Protein AF-A0A4P1K8V6-F1 (afdb_monomer)

Nearest PDB structures (foldseek):
  1sc6-assembly1_C  TM=6.265E-01  e=2.971E-02  Escherichia coli
  1sc6-assembly1_D  TM=6.097E-01  e=3.979E-02  Escherichia coli
  3k5p-assembly1_A  TM=4.482E-01  e=3.340E-02  Brucella abortus 2308
  5dih-assembly2_F  TM=3.362E-01  e=1.756E-02  Haliangium ochraceum DSM 14365
  2zho-assembly3_F  TM=3.146E-01  e=8.021E-02  Thermus thermophilus

Sequence (818 aa):
MRSKPKRDNYAAHAAALTQALAQALPPIPPRDQDPRVPIVGLALGAIIVMETRPLPERSTAKASKVPAGFDFATQDIVVLRSERRDDRTESAVVFVPDGARNFLSGRIAAYGRDPFGQDRPDQARFEVVERFVAAEALALFAEPLVRGGPAVWWEYWIRAAPGRADVVAQTAAQRGLDVHPDRLNFPDTTVLLVHASADHALALAEATVGAVTEVRRSTETILPFLDRGDDRVGQADFVADLAARVTAAPRDAPFICLMDTGVAAAHPLIAPGLAGALAYDEAWGVDDHADGGGHGTGLATLALYGDLHGPMQDLRAVALGHAVVSMKLLAPRDFAPHEPRQYGFVTQGAVAQVEIAHGQAAAYLLATGSQEHSAARPSSWSGALDQIASGSTLGDIGDGLAAASARPKRLLAVATGNVTGGMKADIDPPGPIEDPAQSWNALTIGGYTTKVEPGPDDIGMTPVALANALSPFSRTSSVLPGDLTPIKPEVLFEAGNMLADRSGFCGYRPSVSLLCAGSDVIREPLTPIWATSAATGVAGQFFGRLEAALPGLWPETYRGLTVQSADWPAPMRKQLIGTGAHWKTGPKGKKQTIIRSFGYGVPSLDRAVASARNAVTLIAQAEIQPFAAAQEGRGAVYNEMHFYNLPWPTRALEALENEIVVMKVALSYFIEPNLTGRAATRPDTYRSFGLRFGMKRRGETDVQFRARVNAAQQKEAVADKEADHWLLGPMAVNVGSLHCDLWRGRAIELAGHDAIAIYPVGGWWKSHQGQRRMNDKGRYSLTITLSASGHEVDMHSEIETLLEAKVAATLLGVAAEA

Foldseek 3Di:
DDPDQLDPALLVLLVQALVQLVVQFDDDDDPVPQLADDFPPDADWFKKKWKFDQDDPPDPDQALDQQPPQDDVVQLWDFLDKDADPSRIIMTIITGHPVCSVVVSVQSNQQNDDPVPDDRRCCSNRSRTRYIHHDALCVQEPDRQDAPDAWAKKKFKFFDDPCLVVVLVLLLVVVQWDKDPDWADDPTTIITITTGGSVSVSSSSRRSPSGTSHMYGDQQFCVVCQDPDPDPAHVLNLQVLLLVQEAAADLPAFEEEEAAQAELCPFSQQVSFEPEFEELDPVQPRAFQDPQQGLSHQLSFCLFPNFCSVSSVHNHRHYGRHHYYYYYLAHHPVDDGDDQLCLLVSVVSSQVVCCVVPNAHLEYEDADFDAPDDLQFADSNLLSVLCQQQLNDCVQCPVVPDFSAPTAGHAYEYEQFWDAWFALVVLPPHAGGGPPQQRQAYAYEFEDFQQWRDDPVQPQWGWSDHGLGGASTGHFCLVHDLLQGAQPNAEYFHFWTWIAHPVRTTHDDSRRFGKGAGSPSPNRRIGGGGGRSSRSSNVSNLSSLLCSLPPDDGSQLSSQLQSVQFARRPVLQVQFPDPAQATDDDDLSVLLSSCRRHHSHHGDSCLSRDADQQKDKDKDKDKDQQWDQDPVNPFIDGDDKDKDQALFLLVLLVVQPFAKKKKKKKKAFRFNADDDPCSSPDQQAGGQWAKDKDWDALPADPVRVVVQVVCVQVVNHDDDDDDDQKSNPPSSQNHGRMDMIMGMGGSNRVSSRRMMMMHIHHHCLRVVCVVVNSRGMTMMMMMMMMGSRPDPTRRPVSSVVSVVVVVVCVVVVNPDDD

Mean predicted aligned error: 10.78 Å

Organism: NCBI:txid1325724

Solvent-accessible surface area (backbone atoms only — not comparable to full-atom values): 42705 Å² total; per-residue (Å²): 131,83,76,79,81,87,62,97,50,49,46,63,50,22,53,52,39,45,52,28,42,62,71,17,52,75,83,82,65,57,86,94,70,50,76,58,61,92,43,79,97,51,72,66,52,51,46,29,33,39,32,30,36,73,61,61,94,87,54,88,67,86,55,28,63,70,42,92,70,57,56,40,76,94,56,57,28,35,74,49,42,72,50,76,47,96,79,27,23,20,40,30,41,31,29,41,21,62,88,32,51,65,55,55,45,49,51,40,50,53,40,20,47,84,46,86,89,56,80,55,52,65,44,78,44,51,68,50,49,61,44,40,37,61,46,60,56,71,74,35,39,78,57,88,84,68,69,94,57,76,63,44,49,28,34,38,34,22,52,57,53,85,64,42,62,54,52,54,51,49,52,39,46,76,72,72,34,54,64,54,92,68,66,49,80,51,96,64,31,35,35,42,39,36,42,32,32,52,67,56,47,46,54,50,43,49,23,37,53,76,43,53,31,37,34,41,78,55,81,64,53,44,52,80,58,60,44,80,64,96,55,98,71,39,39,68,54,57,47,51,56,45,35,74,35,50,41,55,29,59,94,84,39,43,29,28,32,40,48,30,35,11,32,37,62,83,29,71,77,41,44,52,32,53,78,45,71,38,34,71,51,72,91,66,49,37,54,38,66,41,75,86,31,11,59,23,20,26,32,53,33,15,26,67,66,30,55,39,58,62,65,69,73,51,89,69,74,43,72,37,56,22,30,33,30,34,33,15,68,51,56,48,90,95,45,77,66,78,55,79,90,46,50,20,62,52,50,53,50,41,54,50,53,46,35,74,76,74,42,85,51,66,32,40,37,33,56,68,66,41,78,91,50,66,57,71,34,73,48,70,39,11,40,34,47,14,15,52,26,27,21,58,37,74,79,56,40,63,93,61,80,70,48,56,49,77,30,63,61,42,33,36,40,26,18,17,33,71,50,74,66,42,46,53,77,77,48,54,75,58,53,68,31,20,33,45,40,54,23,51,50,41,47,24,26,16,16,21,14,71,37,47,46,70,41,91,92,34,77,80,42,43,50,69,33,58,62,49,27,64,12,59,25,26,16,15,34,46,89,45,60,58,82,62,36,50,73,27,18,40,31,29,30,62,7,18,32,28,37,23,42,89,88,38,43,27,31,83,47,60,24,18,30,35,36,27,40,15,40,44,61,86,87,37,41,43,29,62,42,46,30,13,36,34,6,36,12,35,48,35,24,52,49,24,48,48,41,52,73,53,68,90,67,52,45,38,38,56,58,24,37,48,49,60,27,21,41,55,44,71,68,54,32,65,71,50,52,41,69,87,51,41,59,39,88,75,60,43,68,59,50,47,36,54,33,10,52,50,24,50,16,39,57,36,69,66,59,52,75,49,64,44,49,37,32,40,74,47,78,47,77,50,75,47,36,45,27,28,76,38,96,81,72,80,48,52,40,80,60,50,67,49,77,43,76,51,65,64,36,42,68,51,24,50,75,45,39,77,43,62,29,39,37,40,43,23,43,14,32,56,33,46,61,37,96,47,96,56,26,58,82,33,54,43,52,21,26,31,53,35,73,46,77,48,71,39,52,66,89,54,50,74,68,55,42,54,52,50,56,55,36,50,71,71,73,67,69,75,86,82,88,72,86,83,44,50,58,45,52,78,75,66,56,70,29,58,32,62,38,74,47,40,37,34,34,33,23,47,63,53,49,39,47,44,31,40,34,41,38,53,46,75,13,31,28,49,73,44,59,92,74,68,44,26,71,39,34,38,48,40,17,42,36,38,32,45,36,36,81,95,50,98,45,59,39,40,67,48,26,51,54,48,46,54,53,51,52,52,30,53,75,69,68,58,66,73,92,126

pLDDT: mean 89.36, std 10.11, range [30.62, 98.81]

Radius of gyration: 30.9 Å; Cα contacts (8 Å, |Δi|>4): 1877; chains: 1; bounding box: 90×66×86 Å

InterPro domains:
  IPR000209 Peptidase S8/S53 domain [PF00082] (253-601)
  IPR034074 Y4bN, peptidase domain [cd04847] (254-567)
  IPR036852 Peptidase S8/S53 domain superfamily [G3DSA:3.40.50.200] (242-622)
  IPR036852 Peptidase S8/S53 domain superfamily [SSF52743] (253-617)

Secondary structure (DSSP, 8-state):
-PPPPS-S-HHHHHHHHHHHHHHHSPPPPPGGG--SPPBTTB--EEEEEEEEPPPPTT---S-BPPPTT--BGGGTBEEEEEEE-TTSBEEEEEEEEGGGHHHHHHHHHHHHS--TTSPPTTHHHHTTEEEEEE--GGGGBSS----SSPPEEEEEEEE--TTHHHHHHHHHHHTT-EEEEEEEEETTEEEEEEEE-HHHHHHHHHHTBTTEEEEEE----SHHHH--SS-SS-HHHHHHHHHHHEEPPPTT--EEEEEES---TT-TTTGGGEEEEEESSGGG-SS---TTT-HHHHHHHHHHHS-THHHHHS---EE-SSEEEEEE-SPPTTSPPPPGGGHHHHHHHHHHHHHHHH---SEEEE---BSSS-TTS--HHHHHHHHHHHT-SHHHHTTS-S-GGGS----EEEE--BPPPEEHHHHSSPPBPPBTTT-SSSEEEEEEE------GGGTT-EESSPTTEEPTTB-BSTTS-TTTS--S--EEEE---EEE-TT-EEEE-GGGSEEEEEEETTTEEEEEE-HHHHHHHHHHHHHHHHHHHSTT--HHHHHHHHHHH-B--HHHHHHHB-STTPBPSS-HHHHHHHHHHHTT-B--HHHHHPPBTTEEEEEEEEEE--EEE-TTSS-EEE---EEEE----HHHHHHTTT-EEEEEEEEEE-PPB---TTTTT-HHHHBS-EEEEEEPPTT--HHHHHHHHHHHHTT-PPPP-S---BSS-GGGGSSSSEEEEEEEEEHHHHTT--EEEEEEE--HHHH-GGG--TT--EEEEEEEEEE-TT----HHHHHHHHHHHHHHHHHTT-----

Structure (mmCIF, N/CA/C/O backbone):
data_AF-A0A4P1K8V6-F1
#
_entry.id   AF-A0A4P1K8V6-F1
#
loop_
_atom_site.group_PDB
_atom_site.id
_atom_site.type_symbol
_atom_site.label_atom_id
_atom_site.label_alt_id
_atom_site.label_comp_id
_atom_site.label_asym_id
_atom_site.label_entity_id
_atom_site.label_seq_id
_atom_site.pdbx_PDB_ins_code
_atom_site.Cartn_x
_atom_site.Cartn_y
_atom_site.Cartn_z
_atom_site.occupancy
_atom_site.B_iso_or_equiv
_atom_site.auth_seq_id
_atom_site.auth_comp_id
_atom_site.auth_asym_id
_atom_site.auth_atom_id
_atom_site.pdbx_PDB_model_num
ATOM 1 N N . MET A 1 1 ? 36.754 -30.974 -44.860 1.00 40.50 1 MET A N 1
ATOM 2 C CA . MET A 1 1 ? 37.896 -30.036 -44.971 1.00 40.50 1 MET A CA 1
ATOM 3 C C . MET A 1 1 ? 38.327 -29.654 -43.563 1.00 40.50 1 MET A C 1
ATOM 5 O O . MET A 1 1 ? 37.513 -29.082 -42.853 1.00 40.50 1 MET A O 1
ATOM 9 N N . ARG A 1 2 ? 39.546 -30.010 -43.129 1.00 51.81 2 ARG A N 1
ATOM 10 C CA . ARG A 1 2 ? 40.092 -29.542 -41.840 1.00 51.81 2 ARG A CA 1
ATOM 11 C C . ARG A 1 2 ? 40.259 -28.018 -41.912 1.00 51.81 2 ARG A C 1
ATOM 13 O O . ARG A 1 2 ? 40.772 -27.524 -42.918 1.00 51.81 2 ARG A O 1
ATOM 20 N N . SER A 1 3 ? 39.775 -27.278 -40.912 1.00 58.81 3 SER A N 1
ATOM 21 C CA . SER A 1 3 ? 39.976 -25.825 -40.858 1.00 58.81 3 SER A CA 1
ATOM 22 C C . SER A 1 3 ? 41.479 -25.528 -40.825 1.00 58.81 3 SER A C 1
ATOM 24 O O . SER A 1 3 ? 42.260 -26.303 -40.269 1.00 58.81 3 SER A O 1
ATOM 26 N N . LYS A 1 4 ? 41.911 -24.431 -41.460 1.00 68.44 4 LYS A N 1
ATOM 27 C CA . LYS A 1 4 ? 43.309 -24.000 -41.339 1.00 68.44 4 LYS A CA 1
ATOM 28 C C . LYS A 1 4 ? 43.617 -23.748 -39.854 1.00 68.44 4 LYS A C 1
ATOM 30 O O . LYS A 1 4 ? 42.817 -23.059 -39.213 1.00 68.44 4 LYS A O 1
ATOM 35 N N . PRO A 1 5 ? 44.741 -24.268 -39.327 1.00 72.12 5 PRO A N 1
ATOM 36 C CA . PRO A 1 5 ? 45.136 -24.024 -37.949 1.00 72.12 5 PRO A CA 1
ATOM 37 C C . PRO A 1 5 ? 45.273 -22.522 -37.725 1.00 72.12 5 PRO A C 1
ATOM 39 O O . PRO A 1 5 ? 45.819 -21.793 -38.554 1.00 72.12 5 PRO A O 1
ATOM 42 N N . LYS A 1 6 ? 44.714 -22.049 -36.616 1.00 75.88 6 LYS A N 1
ATOM 43 C CA . LYS A 1 6 ? 44.726 -20.629 -36.255 1.00 75.88 6 LYS A CA 1
ATOM 44 C C . LYS A 1 6 ? 45.947 -20.252 -35.413 1.00 75.88 6 LYS A C 1
ATOM 46 O O . LYS A 1 6 ? 46.156 -19.061 -35.193 1.00 75.88 6 LYS A O 1
ATOM 51 N N . ARG A 1 7 ? 46.706 -21.234 -34.924 1.00 85.19 7 ARG A N 1
ATOM 52 C CA . ARG A 1 7 ? 47.890 -21.059 -34.077 1.00 85.19 7 ARG A CA 1
ATOM 53 C C . ARG A 1 7 ? 49.068 -21.807 -34.694 1.00 85.19 7 ARG A C 1
ATOM 55 O O . ARG A 1 7 ? 48.917 -22.958 -35.095 1.00 85.19 7 ARG A O 1
ATOM 62 N N . ASP A 1 8 ? 50.230 -21.163 -34.710 1.00 82.44 8 ASP A N 1
ATOM 63 C CA . ASP A 1 8 ? 51.460 -21.744 -35.263 1.00 82.44 8 ASP A CA 1
ATOM 64 C C . ASP A 1 8 ? 52.078 -22.786 -34.317 1.00 82.44 8 ASP A C 1
ATOM 66 O O . ASP A 1 8 ? 52.711 -23.743 -34.758 1.00 82.44 8 ASP A O 1
ATOM 70 N N . ASN A 1 9 ? 51.859 -22.634 -33.005 1.00 90.44 9 ASN A N 1
ATOM 71 C CA . ASN A 1 9 ? 52.321 -23.569 -31.982 1.00 90.44 9 ASN A CA 1
ATOM 72 C C . ASN A 1 9 ? 51.296 -23.699 -30.840 1.00 90.44 9 ASN A C 1
ATOM 74 O O . ASN A 1 9 ? 51.215 -22.851 -29.949 1.00 90.44 9 ASN A O 1
ATOM 78 N N . TYR A 1 10 ? 50.524 -24.788 -30.858 1.00 92.00 10 TYR A N 1
ATOM 79 C CA . TYR A 1 10 ? 49.495 -25.073 -29.851 1.00 92.00 10 TYR A CA 1
ATOM 80 C C . TYR A 1 10 ? 50.068 -25.356 -28.456 1.00 92.00 10 TYR A C 1
ATOM 82 O O . TYR A 1 10 ? 49.444 -24.982 -27.466 1.00 92.00 10 TYR A O 1
ATOM 90 N N . ALA A 1 11 ? 51.249 -25.973 -28.358 1.00 92.44 11 ALA A N 1
ATOM 91 C CA . ALA A 1 11 ? 51.878 -26.271 -27.072 1.00 92.44 11 ALA A CA 1
ATOM 92 C C . ALA A 1 11 ? 52.328 -24.985 -26.364 1.00 92.44 11 ALA A C 1
ATOM 94 O O . ALA A 1 11 ? 52.042 -24.795 -25.182 1.00 92.44 11 ALA A O 1
ATOM 95 N N . ALA A 1 12 ? 52.965 -24.071 -27.105 1.00 93.31 12 ALA A N 1
ATOM 96 C CA . ALA A 1 12 ? 53.359 -22.763 -26.586 1.00 93.31 12 ALA A CA 1
ATOM 97 C C . ALA A 1 12 ? 52.138 -21.906 -26.212 1.00 93.31 12 ALA A C 1
ATOM 99 O O . ALA A 1 12 ? 52.123 -21.283 -25.153 1.00 93.31 12 ALA A O 1
ATOM 100 N N . HIS A 1 13 ? 51.089 -21.919 -27.043 1.00 95.06 13 HIS A N 1
ATOM 101 C CA . HIS A 1 13 ? 49.845 -21.194 -26.761 1.00 95.06 13 HIS A CA 1
ATOM 102 C C . HIS A 1 13 ? 49.141 -21.721 -25.506 1.00 95.06 13 HIS A C 1
ATOM 104 O O . HIS A 1 13 ? 48.764 -20.932 -24.645 1.00 95.06 13 HIS A O 1
ATOM 110 N N . ALA A 1 14 ? 49.022 -23.042 -25.350 1.00 95.19 14 ALA A N 1
ATOM 111 C CA . ALA A 1 14 ? 48.453 -23.647 -24.150 1.00 95.19 14 ALA A CA 1
ATOM 112 C C . ALA A 1 14 ? 49.264 -23.313 -22.889 1.00 95.19 14 ALA A C 1
ATOM 114 O O . ALA A 1 14 ? 48.676 -22.979 -21.866 1.00 95.19 14 ALA A O 1
ATOM 115 N N . ALA A 1 15 ? 50.600 -23.345 -22.958 1.00 95.06 15 ALA A N 1
ATOM 116 C CA . ALA A 1 15 ? 51.453 -22.952 -21.836 1.00 95.06 15 ALA A CA 1
ATOM 117 C C . ALA A 1 15 ? 51.227 -21.484 -21.433 1.00 95.06 15 ALA A C 1
ATOM 119 O O . ALA A 1 15 ? 51.078 -21.193 -20.246 1.00 95.06 15 ALA A O 1
ATOM 120 N N . ALA A 1 16 ? 51.121 -20.581 -22.416 1.00 95.81 16 ALA A N 1
ATOM 121 C CA . ALA A 1 16 ? 50.819 -19.172 -22.180 1.00 95.81 16 ALA A CA 1
ATOM 122 C C . ALA A 1 16 ? 49.429 -18.972 -21.548 1.00 95.81 16 ALA A C 1
ATOM 124 O O . ALA A 1 16 ? 49.303 -18.226 -20.580 1.00 95.81 16 ALA A O 1
ATOM 125 N N . LEU A 1 17 ? 48.397 -19.674 -22.034 1.00 96.38 17 LEU A N 1
ATOM 126 C CA . LEU A 1 17 ? 47.049 -19.614 -21.455 1.00 96.38 17 LEU A CA 1
ATOM 127 C C . LEU A 1 17 ? 47.002 -20.167 -20.027 1.00 96.38 17 LEU A C 1
ATOM 129 O O . LEU A 1 17 ? 46.365 -19.564 -19.170 1.00 96.38 17 LEU A O 1
ATOM 133 N N . THR A 1 18 ? 47.689 -21.277 -19.748 1.00 96.00 18 THR A N 1
ATOM 134 C CA . THR A 1 18 ? 47.776 -21.847 -18.395 1.00 96.00 18 THR A CA 1
ATOM 135 C C . THR A 1 18 ? 48.476 -20.889 -17.434 1.00 96.00 18 THR A C 1
ATOM 137 O O . THR A 1 18 ? 48.012 -20.702 -16.309 1.00 96.00 18 THR A O 1
ATOM 140 N N . GLN A 1 19 ? 49.561 -20.246 -17.874 1.00 95.50 19 GLN A N 1
ATOM 141 C CA . GLN A 1 19 ? 50.256 -19.234 -17.080 1.00 95.50 19 GLN A CA 1
ATOM 142 C C . GLN A 1 19 ? 49.368 -18.009 -16.827 1.00 95.50 19 GLN A C 1
ATOM 144 O O . GLN A 1 19 ? 49.269 -17.558 -15.687 1.00 95.50 19 GLN A O 1
ATOM 149 N N . ALA A 1 20 ? 48.687 -17.505 -17.860 1.00 95.62 20 ALA A N 1
ATOM 150 C CA . ALA A 1 20 ? 47.764 -16.379 -17.740 1.00 95.62 20 ALA A CA 1
ATOM 151 C C . ALA A 1 20 ? 46.592 -16.701 -16.800 1.00 95.62 20 ALA A C 1
ATOM 153 O O . ALA A 1 20 ? 46.250 -15.890 -15.948 1.00 95.62 20 ALA A O 1
ATOM 154 N N . LEU A 1 21 ? 46.022 -17.909 -16.889 1.00 96.31 21 LEU A N 1
ATOM 155 C CA . LEU A 1 21 ? 44.960 -18.370 -15.993 1.00 96.31 21 LEU A CA 1
ATOM 156 C C . LEU A 1 21 ? 45.428 -18.409 -14.531 1.00 96.31 21 LEU A C 1
ATOM 158 O O . LEU A 1 21 ? 44.712 -17.949 -13.646 1.00 96.31 21 LEU A O 1
ATOM 162 N N . ALA A 1 22 ? 46.631 -18.934 -14.277 1.00 94.12 22 ALA A N 1
ATOM 163 C CA . ALA A 1 22 ? 47.199 -18.999 -12.932 1.00 94.12 22 ALA A CA 1
ATOM 164 C C . ALA A 1 22 ? 47.475 -17.608 -12.336 1.00 94.12 22 ALA A C 1
ATOM 166 O O . ALA A 1 22 ? 47.334 -17.431 -11.132 1.00 94.12 22 ALA A O 1
ATOM 167 N N . GLN A 1 23 ? 47.848 -16.629 -13.167 1.00 94.50 23 GLN A N 1
ATOM 168 C CA . GLN A 1 23 ? 48.042 -15.234 -12.752 1.00 94.50 23 GLN A CA 1
ATOM 169 C C . GLN A 1 23 ? 46.718 -14.479 -12.569 1.00 94.50 23 GLN A C 1
ATOM 171 O O . GLN A 1 23 ? 46.634 -13.592 -11.726 1.00 94.50 23 GLN A O 1
ATOM 176 N N . ALA A 1 24 ? 45.699 -14.813 -13.363 1.00 95.38 24 ALA A N 1
ATOM 177 C CA . ALA A 1 24 ? 44.392 -14.170 -13.320 1.00 95.38 24 ALA A CA 1
ATOM 178 C C . ALA A 1 24 ? 43.549 -14.603 -12.111 1.00 95.38 24 ALA A C 1
ATOM 180 O O . ALA A 1 24 ? 42.768 -13.808 -11.594 1.00 95.38 24 ALA A O 1
ATOM 181 N N . LEU A 1 25 ? 43.679 -15.857 -11.668 1.00 95.12 25 LEU A N 1
ATOM 182 C CA . LEU A 1 25 ? 42.904 -16.389 -10.549 1.00 95.12 25 LEU A CA 1
ATOM 183 C C . LEU A 1 25 ? 43.485 -15.934 -9.194 1.00 95.12 25 LEU A C 1
ATOM 185 O O . LEU A 1 25 ? 44.628 -16.275 -8.883 1.00 95.12 25 LEU A O 1
ATOM 189 N N . PRO A 1 26 ? 42.704 -15.249 -8.336 1.00 92.62 26 PRO A N 1
ATOM 190 C CA . PRO A 1 26 ? 43.166 -14.828 -7.013 1.00 92.62 26 PRO A CA 1
ATOM 191 C C . PRO A 1 26 ? 43.342 -16.030 -6.069 1.00 92.62 26 PRO A C 1
ATOM 193 O O . PRO A 1 26 ? 42.696 -17.063 -6.278 1.00 92.62 26 PRO A O 1
ATOM 196 N N . PRO A 1 27 ? 44.165 -15.939 -5.008 1.00 91.88 27 PRO A N 1
ATOM 197 C CA . PRO A 1 27 ? 44.262 -17.000 -4.004 1.00 91.88 27 PRO A CA 1
ATOM 198 C C . PRO A 1 27 ? 42.890 -17.296 -3.378 1.00 91.88 27 PRO A C 1
ATOM 200 O O . PRO A 1 27 ? 42.058 -16.402 -3.243 1.00 91.88 27 PRO A O 1
ATOM 203 N N . ILE A 1 28 ? 42.645 -18.558 -3.011 1.00 92.62 28 ILE A N 1
ATOM 204 C CA . ILE A 1 28 ? 41.403 -18.950 -2.330 1.00 92.62 28 ILE A CA 1
ATOM 205 C C . ILE A 1 28 ? 41.468 -18.417 -0.889 1.00 92.62 28 ILE A C 1
ATOM 207 O O . ILE A 1 28 ? 42.419 -18.771 -0.183 1.00 92.62 28 ILE A O 1
ATOM 211 N N . PRO A 1 29 ? 40.507 -17.585 -0.444 1.00 89.00 29 PRO A N 1
ATOM 212 C CA . PRO A 1 29 ? 40.467 -17.098 0.931 1.00 89.00 29 PRO A CA 1
ATOM 213 C C . PRO A 1 29 ? 40.389 -18.251 1.945 1.00 89.00 29 PRO A C 1
ATOM 215 O O . PRO A 1 29 ? 39.759 -19.277 1.665 1.00 89.00 29 PRO A O 1
ATOM 218 N N . PRO A 1 30 ? 41.004 -18.120 3.133 1.00 88.31 30 PRO A N 1
ATOM 219 C CA . PRO A 1 30 ? 40.794 -19.079 4.207 1.00 88.31 30 PRO A CA 1
ATOM 220 C C . PRO A 1 30 ? 39.346 -18.982 4.719 1.00 88.31 30 PRO A C 1
ATOM 222 O O . PRO A 1 30 ? 38.716 -17.928 4.643 1.00 88.31 30 PRO A O 1
ATOM 225 N N . ARG A 1 31 ? 38.801 -20.097 5.225 1.00 82.81 31 ARG A N 1
ATOM 226 C CA . ARG A 1 31 ? 37.363 -20.233 5.546 1.00 82.81 31 ARG A CA 1
ATOM 227 C C . ARG A 1 31 ? 36.829 -19.184 6.529 1.00 82.81 31 ARG A C 1
ATOM 229 O O . ARG A 1 31 ? 35.657 -18.849 6.463 1.00 82.81 31 ARG A O 1
ATOM 236 N N . ASP A 1 32 ? 37.661 -18.713 7.448 1.00 83.44 32 ASP A N 1
ATOM 237 C CA . ASP A 1 32 ? 37.339 -17.721 8.478 1.00 83.44 32 ASP A CA 1
ATOM 238 C C . ASP A 1 32 ? 37.319 -16.273 7.957 1.00 83.44 32 ASP A C 1
ATOM 240 O O . ASP A 1 32 ? 36.849 -15.380 8.658 1.00 83.44 32 ASP A O 1
ATOM 244 N N . GLN A 1 33 ? 37.819 -16.032 6.741 1.00 84.69 33 GLN A N 1
ATOM 245 C CA . GLN A 1 33 ? 37.947 -14.700 6.134 1.00 84.69 33 GLN A CA 1
ATOM 246 C C . GLN A 1 33 ? 37.358 -14.657 4.720 1.00 84.69 33 GLN A C 1
ATOM 248 O O . GLN A 1 33 ? 37.694 -13.768 3.941 1.00 84.69 33 GLN A O 1
ATOM 253 N N . ASP A 1 34 ? 36.514 -15.627 4.363 1.00 87.75 34 ASP A N 1
ATOM 254 C CA . ASP A 1 34 ? 35.885 -15.683 3.050 1.00 87.75 34 ASP A CA 1
ATOM 255 C C . ASP A 1 34 ? 34.677 -14.728 3.000 1.00 87.75 34 ASP A C 1
ATO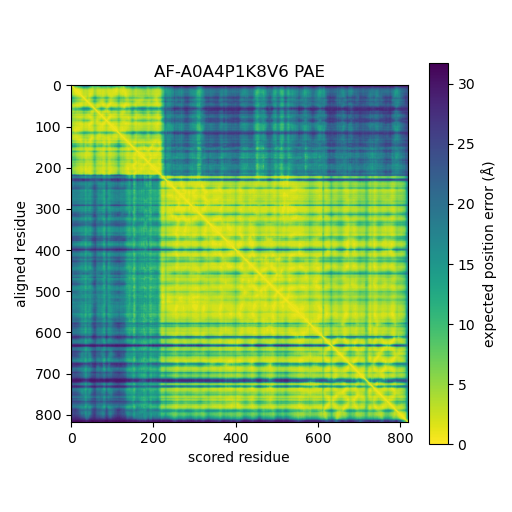M 257 O O . ASP A 1 34 ? 33.681 -14.968 3.686 1.00 87.75 34 ASP A O 1
ATOM 261 N N . PRO A 1 35 ? 34.731 -13.630 2.220 1.00 84.50 35 PRO A N 1
ATOM 262 C CA . PRO A 1 35 ? 33.635 -12.665 2.148 1.00 84.50 35 PRO A CA 1
ATOM 263 C C . PRO A 1 35 ? 32.467 -13.148 1.270 1.00 84.50 35 PRO A C 1
ATOM 265 O O . PRO A 1 35 ? 31.456 -12.447 1.159 1.00 84.50 35 PRO A O 1
ATOM 268 N N . ARG A 1 36 ? 32.612 -14.305 0.608 1.00 91.94 36 ARG A N 1
ATOM 269 C CA . ARG A 1 36 ? 31.628 -14.865 -0.323 1.00 91.94 36 ARG A CA 1
ATOM 270 C C . ARG A 1 36 ? 30.544 -15.624 0.436 1.00 91.94 36 ARG A C 1
ATOM 272 O O . ARG A 1 36 ? 30.825 -16.420 1.330 1.00 91.94 36 ARG A O 1
ATOM 279 N N . VAL A 1 37 ? 29.293 -15.409 0.047 1.00 89.56 37 VAL A N 1
ATOM 280 C CA . VAL A 1 37 ? 28.135 -16.056 0.667 1.00 89.56 37 VAL A CA 1
ATOM 281 C C . VAL A 1 37 ? 27.913 -17.435 0.037 1.00 89.56 37 VAL A C 1
ATOM 283 O O . VAL A 1 37 ? 27.878 -17.546 -1.191 1.00 89.56 37 VAL A O 1
ATOM 286 N N . PRO A 1 38 ? 27.742 -18.502 0.840 1.00 87.56 38 PRO A N 1
ATOM 287 C CA . PRO A 1 38 ? 27.374 -19.811 0.320 1.00 87.56 38 PRO A CA 1
ATOM 288 C C . PRO A 1 38 ? 25.955 -19.772 -0.259 1.00 87.56 38 PRO A C 1
ATOM 290 O O . PRO A 1 38 ? 24.995 -19.421 0.423 1.00 87.56 38 PRO A O 1
ATOM 293 N N . ILE A 1 39 ? 25.820 -20.168 -1.522 1.00 87.38 39 ILE A N 1
ATOM 294 C CA . ILE A 1 39 ? 24.547 -20.217 -2.246 1.00 87.38 39 ILE A CA 1
ATOM 295 C C . ILE A 1 39 ? 24.257 -21.678 -2.589 1.00 87.38 39 ILE A C 1
ATOM 297 O O . ILE A 1 39 ? 25.094 -22.368 -3.173 1.00 87.38 39 ILE A O 1
ATOM 301 N N . VAL A 1 40 ? 23.066 -22.166 -2.237 1.00 81.56 40 VAL A N 1
ATOM 302 C CA . VAL A 1 40 ? 22.672 -23.559 -2.502 1.00 81.56 40 VAL A CA 1
ATOM 303 C C . VAL A 1 40 ? 22.777 -23.858 -4.001 1.00 81.56 40 VAL A C 1
ATOM 305 O O . VAL A 1 40 ? 22.260 -23.122 -4.839 1.00 81.56 40 VAL A O 1
ATOM 308 N N . GLY A 1 41 ? 23.482 -24.939 -4.349 1.00 83.25 41 GLY A N 1
ATOM 309 C CA . GLY A 1 41 ? 23.697 -25.332 -5.745 1.00 83.25 41 GLY A CA 1
ATOM 310 C C . GLY A 1 41 ? 24.686 -24.452 -6.523 1.00 83.25 41 GLY A C 1
ATOM 311 O O . GLY A 1 41 ? 24.714 -24.527 -7.749 1.00 83.25 41 GLY A O 1
ATOM 312 N N . LEU A 1 42 ? 25.487 -23.617 -5.851 1.00 90.06 42 LEU A N 1
ATOM 313 C CA . LEU A 1 42 ? 26.581 -22.855 -6.453 1.00 90.06 42 LEU A CA 1
ATOM 314 C C . LEU A 1 42 ? 27.854 -23.014 -5.611 1.00 90.06 42 LEU A C 1
ATOM 316 O O . LEU A 1 42 ? 27.888 -22.671 -4.431 1.00 90.06 42 LEU A O 1
ATOM 320 N N . ALA A 1 43 ? 28.916 -23.540 -6.219 1.00 91.81 43 ALA A N 1
ATOM 321 C CA . ALA A 1 43 ? 30.215 -23.628 -5.562 1.00 91.81 43 ALA A CA 1
ATOM 322 C C . ALA A 1 43 ? 30.858 -22.239 -5.441 1.00 91.81 43 ALA A C 1
ATOM 324 O O . ALA A 1 43 ? 30.690 -21.401 -6.321 1.00 91.81 43 ALA A O 1
ATOM 325 N N . LEU A 1 44 ? 31.648 -22.013 -4.388 1.00 94.00 44 LEU A N 1
ATOM 326 C CA . LEU A 1 44 ? 32.466 -20.805 -4.282 1.00 94.00 44 LEU A CA 1
ATOM 327 C C . LEU A 1 44 ? 33.520 -20.779 -5.396 1.00 94.00 44 LEU A C 1
ATOM 329 O O . LEU A 1 44 ? 34.095 -21.811 -5.758 1.00 94.00 44 LEU A O 1
ATOM 333 N N . GLY A 1 45 ? 33.777 -19.594 -5.941 1.00 94.31 45 GLY A N 1
ATOM 334 C CA . GLY A 1 45 ? 34.701 -19.413 -7.054 1.00 94.31 45 GLY A CA 1
ATOM 335 C C . GLY A 1 45 ? 35.172 -17.977 -7.209 1.00 94.31 45 GLY A C 1
ATOM 336 O O . GLY A 1 45 ? 34.950 -17.133 -6.339 1.00 94.31 45 GLY A O 1
ATOM 337 N N . ALA A 1 46 ? 35.834 -17.720 -8.330 1.00 95.44 46 ALA A N 1
ATOM 338 C CA . ALA A 1 46 ? 36.308 -16.403 -8.730 1.00 95.44 46 ALA A CA 1
ATOM 339 C C . ALA A 1 46 ? 35.919 -16.122 -10.184 1.00 95.44 46 ALA A C 1
ATOM 341 O O . ALA A 1 46 ? 35.555 -17.037 -10.926 1.00 95.44 46 ALA A O 1
ATOM 342 N N . ILE A 1 47 ? 36.018 -14.860 -10.593 1.00 96.69 47 ILE A N 1
ATOM 343 C CA . ILE A 1 47 ? 35.841 -14.458 -11.987 1.00 96.69 47 ILE A CA 1
ATOM 344 C C . ILE A 1 47 ? 37.166 -14.043 -12.612 1.00 96.69 47 ILE A C 1
ATOM 346 O O . ILE A 1 47 ? 38.066 -13.546 -11.941 1.00 96.69 47 ILE A O 1
ATOM 350 N N . ILE A 1 48 ? 37.269 -14.257 -13.917 1.00 97.12 48 ILE A N 1
ATOM 351 C CA . ILE A 1 48 ? 38.369 -13.798 -14.766 1.00 97.12 48 ILE A CA 1
ATOM 352 C C . ILE A 1 48 ? 37.785 -13.193 -16.040 1.00 97.12 48 ILE A C 1
ATOM 354 O O . ILE A 1 48 ? 36.666 -13.528 -16.428 1.00 97.12 48 ILE A O 1
ATOM 358 N N . VAL A 1 49 ? 38.544 -12.345 -16.728 1.00 96.50 49 VAL A N 1
ATOM 359 C CA . VAL A 1 49 ? 38.192 -11.891 -18.077 1.00 96.50 49 VAL A CA 1
ATOM 360 C C . VAL A 1 49 ? 38.954 -12.727 -19.097 1.00 96.50 49 VAL A C 1
ATOM 362 O O . VAL A 1 49 ? 40.178 -12.819 -19.067 1.00 96.50 49 VAL A O 1
ATOM 365 N N . MET A 1 50 ? 38.223 -13.340 -20.016 1.00 96.31 50 MET A N 1
ATOM 366 C CA . MET A 1 50 ? 38.750 -13.995 -21.203 1.00 96.31 50 MET A CA 1
ATOM 367 C C . MET A 1 50 ? 38.718 -13.014 -22.370 1.00 96.31 50 MET A C 1
ATOM 369 O O . MET A 1 50 ? 37.665 -12.469 -22.685 1.00 96.31 50 MET A O 1
ATOM 373 N N . GLU A 1 51 ? 39.845 -12.834 -23.052 1.00 95.38 51 GLU A N 1
ATOM 374 C CA . GLU A 1 51 ? 39.927 -11.994 -24.249 1.00 95.38 51 GLU A CA 1
ATOM 375 C C . GLU A 1 51 ? 40.187 -12.845 -25.488 1.00 95.38 51 GLU A C 1
ATOM 377 O O . GLU A 1 51 ? 41.018 -13.760 -25.478 1.00 95.38 51 GLU A O 1
ATOM 382 N N . THR A 1 52 ? 39.476 -12.546 -26.570 1.00 94.00 52 THR A N 1
ATOM 383 C CA . THR A 1 52 ? 39.670 -13.213 -27.860 1.00 94.00 52 THR A CA 1
ATOM 384 C C . THR A 1 52 ? 40.776 -12.548 -28.672 1.00 94.00 52 THR A C 1
ATOM 386 O O . THR A 1 52 ? 41.107 -11.377 -28.502 1.00 94.00 52 THR A O 1
ATOM 389 N N . ARG A 1 53 ? 41.367 -13.312 -29.589 1.00 88.69 53 ARG A N 1
ATOM 390 C CA . ARG A 1 53 ? 42.446 -12.815 -30.447 1.00 88.69 53 ARG A CA 1
ATOM 391 C C . ARG A 1 53 ? 41.952 -11.765 -31.452 1.00 88.69 53 ARG A C 1
ATOM 393 O O . ARG A 1 53 ? 40.873 -11.964 -32.020 1.00 88.69 53 ARG A O 1
ATOM 400 N N . PRO A 1 54 ? 42.755 -10.743 -31.790 1.00 85.25 54 PRO A N 1
ATOM 401 C CA . PRO A 1 54 ? 42.464 -9.843 -32.901 1.00 85.25 54 PRO A CA 1
ATOM 402 C C . PRO A 1 54 ? 42.291 -10.582 -34.231 1.00 85.25 54 PRO A C 1
ATOM 404 O O . PRO A 1 54 ? 42.935 -11.601 -34.508 1.00 85.25 54 PRO A O 1
ATOM 407 N N . LEU A 1 55 ? 41.408 -10.063 -35.084 1.00 82.62 55 LEU A N 1
ATOM 408 C CA . LEU A 1 55 ? 41.288 -10.547 -36.456 1.00 82.62 55 LEU A CA 1
ATOM 409 C C . LEU A 1 55 ? 42.453 -10.016 -37.309 1.00 82.62 55 LEU A C 1
ATOM 411 O O . LEU A 1 55 ? 42.824 -8.854 -37.157 1.00 82.62 55 LEU A O 1
ATOM 415 N N . PRO A 1 56 ? 42.979 -10.802 -38.267 1.00 79.38 56 PRO A N 1
ATOM 416 C CA . PRO A 1 56 ? 43.912 -10.280 -39.264 1.00 79.38 56 PRO A CA 1
ATOM 417 C C . PRO A 1 56 ? 43.312 -9.083 -40.018 1.00 79.38 56 PRO A C 1
ATOM 419 O O . PRO A 1 56 ? 42.113 -9.089 -40.310 1.00 79.38 56 PRO A O 1
ATOM 422 N N . GLU A 1 57 ? 44.135 -8.102 -40.405 1.00 71.06 57 GLU A N 1
ATOM 423 C CA . GLU A 1 57 ? 43.688 -6.857 -41.063 1.00 71.06 57 GLU A CA 1
ATOM 424 C C . GLU A 1 57 ? 42.771 -7.097 -42.276 1.00 71.06 57 GLU A C 1
ATOM 426 O O . GLU A 1 57 ? 41.801 -6.374 -42.481 1.00 71.06 57 GLU A O 1
ATOM 431 N N . ARG A 1 58 ? 43.018 -8.167 -43.045 1.00 74.75 58 ARG A N 1
ATOM 432 C CA . ARG A 1 58 ? 42.247 -8.536 -44.250 1.00 74.75 58 ARG A CA 1
ATOM 433 C C . ARG A 1 58 ? 41.113 -9.544 -44.001 1.00 74.75 58 ARG A C 1
ATOM 435 O O . ARG A 1 58 ? 40.626 -10.167 -44.941 1.00 74.75 58 ARG A O 1
ATOM 442 N N . SER A 1 59 ? 40.715 -9.766 -42.749 1.00 77.06 59 SER A N 1
ATOM 443 C CA . SER A 1 59 ? 39.647 -10.712 -42.403 1.00 77.06 59 SER A CA 1
ATOM 444 C C . SER A 1 59 ? 38.261 -10.183 -42.785 1.00 77.06 59 SER A C 1
ATOM 446 O O . SER A 1 59 ? 37.886 -9.076 -42.398 1.00 77.06 59 SER A O 1
ATOM 448 N N . THR A 1 60 ? 37.469 -11.018 -43.464 1.00 76.44 60 THR A N 1
ATOM 449 C CA . THR A 1 60 ? 36.048 -10.768 -43.768 1.00 76.44 60 THR A CA 1
ATOM 450 C C . THR A 1 60 ? 35.114 -11.103 -42.600 1.00 76.44 60 THR A C 1
ATOM 452 O O . THR A 1 60 ? 33.917 -10.823 -42.664 1.00 76.44 60 THR A O 1
ATOM 455 N N . ALA A 1 61 ? 35.631 -11.708 -41.522 1.00 79.06 61 ALA A N 1
ATOM 456 C CA . ALA A 1 61 ? 34.840 -12.012 -40.335 1.00 79.06 61 ALA A CA 1
ATOM 457 C C . ALA A 1 61 ? 34.417 -10.721 -39.617 1.00 79.06 61 ALA A C 1
ATOM 459 O O . ALA A 1 61 ? 35.208 -9.790 -39.462 1.00 79.06 61 ALA A O 1
ATOM 460 N N . LYS A 1 62 ? 33.167 -10.686 -39.139 1.00 80.69 62 LYS A N 1
ATOM 461 C CA . LYS A 1 62 ? 32.623 -9.519 -38.428 1.00 80.69 62 LYS A CA 1
ATOM 462 C C . LYS A 1 62 ? 33.315 -9.289 -37.077 1.00 80.69 62 LYS A C 1
ATOM 464 O O . LYS A 1 62 ? 33.574 -8.140 -36.738 1.00 80.69 62 LYS A O 1
ATOM 469 N N . ALA A 1 63 ? 33.615 -10.357 -36.336 1.00 85.75 63 ALA A N 1
ATOM 470 C CA . ALA A 1 63 ? 34.290 -10.310 -35.039 1.00 85.75 63 ALA A CA 1
ATOM 471 C C . ALA A 1 63 ? 35.031 -11.620 -34.733 1.00 85.75 63 ALA A C 1
ATOM 473 O O . ALA A 1 63 ? 34.688 -12.673 -35.285 1.00 85.75 63 ALA A O 1
ATOM 474 N N . SER A 1 64 ? 36.031 -11.549 -33.856 1.00 88.38 64 SER A N 1
ATOM 475 C CA . SER A 1 64 ? 36.605 -12.711 -33.177 1.00 88.38 64 SER A CA 1
ATOM 476 C C . SER A 1 64 ? 35.727 -13.024 -31.972 1.00 88.38 64 SER A C 1
ATOM 478 O O . SER A 1 64 ? 35.745 -12.293 -30.990 1.00 88.38 64 SER A O 1
ATOM 480 N N . LYS A 1 65 ? 34.882 -14.050 -32.103 1.00 90.31 65 LYS A N 1
ATOM 481 C CA . LYS A 1 65 ? 33.827 -14.315 -31.124 1.00 90.31 65 LYS A CA 1
ATOM 482 C C . LYS A 1 65 ? 34.309 -15.126 -29.931 1.00 90.31 65 LYS A C 1
ATOM 484 O O . LYS A 1 65 ? 35.123 -16.041 -30.101 1.00 90.31 65 LYS A O 1
ATOM 489 N N . VAL A 1 66 ? 33.727 -14.855 -28.766 1.00 91.31 66 VAL A N 1
ATOM 490 C CA . VAL A 1 66 ? 33.767 -15.744 -27.604 1.00 91.31 66 VAL A CA 1
ATOM 491 C C . VAL A 1 66 ? 33.249 -17.124 -28.042 1.00 91.31 66 VAL A C 1
ATOM 493 O O . VAL A 1 66 ? 32.230 -17.213 -28.736 1.00 91.31 66 VAL A O 1
ATOM 496 N N . PRO A 1 67 ? 33.957 -18.222 -27.720 1.00 89.12 67 PRO A N 1
ATOM 497 C CA . PRO A 1 67 ? 33.532 -19.547 -28.142 1.00 89.12 67 PRO A CA 1
ATOM 498 C C . PRO A 1 67 ? 32.168 -19.914 -27.551 1.00 89.12 67 PRO A C 1
ATOM 500 O O . PRO A 1 67 ? 32.038 -20.059 -26.341 1.00 89.12 67 PRO A O 1
ATOM 503 N N . ALA A 1 68 ? 31.179 -20.168 -28.413 1.00 81.62 68 ALA A N 1
ATOM 504 C CA . ALA A 1 68 ? 29.825 -20.557 -27.997 1.00 81.62 68 ALA A CA 1
ATOM 505 C C . ALA A 1 68 ? 29.784 -21.835 -27.137 1.00 81.62 68 ALA A C 1
ATOM 507 O O . ALA A 1 68 ? 28.836 -22.062 -26.402 1.00 81.62 68 ALA A O 1
ATOM 508 N N . GLY A 1 69 ? 30.808 -22.685 -27.244 1.00 84.19 69 GLY A N 1
ATOM 509 C CA . GLY A 1 69 ? 30.942 -23.896 -26.443 1.00 84.19 69 GLY A CA 1
ATOM 510 C C . GLY A 1 69 ? 31.967 -23.784 -25.323 1.00 84.19 69 GLY A C 1
ATOM 511 O O . GLY A 1 69 ? 32.512 -24.817 -24.971 1.00 84.19 69 GLY A O 1
ATOM 512 N N . PHE A 1 70 ? 32.331 -22.596 -24.830 1.00 91.00 70 PHE A N 1
ATOM 513 C CA . PHE A 1 70 ? 33.359 -22.470 -23.788 1.00 91.00 70 PHE A CA 1
ATOM 514 C C . PHE A 1 70 ? 32.959 -23.150 -22.462 1.00 91.00 70 PHE A C 1
ATOM 516 O O . PHE A 1 70 ? 33.812 -23.760 -21.814 1.00 91.00 70 PHE A O 1
ATOM 523 N N . ASP A 1 71 ? 31.675 -2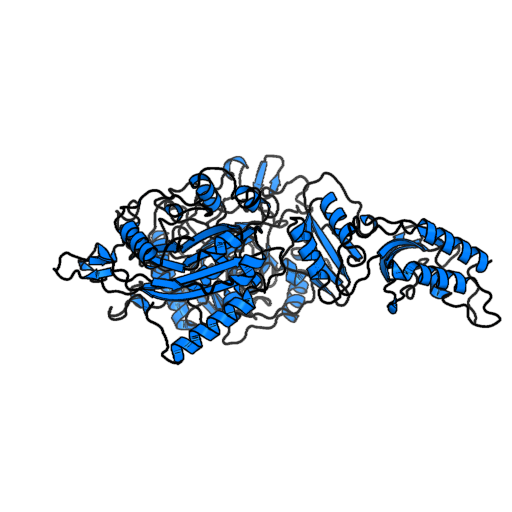3.119 -22.106 1.00 92.31 71 ASP A N 1
ATOM 524 C CA . ASP A 1 71 ? 31.159 -23.567 -20.808 1.00 92.31 71 ASP A CA 1
ATOM 525 C C . ASP A 1 71 ? 31.391 -25.057 -20.511 1.00 92.31 71 ASP A C 1
ATOM 527 O O . ASP A 1 71 ? 31.211 -25.940 -21.362 1.00 92.31 71 ASP A O 1
ATOM 531 N N . PHE A 1 72 ? 31.748 -25.358 -19.262 1.00 94.56 72 PHE A N 1
ATOM 532 C CA . PHE A 1 72 ? 31.812 -26.710 -18.706 1.00 94.56 72 PHE A CA 1
ATOM 533 C C . PHE A 1 72 ? 30.733 -26.865 -17.630 1.00 94.56 72 PHE A C 1
ATOM 535 O O . PHE A 1 72 ? 31.017 -26.764 -16.437 1.00 94.56 72 PHE A O 1
ATOM 542 N N . ALA A 1 73 ? 29.495 -27.130 -18.061 1.00 88.25 73 ALA A N 1
ATOM 543 C CA . ALA A 1 73 ? 28.308 -27.156 -17.199 1.00 88.25 73 ALA A CA 1
ATOM 544 C C . ALA A 1 73 ? 28.454 -28.056 -15.955 1.00 88.25 73 ALA A C 1
ATOM 546 O O . ALA A 1 73 ? 28.052 -27.673 -14.865 1.00 88.25 73 ALA A O 1
ATOM 547 N N . THR A 1 74 ? 29.085 -29.230 -16.082 1.00 91.69 74 THR A N 1
ATOM 548 C CA . THR A 1 74 ? 29.289 -30.160 -14.952 1.00 91.69 74 THR A CA 1
ATOM 549 C C . THR A 1 74 ? 30.220 -29.603 -13.873 1.00 91.69 74 THR A C 1
ATOM 551 O O . THR A 1 74 ? 30.095 -29.967 -12.708 1.00 91.69 74 THR A O 1
ATOM 554 N N . GLN A 1 75 ? 31.168 -28.745 -14.249 1.00 94.75 75 GLN A N 1
ATOM 555 C CA . GLN A 1 75 ? 32.111 -28.100 -13.333 1.00 94.75 75 GLN A CA 1
ATOM 556 C C . GLN A 1 75 ? 31.695 -26.669 -12.986 1.00 94.75 75 GLN A C 1
ATOM 558 O O . GLN A 1 75 ? 32.456 -25.984 -12.315 1.00 94.75 75 GLN A O 1
ATOM 563 N N . ASP A 1 76 ? 30.531 -26.228 -13.470 1.00 92.88 76 ASP A N 1
ATOM 564 C CA . ASP A 1 76 ? 29.994 -24.872 -13.354 1.00 92.88 76 ASP A CA 1
ATOM 565 C C . ASP A 1 76 ? 30.963 -23.758 -13.794 1.00 92.88 76 ASP A C 1
ATOM 567 O O . ASP A 1 76 ? 30.916 -22.635 -13.297 1.00 92.88 76 ASP A O 1
ATOM 571 N N . ILE A 1 77 ? 31.855 -24.063 -14.745 1.00 96.44 77 ILE A N 1
ATOM 572 C CA . ILE A 1 77 ? 32.664 -23.040 -15.415 1.00 96.44 77 ILE A CA 1
ATOM 573 C C . ILE A 1 77 ? 31.802 -22.453 -16.522 1.00 96.44 77 ILE A C 1
ATOM 575 O O . ILE A 1 77 ? 31.499 -23.154 -17.493 1.00 96.44 77 ILE A O 1
ATOM 579 N N . VAL A 1 78 ? 31.419 -21.191 -16.380 1.00 94.88 78 VAL A N 1
ATOM 580 C CA . VAL A 1 78 ? 30.439 -20.553 -17.264 1.00 94.88 78 VAL A CA 1
ATOM 581 C C . VAL A 1 78 ? 30.865 -19.146 -17.656 1.00 94.88 78 VAL A C 1
ATOM 583 O O . VAL A 1 78 ? 31.449 -18.410 -16.856 1.00 94.88 78 VAL A O 1
ATOM 586 N N . VAL A 1 79 ? 30.548 -18.757 -18.887 1.00 95.12 79 VAL A N 1
ATOM 587 C CA . VAL A 1 79 ? 30.558 -17.355 -19.304 1.00 95.12 79 VAL A CA 1
ATOM 588 C C . VAL A 1 79 ? 29.366 -16.650 -18.657 1.00 95.12 79 VAL A C 1
ATOM 590 O O . VAL A 1 79 ? 28.220 -17.039 -18.850 1.00 95.12 79 VAL A O 1
ATOM 593 N N . LEU A 1 80 ? 29.645 -15.612 -17.873 1.00 93.94 80 LEU A N 1
ATOM 594 C CA . LEU A 1 80 ? 28.632 -14.802 -17.197 1.00 93.94 80 LEU A CA 1
ATOM 595 C C . LEU A 1 80 ? 28.086 -13.710 -18.116 1.00 93.94 80 LEU A C 1
ATOM 597 O O . LEU A 1 80 ? 26.879 -13.562 -18.257 1.00 93.94 80 LEU A O 1
ATOM 601 N N . ARG A 1 81 ? 28.984 -12.965 -18.762 1.00 91.62 81 ARG A N 1
ATOM 602 C CA . ARG A 1 81 ? 28.648 -11.937 -19.751 1.00 91.62 81 ARG A CA 1
ATOM 603 C C . ARG A 1 81 ? 29.760 -11.810 -20.776 1.00 91.62 81 ARG A C 1
ATOM 605 O O . ARG A 1 81 ? 30.914 -12.124 -20.484 1.00 91.62 81 ARG A O 1
ATOM 612 N N . SER A 1 82 ? 29.419 -11.307 -21.954 1.00 92.62 82 SER A N 1
ATOM 613 C CA . SER A 1 82 ? 30.374 -10.997 -23.016 1.00 92.62 82 SER A CA 1
ATOM 614 C C . SER A 1 82 ? 30.116 -9.616 -23.594 1.00 92.62 82 SER A C 1
ATOM 616 O O . SER A 1 82 ? 28.966 -9.203 -23.720 1.00 92.62 82 SER A O 1
ATOM 618 N N . GLU A 1 83 ? 31.176 -8.941 -24.005 1.00 90.38 83 GLU A N 1
ATOM 619 C CA . GLU A 1 83 ? 31.131 -7.640 -24.659 1.00 90.38 83 GLU A CA 1
ATOM 620 C C . GLU A 1 83 ? 31.952 -7.683 -25.949 1.00 90.38 83 GLU A C 1
ATOM 622 O O . GLU A 1 83 ? 32.939 -8.416 -26.063 1.00 90.38 83 GLU A O 1
ATOM 627 N N . ARG A 1 84 ? 31.550 -6.880 -26.932 1.00 89.81 84 ARG A N 1
ATOM 628 C CA . ARG A 1 84 ? 32.302 -6.701 -28.171 1.00 89.81 84 ARG A CA 1
ATOM 629 C C . ARG A 1 84 ? 33.003 -5.352 -28.146 1.00 89.81 84 ARG A C 1
ATOM 631 O O . ARG A 1 84 ? 32.368 -4.339 -27.883 1.00 89.81 84 ARG A O 1
ATOM 638 N N . ARG A 1 85 ? 34.291 -5.352 -28.478 1.00 85.25 85 ARG A N 1
ATOM 639 C CA . ARG A 1 85 ? 35.142 -4.164 -28.563 1.00 85.25 85 ARG A CA 1
ATOM 640 C C . ARG A 1 85 ? 35.158 -3.589 -29.979 1.00 85.25 85 ARG A C 1
ATOM 642 O O . ARG A 1 85 ? 34.904 -4.295 -30.964 1.00 85.25 85 ARG A O 1
ATOM 649 N N . ASP A 1 86 ? 35.524 -2.314 -30.080 1.00 83.19 86 ASP A N 1
ATOM 650 C CA . ASP A 1 86 ? 35.615 -1.577 -31.350 1.00 83.19 86 ASP A CA 1
ATOM 651 C C . ASP A 1 86 ? 36.611 -2.207 -32.335 1.00 83.19 86 ASP A C 1
ATOM 653 O O . ASP A 1 86 ? 36.402 -2.201 -33.549 1.00 83.19 86 ASP A O 1
ATOM 657 N N . ASP A 1 87 ? 37.663 -2.847 -31.818 1.00 85.00 87 ASP A N 1
ATOM 658 C CA . ASP A 1 87 ? 38.678 -3.565 -32.599 1.00 85.00 87 ASP A CA 1
ATOM 659 C C . ASP A 1 87 ? 38.191 -4.912 -33.177 1.00 85.00 87 ASP A C 1
ATOM 661 O O . ASP A 1 87 ? 38.953 -5.650 -33.812 1.00 85.00 87 ASP A O 1
ATOM 665 N N . ARG A 1 88 ? 36.895 -5.219 -33.017 1.00 87.00 88 ARG A N 1
ATOM 666 C CA . ARG A 1 88 ? 36.224 -6.457 -33.439 1.00 87.00 88 ARG A CA 1
ATOM 667 C C . ARG A 1 88 ? 36.660 -7.702 -32.657 1.00 87.00 88 ARG A C 1
ATOM 669 O O . ARG A 1 88 ? 36.372 -8.813 -33.117 1.00 87.00 88 ARG A O 1
ATOM 676 N N . THR A 1 89 ? 37.317 -7.554 -31.511 1.00 90.69 89 THR A N 1
ATOM 677 C CA . THR A 1 89 ? 37.463 -8.633 -30.525 1.00 90.69 89 THR A CA 1
ATOM 678 C C . THR A 1 89 ? 36.267 -8.667 -29.581 1.00 90.69 89 THR A C 1
ATOM 680 O O . THR A 1 89 ? 35.512 -7.704 -29.459 1.00 90.69 89 THR A O 1
ATOM 683 N N . GLU A 1 90 ? 36.063 -9.805 -28.935 1.00 94.00 90 GLU A N 1
ATOM 684 C CA . GLU A 1 90 ? 35.152 -9.947 -27.804 1.00 94.00 90 GLU A CA 1
ATOM 685 C C . GLU A 1 90 ? 35.931 -10.269 -26.519 1.00 94.00 90 GLU A C 1
ATOM 687 O O . GLU A 1 90 ? 36.951 -10.974 -26.554 1.00 94.00 90 GLU A O 1
ATOM 692 N N . SER A 1 91 ? 35.432 -9.764 -25.392 1.00 93.25 91 SER A N 1
ATOM 693 C CA . SER A 1 91 ? 35.823 -10.152 -24.033 1.00 93.25 91 SER A CA 1
ATOM 694 C C . SER A 1 91 ? 34.647 -10.813 -23.323 1.00 93.25 91 SER A C 1
ATOM 696 O O . SER A 1 91 ? 33.490 -10.526 -23.616 1.00 93.25 91 SER A O 1
ATOM 698 N N . ALA A 1 92 ? 34.932 -11.710 -22.384 1.00 95.44 92 ALA A N 1
ATOM 699 C CA . ALA A 1 92 ? 33.917 -12.352 -21.561 1.00 95.44 92 ALA A CA 1
ATOM 700 C C . ALA A 1 92 ? 34.361 -12.472 -20.109 1.00 95.44 92 ALA A C 1
ATOM 702 O O . ALA A 1 92 ? 35.497 -12.853 -19.839 1.00 95.44 92 ALA A O 1
ATOM 703 N N . VAL A 1 93 ? 33.448 -12.206 -19.179 1.00 96.62 93 VAL A N 1
ATOM 704 C CA . VAL A 1 93 ? 33.640 -12.530 -17.765 1.00 96.62 93 VAL A CA 1
ATOM 705 C C . VAL A 1 93 ? 33.280 -13.996 -17.574 1.00 96.62 93 VAL A C 1
ATOM 707 O O . VAL A 1 93 ? 32.179 -14.422 -17.916 1.00 96.62 93 VAL A O 1
ATOM 710 N N . VAL A 1 94 ? 34.212 -14.774 -17.040 1.00 97.06 94 VAL A N 1
ATOM 711 C CA . VAL A 1 94 ? 34.076 -16.214 -16.829 1.00 97.06 94 VAL A CA 1
ATOM 712 C C . VAL A 1 94 ? 34.111 -16.497 -15.340 1.00 97.06 94 VAL A C 1
ATOM 714 O O . VAL A 1 94 ? 35.051 -16.087 -14.661 1.00 97.06 94 VAL A O 1
ATOM 717 N N . PHE A 1 95 ? 33.127 -17.242 -14.846 1.00 97.31 95 PHE A N 1
ATOM 718 C CA . PHE A 1 95 ? 33.147 -17.792 -13.498 1.00 97.31 95 PHE A CA 1
ATOM 719 C C . PHE A 1 95 ? 33.900 -19.122 -13.466 1.00 97.31 95 PHE A C 1
ATOM 721 O O . PHE A 1 95 ? 33.657 -20.006 -14.288 1.00 97.31 95 PHE A O 1
ATOM 728 N N . VAL A 1 96 ? 34.810 -19.268 -12.504 1.00 97.19 96 VAL A N 1
ATOM 729 C CA . VAL A 1 96 ? 35.595 -20.484 -12.279 1.00 97.19 96 VAL A CA 1
ATOM 730 C C . VAL A 1 96 ? 35.459 -20.896 -10.812 1.00 97.19 96 VAL A C 1
ATOM 732 O O . VAL A 1 96 ? 36.039 -20.242 -9.937 1.00 97.19 96 VAL A O 1
ATOM 735 N N . PRO A 1 97 ? 34.742 -21.995 -10.516 1.00 96.88 97 PRO A N 1
ATOM 736 C CA . PRO A 1 97 ? 34.685 -22.547 -9.169 1.00 96.88 97 PRO A CA 1
ATOM 737 C C . PRO A 1 97 ? 36.060 -22.933 -8.634 1.00 96.88 97 PRO A C 1
ATOM 739 O O . PRO A 1 97 ? 36.910 -23.445 -9.368 1.00 96.88 97 PRO A O 1
ATOM 742 N N . ASP A 1 98 ? 36.264 -22.770 -7.328 1.00 95.56 98 ASP A N 1
ATOM 743 C CA . ASP A 1 98 ? 37.542 -23.047 -6.668 1.00 95.56 98 ASP A CA 1
ATOM 744 C C . ASP A 1 98 ? 37.982 -24.505 -6.863 1.00 95.56 98 ASP A C 1
ATOM 746 O O . ASP A 1 98 ? 39.141 -24.773 -7.185 1.00 95.56 98 ASP A O 1
ATOM 750 N N . GLY A 1 99 ? 37.033 -25.444 -6.785 1.00 95.25 99 GLY A N 1
ATOM 751 C CA . GLY A 1 99 ? 37.272 -26.866 -7.053 1.00 95.25 99 GLY A CA 1
ATOM 752 C C . GLY A 1 99 ? 37.533 -27.209 -8.528 1.00 95.25 99 GLY A C 1
ATOM 753 O O . GLY A 1 99 ? 38.058 -28.282 -8.818 1.00 95.25 99 GLY A O 1
ATOM 754 N N . ALA A 1 100 ? 37.210 -26.313 -9.466 1.00 96.50 100 ALA A N 1
ATOM 755 C CA . ALA A 1 100 ? 37.322 -26.543 -10.908 1.00 96.50 100 ALA A CA 1
ATOM 756 C C . ALA A 1 100 ? 38.590 -25.933 -11.541 1.00 96.50 100 ALA A C 1
ATOM 758 O O . ALA A 1 100 ? 38.886 -26.195 -12.710 1.00 96.50 100 ALA A O 1
ATOM 759 N N . ARG A 1 101 ? 39.387 -25.167 -10.782 1.00 96.50 101 ARG A N 1
ATOM 760 C CA . ARG A 1 101 ? 40.599 -24.485 -11.284 1.00 96.50 101 ARG A CA 1
ATOM 761 C C . ARG A 1 101 ? 41.610 -25.452 -11.921 1.00 96.50 101 ARG A C 1
ATOM 763 O O . ARG A 1 101 ? 42.081 -25.222 -13.036 1.00 96.50 101 ARG A O 1
ATOM 770 N N . ASN A 1 102 ? 41.892 -26.574 -11.253 1.00 96.06 102 ASN A N 1
ATOM 771 C CA . ASN A 1 102 ? 42.802 -27.609 -11.766 1.00 96.06 102 ASN A CA 1
ATOM 772 C C . ASN A 1 102 ? 42.233 -28.330 -12.993 1.00 96.06 102 ASN A C 1
ATOM 774 O O . ASN A 1 102 ? 42.983 -28.682 -13.903 1.00 96.06 102 ASN A O 1
ATOM 778 N N . PHE A 1 103 ? 40.913 -28.523 -13.036 1.00 97.12 103 PHE A N 1
ATOM 779 C CA . PHE A 1 103 ? 40.241 -29.112 -14.189 1.00 97.12 103 PHE A CA 1
ATOM 780 C C . PHE A 1 103 ? 40.417 -28.230 -15.431 1.00 97.12 103 PHE A C 1
ATOM 782 O O . PHE A 1 103 ? 40.872 -28.728 -16.461 1.00 97.12 103 PHE A O 1
ATOM 789 N N . LEU A 1 104 ? 40.148 -26.923 -15.326 1.00 96.50 104 LEU A N 1
ATOM 790 C CA . LEU A 1 104 ? 40.298 -25.984 -16.443 1.00 96.50 104 LEU A CA 1
ATOM 791 C C . LEU A 1 104 ? 41.746 -25.925 -16.949 1.00 96.50 104 LEU A C 1
ATOM 793 O O . LEU A 1 104 ? 41.985 -26.055 -18.150 1.00 96.50 104 LEU A O 1
ATOM 797 N N . SER A 1 105 ? 42.712 -25.822 -16.030 1.00 95.94 105 SER A N 1
ATOM 798 C CA . SER A 1 105 ? 44.146 -25.881 -16.351 1.00 95.94 105 SER A CA 1
ATOM 799 C C . SER A 1 105 ? 44.518 -27.184 -17.078 1.00 95.94 105 SER A C 1
ATOM 801 O O . SER A 1 105 ? 45.203 -27.169 -18.103 1.00 95.94 105 SER A O 1
ATOM 803 N N . GLY A 1 106 ? 43.981 -28.322 -16.623 1.00 95.94 106 GLY A N 1
ATOM 804 C CA . GLY A 1 106 ? 44.160 -29.622 -17.269 1.00 95.94 106 GLY A CA 1
ATOM 805 C C . GLY A 1 106 ? 43.582 -29.692 -18.688 1.00 95.94 106 GLY A C 1
ATOM 806 O O . GLY A 1 106 ? 44.218 -30.267 -19.574 1.00 95.94 106 GLY A O 1
ATOM 807 N N . ARG A 1 107 ? 42.414 -29.081 -18.938 1.00 96.00 107 ARG A N 1
ATOM 808 C CA . ARG A 1 107 ? 41.806 -29.005 -20.281 1.00 96.00 107 ARG A CA 1
ATOM 809 C C . ARG A 1 107 ? 42.635 -28.148 -21.238 1.00 96.00 107 ARG A C 1
ATOM 811 O O . ARG A 1 107 ? 42.883 -28.582 -22.362 1.00 96.00 107 ARG A O 1
ATOM 818 N N . ILE A 1 108 ? 43.146 -27.003 -20.779 1.00 95.94 108 ILE A N 1
ATOM 819 C CA . ILE A 1 108 ? 44.057 -26.153 -21.567 1.00 95.94 108 ILE A CA 1
ATOM 820 C C . ILE A 1 108 ? 45.348 -26.917 -21.898 1.00 95.94 108 ILE A C 1
ATOM 822 O O . ILE A 1 108 ? 45.785 -26.941 -23.050 1.00 95.94 108 ILE A O 1
ATOM 826 N N . ALA A 1 109 ? 45.932 -27.614 -20.918 1.00 94.31 109 ALA A N 1
ATOM 827 C CA . ALA A 1 109 ? 47.129 -28.423 -21.134 1.00 94.31 109 ALA A CA 1
ATOM 828 C C . ALA A 1 109 ? 46.891 -29.569 -22.134 1.00 94.31 109 ALA A C 1
ATOM 830 O O . ALA A 1 109 ? 47.748 -29.834 -22.976 1.00 94.31 109 ALA A O 1
ATOM 831 N N . ALA A 1 110 ? 45.732 -30.235 -22.077 1.00 93.06 110 ALA A N 1
ATOM 832 C CA . ALA A 1 110 ? 45.352 -31.273 -23.035 1.00 93.06 110 ALA A CA 1
ATOM 833 C C . ALA A 1 110 ? 45.190 -30.714 -24.458 1.00 93.06 110 ALA A C 1
ATOM 835 O O . ALA A 1 110 ? 45.670 -31.334 -25.406 1.00 93.06 110 ALA A O 1
ATOM 836 N N . TYR A 1 111 ? 44.597 -29.524 -24.601 1.00 93.94 111 TYR A N 1
ATOM 837 C CA . TYR A 1 111 ? 44.511 -28.801 -25.873 1.00 93.94 111 TYR A CA 1
ATOM 838 C C . TYR A 1 111 ? 45.892 -28.527 -26.489 1.00 93.94 111 TYR A C 1
ATOM 840 O O . TYR A 1 111 ? 46.031 -28.583 -27.710 1.00 93.94 111 TYR A O 1
ATOM 848 N N . GLY A 1 112 ? 46.927 -28.299 -25.676 1.00 91.62 112 GLY A N 1
ATOM 849 C CA . GLY A 1 112 ? 48.299 -28.077 -26.147 1.00 91.62 112 GLY A CA 1
ATOM 850 C C . GLY A 1 112 ? 49.043 -29.320 -26.647 1.00 91.62 112 GLY A C 1
ATOM 851 O O . GLY A 1 112 ? 50.055 -29.176 -27.333 1.00 91.62 112 GLY A O 1
ATOM 852 N N . ARG A 1 113 ? 48.574 -30.538 -26.336 1.00 90.62 113 ARG A N 1
ATOM 853 C CA . ARG A 1 113 ? 49.256 -31.796 -26.708 1.00 90.62 113 ARG A CA 1
ATOM 854 C C . ARG A 1 113 ? 49.090 -32.116 -28.192 1.00 90.62 113 ARG A C 1
ATOM 856 O O . ARG A 1 113 ? 48.106 -31.720 -28.810 1.00 90.62 113 ARG A O 1
ATOM 863 N N . ASP A 1 114 ? 50.044 -32.828 -28.781 1.00 82.81 114 ASP A N 1
ATOM 864 C CA . ASP A 1 114 ? 49.882 -33.349 -30.142 1.00 82.81 114 ASP A CA 1
ATOM 865 C C . ASP A 1 114 ? 48.701 -34.342 -30.170 1.00 82.81 114 ASP A C 1
ATOM 867 O O . ASP A 1 114 ? 48.671 -35.251 -29.337 1.00 82.81 114 ASP A O 1
ATOM 871 N N . PRO A 1 115 ? 47.701 -34.176 -31.058 1.00 82.38 115 PRO A N 1
ATOM 872 C CA . PRO A 1 115 ? 46.575 -35.098 -31.136 1.00 82.38 115 PRO A CA 1
ATOM 873 C C . PRO A 1 115 ? 46.918 -36.431 -31.828 1.00 82.38 115 PRO A C 1
ATOM 875 O O . PRO A 1 115 ? 46.029 -37.264 -31.984 1.00 82.38 115 PRO A O 1
ATOM 878 N N . PHE A 1 116 ? 48.165 -36.647 -32.273 1.00 82.50 116 PHE A N 1
ATOM 879 C CA . PHE A 1 116 ? 48.641 -37.900 -32.882 1.00 82.50 116 PHE A CA 1
ATOM 880 C C . PHE A 1 116 ? 47.724 -38.413 -34.010 1.00 82.50 116 PHE A C 1
ATOM 882 O O . PHE A 1 116 ? 47.398 -39.595 -34.100 1.00 82.50 116 PHE A O 1
ATOM 889 N N . GLY A 1 117 ? 47.270 -37.499 -34.872 1.00 74.12 117 GLY A N 1
ATOM 890 C CA . GLY A 1 117 ? 46.387 -37.799 -36.006 1.00 74.12 117 GLY A CA 1
ATOM 891 C C . GLY A 1 117 ? 44.881 -37.746 -35.711 1.00 74.12 117 GLY A C 1
ATOM 892 O O . GLY A 1 117 ? 44.101 -37.744 -36.669 1.00 74.12 117 GLY A O 1
ATOM 893 N N . GLN A 1 118 ? 44.472 -37.635 -34.442 1.00 81.00 118 GLN A N 1
ATOM 894 C CA . GLN A 1 118 ? 43.080 -37.423 -34.021 1.00 81.00 118 GLN A CA 1
ATOM 895 C C . GLN A 1 118 ? 42.686 -35.933 -34.042 1.00 81.00 118 GLN A C 1
ATOM 897 O O . GLN A 1 118 ? 43.486 -35.063 -34.401 1.00 81.00 118 GLN A O 1
ATOM 902 N N . ASP A 1 119 ? 41.441 -35.632 -33.670 1.00 82.94 119 ASP A N 1
ATOM 903 C CA . ASP A 1 119 ? 40.986 -34.255 -33.474 1.00 82.94 119 ASP A CA 1
ATOM 904 C C . ASP A 1 119 ? 41.522 -33.696 -32.148 1.00 82.94 119 ASP A C 1
ATOM 906 O O . ASP A 1 119 ? 41.530 -34.371 -31.116 1.00 82.94 119 ASP A O 1
ATOM 910 N N . ARG A 1 120 ? 41.990 -32.443 -32.167 1.00 89.00 120 ARG A N 1
ATOM 911 C CA . ARG A 1 120 ? 42.548 -31.787 -30.979 1.00 89.00 120 ARG A CA 1
ATOM 912 C C . ARG A 1 120 ? 41.427 -31.485 -29.972 1.00 89.00 120 ARG A C 1
ATOM 914 O O . ARG A 1 120 ? 40.457 -30.815 -30.339 1.00 89.00 120 ARG A O 1
ATOM 921 N N . PRO A 1 121 ? 41.549 -31.921 -28.705 1.00 89.19 121 PRO A N 1
ATOM 922 C CA . PRO A 1 121 ? 40.507 -31.701 -27.707 1.00 89.19 121 PRO A CA 1
ATOM 923 C C . PRO A 1 121 ? 40.311 -30.204 -27.449 1.00 89.19 121 PRO A C 1
ATOM 925 O O . PRO A 1 121 ? 41.281 -29.447 -27.404 1.00 89.19 121 PRO A O 1
ATOM 928 N N . ASP A 1 122 ? 39.052 -29.784 -27.296 1.00 90.31 122 ASP A N 1
ATOM 929 C CA . ASP A 1 122 ? 38.636 -28.402 -27.006 1.00 90.31 122 ASP A CA 1
ATOM 930 C C . ASP A 1 122 ? 39.232 -27.325 -27.925 1.00 90.31 122 ASP A C 1
ATOM 932 O O . ASP A 1 122 ? 39.252 -26.145 -27.569 1.00 90.31 122 ASP A O 1
ATOM 936 N N . GLN A 1 123 ? 39.681 -27.691 -29.133 1.00 90.00 123 GLN A N 1
ATOM 937 C CA . GLN A 1 123 ? 40.275 -26.737 -30.069 1.00 90.00 123 GLN A CA 1
ATOM 938 C C . GLN A 1 123 ? 39.342 -25.547 -30.312 1.00 90.00 123 GLN A C 1
ATOM 940 O O . GLN A 1 123 ? 39.767 -24.403 -30.205 1.00 90.00 123 GLN A O 1
ATOM 945 N N . ALA A 1 124 ? 38.051 -25.800 -30.539 1.00 88.25 124 ALA A N 1
ATOM 946 C CA . ALA A 1 124 ? 37.063 -24.742 -30.736 1.00 88.25 124 ALA A CA 1
ATOM 947 C C . ALA A 1 124 ? 36.892 -23.812 -29.517 1.00 88.25 124 ALA A C 1
ATOM 949 O O . ALA A 1 124 ? 36.487 -22.669 -29.706 1.00 88.25 124 ALA A O 1
ATOM 950 N N . ARG A 1 125 ? 37.209 -24.275 -28.297 1.00 91.38 125 ARG A N 1
ATOM 951 C CA . ARG A 1 125 ? 37.086 -23.499 -27.052 1.00 91.38 125 ARG A CA 1
ATOM 952 C C . ARG A 1 125 ? 38.300 -22.609 -26.800 1.00 91.38 125 ARG A C 1
ATOM 954 O O . ARG A 1 125 ? 38.129 -21.464 -26.411 1.00 91.38 125 ARG A O 1
ATOM 961 N N . PHE A 1 126 ? 39.516 -23.108 -27.026 1.00 93.44 126 PHE A N 1
ATOM 962 C CA . PHE A 1 126 ? 40.737 -22.397 -26.616 1.00 93.44 126 PHE A CA 1
ATOM 963 C C . PHE A 1 126 ? 41.476 -21.704 -27.760 1.00 93.44 126 PHE A C 1
ATOM 965 O O . PHE A 1 126 ? 42.171 -20.720 -27.533 1.00 93.44 126 PHE A O 1
ATOM 972 N N . GLU A 1 127 ? 41.314 -22.153 -29.004 1.00 91.44 127 GLU A N 1
ATOM 973 C CA . GLU A 1 127 ? 42.110 -21.662 -30.135 1.00 91.44 127 GLU A CA 1
ATOM 974 C C . GLU A 1 127 ? 41.923 -20.164 -30.426 1.00 91.44 127 GLU A C 1
ATOM 976 O O . GLU A 1 127 ? 42.861 -19.489 -30.865 1.00 91.44 127 GLU A O 1
ATOM 981 N N . VAL A 1 128 ? 40.725 -19.636 -30.160 1.00 91.31 128 VAL A N 1
ATOM 982 C CA . VAL A 1 128 ? 40.380 -18.216 -30.342 1.00 91.31 128 VAL A CA 1
ATOM 983 C C . VAL A 1 128 ? 40.699 -17.342 -29.128 1.00 91.31 128 VAL A C 1
ATOM 985 O O . VAL A 1 128 ? 40.696 -16.120 -29.264 1.00 91.31 128 VAL A O 1
ATOM 988 N N . VAL A 1 129 ? 41.008 -17.945 -27.977 1.00 94.12 129 VAL A N 1
ATOM 989 C CA . VAL A 1 129 ? 41.349 -17.232 -26.741 1.00 94.12 129 VAL A CA 1
ATOM 990 C C . VAL A 1 129 ? 42.776 -16.719 -26.837 1.00 94.12 129 VAL A C 1
ATOM 992 O O . VAL A 1 129 ? 43.691 -17.472 -27.176 1.00 94.12 129 VAL A O 1
ATOM 995 N N . GLU A 1 130 ? 42.964 -15.435 -26.564 1.00 94.25 130 GLU A N 1
ATOM 996 C CA . GLU A 1 130 ? 44.272 -14.790 -26.556 1.00 94.25 130 GLU A CA 1
ATOM 997 C C . GLU A 1 130 ? 44.907 -14.831 -25.173 1.00 94.25 130 GLU A C 1
ATOM 999 O O . GLU A 1 130 ? 46.049 -15.265 -25.042 1.00 94.25 130 GLU A O 1
ATOM 1004 N N . ARG A 1 131 ? 44.155 -14.442 -24.139 1.00 94.62 131 ARG A N 1
ATOM 1005 C CA . ARG A 1 131 ? 44.621 -14.459 -22.750 1.00 94.62 131 ARG A CA 1
ATOM 1006 C C . ARG A 1 131 ? 43.469 -14.474 -21.750 1.00 94.62 131 ARG A C 1
ATOM 1008 O O . ARG A 1 131 ? 42.332 -14.148 -22.089 1.00 94.62 131 ARG A O 1
ATOM 1015 N N . PHE A 1 132 ? 43.818 -14.806 -20.511 1.00 96.75 132 PHE A N 1
ATOM 1016 C CA . PHE A 1 132 ? 42.994 -14.588 -19.327 1.00 96.75 132 PHE A CA 1
ATOM 1017 C C . PHE A 1 132 ? 43.583 -13.442 -18.500 1.00 96.75 132 PHE A C 1
ATOM 1019 O O . PHE A 1 132 ? 44.803 -13.333 -18.381 1.00 96.75 132 PHE A O 1
ATOM 1026 N N . VAL A 1 133 ? 42.725 -12.592 -17.946 1.00 96.06 133 VAL A N 1
ATOM 1027 C CA . VAL A 1 133 ? 43.088 -11.415 -17.149 1.00 96.06 133 VAL A CA 1
ATOM 1028 C C . VAL A 1 133 ? 42.355 -11.479 -15.811 1.00 96.06 133 VAL A C 1
ATOM 1030 O O . VAL A 1 133 ? 41.214 -11.944 -15.751 1.00 96.06 133 VAL A O 1
ATOM 1033 N N . ALA A 1 134 ? 43.016 -11.040 -14.738 1.00 95.44 134 ALA A N 1
ATOM 1034 C CA . ALA A 1 134 ? 42.389 -10.926 -13.425 1.00 95.44 134 ALA A CA 1
ATOM 1035 C C . ALA A 1 134 ? 41.166 -10.003 -13.494 1.00 95.44 134 ALA A C 1
ATOM 1037 O O . ALA A 1 134 ? 41.192 -8.983 -14.186 1.00 95.44 134 ALA A O 1
ATOM 1038 N N . ALA A 1 135 ? 40.105 -10.369 -12.782 1.00 93.81 135 ALA A N 1
ATOM 1039 C CA . ALA A 1 135 ? 38.873 -9.601 -12.744 1.00 93.81 135 ALA A CA 1
ATOM 1040 C C . ALA A 1 135 ? 38.346 -9.497 -11.315 1.00 93.81 135 ALA A C 1
ATOM 1042 O O . ALA A 1 135 ? 38.382 -10.457 -10.547 1.00 93.81 135 ALA A O 1
ATOM 1043 N N . GLU A 1 136 ? 37.821 -8.325 -10.992 1.00 92.31 136 GLU A N 1
ATOM 1044 C CA . GLU A 1 136 ? 37.056 -8.070 -9.775 1.00 92.31 136 GLU A CA 1
ATOM 1045 C C . GLU A 1 136 ? 35.567 -7.989 -10.118 1.00 92.31 136 GLU A C 1
ATOM 1047 O O . GLU A 1 136 ? 35.198 -7.886 -11.292 1.00 92.31 136 GLU A O 1
ATOM 1052 N N . ALA A 1 137 ? 34.695 -7.987 -9.106 1.00 93.19 137 ALA A N 1
ATOM 1053 C CA . ALA A 1 137 ? 33.244 -7.900 -9.301 1.00 93.19 137 ALA A CA 1
ATOM 1054 C C . ALA A 1 137 ? 32.810 -6.653 -10.092 1.00 93.19 137 ALA A C 1
ATOM 1056 O O . ALA A 1 137 ? 31.749 -6.663 -10.712 1.00 93.19 137 ALA A O 1
ATOM 1057 N N . LEU A 1 138 ? 33.651 -5.613 -10.147 1.00 93.44 138 LEU A N 1
ATOM 1058 C CA . LEU A 1 138 ? 33.439 -4.442 -10.996 1.00 93.44 138 LEU A CA 1
ATOM 1059 C C . LEU A 1 138 ? 33.259 -4.813 -12.480 1.00 93.44 138 LEU A C 1
ATOM 1061 O O . LEU A 1 138 ? 32.502 -4.151 -13.180 1.00 93.44 138 LEU A O 1
ATOM 1065 N N . ALA A 1 139 ? 33.879 -5.899 -12.957 1.00 93.25 139 ALA A N 1
ATOM 1066 C CA . ALA A 1 139 ? 33.721 -6.384 -14.331 1.00 93.25 139 ALA A CA 1
ATOM 1067 C C . ALA A 1 139 ? 32.293 -6.874 -14.650 1.00 93.25 139 ALA A C 1
ATOM 1069 O O . ALA A 1 139 ? 31.937 -7.039 -15.818 1.00 93.25 139 ALA A O 1
ATOM 1070 N N . LEU A 1 140 ? 31.454 -7.102 -13.635 1.00 94.62 140 LEU A N 1
ATOM 1071 C CA . LEU A 1 140 ? 30.044 -7.448 -13.817 1.00 94.62 140 LEU A CA 1
ATOM 1072 C C . LEU A 1 140 ? 29.181 -6.220 -14.145 1.00 94.62 140 LEU A C 1
ATOM 1074 O O . LEU A 1 140 ? 28.068 -6.395 -14.626 1.00 94.62 140 LEU A O 1
ATOM 1078 N N . PHE A 1 141 ? 29.673 -4.993 -13.938 1.00 93.06 141 PHE A N 1
ATOM 1079 C CA . PHE A 1 141 ? 28.907 -3.777 -14.214 1.00 93.06 141 PHE A CA 1
ATOM 1080 C C . PHE A 1 141 ? 28.909 -3.450 -15.709 1.00 93.06 141 PHE A C 1
ATOM 1082 O O . PHE A 1 141 ? 29.962 -3.403 -16.350 1.00 93.06 141 PHE A O 1
ATOM 1089 N N . ALA A 1 142 ? 27.720 -3.240 -16.273 1.00 84.25 142 ALA A N 1
ATOM 1090 C CA . ALA A 1 142 ? 27.553 -2.939 -17.695 1.00 84.25 142 ALA A CA 1
ATOM 1091 C C . ALA A 1 142 ? 28.141 -1.581 -18.092 1.00 84.25 142 ALA A C 1
ATOM 1093 O O . ALA A 1 142 ? 28.652 -1.418 -19.198 1.00 84.25 142 ALA A O 1
ATOM 1094 N N . GLU A 1 143 ? 28.092 -0.634 -17.160 1.00 81.00 143 GLU A N 1
ATOM 1095 C CA . GLU A 1 143 ? 28.527 0.746 -17.328 1.00 81.00 143 GLU A CA 1
ATOM 1096 C C . GLU A 1 143 ? 29.611 1.098 -16.298 1.00 81.00 143 GLU A C 1
ATOM 1098 O O . GLU A 1 143 ? 29.667 0.485 -15.224 1.00 81.00 143 GLU A O 1
ATOM 1103 N N . PRO A 1 144 ? 30.469 2.100 -16.573 1.00 82.69 144 PRO A N 1
ATOM 1104 C CA . PRO A 1 144 ? 31.438 2.588 -15.599 1.00 82.69 144 PRO A CA 1
ATOM 1105 C C . PRO A 1 144 ? 30.774 3.007 -14.280 1.00 82.69 144 PRO A C 1
ATOM 1107 O O . PRO A 1 144 ? 29.916 3.889 -14.242 1.00 82.69 144 PRO A O 1
ATOM 1110 N N . LEU A 1 145 ? 31.207 2.398 -13.175 1.00 83.44 145 LEU A N 1
ATOM 1111 C CA . LEU A 1 145 ? 30.643 2.657 -11.853 1.00 83.44 145 LEU A CA 1
ATOM 1112 C C . LEU A 1 145 ? 31.096 4.022 -11.306 1.00 83.44 145 LEU A C 1
ATOM 1114 O O . LEU A 1 145 ? 32.258 4.203 -10.934 1.00 83.44 145 LEU A O 1
ATOM 1118 N N . VAL A 1 146 ? 30.165 4.971 -11.195 1.00 79.12 146 VAL A N 1
ATOM 1119 C CA . VAL A 1 146 ? 30.415 6.284 -10.579 1.00 79.12 146 VAL A CA 1
ATOM 1120 C C . VAL A 1 146 ? 30.241 6.192 -9.059 1.00 79.12 146 VAL A C 1
ATOM 1122 O O . VAL A 1 146 ? 29.140 5.969 -8.559 1.00 79.12 146 VAL A O 1
ATOM 1125 N N . ARG A 1 147 ? 31.333 6.373 -8.307 1.00 83.81 147 ARG A N 1
ATOM 1126 C CA . ARG A 1 147 ? 31.339 6.325 -6.831 1.00 83.81 147 ARG A CA 1
ATOM 1127 C C . ARG A 1 147 ? 31.048 7.691 -6.201 1.00 83.81 147 ARG A C 1
ATOM 1129 O O . ARG A 1 147 ? 31.223 8.727 -6.834 1.00 83.81 147 ARG A O 1
ATOM 1136 N N . GLY A 1 148 ? 30.624 7.689 -4.935 1.00 71.44 148 GLY A N 1
ATOM 1137 C CA . GLY A 1 148 ? 30.371 8.912 -4.155 1.00 71.44 148 GLY A CA 1
ATOM 1138 C C . GLY A 1 148 ? 29.046 9.630 -4.453 1.00 71.44 148 GLY A C 1
ATOM 1139 O O . GLY A 1 148 ? 28.800 10.694 -3.890 1.00 71.44 148 GLY A O 1
ATOM 1140 N N . GLY A 1 149 ? 28.196 9.060 -5.314 1.00 68.69 149 GLY A N 1
ATOM 1141 C CA . GLY A 1 149 ? 26.835 9.537 -5.578 1.00 68.69 149 GLY A CA 1
ATOM 1142 C C . GLY A 1 149 ? 25.788 9.006 -4.584 1.00 68.69 149 GLY A C 1
ATOM 1143 O O . GLY A 1 149 ? 26.102 8.147 -3.750 1.00 68.69 149 GLY A O 1
ATOM 1144 N N . PRO A 1 150 ? 24.536 9.501 -4.661 1.00 67.56 150 PRO A N 1
ATOM 1145 C CA . PRO A 1 150 ? 23.425 8.952 -3.887 1.00 67.56 150 PRO A CA 1
ATOM 1146 C C . PRO A 1 150 ? 23.161 7.484 -4.252 1.00 67.56 150 PRO A C 1
ATOM 1148 O O . PRO A 1 150 ? 23.606 6.990 -5.289 1.00 67.56 150 PRO A O 1
ATOM 1151 N N . ALA A 1 151 ? 22.439 6.778 -3.381 1.00 81.25 151 ALA A N 1
ATOM 1152 C CA . ALA A 1 151 ? 21.939 5.450 -3.713 1.00 81.25 151 ALA A CA 1
ATOM 1153 C C . ALA A 1 151 ? 20.946 5.529 -4.883 1.00 81.25 151 ALA A C 1
ATOM 1155 O O . ALA A 1 151 ? 20.180 6.488 -4.975 1.00 81.25 151 ALA A O 1
ATOM 1156 N N . VAL A 1 152 ? 21.003 4.528 -5.758 1.00 81.12 152 VAL A N 1
ATOM 1157 C CA . VAL A 1 152 ? 20.118 4.352 -6.917 1.00 81.12 152 VAL A CA 1
ATOM 1158 C C . VAL A 1 152 ? 19.675 2.892 -6.985 1.00 81.12 152 VAL A C 1
ATOM 1160 O O . VAL A 1 152 ? 20.234 2.039 -6.287 1.00 81.12 152 VAL A O 1
ATOM 1163 N N . TRP A 1 153 ? 18.667 2.596 -7.801 1.00 84.44 153 TRP A N 1
ATOM 1164 C CA . TRP A 1 153 ? 18.254 1.221 -8.066 1.00 84.44 153 TRP A CA 1
ATOM 1165 C C . TRP A 1 153 ? 19.208 0.548 -9.055 1.00 84.44 153 TRP A C 1
ATOM 1167 O O . TRP A 1 153 ? 19.524 1.088 -10.117 1.00 84.44 153 TRP A O 1
ATOM 1177 N N . TRP A 1 154 ? 19.660 -0.648 -8.691 1.00 89.62 154 TRP A N 1
ATOM 1178 C CA . TRP A 1 154 ? 20.514 -1.505 -9.504 1.00 89.62 154 TRP A CA 1
ATOM 1179 C C . TRP A 1 154 ? 19.772 -2.784 -9.858 1.00 89.62 154 TRP A C 1
ATOM 1181 O O . TRP A 1 154 ? 19.208 -3.439 -8.982 1.00 89.62 154 TRP A O 1
ATOM 1191 N N . GLU A 1 155 ? 19.826 -3.165 -11.124 1.00 93.00 155 GLU A N 1
ATOM 1192 C CA . GLU A 1 155 ? 19.425 -4.482 -11.589 1.00 93.00 155 GLU A CA 1
ATOM 1193 C C . GLU A 1 155 ? 20.565 -5.476 -11.365 1.00 93.00 155 GLU A C 1
ATOM 1195 O O . GLU A 1 155 ? 21.662 -5.310 -11.901 1.00 93.00 155 GLU A O 1
ATOM 1200 N N . TYR A 1 156 ? 20.292 -6.541 -10.622 1.00 95.88 156 TYR A N 1
ATOM 1201 C CA . TYR A 1 156 ? 21.161 -7.704 -10.486 1.00 95.88 156 TYR A CA 1
ATOM 1202 C C . TYR A 1 156 ? 20.613 -8.833 -11.338 1.00 95.88 156 TYR A C 1
ATOM 1204 O O . TYR A 1 156 ? 19.577 -9.408 -11.012 1.00 95.88 156 TYR A O 1
ATOM 1212 N N . TRP A 1 157 ? 21.329 -9.173 -12.404 1.00 96.06 157 TRP A N 1
ATOM 1213 C CA . TRP A 1 157 ? 20.959 -10.235 -13.330 1.00 96.06 157 TRP A CA 1
ATOM 1214 C C . TRP A 1 157 ? 21.526 -11.558 -12.817 1.00 96.06 157 TRP A C 1
ATOM 1216 O O . TRP A 1 157 ? 22.726 -11.814 -12.912 1.00 96.06 157 TRP A O 1
ATOM 1226 N N . ILE A 1 158 ? 20.684 -12.401 -12.228 1.00 95.81 158 ILE A N 1
ATOM 1227 C CA . ILE A 1 158 ? 21.091 -13.610 -11.502 1.00 95.81 158 ILE A CA 1
ATOM 1228 C C . ILE A 1 158 ? 20.815 -14.845 -12.345 1.00 95.81 158 ILE A C 1
ATOM 1230 O O . ILE A 1 158 ? 19.694 -15.048 -12.792 1.00 95.81 158 ILE A O 1
ATOM 1234 N N . ARG A 1 159 ? 21.805 -15.725 -12.498 1.00 93.62 159 ARG A N 1
ATOM 1235 C CA . ARG A 1 159 ? 21.656 -17.012 -13.198 1.00 93.62 159 ARG A CA 1
ATOM 1236 C C . ARG A 1 159 ? 20.477 -17.812 -12.638 1.00 93.62 159 ARG A C 1
ATOM 1238 O O . ARG A 1 159 ? 20.470 -18.100 -11.440 1.00 93.62 159 ARG A O 1
ATOM 1245 N N . ALA A 1 160 ? 19.549 -18.254 -13.481 1.00 85.06 160 ALA A N 1
ATOM 1246 C CA . ALA A 1 160 ? 18.389 -19.023 -13.038 1.00 85.06 160 ALA A CA 1
ATOM 1247 C C . ALA A 1 160 ? 18.807 -20.328 -12.333 1.00 85.06 160 ALA A C 1
ATOM 1249 O O . ALA A 1 160 ? 19.539 -21.156 -12.878 1.00 85.06 160 ALA A O 1
ATOM 1250 N N . ALA A 1 161 ? 18.361 -20.487 -11.088 1.00 84.69 161 ALA A N 1
ATOM 1251 C CA . ALA A 1 161 ? 18.404 -21.720 -10.308 1.00 84.69 161 ALA A CA 1
ATOM 1252 C C . ALA A 1 161 ? 17.456 -21.579 -9.102 1.00 84.69 161 ALA A C 1
ATOM 1254 O O . ALA A 1 161 ? 17.342 -20.470 -8.564 1.00 84.69 161 ALA A O 1
ATOM 1255 N N . PRO A 1 162 ? 16.805 -22.665 -8.639 1.00 78.94 162 PRO A N 1
ATOM 1256 C CA . PRO A 1 162 ? 15.927 -22.614 -7.470 1.00 78.94 162 PRO A CA 1
ATOM 1257 C C . PRO A 1 162 ? 16.622 -21.991 -6.252 1.00 78.94 162 PRO A C 1
ATOM 1259 O O . PRO A 1 162 ? 17.730 -2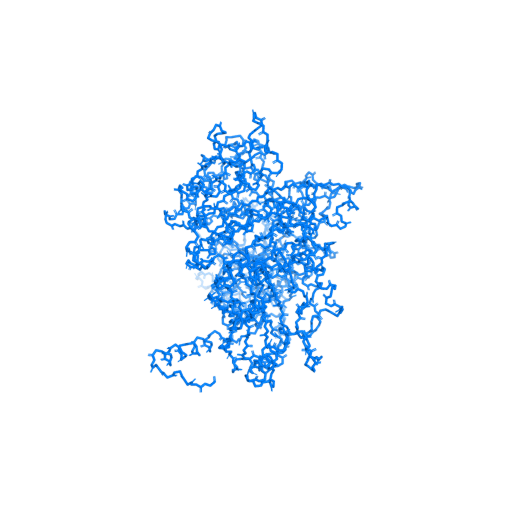2.390 -5.898 1.00 78.94 162 PRO A O 1
ATOM 1262 N N . GLY A 1 163 ? 15.990 -20.993 -5.629 1.00 82.06 163 GLY A N 1
ATOM 1263 C CA . GLY A 1 163 ? 16.476 -20.335 -4.409 1.00 82.06 163 GLY A CA 1
ATOM 1264 C C . GLY A 1 163 ? 17.678 -19.396 -4.578 1.00 82.06 163 GLY A C 1
ATOM 1265 O O . GLY A 1 163 ? 18.012 -18.667 -3.647 1.00 82.06 163 GLY A O 1
ATOM 1266 N N . ARG A 1 164 ? 18.338 -19.348 -5.745 1.00 90.94 164 ARG A N 1
ATOM 1267 C CA . ARG A 1 164 ? 19.559 -18.538 -5.923 1.00 90.94 164 ARG A CA 1
ATOM 1268 C C . ARG A 1 164 ? 19.288 -17.041 -5.791 1.00 90.94 164 ARG A C 1
ATOM 1270 O O . ARG A 1 164 ? 20.013 -16.350 -5.080 1.00 90.94 164 ARG A O 1
ATOM 1277 N N . ALA A 1 165 ? 18.241 -16.549 -6.451 1.00 89.88 165 ALA A N 1
ATOM 1278 C CA . ALA A 1 165 ? 17.829 -15.153 -6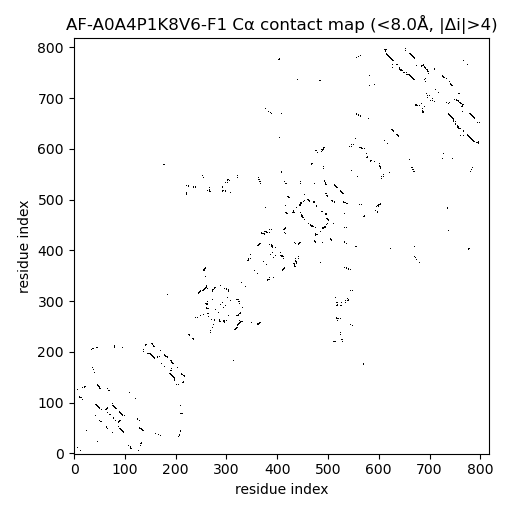.335 1.00 89.88 165 ALA A CA 1
ATOM 1279 C C . ALA A 1 165 ? 17.385 -14.805 -4.903 1.00 89.88 165 ALA A C 1
ATOM 1281 O O . ALA A 1 165 ? 17.685 -13.717 -4.421 1.00 89.88 165 ALA A O 1
ATOM 1282 N N . ASP A 1 166 ? 16.754 -15.741 -4.188 1.00 89.25 166 ASP A N 1
ATOM 1283 C CA . ASP A 1 166 ? 16.336 -15.528 -2.798 1.00 89.25 166 ASP A CA 1
ATOM 1284 C C . ASP A 1 166 ? 17.525 -15.312 -1.866 1.00 89.25 166 ASP A C 1
ATOM 1286 O O . ASP A 1 166 ? 17.494 -14.394 -1.051 1.00 89.25 166 ASP A O 1
ATOM 1290 N N . VAL A 1 167 ? 18.607 -16.079 -2.029 1.00 89.94 167 VAL A N 1
ATOM 1291 C CA . VAL A 1 167 ? 19.825 -15.887 -1.226 1.00 89.94 167 VAL A CA 1
ATOM 1292 C C . VAL A 1 167 ? 20.475 -14.531 -1.516 1.00 89.94 167 VAL A C 1
ATOM 1294 O O . VAL A 1 167 ? 20.918 -13.857 -0.585 1.00 89.94 167 VAL A O 1
ATOM 1297 N N . VAL A 1 168 ? 20.506 -14.080 -2.777 1.00 93.38 168 VAL A N 1
ATOM 1298 C CA . VAL A 1 168 ? 21.028 -12.741 -3.120 1.00 93.38 168 VAL A CA 1
ATOM 1299 C C . VAL A 1 168 ? 20.156 -11.642 -2.504 1.00 93.38 168 VAL A C 1
ATOM 1301 O O . VAL A 1 168 ? 20.689 -10.728 -1.873 1.00 93.38 168 VAL A O 1
ATOM 1304 N N . ALA A 1 169 ? 18.827 -11.758 -2.608 1.00 89.44 169 ALA A N 1
ATOM 1305 C CA . ALA A 1 169 ? 17.879 -10.829 -1.991 1.00 89.44 169 ALA A CA 1
ATOM 1306 C C . ALA A 1 169 ? 18.034 -10.786 -0.460 1.00 89.44 169 ALA A C 1
ATOM 1308 O O . ALA A 1 169 ? 18.107 -9.712 0.137 1.00 89.44 169 ALA A O 1
ATOM 1309 N N . GLN A 1 170 ? 18.148 -11.950 0.183 1.00 87.19 170 GLN A N 1
ATOM 1310 C CA . GLN A 1 170 ? 18.346 -12.066 1.625 1.00 87.19 170 GLN A CA 1
ATOM 1311 C C . GLN A 1 170 ? 19.689 -11.469 2.058 1.00 87.19 170 GLN A C 1
ATOM 1313 O O . GLN A 1 170 ? 19.744 -10.751 3.055 1.00 87.19 170 GLN A O 1
ATOM 1318 N N . THR A 1 171 ? 20.756 -11.698 1.287 1.00 90.00 171 THR A N 1
ATOM 1319 C CA . THR A 1 171 ? 22.083 -11.112 1.534 1.00 90.00 171 THR A CA 1
ATOM 1320 C C . THR A 1 171 ? 22.035 -9.587 1.452 1.00 90.00 171 THR A C 1
ATOM 1322 O O . THR A 1 171 ? 22.596 -8.900 2.308 1.00 90.00 171 THR A O 1
ATOM 1325 N N . ALA A 1 172 ? 21.343 -9.037 0.451 1.00 91.69 172 ALA A N 1
ATOM 1326 C CA . ALA A 1 172 ? 21.139 -7.598 0.319 1.00 91.69 172 ALA A CA 1
ATOM 1327 C C . ALA A 1 172 ? 20.370 -7.027 1.525 1.00 91.69 172 ALA A C 1
ATOM 1329 O O . ALA A 1 172 ? 20.817 -6.056 2.141 1.00 91.69 172 ALA A O 1
ATOM 1330 N N . ALA A 1 173 ? 19.278 -7.684 1.928 1.00 83.81 173 ALA A N 1
ATOM 1331 C CA . ALA A 1 173 ? 18.468 -7.283 3.075 1.00 83.81 173 ALA A CA 1
ATOM 1332 C C . ALA A 1 173 ? 19.244 -7.347 4.407 1.00 83.81 173 ALA A C 1
ATOM 1334 O O . ALA A 1 173 ? 19.154 -6.424 5.217 1.00 83.81 173 ALA A O 1
ATOM 1335 N N . GLN A 1 174 ? 20.058 -8.388 4.627 1.00 82.69 174 GLN A N 1
ATOM 1336 C CA . GLN A 1 174 ? 20.934 -8.518 5.804 1.00 82.69 174 GLN A CA 1
ATOM 1337 C C . GLN A 1 174 ? 21.985 -7.403 5.876 1.00 82.69 174 GLN A C 1
ATOM 1339 O O . GLN A 1 174 ? 22.352 -6.961 6.964 1.00 82.69 174 GLN A O 1
ATOM 1344 N N . ARG A 1 175 ? 22.436 -6.903 4.720 1.00 86.81 175 ARG A N 1
ATOM 1345 C CA . ARG A 1 175 ? 23.329 -5.739 4.608 1.00 86.81 175 ARG A CA 1
ATOM 1346 C C . ARG A 1 175 ? 22.598 -4.398 4.741 1.00 86.81 175 ARG A C 1
ATOM 1348 O O . ARG A 1 175 ? 23.226 -3.348 4.631 1.00 86.81 175 ARG A O 1
ATOM 1355 N N . GLY A 1 176 ? 21.290 -4.417 4.999 1.00 80.94 176 GLY A N 1
ATOM 1356 C CA . GLY A 1 176 ? 20.469 -3.221 5.169 1.00 80.94 176 GLY A CA 1
ATOM 1357 C C . GLY A 1 176 ? 20.185 -2.467 3.868 1.00 80.94 176 GLY A C 1
ATOM 1358 O O . GLY A 1 176 ? 19.898 -1.271 3.932 1.00 80.94 176 GLY A O 1
ATOM 1359 N N . LEU A 1 177 ? 20.294 -3.136 2.715 1.00 89.31 177 LEU A N 1
ATOM 1360 C CA . LEU A 1 177 ? 19.911 -2.595 1.409 1.00 89.31 177 LEU A CA 1
ATOM 1361 C C . LEU A 1 177 ? 18.419 -2.848 1.162 1.00 89.31 177 LEU A C 1
ATOM 1363 O O . LEU A 1 177 ? 17.900 -3.894 1.558 1.00 89.31 177 LEU A O 1
ATOM 1367 N N . ASP A 1 178 ? 17.732 -1.905 0.510 1.00 81.62 178 ASP A N 1
ATOM 1368 C CA . ASP A 1 178 ? 16.331 -2.109 0.132 1.00 81.62 178 ASP A CA 1
ATOM 1369 C C . ASP A 1 178 ? 16.283 -2.987 -1.132 1.00 81.62 178 ASP A C 1
ATOM 1371 O O . ASP A 1 178 ? 16.986 -2.722 -2.108 1.00 81.62 178 ASP A O 1
ATOM 1375 N N . VAL A 1 179 ? 15.457 -4.033 -1.115 1.00 84.31 179 VAL A N 1
ATOM 1376 C CA . VAL A 1 179 ? 15.222 -4.925 -2.260 1.00 84.31 179 VAL A CA 1
ATOM 1377 C C . VAL A 1 179 ? 13.775 -4.749 -2.691 1.00 84.31 179 VAL A C 1
ATOM 1379 O O . VAL A 1 179 ? 12.876 -4.804 -1.850 1.00 84.31 179 VAL A O 1
ATOM 1382 N N . HIS A 1 180 ? 13.546 -4.519 -3.980 1.00 78.06 180 HIS A N 1
ATOM 1383 C CA . HIS A 1 180 ? 12.191 -4.399 -4.505 1.00 78.06 180 HIS A CA 1
ATOM 1384 C C . HIS A 1 180 ? 11.458 -5.752 -4.382 1.00 78.06 180 HIS A C 1
ATOM 1386 O O . HIS A 1 180 ? 12.083 -6.793 -4.613 1.00 78.06 180 HIS A O 1
ATOM 1392 N N . PRO A 1 181 ? 10.163 -5.781 -4.009 1.00 63.53 181 PRO A N 1
ATOM 1393 C CA . PRO A 1 181 ? 9.419 -7.037 -3.885 1.00 63.53 181 PRO A CA 1
ATOM 1394 C C . PRO A 1 181 ? 9.249 -7.747 -5.235 1.00 63.53 181 PRO A C 1
ATOM 1396 O O . PRO A 1 181 ? 9.352 -8.972 -5.303 1.00 63.53 181 PRO A O 1
ATOM 1399 N N . ASP A 1 182 ? 9.039 -6.987 -6.313 1.00 65.62 182 ASP A N 1
ATOM 1400 C CA . ASP A 1 182 ? 8.924 -7.549 -7.660 1.00 65.62 182 ASP A CA 1
ATOM 1401 C C . ASP A 1 182 ? 10.282 -7.926 -8.259 1.00 65.62 182 ASP A C 1
ATOM 1403 O O . ASP A 1 182 ? 11.306 -7.288 -8.007 1.00 65.62 182 ASP A O 1
ATOM 1407 N N . ARG A 1 183 ? 10.260 -8.965 -9.098 1.00 79.12 183 ARG A N 1
ATOM 1408 C CA . ARG A 1 183 ? 11.415 -9.525 -9.810 1.00 79.12 183 ARG A CA 1
ATOM 1409 C C . ARG A 1 183 ? 11.021 -9.842 -11.249 1.00 79.12 183 ARG A C 1
ATOM 1411 O O . ARG A 1 183 ? 9.887 -10.271 -11.480 1.00 79.12 183 ARG A O 1
ATOM 1418 N N . LEU A 1 184 ? 11.956 -9.715 -12.188 1.00 75.69 184 LEU A N 1
ATOM 1419 C CA . LEU A 1 184 ? 11.753 -10.168 -13.571 1.00 75.69 184 LEU A CA 1
ATOM 1420 C C . LEU A 1 184 ? 12.329 -11.574 -13.726 1.00 75.69 184 LEU A C 1
ATOM 1422 O O . LEU A 1 184 ? 13.463 -11.823 -13.322 1.00 75.69 184 LEU A O 1
ATOM 1426 N N . ASN A 1 185 ? 11.564 -12.497 -14.303 1.00 78.69 185 ASN A N 1
ATOM 1427 C CA . ASN A 1 185 ? 12.003 -13.876 -14.510 1.00 78.69 185 ASN A CA 1
ATOM 1428 C C . ASN A 1 185 ? 12.088 -14.188 -16.005 1.00 78.69 185 ASN A C 1
ATOM 1430 O O . ASN A 1 185 ? 11.094 -14.119 -16.725 1.00 78.69 185 ASN A O 1
ATOM 1434 N N . PHE A 1 186 ? 13.277 -14.584 -16.439 1.00 79.94 186 PHE A N 1
ATOM 1435 C CA . PHE A 1 186 ? 13.608 -15.078 -17.769 1.00 79.94 186 PHE A CA 1
ATOM 1436 C C . PHE A 1 186 ? 14.012 -16.558 -17.671 1.00 79.94 186 PHE A C 1
ATOM 1438 O O . PHE A 1 186 ? 14.376 -17.013 -16.584 1.00 79.94 186 PHE A O 1
ATOM 1445 N N . PRO A 1 187 ? 14.008 -17.320 -18.784 1.00 82.19 187 PRO A N 1
ATOM 1446 C CA . PRO A 1 187 ? 14.362 -18.742 -18.763 1.00 82.19 187 PRO A CA 1
ATOM 1447 C C . PRO A 1 187 ? 15.696 -19.050 -18.066 1.00 82.19 187 PRO A C 1
ATOM 1449 O O . PRO A 1 187 ? 15.771 -19.992 -17.282 1.00 82.19 187 PRO A O 1
ATOM 1452 N N . ASP A 1 188 ? 16.713 -18.213 -18.296 1.00 83.19 188 ASP A N 1
ATOM 1453 C CA . ASP A 1 188 ? 18.071 -18.422 -17.782 1.00 83.19 188 ASP A CA 1
ATOM 1454 C C . ASP A 1 188 ? 18.500 -17.379 -16.735 1.00 83.19 188 ASP A C 1
ATOM 1456 O O . ASP A 1 188 ? 19.630 -17.417 -16.238 1.00 83.19 188 ASP A O 1
ATOM 1460 N N . THR A 1 189 ? 17.644 -16.411 -16.387 1.00 89.88 189 THR A N 1
ATOM 1461 C CA . THR A 1 189 ? 18.014 -15.292 -15.503 1.00 89.88 189 THR A CA 1
ATOM 1462 C C . THR A 1 189 ? 16.830 -14.763 -14.695 1.00 89.88 189 THR A C 1
ATOM 1464 O O . THR A 1 189 ? 15.743 -14.588 -15.226 1.00 89.88 189 THR A O 1
ATOM 1467 N N . THR A 1 190 ? 17.049 -14.423 -13.429 1.00 89.75 190 THR A N 1
ATOM 1468 C CA . THR A 1 190 ? 16.133 -13.618 -12.609 1.00 89.75 190 THR A CA 1
ATOM 1469 C C . THR A 1 190 ? 16.778 -12.264 -12.334 1.00 89.75 190 THR A C 1
ATOM 1471 O O . THR A 1 190 ? 17.916 -12.219 -11.875 1.00 89.75 190 THR A O 1
ATOM 1474 N N . VAL A 1 191 ? 16.069 -11.163 -12.578 1.00 90.62 191 VAL A N 1
ATOM 1475 C CA . VAL A 1 191 ? 16.543 -9.805 -12.281 1.00 90.62 191 VAL A CA 1
ATOM 1476 C C . VAL A 1 191 ? 15.954 -9.333 -10.955 1.00 90.62 191 VAL A C 1
ATOM 1478 O O . VAL A 1 191 ? 14.732 -9.310 -10.787 1.00 90.62 191 VAL A O 1
ATOM 1481 N N . LEU A 1 192 ? 16.827 -8.966 -10.013 1.00 89.38 192 LEU A N 1
ATOM 1482 C CA . LEU A 1 192 ? 16.458 -8.296 -8.763 1.00 89.38 192 LEU A CA 1
ATOM 1483 C C . LEU A 1 192 ? 16.767 -6.809 -8.842 1.00 89.38 192 LEU A C 1
ATOM 1485 O O . LEU A 1 192 ? 17.819 -6.432 -9.348 1.00 89.38 192 LEU A O 1
ATOM 1489 N N . LEU A 1 193 ? 15.914 -5.988 -8.242 1.00 87.06 193 LEU A N 1
ATOM 1490 C CA . LEU A 1 193 ? 16.187 -4.571 -8.039 1.00 87.06 193 LEU A CA 1
ATOM 1491 C C . LEU A 1 193 ? 16.659 -4.343 -6.602 1.00 87.06 193 LEU A C 1
ATOM 1493 O O . LEU A 1 193 ? 15.970 -4.705 -5.645 1.00 87.06 193 LEU A O 1
ATOM 1497 N N . VAL A 1 194 ? 17.842 -3.749 -6.449 1.00 88.69 194 VAL A N 1
ATOM 1498 C CA . VAL A 1 194 ? 18.447 -3.427 -5.149 1.00 88.69 194 VAL A CA 1
ATOM 1499 C C . VAL A 1 194 ? 18.811 -1.948 -5.108 1.00 88.69 194 VAL A C 1
ATOM 1501 O O . VAL A 1 194 ? 19.569 -1.465 -5.947 1.00 88.69 194 VAL A O 1
ATOM 1504 N N . HIS A 1 195 ? 18.297 -1.221 -4.119 1.00 86.31 195 HIS A N 1
ATOM 1505 C CA . HIS A 1 195 ? 18.599 0.191 -3.924 1.00 86.31 195 HIS A CA 1
ATOM 1506 C C . HIS A 1 195 ? 19.849 0.341 -3.057 1.00 86.31 195 HIS A C 1
ATOM 1508 O O . HIS A 1 195 ? 19.853 0.017 -1.864 1.00 86.31 195 HIS A O 1
ATOM 1514 N N . ALA A 1 196 ? 20.931 0.827 -3.658 1.00 89.06 196 ALA A N 1
ATOM 1515 C CA . ALA A 1 196 ? 22.237 0.875 -3.016 1.00 89.06 196 ALA A CA 1
ATOM 1516 C C . ALA A 1 196 ? 23.106 2.014 -3.563 1.00 89.06 196 ALA A C 1
ATOM 1518 O O . ALA A 1 196 ? 22.975 2.434 -4.714 1.00 89.06 196 ALA A O 1
ATOM 1519 N N . SER A 1 197 ? 24.040 2.506 -2.742 1.00 88.69 197 SER A N 1
ATOM 1520 C CA . SER A 1 197 ? 25.162 3.290 -3.269 1.00 88.69 197 SER A CA 1
ATOM 1521 C C . SER A 1 197 ? 26.048 2.395 -4.134 1.00 88.69 197 SER A C 1
ATOM 1523 O O . SER A 1 197 ? 26.088 1.182 -3.932 1.00 88.69 197 SER A O 1
ATOM 1525 N N . ALA A 1 198 ? 26.802 2.997 -5.052 1.00 88.31 198 ALA A N 1
ATOM 1526 C CA . ALA A 1 198 ? 27.744 2.282 -5.913 1.00 88.31 198 ALA A CA 1
ATOM 1527 C C . ALA A 1 198 ? 28.667 1.317 -5.137 1.00 88.31 198 ALA A C 1
ATOM 1529 O O . ALA A 1 198 ? 28.854 0.174 -5.544 1.00 88.31 198 ALA A O 1
ATOM 1530 N N . ASP A 1 199 ? 29.192 1.746 -3.983 1.00 92.50 199 ASP A N 1
ATOM 1531 C CA . ASP A 1 199 ? 30.084 0.921 -3.158 1.00 92.50 199 ASP A CA 1
ATOM 1532 C C . ASP A 1 199 ? 29.363 -0.281 -2.531 1.00 92.50 199 ASP A C 1
ATOM 1534 O O . ASP A 1 199 ? 29.898 -1.388 -2.516 1.00 92.50 199 ASP A O 1
ATOM 1538 N N . HIS A 1 200 ? 28.131 -0.093 -2.047 1.00 93.94 200 HIS A N 1
ATOM 1539 C CA . HIS A 1 200 ? 27.339 -1.194 -1.497 1.00 93.94 200 HIS A CA 1
ATOM 1540 C C . HIS A 1 200 ? 26.863 -2.159 -2.584 1.00 93.94 200 HIS A C 1
ATOM 1542 O O . HIS A 1 200 ? 26.819 -3.367 -2.344 1.00 93.94 200 HIS A O 1
ATOM 1548 N N . ALA A 1 201 ? 26.544 -1.644 -3.774 1.00 93.69 201 ALA A N 1
ATOM 1549 C CA . ALA A 1 201 ? 26.183 -2.468 -4.914 1.00 93.69 201 ALA A CA 1
ATOM 1550 C C . ALA A 1 201 ? 27.361 -3.370 -5.327 1.00 93.69 201 ALA A C 1
ATOM 1552 O O . ALA A 1 201 ? 27.222 -4.589 -5.475 1.00 93.69 201 ALA A O 1
ATOM 1553 N N . LEU A 1 202 ? 28.561 -2.793 -5.420 1.00 95.31 202 LEU A N 1
ATOM 1554 C CA . LEU A 1 202 ? 29.775 -3.555 -5.686 1.00 95.31 202 LEU A CA 1
ATOM 1555 C C . LEU A 1 202 ? 30.028 -4.611 -4.600 1.00 95.31 202 LEU A C 1
ATOM 1557 O O . LEU A 1 202 ? 30.224 -5.778 -4.926 1.00 95.31 202 LEU A O 1
ATOM 1561 N N . ALA A 1 203 ? 29.923 -4.240 -3.322 1.00 95.00 203 ALA A N 1
ATOM 1562 C CA . ALA A 1 203 ? 30.127 -5.168 -2.211 1.00 95.00 203 ALA A CA 1
ATOM 1563 C C . ALA A 1 203 ? 29.128 -6.344 -2.212 1.00 95.00 203 ALA A C 1
ATOM 1565 O O . ALA A 1 203 ? 29.468 -7.445 -1.771 1.00 95.00 203 ALA A O 1
ATOM 1566 N N . LEU A 1 204 ? 27.885 -6.136 -2.667 1.00 96.31 204 LEU A N 1
ATOM 1567 C CA . LEU A 1 204 ? 26.905 -7.214 -2.842 1.00 96.31 204 LEU A CA 1
ATOM 1568 C C . LEU A 1 204 ? 27.285 -8.135 -4.012 1.00 96.31 204 LEU A C 1
ATOM 1570 O O . LEU A 1 204 ? 27.189 -9.356 -3.875 1.00 96.31 204 LEU A O 1
ATOM 1574 N N . ALA A 1 205 ? 27.756 -7.573 -5.129 1.00 95.75 205 ALA A N 1
ATOM 1575 C CA . ALA A 1 205 ? 28.239 -8.354 -6.269 1.00 95.75 205 ALA A CA 1
ATOM 1576 C C . ALA A 1 205 ? 29.464 -9.210 -5.893 1.00 95.75 205 ALA A C 1
ATOM 1578 O O . ALA A 1 205 ? 29.521 -10.381 -6.257 1.00 95.75 205 ALA A O 1
ATOM 1579 N N . GLU A 1 206 ? 30.395 -8.672 -5.096 1.00 94.88 206 GLU A N 1
ATOM 1580 C CA . GLU A 1 206 ? 31.554 -9.400 -4.545 1.00 94.88 206 GLU A CA 1
ATOM 1581 C C . GLU A 1 206 ? 31.146 -10.568 -3.639 1.00 94.88 206 GLU A C 1
ATOM 1583 O O . GLU A 1 206 ? 31.739 -11.646 -3.681 1.00 94.88 206 GLU A O 1
ATOM 1588 N N . ALA A 1 207 ? 30.103 -10.375 -2.835 1.00 94.44 207 ALA A N 1
ATOM 1589 C CA . ALA A 1 207 ? 29.605 -11.399 -1.925 1.00 94.44 207 ALA A CA 1
ATOM 1590 C C . ALA A 1 207 ? 28.889 -12.549 -2.647 1.00 94.44 207 ALA A C 1
ATOM 1592 O O . ALA A 1 207 ? 28.785 -13.646 -2.106 1.00 94.44 207 ALA A O 1
ATOM 1593 N N . THR A 1 208 ? 28.380 -12.299 -3.855 1.00 95.12 208 THR A N 1
ATOM 1594 C CA . THR A 1 208 ? 27.496 -13.208 -4.604 1.00 95.12 208 THR A CA 1
ATOM 1595 C C . THR A 1 208 ? 28.086 -13.608 -5.962 1.00 95.12 208 THR A C 1
ATOM 1597 O O . THR A 1 208 ? 27.368 -13.983 -6.895 1.00 95.12 208 THR A O 1
ATOM 1600 N N . VAL A 1 209 ? 29.417 -13.548 -6.080 1.00 93.56 209 VAL A N 1
ATOM 1601 C CA . VAL A 1 209 ? 30.160 -13.905 -7.297 1.00 93.56 209 VAL A CA 1
ATOM 1602 C C . VAL A 1 209 ? 29.772 -15.302 -7.786 1.00 93.56 209 VAL A C 1
ATOM 1604 O O . VAL A 1 209 ? 29.684 -16.255 -7.016 1.00 93.56 209 VAL A O 1
ATOM 1607 N N . GLY A 1 210 ? 29.545 -15.416 -9.096 1.00 92.06 210 GLY A N 1
ATOM 1608 C CA . GLY A 1 210 ? 29.121 -16.654 -9.750 1.00 92.06 210 GLY A CA 1
ATOM 1609 C C . GLY A 1 210 ? 27.610 -16.858 -9.795 1.00 92.06 210 GLY A C 1
ATOM 1610 O O . GLY A 1 210 ? 27.148 -17.630 -10.635 1.00 92.06 210 GLY A O 1
ATOM 1611 N N . ALA A 1 211 ? 26.838 -16.155 -8.955 1.00 95.50 211 ALA A N 1
ATOM 1612 C CA . ALA A 1 211 ? 25.382 -16.078 -9.073 1.00 95.50 211 ALA A CA 1
ATOM 1613 C C . ALA A 1 211 ? 24.957 -14.941 -10.007 1.00 95.50 211 ALA A C 1
ATOM 1615 O O . ALA A 1 211 ? 24.051 -15.126 -10.819 1.00 95.50 211 ALA A O 1
ATOM 1616 N N . VAL A 1 212 ? 25.624 -13.790 -9.901 1.00 96.12 212 VAL A N 1
ATOM 1617 C CA . VAL A 1 212 ? 25.354 -12.585 -10.695 1.00 96.12 212 VAL A CA 1
ATOM 1618 C C . VAL A 1 212 ? 26.109 -12.650 -12.022 1.00 96.12 212 VAL A C 1
ATOM 1620 O O . VAL A 1 212 ? 27.322 -12.850 -12.045 1.00 96.12 212 VAL A O 1
ATOM 1623 N N . THR A 1 213 ? 25.383 -12.484 -13.124 1.00 94.75 213 THR A N 1
ATOM 1624 C CA . THR A 1 213 ? 25.923 -12.395 -14.488 1.00 94.75 213 THR A CA 1
ATOM 1625 C C . THR A 1 213 ? 26.299 -10.972 -14.876 1.00 94.75 213 THR A C 1
ATOM 1627 O O . THR A 1 213 ? 27.330 -10.751 -15.511 1.00 94.75 213 THR A O 1
ATOM 1630 N N . GLU A 1 214 ? 25.480 -10.008 -14.464 1.00 93.94 214 GLU A N 1
ATOM 1631 C CA . GLU A 1 214 ? 25.602 -8.608 -14.841 1.00 93.94 214 GLU A CA 1
ATOM 1632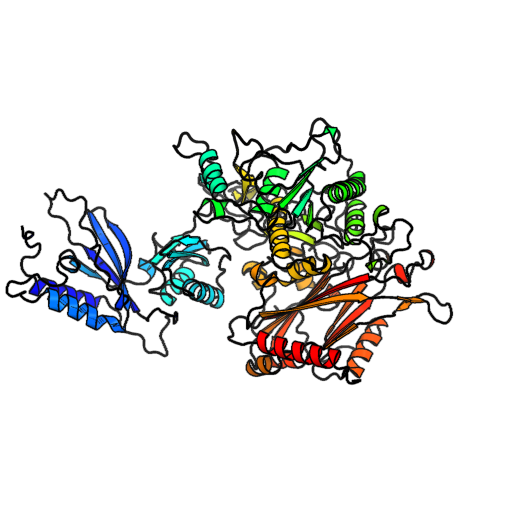 C C . GLU A 1 214 ? 24.917 -7.714 -13.797 1.00 93.94 214 GLU A C 1
ATOM 1634 O O . GLU A 1 214 ? 23.950 -8.124 -13.148 1.00 93.94 214 GLU A O 1
ATOM 1639 N N . VAL A 1 215 ? 25.427 -6.492 -13.634 1.00 94.12 215 VAL A N 1
ATOM 1640 C CA . VAL A 1 215 ? 24.812 -5.435 -12.826 1.00 94.12 215 VAL A CA 1
ATOM 1641 C C . VAL A 1 215 ? 24.599 -4.204 -13.699 1.00 94.12 215 VAL A C 1
ATOM 1643 O O . VAL A 1 215 ? 25.540 -3.715 -14.333 1.00 94.12 215 VAL A O 1
ATOM 1646 N N . ARG A 1 216 ? 23.369 -3.691 -13.730 1.00 89.25 216 ARG A N 1
ATOM 1647 C CA . ARG A 1 216 ? 23.000 -2.486 -14.489 1.00 89.25 216 ARG A CA 1
ATOM 1648 C C . ARG A 1 216 ? 22.379 -1.450 -13.577 1.00 89.25 216 ARG A C 1
ATOM 1650 O O . ARG A 1 216 ? 21.787 -1.790 -12.555 1.00 89.25 216 ARG A O 1
ATOM 1657 N N . ARG A 1 217 ? 22.502 -0.179 -13.944 1.00 81.12 217 ARG A N 1
ATOM 1658 C CA . ARG A 1 217 ? 21.687 0.861 -13.322 1.00 81.12 217 ARG A CA 1
ATOM 1659 C C . ARG A 1 217 ? 20.264 0.733 -13.868 1.00 81.12 217 ARG A C 1
ATOM 1661 O O . ARG A 1 217 ? 20.094 0.651 -15.079 1.00 81.12 217 ARG A O 1
ATOM 1668 N N . SER A 1 218 ? 19.266 0.712 -12.989 1.00 73.75 218 SER A N 1
ATOM 1669 C CA . SER A 1 218 ? 17.862 0.697 -13.402 1.00 73.75 218 SER A CA 1
ATOM 1670 C C . SER A 1 218 ? 17.456 2.099 -13.864 1.00 73.75 218 SER A C 1
ATOM 1672 O O . SER A 1 218 ? 17.527 3.051 -13.084 1.00 73.75 218 SER A O 1
ATOM 1674 N N . THR A 1 219 ? 17.050 2.255 -15.126 1.00 63.25 219 THR A N 1
ATOM 1675 C CA . THR A 1 219 ? 16.384 3.476 -15.607 1.00 63.25 219 THR A CA 1
ATOM 1676 C C . THR A 1 219 ? 14.875 3.299 -15.474 1.00 63.25 219 THR A C 1
ATOM 1678 O O . THR A 1 219 ? 14.195 2.939 -16.431 1.00 63.25 219 THR A O 1
ATOM 1681 N N . GLU A 1 220 ? 14.352 3.522 -14.266 1.00 63.59 220 GLU A N 1
ATOM 1682 C CA . GLU A 1 220 ? 12.915 3.442 -13.968 1.00 63.59 220 GLU A CA 1
ATOM 1683 C C . GLU A 1 220 ? 12.177 4.669 -14.513 1.00 63.59 220 GLU A C 1
ATOM 1685 O O . GLU A 1 220 ? 11.859 5.600 -13.773 1.00 63.59 220 GLU A O 1
ATOM 1690 N N . THR A 1 221 ? 11.909 4.699 -15.817 1.00 73.25 221 THR A N 1
ATOM 1691 C CA . THR A 1 221 ? 11.088 5.755 -16.406 1.00 73.25 221 THR A CA 1
ATOM 1692 C C . THR A 1 221 ? 10.004 5.190 -17.306 1.00 73.25 221 THR A C 1
ATOM 1694 O O . THR A 1 221 ? 10.232 4.297 -18.117 1.00 73.25 221 THR A O 1
ATOM 1697 N N . ILE A 1 222 ? 8.805 5.752 -17.174 1.00 87.75 222 ILE A N 1
ATOM 1698 C CA . ILE A 1 222 ? 7.641 5.369 -17.974 1.00 87.75 222 ILE A CA 1
ATOM 1699 C C . ILE A 1 222 ? 7.634 6.035 -19.358 1.00 87.75 222 ILE A C 1
ATOM 1701 O O . ILE A 1 222 ? 6.809 5.691 -20.196 1.00 87.75 222 ILE A O 1
ATOM 1705 N N . LEU A 1 223 ? 8.537 6.994 -19.601 1.00 89.31 223 LEU A N 1
ATOM 1706 C CA . LEU A 1 223 ? 8.538 7.837 -20.800 1.00 89.31 223 LEU A CA 1
ATOM 1707 C C . LEU A 1 223 ? 8.547 7.060 -22.128 1.00 89.31 223 LEU A C 1
ATOM 1709 O O . LEU A 1 223 ? 7.781 7.451 -23.004 1.00 89.31 223 LEU A O 1
ATOM 1713 N N . PRO A 1 224 ? 9.302 5.953 -22.294 1.00 86.50 224 PRO A N 1
ATOM 1714 C CA . PRO A 1 224 ? 9.252 5.166 -23.527 1.00 86.50 224 PRO A CA 1
ATOM 1715 C C . PRO A 1 224 ? 7.860 4.606 -23.845 1.00 86.50 224 PRO A C 1
ATOM 1717 O O . PRO A 1 224 ? 7.508 4.472 -25.009 1.00 86.50 224 PRO A O 1
ATOM 1720 N N . PHE A 1 225 ? 7.048 4.311 -22.825 1.00 88.25 225 PHE A N 1
ATOM 1721 C CA . PHE A 1 225 ? 5.671 3.840 -23.008 1.00 88.25 225 PHE A CA 1
ATOM 1722 C C . PHE A 1 225 ? 4.691 4.973 -23.310 1.00 88.25 225 PHE A C 1
ATOM 1724 O O . PHE A 1 225 ? 3.579 4.715 -23.759 1.00 88.25 225 PHE A O 1
ATOM 1731 N N . LEU A 1 226 ? 5.079 6.218 -23.028 1.00 89.88 226 LEU A N 1
ATOM 1732 C CA . LEU A 1 226 ? 4.269 7.404 -23.284 1.00 89.88 226 LEU A CA 1
ATOM 1733 C C . LEU A 1 226 ? 4.582 8.047 -24.638 1.00 89.88 226 LEU A C 1
ATOM 1735 O O . LEU A 1 226 ? 3.810 8.906 -25.073 1.00 89.88 226 LEU A O 1
ATOM 1739 N N . ASP A 1 227 ? 5.674 7.643 -25.292 1.00 82.38 227 ASP A N 1
ATOM 1740 C CA . ASP A 1 227 ? 6.097 8.196 -26.573 1.00 82.38 227 ASP A CA 1
ATOM 1741 C C . ASP A 1 227 ? 5.023 7.989 -27.655 1.00 82.38 227 ASP A C 1
ATOM 1743 O O . ASP A 1 227 ? 4.360 6.952 -27.742 1.00 82.38 227 ASP A O 1
ATOM 1747 N N . ARG A 1 228 ? 4.829 9.034 -28.460 1.00 73.75 228 ARG A N 1
ATOM 1748 C CA . ARG A 1 228 ? 3.875 9.098 -29.576 1.00 73.75 228 ARG A CA 1
ATOM 1749 C C . ARG A 1 228 ? 4.570 9.388 -30.907 1.00 73.75 228 ARG A C 1
ATOM 1751 O O . ARG A 1 228 ? 3.890 9.745 -31.866 1.00 73.75 228 ARG A O 1
ATOM 1758 N N . GLY A 1 229 ? 5.901 9.321 -30.950 1.00 65.12 229 GLY A N 1
ATOM 1759 C CA . GLY A 1 229 ? 6.679 9.502 -32.169 1.00 65.12 229 GLY A CA 1
ATOM 1760 C C . GLY A 1 229 ? 6.352 8.465 -33.249 1.00 65.12 229 GLY A C 1
ATOM 1761 O O . GLY A 1 229 ? 5.752 7.428 -32.979 1.00 65.12 229 GLY A O 1
ATOM 1762 N N . ASP A 1 230 ? 6.798 8.736 -34.480 1.00 56.94 230 ASP A N 1
ATOM 1763 C CA . ASP A 1 230 ? 6.621 7.876 -35.670 1.00 56.94 230 ASP A CA 1
ATOM 1764 C C . ASP A 1 230 ? 7.463 6.574 -35.630 1.00 56.94 230 ASP A C 1
ATOM 1766 O O . ASP A 1 230 ? 7.762 5.964 -36.666 1.00 56.94 230 ASP A O 1
ATOM 1770 N N . ASP A 1 231 ? 7.884 6.144 -34.441 1.00 56.50 231 ASP A N 1
ATOM 1771 C CA . ASP A 1 231 ? 8.589 4.886 -34.254 1.00 56.50 231 ASP A CA 1
ATOM 1772 C C . ASP A 1 231 ? 7.659 3.702 -34.551 1.00 56.50 231 ASP A C 1
ATOM 1774 O O . ASP A 1 231 ? 6.435 3.771 -34.473 1.00 56.50 231 ASP A O 1
ATOM 1778 N N . ARG A 1 232 ? 8.248 2.564 -34.932 1.00 59.03 232 ARG A N 1
ATOM 1779 C CA . ARG A 1 232 ? 7.486 1.378 -35.367 1.00 59.03 232 ARG A CA 1
ATOM 1780 C C . ARG A 1 232 ? 6.659 0.710 -34.259 1.00 59.03 232 ARG A C 1
ATOM 1782 O O . ARG A 1 232 ? 5.916 -0.208 -34.586 1.00 59.03 232 ARG A O 1
ATOM 1789 N N . VAL A 1 233 ? 6.853 1.098 -32.998 1.00 69.94 233 VAL A N 1
ATOM 1790 C CA . VAL A 1 233 ? 6.169 0.546 -31.821 1.00 69.94 233 VAL A CA 1
ATOM 1791 C C . VAL A 1 233 ? 5.627 1.718 -31.010 1.00 69.94 233 VAL A C 1
ATOM 1793 O O . VAL A 1 233 ? 6.411 2.504 -30.487 1.00 69.94 233 VAL A O 1
ATOM 1796 N N . GLY A 1 234 ? 4.305 1.839 -30.925 1.00 82.31 234 GLY A N 1
ATOM 1797 C CA . GLY A 1 234 ? 3.621 2.893 -30.173 1.00 82.31 234 GLY A CA 1
ATOM 1798 C C . GLY A 1 234 ? 2.854 2.362 -28.960 1.00 82.31 234 GLY A C 1
ATOM 1799 O O . GLY A 1 234 ? 2.816 1.160 -28.696 1.00 82.31 234 GLY A O 1
ATOM 1800 N N . GLN A 1 235 ? 2.172 3.258 -28.236 1.00 90.62 235 GLN A N 1
ATOM 1801 C CA . GLN A 1 235 ? 1.385 2.899 -27.043 1.00 90.62 235 GLN A CA 1
ATOM 1802 C C . GLN A 1 235 ? 0.389 1.751 -27.296 1.00 90.62 235 GLN A C 1
ATOM 1804 O O . GLN A 1 235 ? 0.232 0.859 -26.464 1.00 90.62 235 GLN A O 1
ATOM 1809 N N . ALA A 1 236 ? -0.267 1.755 -28.462 1.00 90.31 236 ALA A N 1
ATOM 1810 C CA . ALA A 1 236 ? -1.235 0.729 -28.843 1.00 90.31 236 ALA A CA 1
ATOM 1811 C C . ALA A 1 236 ? -0.607 -0.671 -28.950 1.00 90.31 236 ALA A C 1
ATOM 1813 O O . ALA A 1 236 ? -1.258 -1.651 -28.592 1.00 90.31 236 ALA A O 1
ATOM 1814 N N . ASP A 1 237 ? 0.653 -0.770 -29.385 1.00 87.69 237 ASP A N 1
ATOM 1815 C CA . ASP A 1 237 ? 1.370 -2.044 -29.482 1.00 87.69 237 ASP A CA 1
ATOM 1816 C C . ASP A 1 237 ? 1.692 -2.598 -28.089 1.00 87.69 237 ASP A C 1
ATOM 1818 O O . ASP A 1 237 ? 1.468 -3.781 -27.834 1.00 87.69 237 ASP A O 1
ATOM 1822 N N . PHE A 1 238 ? 2.130 -1.742 -27.156 1.00 89.19 238 PHE A N 1
ATOM 1823 C CA . PHE A 1 238 ? 2.344 -2.131 -25.756 1.00 89.19 238 PHE A CA 1
ATOM 1824 C C . PHE A 1 238 ? 1.049 -2.602 -25.087 1.00 89.19 238 PHE A C 1
ATOM 1826 O O . PHE A 1 238 ? 1.035 -3.607 -24.374 1.00 89.19 238 PHE A O 1
ATOM 1833 N N . VAL A 1 239 ? -0.056 -1.897 -25.339 1.00 95.38 239 VAL A N 1
ATOM 1834 C CA . VAL A 1 239 ? -1.379 -2.274 -24.832 1.00 95.38 239 VAL A CA 1
ATOM 1835 C C . VAL A 1 239 ? -1.834 -3.607 -25.417 1.00 95.38 239 VAL A C 1
ATOM 1837 O O . VAL A 1 239 ? -2.319 -4.452 -24.667 1.00 95.38 239 VAL A O 1
ATOM 1840 N N . ALA A 1 240 ? -1.665 -3.817 -26.723 1.00 93.31 240 ALA A N 1
ATOM 1841 C CA . ALA A 1 240 ? -2.036 -5.064 -27.382 1.00 93.31 240 ALA A CA 1
ATOM 1842 C C . ALA A 1 240 ? -1.210 -6.258 -26.873 1.00 93.31 240 ALA A C 1
ATOM 1844 O O . ALA A 1 240 ? -1.785 -7.314 -26.604 1.00 93.31 240 ALA A O 1
ATOM 1845 N N . ASP A 1 241 ? 0.105 -6.087 -26.694 1.00 90.44 241 ASP A N 1
ATOM 1846 C CA . ASP A 1 241 ? 0.983 -7.121 -26.137 1.00 90.44 241 ASP A CA 1
ATOM 1847 C C . ASP A 1 241 ? 0.568 -7.512 -24.715 1.00 90.44 241 ASP A C 1
ATOM 1849 O O . ASP A 1 241 ? 0.336 -8.692 -24.435 1.00 90.44 241 ASP A O 1
ATOM 1853 N N . LEU A 1 242 ? 0.418 -6.528 -23.821 1.00 89.50 242 LEU A N 1
ATOM 1854 C CA . LEU A 1 242 ? 0.038 -6.808 -22.442 1.00 89.50 242 LEU A CA 1
ATOM 1855 C C . LEU A 1 242 ? -1.365 -7.422 -22.375 1.00 89.50 242 LEU A C 1
ATOM 1857 O O . LEU A 1 242 ? -1.553 -8.425 -21.688 1.00 89.50 242 LEU A O 1
ATOM 1861 N N . ALA A 1 243 ? -2.334 -6.894 -23.128 1.00 96.56 243 ALA A N 1
ATOM 1862 C CA . ALA A 1 243 ? -3.692 -7.434 -23.167 1.00 96.56 243 ALA A CA 1
ATOM 1863 C C . ALA A 1 243 ? -3.724 -8.904 -23.620 1.00 96.56 243 ALA A C 1
ATOM 1865 O O . ALA A 1 243 ? -4.480 -9.695 -23.059 1.00 96.56 243 ALA A O 1
ATOM 1866 N N . ALA A 1 244 ? -2.872 -9.303 -24.572 1.00 95.12 244 ALA A N 1
ATOM 1867 C CA . ALA A 1 244 ? -2.772 -10.691 -25.030 1.00 95.12 244 ALA A CA 1
ATOM 1868 C C . ALA A 1 244 ? -2.256 -11.662 -23.949 1.00 95.12 244 ALA A C 1
ATOM 1870 O O . ALA A 1 244 ? -2.454 -12.874 -24.061 1.00 95.12 244 ALA A O 1
ATOM 1871 N N . ARG A 1 245 ? -1.606 -11.144 -22.900 1.00 93.06 245 ARG A N 1
ATOM 1872 C CA . ARG A 1 245 ? -1.059 -11.913 -21.771 1.00 93.06 245 ARG A CA 1
ATOM 1873 C C . ARG A 1 245 ? -1.915 -11.831 -20.505 1.00 93.06 245 ARG A C 1
ATOM 1875 O O . ARG A 1 245 ? -1.591 -12.499 -19.518 1.00 93.06 245 ARG A O 1
ATOM 1882 N N . VAL A 1 246 ? -2.988 -11.038 -20.512 1.00 96.12 246 VAL A N 1
ATOM 1883 C CA . VAL A 1 246 ? -3.908 -10.904 -19.378 1.00 96.12 246 VAL A CA 1
ATOM 1884 C C . VAL A 1 246 ? -4.970 -11.999 -19.424 1.00 96.12 246 VAL A C 1
ATOM 1886 O O . VAL A 1 246 ? -5.670 -12.181 -20.417 1.00 96.12 246 VAL A O 1
ATOM 1889 N N . THR A 1 247 ? -5.130 -12.709 -18.309 1.00 96.69 247 THR A N 1
ATOM 1890 C CA . THR A 1 247 ? -6.263 -13.610 -18.077 1.00 96.69 247 THR A CA 1
ATOM 1891 C C . THR A 1 247 ? -7.251 -12.941 -17.130 1.00 96.69 247 THR A C 1
ATOM 1893 O O . THR A 1 247 ? -6.866 -12.484 -16.052 1.00 96.69 247 THR A O 1
ATOM 1896 N N . ALA A 1 248 ? -8.516 -12.888 -17.550 1.00 96.31 248 ALA A N 1
ATOM 1897 C CA . ALA A 1 248 ? -9.613 -12.309 -16.782 1.00 96.31 248 ALA A CA 1
ATOM 1898 C C . ALA A 1 248 ? -9.802 -12.999 -15.424 1.00 96.31 248 ALA A C 1
ATOM 1900 O O . ALA A 1 248 ? -9.520 -14.192 -15.275 1.00 96.31 248 ALA A O 1
ATOM 1901 N N . ALA A 1 249 ? -10.331 -12.249 -14.458 1.00 91.94 249 ALA A N 1
ATOM 1902 C CA . ALA A 1 249 ? -10.648 -12.792 -13.147 1.00 91.94 249 ALA A CA 1
ATOM 1903 C C . ALA A 1 249 ? -11.793 -13.824 -13.220 1.00 91.94 249 ALA A C 1
ATOM 1905 O O . ALA A 1 249 ? -12.678 -13.709 -14.079 1.00 91.94 249 ALA A O 1
ATOM 1906 N N . PRO A 1 250 ? -11.814 -14.831 -12.325 1.00 91.56 250 PRO A N 1
ATOM 1907 C CA . PRO A 1 250 ? -12.977 -15.699 -12.145 1.00 91.56 250 PRO A CA 1
ATOM 1908 C C . PRO A 1 250 ? -14.262 -14.892 -11.901 1.00 91.56 250 PRO A C 1
ATOM 1910 O O . PRO A 1 250 ? -14.227 -13.802 -11.336 1.00 91.56 250 PRO A O 1
ATOM 1913 N N . ARG A 1 251 ? -15.422 -15.426 -12.305 1.00 87.94 251 ARG A N 1
ATOM 1914 C CA . ARG A 1 251 ? -16.712 -14.709 -12.191 1.00 87.94 251 ARG A CA 1
ATOM 1915 C C . ARG A 1 251 ? -17.133 -14.415 -10.751 1.00 87.94 251 ARG A C 1
ATOM 1917 O O . ARG A 1 251 ? -17.892 -13.484 -10.523 1.00 87.94 251 ARG A O 1
ATOM 1924 N N . ASP A 1 252 ? -16.693 -15.249 -9.824 1.00 89.50 252 ASP A N 1
ATOM 1925 C CA . ASP A 1 252 ? -16.933 -15.186 -8.386 1.00 89.50 252 ASP A CA 1
ATOM 1926 C C . ASP A 1 252 ? -15.747 -14.581 -7.620 1.00 89.50 252 ASP A C 1
ATOM 1928 O O . ASP A 1 252 ? -15.727 -14.612 -6.390 1.00 89.50 252 ASP A O 1
ATOM 1932 N N . ALA A 1 253 ? -14.759 -14.033 -8.334 1.00 95.25 253 ALA A N 1
ATOM 1933 C CA . ALA A 1 253 ? -13.643 -13.342 -7.716 1.00 95.25 253 ALA A CA 1
ATOM 1934 C C . ALA A 1 253 ? -14.129 -12.107 -6.937 1.00 95.25 253 ALA A C 1
ATOM 1936 O O . ALA A 1 253 ? -15.087 -11.447 -7.360 1.00 95.25 253 ALA A O 1
ATOM 1937 N N . PRO A 1 254 ? -13.456 -11.746 -5.829 1.00 97.38 254 PRO A N 1
ATOM 1938 C CA . PRO A 1 254 ? -13.753 -10.502 -5.135 1.00 97.38 254 PRO A CA 1
ATOM 1939 C C . PRO A 1 254 ? -13.556 -9.312 -6.073 1.00 97.38 254 PRO A C 1
ATOM 1941 O O . PRO A 1 254 ? -12.777 -9.371 -7.030 1.00 97.38 254 PRO A O 1
ATOM 1944 N N . PHE A 1 255 ? -14.238 -8.205 -5.788 1.00 98.62 255 PHE A N 1
ATOM 1945 C CA . PHE A 1 255 ? -14.092 -6.987 -6.574 1.00 98.62 255 PHE A CA 1
ATOM 1946 C C . PHE A 1 255 ? -13.816 -5.764 -5.709 1.00 98.62 255 PHE A C 1
ATOM 1948 O O . PHE A 1 255 ? -14.237 -5.671 -4.556 1.00 98.62 255 PHE A O 1
ATOM 1955 N N . ILE A 1 256 ? -13.122 -4.799 -6.304 1.00 98.75 256 ILE A N 1
ATOM 1956 C CA . ILE A 1 256 ? -12.836 -3.498 -5.707 1.00 98.75 256 ILE A CA 1
ATOM 1957 C C . ILE A 1 256 ? -13.773 -2.458 -6.309 1.00 98.75 256 ILE A C 1
ATOM 1959 O O . ILE A 1 256 ? -13.846 -2.316 -7.529 1.00 98.75 256 ILE A O 1
ATOM 1963 N N . CYS A 1 257 ? -14.491 -1.721 -5.463 1.00 98.81 257 CYS A N 1
ATOM 1964 C CA . CYS A 1 257 ? -15.358 -0.638 -5.910 1.00 98.81 257 CYS A CA 1
ATOM 1965 C C . CYS A 1 257 ? -14.572 0.674 -5.968 1.00 98.81 257 CYS A C 1
ATOM 1967 O O . CYS A 1 257 ? -14.024 1.123 -4.962 1.00 98.81 257 CYS A O 1
ATOM 1969 N N . LEU A 1 258 ? -14.565 1.316 -7.131 1.00 98.69 258 LEU A N 1
ATOM 1970 C CA . LEU A 1 258 ? -13.859 2.564 -7.398 1.00 98.69 258 LEU A CA 1
ATOM 1971 C C . LEU A 1 258 ? -14.877 3.693 -7.480 1.00 98.69 258 LEU A C 1
ATOM 1973 O O . LEU A 1 258 ? -15.635 3.766 -8.441 1.00 98.69 258 LEU A O 1
ATOM 1977 N N . MET A 1 259 ? -14.920 4.557 -6.471 1.00 98.31 259 MET A N 1
ATOM 1978 C CA . MET A 1 259 ? -15.808 5.715 -6.466 1.00 98.31 259 MET A CA 1
ATOM 1979 C C . MET A 1 259 ? -15.050 6.914 -7.038 1.00 98.31 259 MET A C 1
ATOM 1981 O O . MET A 1 259 ? -14.263 7.534 -6.323 1.00 98.31 259 MET A O 1
ATOM 1985 N N . ASP A 1 260 ? -15.267 7.222 -8.323 1.00 97.25 260 ASP A N 1
ATOM 1986 C CA . ASP A 1 260 ? -14.510 8.267 -9.025 1.00 97.25 260 ASP A CA 1
ATOM 1987 C C . ASP A 1 260 ? -15.283 8.918 -10.207 1.00 97.25 260 ASP A C 1
ATOM 1989 O O . ASP A 1 260 ? -16.487 9.173 -10.124 1.00 97.25 260 ASP A O 1
ATOM 1993 N N . THR A 1 261 ? -14.583 9.241 -11.296 1.00 97.56 261 THR A N 1
ATOM 1994 C CA . THR A 1 261 ? -15.018 10.014 -12.471 1.00 97.56 261 THR A CA 1
ATOM 1995 C C . THR A 1 261 ? -15.614 9.172 -13.605 1.00 97.56 261 THR A C 1
ATOM 1997 O O . THR A 1 261 ? -16.134 9.737 -14.570 1.00 97.56 261 THR A O 1
ATOM 2000 N N . GLY A 1 262 ? -15.610 7.844 -13.478 1.00 97.94 262 GLY A N 1
ATOM 2001 C CA . GLY A 1 262 ? -16.071 6.892 -14.493 1.00 97.94 262 GLY A CA 1
ATOM 2002 C C . GLY A 1 262 ? -14.955 5.937 -14.913 1.00 97.94 262 GLY A C 1
ATOM 2003 O O . GLY A 1 262 ? -13.956 5.797 -14.209 1.00 97.94 262 GLY A O 1
ATOM 2004 N N . VAL A 1 263 ? -15.130 5.229 -16.027 1.00 98.44 263 VAL A N 1
ATOM 2005 C CA . VAL A 1 263 ? -14.101 4.325 -16.566 1.00 98.44 263 VAL A CA 1
ATOM 2006 C C . VAL A 1 263 ? -14.218 4.180 -18.082 1.00 98.44 263 VAL A C 1
ATOM 2008 O O . VAL A 1 263 ? -15.320 4.080 -18.615 1.00 98.44 263 VAL A O 1
ATOM 2011 N N . ALA A 1 264 ? -13.090 4.092 -18.789 1.00 98.19 264 ALA A N 1
ATOM 2012 C CA . ALA A 1 264 ? -13.066 3.643 -20.180 1.00 98.19 264 ALA A CA 1
ATOM 2013 C C . ALA A 1 264 ? -13.248 2.116 -20.261 1.00 98.19 264 ALA A C 1
ATOM 2015 O O . ALA A 1 264 ? -12.290 1.352 -20.390 1.00 98.19 264 ALA A O 1
ATOM 2016 N N . ALA A 1 265 ? -14.500 1.662 -20.172 1.00 97.38 265 ALA A N 1
ATOM 2017 C CA . ALA A 1 265 ? -14.847 0.242 -20.060 1.00 97.38 265 ALA A CA 1
ATOM 2018 C C . ALA A 1 265 ? -14.344 -0.628 -21.229 1.00 97.38 265 ALA A C 1
ATOM 2020 O O . ALA A 1 265 ? -14.046 -1.805 -21.042 1.00 97.38 265 ALA A O 1
ATOM 2021 N N . ALA A 1 266 ? -14.228 -0.047 -22.426 1.00 96.19 266 ALA A N 1
ATOM 2022 C CA . ALA A 1 266 ? -13.752 -0.734 -23.625 1.00 96.19 266 ALA A CA 1
ATOM 2023 C C . ALA A 1 266 ? -12.217 -0.801 -23.742 1.00 96.19 266 ALA A C 1
ATOM 2025 O O . ALA A 1 266 ? -11.711 -1.392 -24.697 1.00 96.19 266 ALA A O 1
ATOM 2026 N N . HIS A 1 267 ? -11.465 -0.197 -22.815 1.00 98.31 267 HIS A N 1
ATOM 2027 C CA . HIS A 1 267 ? -10.007 -0.231 -22.866 1.00 98.31 267 HIS A CA 1
ATOM 2028 C C . HIS A 1 267 ? -9.503 -1.691 -22.761 1.00 98.31 267 HIS A C 1
ATOM 2030 O O . HIS A 1 267 ? -9.911 -2.390 -21.828 1.00 98.31 267 HIS A O 1
ATOM 2036 N N . PRO A 1 268 ? -8.598 -2.173 -23.643 1.00 97.81 268 PRO A N 1
ATOM 2037 C CA . PRO A 1 268 ? -8.177 -3.582 -23.678 1.00 97.81 268 PRO A CA 1
ATOM 2038 C C . PRO A 1 268 ? -7.587 -4.118 -22.370 1.00 97.81 268 PRO A C 1
ATOM 2040 O O . PRO A 1 268 ? -7.732 -5.297 -22.067 1.00 97.81 268 PRO A O 1
ATOM 2043 N N . LEU A 1 269 ? -6.948 -3.251 -21.580 1.00 97.88 269 LEU A N 1
ATOM 2044 C CA . LEU A 1 269 ? -6.436 -3.605 -20.251 1.00 97.88 269 LEU A CA 1
ATOM 2045 C C . LEU A 1 269 ? -7.504 -3.537 -19.149 1.00 97.88 269 LEU A C 1
ATOM 2047 O O . LEU A 1 269 ? -7.324 -4.147 -18.106 1.00 97.88 269 LEU A O 1
ATOM 2051 N N . ILE A 1 270 ? -8.622 -2.837 -19.338 1.00 98.25 270 ILE A N 1
ATOM 2052 C CA . ILE A 1 270 ? -9.668 -2.716 -18.308 1.00 98.25 270 ILE A CA 1
ATOM 2053 C C . ILE A 1 270 ? -10.746 -3.781 -18.486 1.00 98.25 270 ILE A C 1
ATOM 2055 O O . ILE A 1 270 ? -11.137 -4.421 -17.511 1.00 98.25 270 ILE A O 1
ATOM 2059 N N . ALA A 1 271 ? -11.191 -4.012 -19.722 1.00 97.44 271 ALA A N 1
ATOM 2060 C CA . ALA A 1 271 ? -12.281 -4.934 -20.031 1.00 97.44 271 ALA A CA 1
ATOM 2061 C C . ALA A 1 271 ? -12.127 -6.344 -19.406 1.00 97.44 271 ALA A C 1
ATOM 2063 O O . ALA A 1 271 ? -13.126 -6.861 -18.909 1.00 97.44 271 ALA A O 1
ATOM 2064 N N . PRO A 1 272 ? -10.926 -6.965 -19.340 1.00 96.31 272 PRO A N 1
ATOM 2065 C CA . PRO A 1 272 ? -10.756 -8.280 -18.709 1.00 96.31 272 PRO A CA 1
ATOM 2066 C C . PRO A 1 272 ? -10.998 -8.304 -17.192 1.00 96.31 272 PRO A C 1
ATOM 2068 O O . PRO A 1 272 ? -11.241 -9.371 -16.633 1.00 96.31 272 PRO A O 1
ATOM 2071 N N . GLY A 1 273 ? -10.884 -7.156 -16.519 1.00 97.06 273 GLY A N 1
ATOM 2072 C CA . GLY A 1 273 ? -11.014 -7.027 -15.067 1.00 97.06 273 GLY A CA 1
ATOM 2073 C C . GLY A 1 273 ? -12.246 -6.247 -14.609 1.00 97.06 273 GLY A C 1
ATOM 2074 O O . GLY A 1 273 ? -12.454 -6.114 -13.408 1.00 97.06 273 GLY A O 1
ATOM 2075 N N . LEU A 1 274 ? -13.059 -5.713 -15.523 1.00 97.81 274 LEU A N 1
ATOM 2076 C CA . LEU A 1 274 ? -14.217 -4.886 -15.188 1.00 97.81 274 LEU A CA 1
ATOM 2077 C C . LEU A 1 274 ? -15.475 -5.746 -15.001 1.00 97.81 274 LEU A C 1
ATOM 2079 O O . LEU A 1 274 ? -16.009 -6.298 -15.960 1.00 97.81 274 LEU A O 1
ATOM 2083 N N . ALA A 1 275 ? -15.982 -5.819 -13.770 1.00 97.19 275 ALA A N 1
ATOM 2084 C CA . ALA A 1 275 ? -17.222 -6.526 -13.442 1.00 97.19 275 ALA A CA 1
ATOM 2085 C C . ALA A 1 275 ? -18.482 -5.669 -13.664 1.00 97.19 275 ALA A C 1
ATOM 2087 O O . ALA A 1 275 ? -19.567 -6.208 -13.882 1.00 97.19 275 ALA A O 1
ATOM 2088 N N . GLY A 1 276 ? -18.353 -4.342 -13.615 1.00 97.12 276 GLY A N 1
ATOM 2089 C CA . GLY A 1 276 ? -19.470 -3.424 -13.813 1.00 97.12 276 GLY A CA 1
ATOM 2090 C C . GLY A 1 276 ? -19.044 -1.961 -13.810 1.00 97.12 276 GLY A C 1
ATOM 2091 O O . GLY A 1 276 ? -18.006 -1.601 -13.255 1.00 97.12 276 GLY A O 1
ATOM 2092 N N . ALA A 1 277 ? -19.859 -1.118 -14.435 1.00 98.38 277 ALA A N 1
ATOM 2093 C CA . ALA A 1 277 ? -19.721 0.329 -14.386 1.00 98.38 277 ALA A CA 1
ATOM 2094 C C . ALA A 1 277 ? -21.100 0.947 -14.128 1.00 98.38 277 ALA A C 1
ATOM 2096 O O . ALA A 1 277 ? -22.078 0.591 -14.786 1.00 98.38 277 ALA A O 1
ATOM 2097 N N . LEU A 1 278 ? -21.167 1.838 -13.147 1.00 98.56 278 LEU A N 1
ATOM 2098 C CA . LEU A 1 278 ? -22.374 2.483 -12.645 1.00 98.56 278 LEU A CA 1
ATOM 2099 C C . LEU A 1 278 ? -22.130 3.988 -12.532 1.00 98.56 278 LEU A C 1
ATOM 2101 O O . LEU A 1 278 ? -20.987 4.442 -12.445 1.00 98.56 278 LEU A O 1
ATOM 2105 N N . ALA A 1 279 ? -23.209 4.760 -12.498 1.00 98.19 279 ALA A N 1
ATOM 2106 C CA . ALA A 1 279 ? -23.173 6.180 -12.188 1.00 98.19 279 ALA A CA 1
ATOM 2107 C C . ALA A 1 279 ? -24.218 6.491 -11.122 1.00 98.19 279 ALA A C 1
ATOM 2109 O O . ALA A 1 279 ? -25.323 5.958 -11.174 1.00 98.19 279 ALA A O 1
ATOM 2110 N N . TYR A 1 280 ? -23.862 7.351 -10.166 1.00 97.12 280 TYR A N 1
ATOM 2111 C CA . TYR A 1 280 ? -24.765 7.762 -9.091 1.00 97.12 280 TYR A CA 1
ATOM 2112 C C . TYR A 1 280 ? -26.048 8.400 -9.642 1.00 97.12 280 TYR A C 1
ATOM 2114 O O . TYR A 1 280 ? -27.136 8.145 -9.122 1.00 97.12 280 TYR A O 1
ATOM 2122 N N . ASP A 1 281 ? -25.896 9.193 -10.704 1.00 96.31 281 ASP A N 1
ATOM 2123 C CA . ASP A 1 281 ? -26.970 9.690 -11.558 1.00 96.31 281 ASP A CA 1
ATOM 2124 C C . ASP A 1 281 ? -26.818 9.065 -12.952 1.00 96.31 281 ASP A C 1
ATOM 2126 O O . ASP A 1 281 ? -25.799 9.248 -13.625 1.00 96.31 281 ASP A O 1
ATOM 2130 N N . GLU A 1 282 ? -27.836 8.322 -13.390 1.00 94.81 282 GLU A N 1
ATOM 2131 C CA . GLU A 1 282 ? -27.849 7.636 -14.686 1.00 94.81 282 GLU A CA 1
ATOM 2132 C C . GLU A 1 282 ? -27.628 8.597 -15.866 1.00 94.81 282 GLU A C 1
ATOM 2134 O O . GLU A 1 282 ? -27.043 8.206 -16.879 1.00 94.81 282 GLU A O 1
ATOM 2139 N N . ALA A 1 283 ? -28.033 9.868 -15.737 1.00 96.44 283 ALA A N 1
ATOM 2140 C CA . ALA A 1 283 ? -27.874 10.870 -16.789 1.00 96.44 283 ALA A CA 1
ATOM 2141 C C . ALA A 1 283 ? -26.403 11.207 -17.093 1.00 96.44 283 ALA A C 1
ATOM 2143 O O . ALA A 1 283 ? -26.108 11.759 -18.153 1.00 96.44 283 ALA A O 1
ATOM 2144 N N . TRP A 1 284 ? -25.471 10.882 -16.192 1.00 96.75 284 TRP A N 1
ATOM 2145 C CA . TRP A 1 284 ? -24.043 11.162 -16.371 1.00 96.75 284 TRP A CA 1
ATOM 2146 C C . TRP A 1 284 ? -23.325 10.174 -17.290 1.00 96.75 284 TRP A C 1
ATOM 2148 O O . TRP A 1 284 ? -22.182 10.440 -17.687 1.00 96.75 284 TRP A O 1
ATOM 2158 N N . GLY A 1 285 ? -23.946 9.022 -17.565 1.00 97.00 285 GLY A N 1
ATOM 2159 C CA . GLY A 1 285 ? -23.275 7.877 -18.175 1.00 97.00 285 GLY A CA 1
ATOM 2160 C C . GLY A 1 285 ? -22.109 7.356 -17.327 1.00 97.00 285 GLY A C 1
ATOM 2161 O O . GLY A 1 285 ? -21.771 7.904 -16.280 1.00 97.00 285 GLY A O 1
ATOM 2162 N N . VAL A 1 286 ? -21.464 6.286 -17.784 1.00 97.62 286 VAL A N 1
ATOM 2163 C CA . VAL A 1 286 ? -20.400 5.599 -17.022 1.00 97.62 286 VAL A CA 1
ATOM 2164 C C . VAL A 1 286 ? -18.985 5.964 -17.470 1.00 97.62 286 VAL A C 1
ATOM 2166 O O . VAL A 1 286 ? -18.017 5.652 -16.775 1.00 97.62 286 VAL A O 1
ATOM 2169 N N . ASP A 1 287 ? -18.869 6.641 -18.612 1.00 97.06 287 ASP A N 1
ATOM 2170 C CA . ASP A 1 287 ? -17.583 6.989 -19.203 1.00 97.06 287 ASP A CA 1
ATOM 2171 C C . ASP A 1 287 ? -16.810 7.959 -18.309 1.00 97.06 287 ASP A C 1
ATOM 2173 O O . ASP A 1 287 ? -17.380 8.842 -17.651 1.00 97.06 287 ASP A O 1
ATOM 2177 N N . ASP A 1 288 ? -15.494 7.780 -18.295 1.00 97.25 288 ASP A N 1
ATOM 2178 C CA . ASP A 1 288 ? -14.578 8.655 -17.579 1.00 97.25 288 ASP A CA 1
ATOM 2179 C C . ASP A 1 288 ? -14.540 10.041 -18.229 1.00 97.25 288 ASP A C 1
ATOM 2181 O O . ASP A 1 288 ? -14.289 10.177 -19.426 1.00 97.25 288 ASP A O 1
ATOM 2185 N N . HIS A 1 289 ? -14.801 11.069 -17.425 1.00 95.31 289 HIS A N 1
ATOM 2186 C CA . HIS A 1 289 ? -14.878 12.454 -17.883 1.00 95.31 289 HIS A CA 1
ATOM 2187 C C . HIS A 1 289 ? -13.699 13.321 -17.423 1.00 95.31 289 HIS A C 1
ATOM 2189 O O . HIS A 1 289 ? -13.693 14.522 -17.705 1.00 95.31 289 HIS A O 1
ATOM 2195 N N . ALA A 1 290 ? -12.749 12.771 -16.662 1.00 92.94 290 ALA A N 1
ATOM 2196 C CA . ALA A 1 290 ? -11.608 13.546 -16.192 1.00 92.94 290 ALA A CA 1
ATOM 2197 C C . ALA A 1 290 ? -10.624 13.849 -17.335 1.00 92.94 290 ALA A C 1
ATOM 2199 O O . ALA A 1 290 ? -10.367 13.018 -18.207 1.00 92.94 290 ALA A O 1
ATOM 2200 N N . ASP A 1 291 ? -10.041 15.049 -17.300 1.00 88.19 291 ASP A N 1
ATOM 2201 C CA . ASP A 1 291 ? -8.982 15.454 -18.230 1.00 88.19 291 ASP A CA 1
ATOM 2202 C C . ASP A 1 291 ? -7.701 14.624 -18.028 1.00 88.19 291 ASP A C 1
ATOM 2204 O O . ASP A 1 291 ? -7.527 13.951 -17.012 1.00 88.19 291 ASP A O 1
ATOM 2208 N N . GLY A 1 292 ? -6.761 14.723 -18.975 1.00 81.19 292 GLY A N 1
ATOM 2209 C CA . GLY A 1 292 ? -5.415 14.156 -18.817 1.00 81.19 292 GLY A CA 1
ATOM 2210 C C . GLY A 1 292 ? -5.367 12.626 -18.873 1.00 81.19 292 GLY A C 1
ATOM 2211 O O . GLY A 1 292 ? -4.483 12.018 -18.277 1.00 81.19 292 GLY A O 1
ATOM 2212 N N . GLY A 1 293 ? -6.321 12.008 -19.574 1.00 81.62 293 GLY A N 1
ATOM 2213 C CA . GLY A 1 293 ? -6.395 10.556 -19.738 1.00 81.62 293 GLY A CA 1
ATOM 2214 C C . GLY A 1 293 ? -7.306 9.843 -18.735 1.00 81.62 293 GLY A C 1
ATOM 2215 O O . GLY A 1 293 ? -7.280 8.620 -18.693 1.00 81.62 293 GLY A O 1
ATOM 2216 N N . GLY A 1 294 ? -8.142 10.562 -17.979 1.00 91.50 294 GLY A N 1
ATOM 2217 C CA . GLY A 1 294 ? -9.177 9.962 -17.134 1.00 91.50 294 GLY A CA 1
ATOM 2218 C C . GLY A 1 294 ? -8.665 9.471 -15.778 1.00 91.50 294 GLY A C 1
ATOM 2219 O O . GLY A 1 294 ? -7.835 8.566 -15.674 1.00 91.50 294 GLY A O 1
ATOM 2220 N N . HIS A 1 295 ? -9.187 10.064 -14.705 1.00 96.31 295 HIS A N 1
ATOM 2221 C CA . HIS A 1 295 ? -8.747 9.772 -13.343 1.00 96.31 295 HIS A CA 1
ATOM 2222 C C . HIS A 1 295 ? -9.249 8.398 -12.871 1.00 96.31 295 HIS A C 1
ATOM 2224 O O . HIS A 1 295 ? -8.474 7.606 -12.329 1.00 96.31 295 HIS A O 1
ATOM 2230 N N . GLY A 1 296 ? -10.516 8.071 -13.140 1.00 97.81 296 GLY A N 1
ATOM 2231 C CA . GLY A 1 296 ? -11.123 6.798 -12.755 1.00 97.81 296 GLY A CA 1
ATOM 2232 C C . GLY A 1 296 ? -10.590 5.610 -13.561 1.00 97.81 296 GLY A C 1
ATOM 2233 O O . GLY A 1 296 ? -10.407 4.523 -13.016 1.00 97.81 296 GLY A O 1
ATOM 2234 N N . THR A 1 297 ? -10.244 5.822 -14.831 1.00 98.62 297 THR A N 1
ATOM 2235 C CA . THR A 1 297 ? -9.607 4.832 -15.715 1.00 98.62 297 THR A CA 1
ATOM 2236 C C . THR A 1 297 ? -8.199 4.496 -15.236 1.00 98.62 297 THR A C 1
ATOM 2238 O O . THR A 1 297 ? -7.844 3.318 -15.106 1.00 98.62 297 THR A O 1
ATOM 2241 N N . GLY A 1 298 ? -7.416 5.518 -14.879 1.00 97.94 298 GLY A N 1
ATOM 2242 C CA . GLY A 1 298 ? -6.113 5.320 -14.258 1.00 97.94 298 GLY A CA 1
ATOM 2243 C C . GLY A 1 298 ? -6.222 4.585 -12.918 1.00 97.94 298 GLY A C 1
ATOM 2244 O O . GLY A 1 298 ? -5.495 3.618 -12.685 1.00 97.94 298 GLY A O 1
ATOM 2245 N N . LEU A 1 299 ? -7.187 4.963 -12.072 1.00 97.69 299 LEU A N 1
ATOM 2246 C CA . LEU A 1 299 ? -7.441 4.298 -10.791 1.00 97.69 299 LEU A CA 1
ATOM 2247 C C . LEU A 1 299 ? -7.829 2.820 -10.971 1.00 97.69 299 LEU A C 1
ATOM 2249 O O . LEU A 1 299 ? -7.314 1.962 -10.253 1.00 97.69 299 LEU A O 1
ATOM 2253 N N . ALA A 1 300 ? -8.679 2.510 -11.955 1.00 98.62 300 ALA A N 1
ATOM 2254 C CA . ALA A 1 300 ? -9.069 1.142 -12.295 1.00 98.62 300 ALA A CA 1
ATOM 2255 C C . ALA A 1 300 ? -7.891 0.300 -12.771 1.00 98.62 300 ALA A C 1
ATOM 2257 O O . ALA A 1 300 ? -7.757 -0.859 -12.378 1.00 98.62 300 ALA A O 1
ATOM 2258 N N . THR A 1 301 ? -7.000 0.904 -13.552 1.00 98.50 301 THR A N 1
ATOM 2259 C CA . THR A 1 301 ? -5.765 0.251 -13.976 1.00 98.50 301 THR A CA 1
ATOM 2260 C C . THR A 1 301 ? -4.912 -0.137 -12.778 1.00 98.50 301 THR A C 1
ATOM 2262 O O . THR A 1 301 ? -4.543 -1.301 -12.639 1.00 98.50 301 THR A O 1
ATOM 2265 N N . LEU A 1 302 ? -4.625 0.819 -11.889 1.00 98.62 302 LEU A N 1
ATOM 2266 C CA . LEU A 1 302 ? -3.781 0.562 -10.726 1.00 98.62 302 LEU A CA 1
ATOM 2267 C C . LEU A 1 302 ? -4.427 -0.442 -9.769 1.00 98.62 302 LEU A C 1
ATOM 2269 O O . LEU A 1 302 ? -3.720 -1.269 -9.207 1.00 98.62 302 LEU A O 1
ATOM 2273 N N . ALA A 1 303 ? -5.754 -0.417 -9.622 1.00 98.69 303 ALA A N 1
ATOM 2274 C CA . ALA A 1 303 ? -6.478 -1.383 -8.804 1.00 98.69 303 ALA A CA 1
ATOM 2275 C C . ALA A 1 303 ? -6.420 -2.808 -9.367 1.00 98.69 303 ALA A C 1
ATOM 2277 O O . ALA A 1 303 ? -6.462 -3.755 -8.590 1.00 98.69 303 ALA A O 1
ATOM 2278 N N . LEU A 1 304 ? -6.293 -2.991 -10.683 1.00 98.31 304 LEU A N 1
ATOM 2279 C CA . LEU A 1 304 ? -6.130 -4.310 -11.302 1.00 98.31 304 LEU A CA 1
ATOM 2280 C C . LEU A 1 304 ? -4.662 -4.767 -11.314 1.00 98.31 304 LEU A C 1
ATOM 2282 O O . LEU A 1 304 ? -4.353 -5.897 -10.930 1.00 98.31 304 LEU A O 1
ATOM 2286 N N . TYR A 1 305 ? -3.749 -3.887 -11.724 1.00 95.81 305 TYR A N 1
ATOM 2287 C CA . TYR A 1 305 ? -2.389 -4.261 -12.126 1.00 95.81 305 TYR A CA 1
ATOM 2288 C C . TYR A 1 305 ? -1.276 -3.677 -11.257 1.00 95.81 305 TYR A C 1
ATOM 2290 O O . TYR A 1 305 ? -0.148 -4.166 -11.327 1.00 95.81 305 TYR A O 1
ATOM 2298 N N . GLY A 1 306 ? -1.571 -2.684 -10.419 1.00 95.69 306 GLY A N 1
ATOM 2299 C CA . GLY A 1 306 ? -0.540 -1.808 -9.872 1.00 95.69 306 GLY A CA 1
ATOM 2300 C C . GLY A 1 306 ? 0.047 -0.925 -10.978 1.00 95.69 306 GLY A C 1
ATOM 2301 O O . GLY A 1 306 ? -0.623 -0.646 -11.972 1.00 95.69 306 GLY A O 1
ATOM 2302 N N . ASP A 1 307 ? 1.292 -0.480 -10.814 1.00 94.06 307 ASP A N 1
ATOM 2303 C CA . ASP A 1 307 ? 2.007 0.279 -11.850 1.00 94.06 307 ASP A CA 1
ATOM 2304 C C . ASP A 1 307 ? 2.236 -0.587 -13.104 1.00 94.06 307 ASP A C 1
ATOM 2306 O O . ASP A 1 307 ? 2.888 -1.633 -13.028 1.00 94.06 307 ASP A O 1
ATOM 2310 N N . LEU A 1 308 ? 1.743 -0.144 -14.269 1.00 94.00 308 LEU A N 1
ATOM 2311 C CA . LEU A 1 308 ? 1.902 -0.882 -15.528 1.00 94.00 308 LEU A CA 1
ATOM 2312 C C . LEU A 1 308 ? 3.353 -0.962 -16.008 1.00 94.00 308 LEU A C 1
ATOM 2314 O O . LEU A 1 308 ? 3.655 -1.832 -16.824 1.00 94.00 308 LEU A O 1
ATOM 2318 N N . HIS A 1 309 ? 4.256 -0.120 -15.493 1.00 88.06 309 HIS A N 1
ATOM 2319 C CA . HIS A 1 309 ? 5.669 -0.140 -15.873 1.00 88.06 309 HIS A CA 1
ATOM 2320 C C . HIS A 1 309 ? 6.277 -1.549 -15.774 1.00 88.06 309 HIS A C 1
ATOM 2322 O O . HIS A 1 309 ? 6.901 -2.014 -16.720 1.00 88.06 309 HIS A O 1
ATOM 2328 N N . GLY A 1 310 ? 6.044 -2.268 -14.669 1.00 79.75 310 GLY A N 1
ATOM 2329 C CA . GLY A 1 310 ? 6.564 -3.628 -14.486 1.00 79.75 310 GLY A CA 1
ATOM 2330 C C . GLY A 1 310 ? 5.990 -4.636 -15.496 1.00 79.75 310 GLY A C 1
ATOM 2331 O O . GLY A 1 310 ? 6.751 -5.220 -16.262 1.00 79.75 310 GLY A O 1
ATOM 2332 N N . PRO A 1 311 ? 4.659 -4.853 -15.536 1.00 81.12 311 PRO A N 1
ATOM 2333 C CA . PRO A 1 311 ? 4.012 -5.751 -16.503 1.00 81.12 311 PRO A CA 1
ATOM 2334 C C . PRO A 1 311 ? 4.292 -5.453 -17.987 1.00 81.12 311 PRO A C 1
ATOM 2336 O O . PRO A 1 311 ? 4.194 -6.364 -18.812 1.00 81.12 311 PRO A O 1
ATOM 2339 N N . MET A 1 312 ? 4.620 -4.204 -18.337 1.00 82.19 312 MET A N 1
ATOM 2340 C CA . MET A 1 312 ? 4.995 -3.815 -19.703 1.00 82.19 312 MET A CA 1
ATOM 2341 C C . MET A 1 312 ? 6.463 -4.071 -20.048 1.00 82.19 312 MET A C 1
ATOM 2343 O O . MET A 1 312 ? 6.808 -4.109 -21.226 1.00 82.19 312 MET A O 1
ATOM 2347 N N . GLN A 1 313 ? 7.331 -4.251 -19.052 1.00 73.25 313 GLN A N 1
ATOM 2348 C CA . GLN A 1 313 ? 8.755 -4.516 -19.267 1.00 73.25 313 GLN A CA 1
ATOM 2349 C C . GLN A 1 313 ? 9.094 -6.001 -19.438 1.00 73.25 313 GLN A C 1
ATOM 2351 O O . GLN A 1 313 ? 10.217 -6.324 -19.829 1.00 73.25 313 GLN A O 1
ATOM 2356 N N . ASP A 1 314 ? 8.159 -6.914 -19.170 1.00 67.69 314 ASP A N 1
ATOM 2357 C CA . ASP A 1 314 ? 8.380 -8.350 -19.330 1.00 67.69 314 ASP A CA 1
ATOM 2358 C C . ASP A 1 314 ? 7.237 -9.073 -20.056 1.00 67.69 314 ASP A C 1
ATOM 2360 O O . ASP A 1 314 ? 6.207 -8.501 -20.406 1.00 67.69 314 ASP A O 1
ATOM 2364 N N . LEU A 1 315 ? 7.456 -10.365 -20.312 1.00 70.38 315 LEU A N 1
ATOM 2365 C CA . LEU A 1 315 ? 6.550 -11.234 -21.063 1.00 70.38 315 LEU A CA 1
ATOM 2366 C C . LEU A 1 315 ? 5.720 -12.155 -20.156 1.00 70.38 315 LEU A C 1
ATOM 2368 O O . LEU A 1 315 ? 5.170 -13.152 -20.632 1.00 70.38 315 LEU A O 1
ATOM 2372 N N . ARG A 1 316 ? 5.645 -11.888 -18.843 1.00 74.81 316 ARG A N 1
ATOM 2373 C CA . ARG A 1 316 ? 4.934 -12.788 -17.923 1.00 74.81 316 ARG A CA 1
ATOM 2374 C C . ARG A 1 316 ? 3.428 -12.743 -18.176 1.00 74.81 316 ARG A C 1
ATOM 2376 O O . ARG A 1 316 ? 2.870 -11.695 -18.489 1.00 74.81 316 ARG A O 1
ATOM 2383 N N . ALA A 1 317 ? 2.753 -13.878 -18.028 1.00 83.69 317 ALA A N 1
ATOM 2384 C CA . ALA A 1 317 ? 1.294 -13.889 -18.019 1.00 83.69 317 ALA A CA 1
ATOM 2385 C C . ALA A 1 317 ? 0.780 -13.180 -16.757 1.00 83.69 317 ALA A C 1
ATOM 2387 O O . ALA A 1 317 ? 1.341 -13.355 -15.673 1.00 83.69 317 ALA A O 1
ATOM 2388 N N . VAL A 1 318 ? -0.294 -12.404 -16.895 1.00 89.06 318 VAL A N 1
ATOM 2389 C CA . VAL A 1 318 ? -0.922 -11.680 -15.785 1.00 89.06 318 VAL A CA 1
ATOM 2390 C C . VAL A 1 318 ? -2.306 -12.269 -15.548 1.00 89.06 318 VAL A C 1
ATOM 2392 O O . VAL A 1 318 ? -3.237 -12.023 -16.309 1.00 89.06 318 VAL A O 1
ATOM 2395 N N . ALA A 1 319 ? -2.444 -13.071 -14.496 1.00 92.88 319 ALA A N 1
ATOM 2396 C CA . ALA A 1 319 ? -3.737 -13.594 -14.072 1.00 92.88 319 ALA A CA 1
ATOM 2397 C C . ALA A 1 319 ? -4.364 -12.644 -13.048 1.00 92.88 319 ALA A C 1
ATOM 2399 O O . ALA A 1 319 ? -3.800 -12.427 -11.973 1.00 92.88 319 ALA A O 1
ATOM 2400 N N . LEU A 1 320 ? -5.526 -12.082 -13.379 1.00 96.75 320 LEU A N 1
ATOM 2401 C CA . LEU A 1 320 ? -6.284 -11.257 -12.447 1.00 96.75 320 LEU A CA 1
ATOM 2402 C C . LEU A 1 320 ? -6.950 -12.153 -11.395 1.00 96.75 320 LEU A C 1
ATOM 2404 O O . LEU A 1 320 ? -7.700 -13.065 -11.730 1.00 96.75 320 LEU A O 1
ATOM 2408 N N . GLY A 1 321 ? -6.659 -11.907 -10.117 1.00 95.25 321 GLY A N 1
ATOM 2409 C CA . GLY A 1 321 ? -7.278 -12.625 -8.992 1.00 95.25 321 GLY A CA 1
ATOM 2410 C C . GLY A 1 321 ? -8.571 -11.982 -8.487 1.00 95.25 321 GLY A C 1
ATOM 2411 O O . GLY A 1 321 ? -9.276 -12.577 -7.680 1.00 95.25 321 GLY A O 1
ATOM 2412 N N . HIS A 1 322 ? -8.870 -10.771 -8.951 1.00 98.31 322 HIS A N 1
ATOM 2413 C CA . HIS A 1 322 ? -9.992 -9.943 -8.527 1.00 98.31 322 HIS A CA 1
ATOM 2414 C C . HIS A 1 322 ? -10.441 -9.040 -9.679 1.00 98.31 322 HIS A C 1
ATOM 2416 O O . HIS A 1 322 ? -9.696 -8.821 -10.638 1.00 98.31 322 HIS A O 1
ATOM 2422 N N . ALA A 1 323 ? -11.656 -8.514 -9.571 1.00 98.38 323 ALA A N 1
ATOM 2423 C CA . ALA A 1 323 ? -12.235 -7.580 -10.530 1.00 98.38 323 ALA A CA 1
ATOM 2424 C C . ALA A 1 323 ? -12.336 -6.155 -9.957 1.00 98.38 323 ALA A C 1
ATOM 2426 O O . ALA A 1 323 ? -12.047 -5.899 -8.785 1.00 98.38 323 ALA A O 1
ATOM 2427 N N . VAL A 1 324 ? -12.787 -5.210 -10.777 1.00 98.69 324 VAL A N 1
ATOM 2428 C CA . VAL A 1 324 ? -13.166 -3.858 -10.357 1.00 98.69 324 VAL A CA 1
ATOM 2429 C C . VAL A 1 324 ? -14.598 -3.541 -10.774 1.00 98.69 324 VAL A C 1
ATOM 2431 O O . VAL A 1 324 ? -15.067 -3.984 -11.822 1.00 98.69 324 VAL A O 1
ATOM 2434 N N . VAL A 1 325 ? -15.284 -2.742 -9.961 1.00 98.75 325 VAL A N 1
ATOM 2435 C CA . VAL A 1 325 ? -16.548 -2.084 -10.306 1.00 98.75 325 VAL A CA 1
ATOM 2436 C C . VAL A 1 325 ? -16.314 -0.581 -10.245 1.00 98.75 325 VAL A C 1
ATOM 2438 O O . VAL A 1 325 ? -15.858 -0.071 -9.224 1.00 98.75 325 VAL A O 1
ATOM 2441 N N . SER A 1 326 ? -16.609 0.132 -11.330 1.00 98.62 326 SER A N 1
ATOM 2442 C CA . SER A 1 326 ? -16.528 1.596 -11.354 1.00 98.62 326 SER A CA 1
ATOM 2443 C C . SER A 1 326 ? -17.866 2.201 -10.947 1.00 98.62 326 SER A C 1
ATOM 2445 O O . SER A 1 326 ? -18.904 1.832 -11.489 1.00 98.62 326 SER A O 1
ATOM 2447 N N . MET A 1 327 ? -17.841 3.129 -9.997 1.00 98.62 327 MET A N 1
ATOM 2448 C CA . MET A 1 327 ? -18.989 3.910 -9.565 1.00 98.62 327 MET A CA 1
ATOM 2449 C C . MET A 1 327 ? -18.689 5.392 -9.759 1.00 98.62 327 MET A C 1
ATOM 2451 O O . MET A 1 327 ? -17.957 6.010 -8.983 1.00 98.62 327 MET A O 1
ATOM 2455 N N . LYS A 1 328 ? -19.268 5.979 -10.802 1.00 98.19 328 LYS A N 1
ATOM 2456 C CA . LYS A 1 328 ? -19.133 7.402 -11.086 1.00 98.19 328 LYS A CA 1
ATOM 2457 C C . LYS A 1 328 ? -19.969 8.211 -10.098 1.00 98.19 328 LYS A C 1
ATOM 2459 O O . LYS A 1 328 ? -21.185 8.310 -10.250 1.00 98.19 328 LYS A O 1
ATOM 2464 N N . LEU A 1 329 ? -19.319 8.784 -9.084 1.00 95.75 329 LEU A N 1
ATOM 2465 C CA . LEU A 1 329 ? -19.961 9.688 -8.116 1.00 95.75 329 LEU A CA 1
ATOM 2466 C C . LEU A 1 329 ? -19.601 11.162 -8.326 1.00 95.75 329 LEU A C 1
ATOM 2468 O O . LEU A 1 329 ? -20.224 12.026 -7.716 1.00 95.75 329 LEU A O 1
ATOM 2472 N N . LEU A 1 330 ? -18.586 11.457 -9.142 1.00 95.44 330 LEU A N 1
ATOM 2473 C CA . LEU A 1 330 ? -18.239 12.831 -9.484 1.00 95.44 330 LEU A CA 1
ATOM 2474 C C . LEU A 1 330 ? -19.020 13.270 -10.722 1.00 95.44 330 LEU A C 1
ATOM 2476 O O . LEU A 1 330 ? -18.949 12.628 -11.773 1.00 95.44 330 LEU A O 1
ATOM 2480 N N . ALA A 1 331 ? -19.755 14.371 -10.576 1.00 94.44 331 ALA A N 1
ATOM 2481 C CA . ALA A 1 331 ? -20.570 14.927 -11.644 1.00 94.44 331 ALA A CA 1
ATOM 2482 C C . ALA A 1 331 ? -19.692 15.367 -12.836 1.00 94.44 331 ALA A C 1
ATOM 2484 O O . ALA A 1 331 ? -18.696 16.065 -12.619 1.00 94.44 331 ALA A O 1
ATOM 2485 N N . PRO A 1 332 ? -20.058 15.013 -14.085 1.00 94.50 332 PRO A N 1
ATOM 2486 C CA . PRO A 1 332 ? -19.390 15.523 -15.277 1.00 94.50 332 PRO A CA 1
ATOM 2487 C C . PRO A 1 332 ? -19.478 17.046 -15.386 1.00 94.50 332 PRO A C 1
ATOM 2489 O O . PRO A 1 332 ? -20.367 17.670 -14.815 1.00 94.50 332 PRO A O 1
ATOM 2492 N N . ARG A 1 333 ? -18.610 17.639 -16.213 1.00 89.31 333 ARG A N 1
ATOM 2493 C CA . ARG A 1 333 ? -18.505 19.100 -16.407 1.00 89.31 333 ARG A CA 1
ATOM 2494 C C . ARG A 1 333 ? -19.798 19.788 -16.832 1.00 89.31 333 ARG A C 1
ATOM 2496 O O . ARG A 1 333 ? -20.011 20.941 -16.473 1.00 89.31 333 ARG A O 1
ATOM 2503 N N . ASP A 1 334 ? -20.637 19.083 -17.584 1.00 92.00 334 ASP A N 1
ATOM 2504 C CA . ASP A 1 334 ? -21.912 19.609 -18.081 1.00 92.00 334 ASP A CA 1
ATOM 2505 C C . ASP A 1 334 ? -23.031 19.564 -17.023 1.00 92.00 334 ASP A C 1
ATOM 2507 O O . ASP A 1 334 ? -24.138 20.046 -17.261 1.00 92.00 334 ASP A O 1
ATOM 2511 N N . PHE A 1 335 ? -22.746 19.011 -15.841 1.00 93.69 335 PHE A N 1
ATOM 2512 C CA . PHE A 1 335 ? -23.653 18.929 -14.703 1.00 93.69 335 PHE A CA 1
ATOM 2513 C C . PHE A 1 335 ? -23.130 19.771 -13.536 1.00 93.69 335 PHE A C 1
ATOM 2515 O O . PHE A 1 335 ? -21.937 20.043 -13.404 1.00 93.69 335 PHE A O 1
ATOM 2522 N N . ALA A 1 336 ? -24.037 20.196 -12.656 1.00 92.31 336 ALA A N 1
ATOM 2523 C CA . ALA A 1 336 ? -23.639 20.901 -11.445 1.00 92.31 336 ALA A CA 1
ATOM 2524 C C . ALA A 1 336 ? -22.848 19.952 -10.521 1.00 92.31 336 ALA A C 1
ATOM 2526 O O . ALA A 1 336 ? -23.325 18.843 -10.254 1.00 92.31 336 ALA A O 1
ATOM 2527 N N . PRO A 1 337 ? -21.676 20.367 -10.002 1.00 90.50 337 PRO A N 1
ATOM 2528 C CA . PRO A 1 337 ? -20.939 19.561 -9.043 1.00 90.50 337 PRO A CA 1
ATOM 2529 C C . PRO A 1 337 ? -21.727 19.424 -7.740 1.00 90.50 337 PRO A C 1
ATOM 2531 O O . PRO A 1 337 ? -22.530 20.287 -7.376 1.00 90.50 337 PRO A O 1
ATOM 2534 N N . HIS A 1 338 ? -21.457 18.349 -7.004 1.00 90.44 338 HIS A N 1
ATOM 2535 C CA . HIS A 1 338 ? -21.963 18.227 -5.646 1.00 90.44 338 HIS A CA 1
ATOM 2536 C C . HIS A 1 338 ? -21.386 19.323 -4.756 1.00 90.44 338 HIS A C 1
ATOM 2538 O O . HIS A 1 338 ? -20.178 19.565 -4.721 1.00 90.44 338 HIS A O 1
ATOM 2544 N N . GLU A 1 339 ? -22.258 19.936 -3.968 1.00 88.50 339 GLU A N 1
ATOM 2545 C CA . GLU A 1 339 ? -21.838 20.798 -2.873 1.00 88.50 339 GLU A CA 1
ATOM 2546 C C . GLU A 1 339 ? -21.129 19.941 -1.812 1.00 88.50 339 GLU A C 1
ATOM 2548 O O . GLU A 1 339 ? -21.631 18.860 -1.497 1.00 88.50 339 GLU A O 1
ATOM 2553 N N . PRO A 1 340 ? -20.043 20.392 -1.161 1.00 82.69 340 PRO A N 1
ATOM 2554 C CA . PRO A 1 340 ? -19.269 19.521 -0.266 1.00 82.69 340 PRO A CA 1
ATOM 2555 C C . PRO A 1 340 ? -20.055 18.870 0.882 1.00 82.69 340 PRO A C 1
ATOM 2557 O O . PRO A 1 340 ? -19.848 17.706 1.222 1.00 82.69 340 PRO A O 1
ATOM 2560 N N . ARG A 1 341 ? -21.074 19.564 1.399 1.00 84.19 341 ARG A N 1
ATOM 2561 C CA . ARG A 1 341 ? -22.040 19.031 2.383 1.00 84.19 341 ARG A CA 1
ATOM 2562 C C . ARG A 1 341 ? -22.862 17.827 1.895 1.00 84.19 341 ARG A C 1
ATOM 2564 O O . ARG A 1 341 ? -23.470 17.148 2.719 1.00 84.19 341 ARG A O 1
ATOM 2571 N N . GLN A 1 342 ? -22.930 17.591 0.587 1.00 91.19 342 GLN A N 1
ATOM 2572 C CA . GLN A 1 342 ? -23.731 16.535 -0.032 1.00 91.19 342 GLN A CA 1
ATOM 2573 C C . GLN A 1 342 ? -22.987 15.203 -0.140 1.00 91.19 342 GLN A C 1
ATOM 2575 O O . GLN A 1 342 ? -23.626 14.150 -0.131 1.00 91.19 342 GLN A O 1
ATOM 2580 N N . TYR A 1 343 ? -21.650 15.221 -0.162 1.00 94.25 343 TYR A N 1
ATOM 2581 C CA . TYR A 1 343 ? -20.862 14.012 -0.408 1.00 94.25 343 TYR A CA 1
ATOM 2582 C C . TYR A 1 343 ? -21.132 12.878 0.586 1.00 94.25 343 TYR A C 1
ATOM 2584 O O . TYR A 1 343 ? -21.048 11.711 0.210 1.00 94.25 343 TYR A O 1
ATOM 2592 N N . GLY A 1 344 ? -21.526 13.186 1.828 1.00 94.56 344 GLY A N 1
ATOM 2593 C CA . GLY A 1 344 ? -21.886 12.167 2.816 1.00 94.56 344 GLY A CA 1
ATOM 2594 C C . GLY A 1 344 ? -23.026 11.250 2.355 1.00 94.56 344 GLY A C 1
ATOM 2595 O O . GLY A 1 344 ? -22.864 10.031 2.339 1.00 94.56 344 GLY A O 1
ATOM 2596 N N . PHE A 1 345 ? -24.161 11.818 1.934 1.00 93.94 345 PHE A N 1
ATOM 2597 C CA . PHE A 1 345 ? -25.300 11.013 1.475 1.00 93.94 345 PHE A CA 1
ATOM 2598 C C . PHE A 1 345 ? -25.115 10.490 0.045 1.00 93.94 345 PHE A C 1
ATOM 2600 O O . PHE A 1 345 ? -25.610 9.408 -0.264 1.00 93.94 345 PHE A O 1
ATOM 2607 N N . VAL A 1 346 ? -24.373 11.208 -0.809 1.00 96.50 346 VAL A N 1
ATOM 2608 C CA . VAL A 1 346 ? -24.006 10.721 -2.151 1.00 96.50 346 VAL A CA 1
ATOM 2609 C C . VAL A 1 346 ? -23.182 9.442 -2.029 1.00 96.50 346 VAL A C 1
ATOM 2611 O O . VAL A 1 346 ? -23.518 8.440 -2.649 1.00 96.50 346 VAL A O 1
ATOM 2614 N N . THR A 1 347 ? -22.170 9.429 -1.156 1.00 97.62 347 THR A N 1
ATOM 2615 C CA . THR A 1 347 ? -21.327 8.241 -0.938 1.00 97.62 347 THR A CA 1
ATOM 2616 C C . THR A 1 347 ? -22.141 7.072 -0.377 1.00 97.62 347 THR A C 1
ATOM 2618 O O . THR A 1 347 ? -21.988 5.943 -0.832 1.00 97.62 347 THR A O 1
ATOM 2621 N N . GLN A 1 348 ? -23.050 7.325 0.575 1.00 97.31 348 GLN A N 1
ATOM 2622 C CA . GLN A 1 348 ? -23.947 6.287 1.106 1.00 97.31 348 GLN A CA 1
ATOM 2623 C C . GLN A 1 348 ? -24.841 5.686 0.017 1.00 97.31 348 GLN A C 1
ATOM 2625 O O . GLN A 1 348 ? -24.955 4.465 -0.079 1.00 97.31 348 GLN A O 1
ATOM 2630 N N . GLY A 1 349 ? -25.453 6.534 -0.814 1.00 96.94 349 GLY A N 1
ATOM 2631 C CA . GLY A 1 349 ? -26.276 6.076 -1.928 1.00 96.94 349 GLY A CA 1
ATOM 2632 C C . GLY A 1 349 ? -25.462 5.330 -2.984 1.00 96.94 349 GLY A C 1
ATOM 2633 O O . GLY A 1 349 ? -25.930 4.321 -3.497 1.00 96.94 349 GLY A O 1
ATOM 2634 N N . ALA A 1 350 ? -24.231 5.767 -3.258 1.00 97.88 350 ALA A N 1
ATOM 2635 C CA . ALA A 1 350 ? -23.348 5.109 -4.211 1.00 97.88 350 ALA A CA 1
ATOM 2636 C C . ALA A 1 350 ? -22.981 3.684 -3.773 1.00 97.88 350 ALA A C 1
ATOM 2638 O O . ALA A 1 350 ? -23.123 2.745 -4.553 1.00 97.88 350 ALA A O 1
ATOM 2639 N N . VAL A 1 351 ? -22.598 3.507 -2.504 1.00 98.31 351 VAL A N 1
ATOM 2640 C CA . VAL A 1 351 ? -22.350 2.177 -1.926 1.00 98.31 351 VAL A CA 1
ATOM 2641 C C . VAL A 1 351 ? -23.605 1.309 -2.001 1.00 98.31 351 VAL A C 1
ATOM 2643 O O . VAL A 1 351 ? -23.525 0.164 -2.433 1.00 98.31 351 VAL A O 1
ATOM 2646 N N . ALA A 1 352 ? -24.775 1.854 -1.655 1.00 97.38 352 ALA A N 1
ATOM 2647 C CA . ALA A 1 352 ? -26.027 1.106 -1.726 1.00 97.38 352 ALA A CA 1
ATOM 2648 C C . ALA A 1 352 ? -26.360 0.641 -3.157 1.00 97.38 352 ALA A C 1
ATOM 2650 O O . ALA A 1 352 ? -26.744 -0.510 -3.343 1.00 97.38 352 ALA A O 1
ATOM 2651 N N . GLN A 1 353 ? -26.190 1.497 -4.171 1.00 98.00 353 GLN A N 1
ATOM 2652 C CA . GLN A 1 353 ? -26.426 1.126 -5.573 1.00 98.00 353 GLN A CA 1
ATOM 2653 C C . GLN A 1 353 ? -25.477 0.014 -6.042 1.00 98.00 353 GLN A C 1
ATOM 2655 O O . GLN A 1 353 ? -25.921 -0.939 -6.682 1.00 98.00 353 GLN A O 1
ATOM 2660 N N . VAL A 1 354 ? -24.192 0.101 -5.682 1.00 98.44 354 VAL A N 1
ATOM 2661 C CA . VAL A 1 354 ? -23.204 -0.943 -5.993 1.00 98.44 354 VAL A CA 1
ATOM 2662 C C . VAL A 1 354 ? -23.592 -2.264 -5.334 1.00 98.44 354 VAL A C 1
ATOM 2664 O O . VAL A 1 354 ? -23.600 -3.292 -6.002 1.00 98.44 354 VAL A O 1
ATOM 2667 N N . GLU A 1 355 ? -23.978 -2.245 -4.057 1.00 9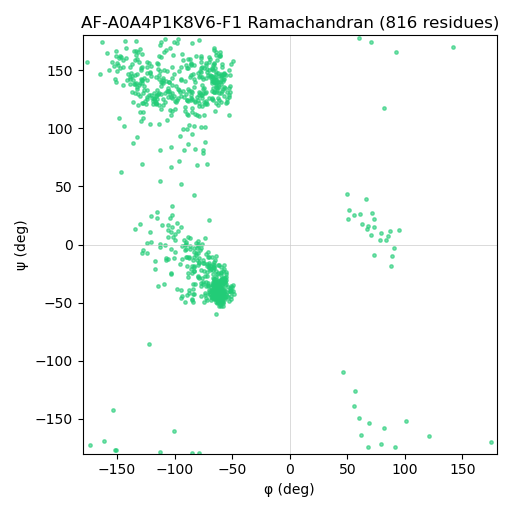7.81 355 GLU A N 1
ATOM 2668 C CA . GLU A 1 355 ? -24.345 -3.462 -3.323 1.00 97.81 355 GLU A CA 1
ATOM 2669 C C . GLU A 1 355 ? -25.622 -4.118 -3.839 1.00 97.81 355 GLU A C 1
ATOM 2671 O O . GLU A 1 355 ? -25.709 -5.344 -3.874 1.00 97.81 355 GLU A O 1
ATOM 2676 N N . ILE A 1 356 ? -26.589 -3.321 -4.296 1.00 97.25 356 ILE A N 1
ATOM 2677 C CA . ILE A 1 356 ? -27.796 -3.831 -4.954 1.00 97.25 356 ILE A CA 1
ATOM 2678 C C . ILE A 1 356 ? -27.446 -4.538 -6.272 1.00 97.25 356 ILE A C 1
ATOM 2680 O O . ILE A 1 356 ? -28.041 -5.568 -6.583 1.00 97.25 356 ILE A O 1
ATOM 2684 N N . ALA A 1 357 ? -26.498 -4.000 -7.045 1.00 97.69 357 ALA A N 1
ATOM 2685 C CA . ALA A 1 357 ? -26.142 -4.524 -8.363 1.00 97.69 357 ALA A CA 1
ATOM 2686 C C . ALA A 1 357 ? -25.140 -5.695 -8.319 1.00 97.69 357 ALA A C 1
ATOM 2688 O O . ALA A 1 357 ? -25.258 -6.633 -9.106 1.00 97.69 357 ALA A O 1
ATOM 2689 N N . HIS A 1 358 ? -24.159 -5.643 -7.414 1.00 96.69 358 HIS A N 1
ATOM 2690 C CA . HIS A 1 358 ? -22.986 -6.526 -7.415 1.00 96.69 358 HIS A CA 1
ATOM 2691 C C . HIS A 1 358 ? -22.717 -7.221 -6.073 1.00 96.69 358 HIS A C 1
ATOM 2693 O O . HIS A 1 358 ? -21.857 -8.097 -6.006 1.00 96.69 358 HIS A O 1
ATOM 2699 N N . GLY A 1 359 ? -23.443 -6.874 -5.007 1.00 96.44 359 GLY A N 1
ATOM 2700 C CA . GLY A 1 359 ? -23.116 -7.302 -3.649 1.00 96.44 359 GLY A CA 1
ATOM 2701 C C . GLY A 1 359 ? -21.992 -6.472 -3.024 1.00 96.44 359 GLY A C 1
ATOM 2702 O O . GLY A 1 359 ? -21.592 -5.434 -3.545 1.00 96.44 359 GLY A O 1
ATOM 2703 N N . GLN A 1 360 ? -21.509 -6.902 -1.861 1.00 96.94 360 GLN A N 1
ATOM 2704 C CA . GLN A 1 360 ? -20.508 -6.150 -1.111 1.00 96.94 360 GLN A CA 1
ATOM 2705 C C . GLN A 1 360 ? -19.114 -6.275 -1.745 1.00 96.94 360 GLN A C 1
ATOM 2707 O O . GLN A 1 360 ? -18.646 -7.382 -1.998 1.00 96.94 360 GLN A O 1
ATOM 2712 N N . ALA A 1 361 ? -18.443 -5.140 -1.948 1.00 98.00 361 ALA A N 1
ATOM 2713 C CA . ALA A 1 361 ? -17.064 -5.099 -2.428 1.00 98.00 361 ALA A CA 1
ATOM 2714 C C . ALA A 1 361 ? -16.058 -5.535 -1.349 1.00 98.00 361 ALA A C 1
ATOM 2716 O O . ALA A 1 361 ? -16.280 -5.318 -0.152 1.00 98.00 361 ALA A O 1
ATOM 2717 N N . ALA A 1 362 ? -14.901 -6.024 -1.793 1.00 97.44 362 ALA A N 1
ATOM 2718 C CA . ALA A 1 362 ? -13.744 -6.292 -0.940 1.00 97.44 362 ALA A CA 1
ATOM 2719 C C . ALA A 1 362 ? -13.243 -5.015 -0.244 1.00 97.44 362 ALA A C 1
ATOM 2721 O O . ALA A 1 362 ? -12.967 -4.974 0.957 1.00 97.44 362 ALA A O 1
ATOM 2722 N N . ALA A 1 363 ? -13.183 -3.925 -1.011 1.00 98.62 363 ALA A N 1
ATOM 2723 C CA . ALA A 1 363 ? -12.944 -2.584 -0.507 1.00 98.62 363 ALA A CA 1
ATOM 2724 C C . ALA A 1 363 ? -13.621 -1.535 -1.399 1.00 98.62 363 ALA A C 1
ATOM 2726 O O . ALA A 1 363 ? -13.733 -1.705 -2.616 1.00 98.62 363 ALA A O 1
ATOM 2727 N N . TYR A 1 364 ? -14.019 -0.425 -0.780 1.00 98.81 364 TYR A N 1
ATOM 2728 C CA . TYR A 1 364 ? -14.520 0.773 -1.449 1.00 98.81 364 TYR A CA 1
ATOM 2729 C C . TYR A 1 364 ? -13.436 1.850 -1.433 1.00 98.81 364 TYR A C 1
ATOM 2731 O O . TYR A 1 364 ? -13.036 2.315 -0.362 1.00 98.81 364 TYR A O 1
ATOM 2739 N N . LEU A 1 365 ? -12.951 2.240 -2.610 1.00 98.62 365 LEU A N 1
ATOM 2740 C CA . LEU A 1 365 ? -11.899 3.237 -2.761 1.00 98.62 365 LEU A CA 1
ATOM 2741 C C . LEU A 1 365 ? -12.488 4.609 -3.059 1.00 98.62 365 LEU A C 1
ATOM 2743 O O . LEU A 1 365 ? -13.327 4.746 -3.949 1.00 98.62 365 LEU A O 1
ATOM 2747 N N . LEU A 1 366 ? -11.987 5.620 -2.357 1.00 97.88 366 LEU A N 1
ATOM 2748 C CA . LEU A 1 366 ? -12.292 7.022 -2.607 1.00 97.88 366 LEU A CA 1
ATOM 2749 C C . LEU A 1 366 ? -10.985 7.815 -2.707 1.00 97.88 366 LEU A C 1
ATOM 2751 O O . LEU A 1 366 ? -10.305 8.066 -1.711 1.00 97.88 366 LEU A O 1
ATOM 2755 N N . ALA A 1 367 ? -10.637 8.209 -3.927 1.00 94.38 367 ALA A N 1
ATOM 2756 C CA . ALA A 1 367 ? -9.391 8.907 -4.241 1.00 94.38 367 ALA A CA 1
ATOM 2757 C C . ALA A 1 367 ? -9.556 10.439 -4.333 1.00 94.38 367 ALA A C 1
ATOM 2759 O O . ALA A 1 367 ? -8.660 11.142 -4.796 1.00 94.38 367 ALA A O 1
ATOM 2760 N N . THR A 1 368 ? -10.703 10.956 -3.888 1.00 90.69 368 THR A N 1
ATOM 2761 C CA . THR A 1 368 ? -11.113 12.360 -4.009 1.00 90.69 368 THR A CA 1
ATOM 2762 C C . THR A 1 368 ? -11.371 12.959 -2.633 1.00 90.69 368 THR A C 1
ATOM 2764 O O . THR A 1 368 ? -11.868 12.262 -1.746 1.00 90.69 368 THR A O 1
ATOM 2767 N N . GLY A 1 369 ? -11.113 14.255 -2.465 1.00 90.81 369 GLY A N 1
ATOM 2768 C CA . GLY A 1 369 ? -11.342 14.940 -1.197 1.00 90.81 369 GLY A CA 1
ATOM 2769 C C . GLY A 1 369 ? -11.648 16.427 -1.341 1.00 90.81 369 GLY A C 1
ATOM 2770 O O . GLY A 1 369 ? -11.772 16.952 -2.446 1.00 90.81 369 GLY A O 1
ATOM 2771 N N . SER A 1 370 ? -11.792 17.102 -0.202 1.00 89.00 370 SER A N 1
ATOM 2772 C CA . SER A 1 370 ? -12.069 18.535 -0.097 1.00 89.00 370 SER A CA 1
ATOM 2773 C C . SER A 1 370 ? -11.260 19.188 1.027 1.00 89.00 370 SER A C 1
ATOM 2775 O O . SER A 1 370 ? -11.065 18.620 2.104 1.00 89.00 370 SER A O 1
ATOM 2777 N N . GLN A 1 371 ? -10.829 20.428 0.792 1.00 87.25 371 GLN A N 1
ATOM 2778 C CA . GLN A 1 371 ? -10.152 21.274 1.784 1.00 87.25 371 GLN A CA 1
ATOM 2779 C C . GLN A 1 371 ? -11.116 22.196 2.551 1.00 87.25 371 GLN A C 1
ATOM 2781 O O . GLN A 1 371 ? -10.684 22.937 3.433 1.00 87.25 371 GLN A O 1
ATOM 2786 N N . GLU A 1 372 ? -12.419 22.168 2.249 1.00 86.06 372 GLU A N 1
ATOM 2787 C CA . GLU A 1 372 ? -13.394 23.085 2.860 1.00 86.06 372 GLU A CA 1
ATOM 2788 C C . GLU A 1 372 ? -13.665 22.803 4.344 1.00 86.06 372 GLU A C 1
ATOM 2790 O O . GLU A 1 372 ? -14.141 23.671 5.084 1.00 86.06 372 GLU A O 1
ATOM 2795 N N . HIS A 1 373 ? -13.351 21.593 4.807 1.00 85.94 373 HIS A N 1
ATOM 2796 C CA . HIS A 1 373 ? -13.554 21.179 6.187 1.00 85.94 373 HIS A CA 1
ATOM 2797 C C . HIS A 1 373 ? -12.230 21.003 6.933 1.00 85.94 373 HIS A C 1
ATOM 2799 O O . HIS A 1 373 ? -11.228 20.516 6.417 1.00 85.94 373 HIS A O 1
ATOM 2805 N N . SER A 1 374 ? -12.230 21.402 8.206 1.00 87.75 374 SER A N 1
ATOM 2806 C CA . SER A 1 374 ? -11.044 21.323 9.058 1.00 87.75 374 SER A CA 1
ATOM 2807 C C . SER A 1 374 ? -10.658 19.873 9.352 1.00 87.75 374 SER A C 1
ATOM 2809 O O . SER A 1 374 ? -11.432 19.133 9.950 1.00 87.75 374 SER A O 1
ATOM 2811 N N . ALA A 1 375 ? -9.406 19.520 9.062 1.00 90.25 375 ALA A N 1
ATOM 2812 C CA . ALA A 1 375 ? -8.812 18.216 9.363 1.00 90.25 375 ALA A CA 1
ATOM 2813 C C . ALA A 1 375 ? -8.794 17.836 10.857 1.00 90.25 375 ALA A C 1
ATOM 2815 O O . ALA A 1 375 ? -8.660 16.667 11.207 1.00 90.25 375 ALA A O 1
ATOM 2816 N N . ALA A 1 376 ? -8.920 18.815 11.757 1.00 88.38 376 ALA A N 1
ATOM 2817 C CA . ALA A 1 376 ? -8.827 18.604 13.201 1.00 88.38 376 ALA A CA 1
ATOM 2818 C C . ALA A 1 376 ? -10.113 18.039 13.835 1.00 88.38 376 ALA A C 1
ATOM 2820 O O . ALA A 1 376 ? -10.152 17.836 15.048 1.00 88.38 376 ALA A O 1
ATOM 2821 N N . ARG A 1 377 ? -11.180 17.823 13.055 1.00 86.81 377 ARG A N 1
ATOM 2822 C CA . ARG A 1 377 ? -12.454 17.288 13.548 1.00 86.81 377 ARG A CA 1
ATOM 2823 C C . ARG A 1 377 ? -13.168 16.459 12.473 1.00 86.81 377 ARG A C 1
ATOM 2825 O O . ARG A 1 377 ? -12.980 16.742 11.294 1.00 86.81 377 ARG A O 1
ATOM 2832 N N . PRO A 1 378 ? -14.024 15.498 12.861 1.00 88.88 378 PRO A N 1
ATOM 2833 C CA . PRO A 1 378 ? -14.892 14.810 11.912 1.00 88.88 378 PRO A CA 1
ATOM 2834 C C . PRO A 1 378 ? -15.829 15.787 11.185 1.00 88.88 378 PRO A C 1
ATOM 2836 O O . PRO A 1 378 ? -16.358 16.726 11.789 1.00 88.88 378 PRO A O 1
ATOM 2839 N N . SER A 1 379 ? -16.045 15.538 9.901 1.00 92.00 379 SER A N 1
ATOM 2840 C CA . SER A 1 379 ? -17.008 16.218 9.033 1.00 92.00 379 SER A CA 1
ATOM 2841 C C . SER A 1 379 ? -18.274 15.366 8.874 1.00 92.00 379 SER A C 1
ATOM 2843 O O . SER A 1 379 ? -18.331 14.215 9.318 1.00 92.00 379 SER A O 1
ATOM 2845 N N . SER A 1 380 ? -19.297 15.900 8.201 1.00 93.38 380 SER A N 1
ATOM 2846 C CA . SER A 1 380 ? -20.451 15.091 7.793 1.00 93.38 380 SER A CA 1
ATOM 2847 C C . SER A 1 380 ? -20.067 13.982 6.810 1.00 93.38 380 SER A C 1
ATOM 2849 O O . SER A 1 380 ? -20.665 12.911 6.860 1.00 93.38 380 SER A O 1
ATOM 2851 N N . TRP A 1 381 ? -19.072 14.204 5.945 1.00 95.81 381 TRP A N 1
ATOM 2852 C CA . TRP A 1 381 ? -18.633 13.204 4.974 1.00 95.81 381 TRP A CA 1
ATOM 2853 C C . TRP A 1 381 ? -17.830 12.082 5.636 1.00 95.81 381 TRP A C 1
ATOM 2855 O O . TRP A 1 381 ? -18.186 10.916 5.489 1.00 95.81 381 TRP A O 1
ATOM 2865 N N . SER A 1 382 ? -16.828 12.406 6.458 1.00 95.44 382 SER A N 1
ATOM 2866 C CA . SER A 1 382 ? -16.066 11.393 7.204 1.00 95.44 382 SER A CA 1
ATOM 2867 C C . SER A 1 382 ? -16.928 10.633 8.216 1.00 95.44 382 SER A C 1
ATOM 2869 O O . SER A 1 382 ? -16.762 9.424 8.371 1.00 95.44 382 SER A O 1
ATOM 2871 N N . GLY A 1 383 ? -17.913 11.289 8.840 1.00 95.50 383 GLY A N 1
ATOM 2872 C CA . GLY A 1 383 ? -18.908 10.594 9.658 1.00 95.50 383 GLY A CA 1
ATOM 2873 C C . GLY A 1 383 ? -19.831 9.683 8.844 1.00 95.50 383 GLY A C 1
ATOM 2874 O O . GLY A 1 383 ? -20.168 8.600 9.312 1.00 95.50 383 GLY A O 1
ATOM 2875 N N . ALA A 1 384 ? -20.193 10.054 7.612 1.00 97.06 384 ALA A N 1
ATOM 2876 C CA . ALA A 1 384 ? -20.924 9.159 6.717 1.00 97.06 384 ALA A CA 1
ATOM 2877 C C . ALA A 1 384 ? -20.087 7.925 6.340 1.00 97.06 384 ALA A C 1
ATOM 2879 O O . ALA A 1 384 ? -20.634 6.824 6.332 1.00 97.06 384 ALA A O 1
ATOM 2880 N N . LEU A 1 385 ? -18.772 8.072 6.121 1.00 98.06 385 LEU A N 1
ATOM 2881 C CA . LEU A 1 385 ? -17.874 6.925 5.924 1.00 98.06 385 LEU A CA 1
ATOM 2882 C C . LEU A 1 385 ? -17.826 6.025 7.162 1.00 98.06 385 LEU A C 1
ATOM 2884 O O . LEU A 1 385 ? -17.883 4.803 7.042 1.00 98.06 385 LEU A O 1
ATOM 2888 N N . ASP A 1 386 ? -17.791 6.618 8.359 1.00 98.06 386 ASP A N 1
ATOM 2889 C CA . ASP A 1 386 ? -17.839 5.860 9.609 1.00 98.06 386 ASP A CA 1
ATOM 2890 C C . ASP A 1 386 ? -19.163 5.087 9.759 1.00 98.06 386 ASP A C 1
ATOM 2892 O O . ASP A 1 386 ? -19.149 3.945 10.233 1.00 98.06 386 ASP A O 1
ATOM 2896 N N . GLN A 1 387 ? -20.290 5.649 9.303 1.00 97.75 387 GLN A N 1
ATOM 2897 C CA . GLN A 1 387 ? -21.577 4.945 9.255 1.00 97.75 387 GLN A CA 1
ATOM 2898 C C . GLN A 1 387 ? -21.579 3.795 8.242 1.00 97.75 387 GLN A C 1
ATOM 2900 O O . GLN A 1 387 ? -22.050 2.710 8.573 1.00 97.75 387 GLN A O 1
ATOM 2905 N N . ILE A 1 388 ? -21.036 4.005 7.038 1.00 98.44 388 ILE A N 1
ATOM 2906 C CA . ILE A 1 388 ? -20.928 2.960 6.007 1.00 98.44 388 ILE A CA 1
ATOM 2907 C C . ILE A 1 388 ? -20.087 1.791 6.535 1.00 98.44 388 ILE A C 1
ATOM 2909 O O . ILE A 1 388 ? -20.533 0.643 6.489 1.00 98.44 388 ILE A O 1
ATOM 2913 N N . ALA A 1 389 ? -18.906 2.085 7.091 1.00 98.50 389 ALA A N 1
ATOM 2914 C CA . ALA A 1 389 ? -17.980 1.075 7.600 1.00 98.50 389 ALA A CA 1
ATOM 2915 C C . ALA A 1 389 ? -18.588 0.230 8.723 1.00 98.50 389 ALA A C 1
ATOM 2917 O O . ALA A 1 389 ? -18.444 -0.990 8.743 1.00 98.50 389 ALA A O 1
ATOM 2918 N N . SER A 1 390 ? -19.280 0.882 9.662 1.00 97.75 390 SER A N 1
ATOM 2919 C CA . SER A 1 390 ? -19.870 0.224 10.831 1.00 97.75 390 SER A CA 1
ATOM 2920 C C . SER A 1 390 ? -21.233 -0.416 10.567 1.00 97.75 390 SER A C 1
ATOM 2922 O O . SER A 1 390 ? -21.742 -1.118 11.444 1.00 97.75 390 SER A O 1
ATOM 2924 N N . GLY A 1 391 ? -21.827 -0.220 9.387 1.00 96.31 391 GLY A N 1
ATOM 2925 C CA . GLY A 1 391 ? -23.187 -0.678 9.103 1.00 96.31 391 GLY A CA 1
ATOM 2926 C C . GLY A 1 391 ? -24.225 0.057 9.940 1.00 96.31 391 GLY A C 1
ATOM 2927 O O . GLY A 1 391 ? -25.137 -0.559 10.487 1.00 96.31 391 GLY A O 1
ATOM 2928 N N . SER A 1 392 ? -24.034 1.358 10.143 1.00 94.69 392 SER A N 1
ATOM 2929 C CA . SER A 1 392 ? -24.929 2.205 10.931 1.00 94.69 392 SER A CA 1
ATOM 2930 C C . SER A 1 392 ? -25.608 3.279 10.080 1.00 94.69 392 SER A C 1
ATOM 2932 O O . SER A 1 392 ? -25.999 4.327 10.602 1.00 94.69 392 SER A O 1
ATOM 2934 N N . THR A 1 393 ? -25.709 3.058 8.766 1.00 93.69 393 THR A N 1
ATOM 2935 C CA . THR A 1 393 ? -26.573 3.869 7.903 1.00 93.69 393 THR A CA 1
ATOM 2936 C C . THR A 1 393 ? -28.042 3.561 8.208 1.00 93.69 393 THR A C 1
ATOM 2938 O O . THR A 1 393 ? -28.364 2.524 8.792 1.00 93.69 393 THR A O 1
ATOM 2941 N N . LEU A 1 394 ? -28.960 4.448 7.812 1.00 87.50 394 LEU A N 1
ATOM 2942 C CA . LEU A 1 394 ? -30.395 4.204 8.011 1.00 87.50 394 LEU A CA 1
ATOM 2943 C C . LEU A 1 394 ? -30.867 2.925 7.302 1.00 87.50 394 LEU A C 1
ATOM 2945 O O . LEU A 1 394 ? -31.680 2.193 7.861 1.00 87.50 394 LEU A O 1
ATOM 2949 N N . GLY A 1 395 ? -30.324 2.638 6.114 1.00 87.31 395 GLY A N 1
ATOM 2950 C CA . GLY A 1 395 ? -30.626 1.415 5.369 1.00 87.31 395 GLY A CA 1
ATOM 2951 C C . GLY A 1 395 ? -30.155 0.148 6.088 1.00 87.31 395 GLY A C 1
ATOM 2952 O O . GLY A 1 395 ? -30.901 -0.821 6.151 1.00 87.31 395 GLY A O 1
ATOM 2953 N N . ASP A 1 396 ? -28.964 0.179 6.696 1.00 91.94 396 ASP A N 1
ATOM 2954 C CA . ASP A 1 396 ? -28.400 -0.972 7.421 1.00 91.94 396 ASP A CA 1
ATOM 2955 C C . ASP A 1 396 ? -29.097 -1.242 8.763 1.00 91.94 396 ASP A C 1
ATOM 2957 O O . ASP A 1 396 ? -29.161 -2.384 9.218 1.00 91.94 396 ASP A O 1
ATOM 2961 N N . ILE A 1 397 ? -29.579 -0.189 9.434 1.00 87.00 397 ILE A N 1
ATOM 2962 C CA . ILE A 1 397 ? -30.284 -0.320 10.715 1.00 87.00 397 ILE A CA 1
ATOM 2963 C C . ILE A 1 397 ? -31.682 -0.918 10.503 1.00 87.00 397 ILE A C 1
ATOM 2965 O O . ILE A 1 397 ? -32.135 -1.694 11.346 1.00 87.00 397 ILE A O 1
ATOM 2969 N N . GLY A 1 398 ? -32.353 -0.578 9.397 1.00 80.50 398 GLY A N 1
ATOM 2970 C CA . GLY A 1 398 ? -33.684 -1.088 9.071 1.00 80.50 398 GLY A CA 1
ATOM 2971 C C . GLY A 1 398 ? -34.707 -0.808 10.178 1.00 80.50 398 GLY A C 1
ATOM 2972 O O . GLY A 1 398 ? -34.873 0.330 10.615 1.00 80.50 398 GLY A O 1
ATOM 2973 N N . ASP A 1 399 ? -35.381 -1.858 10.653 1.00 74.00 399 ASP A N 1
ATOM 2974 C CA . ASP A 1 399 ? -36.340 -1.804 11.769 1.00 74.00 399 ASP A CA 1
ATOM 2975 C C . ASP A 1 399 ? -35.684 -1.716 13.164 1.00 74.00 399 ASP A C 1
ATOM 2977 O O . ASP A 1 399 ? -36.377 -1.578 14.175 1.00 74.00 399 ASP A O 1
ATOM 2981 N N . GLY A 1 400 ? -34.350 -1.767 13.231 1.00 68.56 400 GLY A N 1
ATOM 2982 C CA . GLY A 1 400 ? -33.575 -1.660 14.461 1.00 68.56 400 GLY A CA 1
ATOM 2983 C C . GLY A 1 400 ? -33.511 -2.936 15.305 1.00 68.56 400 GLY A C 1
ATOM 2984 O O . GLY A 1 400 ? -33.015 -2.866 16.430 1.00 68.56 400 GLY A O 1
ATOM 2985 N N . LEU A 1 401 ? -33.974 -4.089 14.804 1.00 66.62 401 LEU A N 1
ATOM 2986 C CA . LEU A 1 401 ? -33.937 -5.357 15.549 1.00 66.62 401 LEU A CA 1
ATOM 2987 C C . LEU A 1 401 ? -32.559 -6.036 15.523 1.00 66.62 401 LEU A C 1
ATOM 2989 O O . LEU A 1 401 ? -32.211 -6.764 16.455 1.00 66.62 401 LEU A O 1
ATOM 2993 N N . ALA A 1 402 ? -31.761 -5.805 14.477 1.00 78.19 402 ALA A N 1
ATOM 2994 C CA . ALA A 1 402 ? -30.437 -6.405 14.351 1.00 78.19 402 ALA A CA 1
ATOM 2995 C C . ALA A 1 402 ? -29.408 -5.719 15.267 1.00 78.19 402 ALA A C 1
ATOM 2997 O O . ALA A 1 402 ? -29.210 -4.495 15.217 1.00 78.19 402 ALA A O 1
ATOM 2998 N N . ALA A 1 403 ? -28.699 -6.533 16.057 1.00 84.81 403 ALA A N 1
ATOM 2999 C CA . ALA A 1 403 ? -27.550 -6.091 16.842 1.00 84.81 403 ALA A CA 1
ATOM 3000 C C . ALA A 1 403 ? -26.488 -5.454 15.934 1.00 84.81 403 ALA A C 1
ATOM 3002 O O . ALA A 1 403 ? -26.297 -5.879 14.793 1.00 84.81 403 ALA A O 1
ATOM 3003 N N . ALA A 1 404 ? -25.758 -4.459 16.446 1.00 91.94 404 ALA A N 1
ATOM 3004 C CA . ALA A 1 404 ? -24.727 -3.765 15.673 1.00 91.94 404 ALA A CA 1
ATOM 3005 C C . ALA A 1 404 ? -23.664 -4.716 15.093 1.00 91.94 404 ALA A C 1
ATOM 3007 O O . ALA A 1 404 ? -23.195 -4.489 13.977 1.00 91.94 404 ALA A O 1
ATOM 3008 N N . SER A 1 405 ? -23.329 -5.803 15.796 1.00 93.44 405 SER A N 1
ATOM 3009 C CA . SER A 1 405 ? -22.424 -6.837 15.295 1.00 93.44 405 SER A CA 1
ATOM 3010 C C . SER A 1 405 ? -22.957 -7.510 14.029 1.00 93.44 405 SER A C 1
ATOM 3012 O O . SER A 1 405 ? -22.190 -7.685 13.097 1.00 93.44 405 SER A O 1
ATOM 3014 N N . ALA A 1 406 ? -24.256 -7.792 13.925 1.00 93.00 406 ALA A N 1
ATOM 3015 C CA . ALA A 1 406 ? -24.849 -8.519 12.798 1.00 93.00 406 ALA A CA 1
ATOM 3016 C C . ALA A 1 406 ? -24.998 -7.700 11.499 1.00 93.00 406 ALA A C 1
ATOM 3018 O O . ALA A 1 406 ? -25.207 -8.282 10.438 1.00 93.00 406 ALA A O 1
ATOM 3019 N N . ARG A 1 407 ? -24.896 -6.367 11.565 1.00 94.44 407 ARG A N 1
ATOM 3020 C CA . ARG A 1 407 ? -25.042 -5.471 10.400 1.00 94.44 407 ARG A CA 1
ATOM 3021 C C . ARG A 1 407 ? -23.833 -5.559 9.457 1.00 94.44 407 ARG A C 1
ATOM 3023 O O . ARG A 1 407 ? -22.725 -5.786 9.959 1.00 94.44 407 ARG A O 1
ATOM 3030 N N . PRO A 1 408 ? -23.993 -5.313 8.141 1.00 95.12 408 PRO A N 1
ATOM 3031 C CA . PRO A 1 408 ? -22.882 -5.350 7.189 1.00 95.12 408 PRO A CA 1
ATOM 3032 C C . PRO A 1 408 ? -21.771 -4.382 7.604 1.00 95.12 408 PRO A C 1
ATOM 3034 O O . PRO A 1 408 ? -22.025 -3.261 8.038 1.00 95.12 408 PRO A O 1
ATOM 3037 N N . LYS A 1 409 ? -20.526 -4.846 7.531 1.00 97.94 409 LYS A N 1
ATOM 3038 C CA . LYS A 1 409 ? -19.326 -4.052 7.816 1.00 97.94 409 LYS A CA 1
ATOM 3039 C C . LYS A 1 409 ? -18.617 -3.838 6.495 1.00 97.94 409 LYS A C 1
ATOM 3041 O O . LYS A 1 409 ? -18.638 -4.742 5.670 1.00 97.94 409 LYS A O 1
ATOM 3046 N N . ARG A 1 410 ? -18.010 -2.675 6.270 1.00 98.44 410 ARG A N 1
ATOM 3047 C CA . ARG A 1 410 ? -17.420 -2.336 4.964 1.00 98.44 410 ARG A CA 1
ATOM 3048 C C . ARG A 1 410 ? -16.020 -1.778 5.140 1.00 98.44 410 ARG A C 1
ATOM 3050 O O . ARG A 1 410 ? -15.795 -0.918 5.990 1.00 98.44 410 ARG A O 1
ATOM 3057 N N . LEU A 1 411 ? -15.080 -2.261 4.336 1.00 98.62 411 LEU A N 1
ATOM 3058 C CA . LEU A 1 411 ? -13.738 -1.698 4.275 1.00 98.62 411 LEU A CA 1
ATOM 3059 C C . LEU A 1 411 ? -13.745 -0.520 3.300 1.00 98.62 411 LEU A C 1
ATOM 3061 O O . LEU A 1 411 ? -14.013 -0.692 2.114 1.00 98.62 411 LEU A O 1
ATOM 3065 N N . LEU A 1 412 ? -13.445 0.676 3.804 1.00 98.75 412 LEU A N 1
ATOM 3066 C CA . LEU A 1 412 ? -13.221 1.857 2.974 1.00 98.75 412 LEU A CA 1
ATOM 3067 C C . LEU A 1 412 ? -11.749 2.245 3.021 1.00 98.75 412 LEU A C 1
ATOM 3069 O O . LEU A 1 412 ? -11.151 2.249 4.102 1.00 98.75 412 LEU A O 1
ATOM 3073 N N . ALA A 1 413 ? -11.198 2.618 1.870 1.00 98.50 413 ALA A N 1
ATOM 3074 C CA . ALA A 1 413 ? -9.865 3.185 1.749 1.00 98.50 413 ALA A CA 1
ATOM 3075 C C . ALA A 1 413 ? -9.938 4.569 1.094 1.00 98.50 413 ALA A C 1
ATOM 3077 O O . ALA A 1 413 ? -10.567 4.739 0.050 1.00 98.50 413 ALA A O 1
ATOM 3078 N N . VAL A 1 414 ? -9.315 5.559 1.733 1.00 98.44 414 VAL A N 1
ATOM 3079 C CA . VAL A 1 414 ? -9.406 6.970 1.337 1.00 98.44 414 VAL A CA 1
ATOM 3080 C C . VAL A 1 414 ? -8.026 7.596 1.191 1.00 98.44 414 VAL A C 1
ATOM 3082 O O . VAL A 1 414 ? -7.152 7.363 2.026 1.00 98.44 414 VAL A O 1
ATOM 3085 N N . ALA A 1 415 ? -7.826 8.413 0.165 1.00 98.19 415 ALA A N 1
ATOM 3086 C CA . ALA A 1 415 ? -6.589 9.171 -0.009 1.00 98.19 415 ALA A CA 1
ATOM 3087 C C . ALA A 1 415 ? -6.392 10.211 1.118 1.00 98.19 415 ALA A C 1
ATOM 3089 O O . ALA A 1 415 ? -7.365 10.720 1.675 1.00 98.19 415 ALA A O 1
ATOM 3090 N N . THR A 1 416 ? -5.146 10.574 1.455 1.00 96.94 416 THR A N 1
ATOM 3091 C CA . THR A 1 416 ? -4.882 11.669 2.421 1.00 96.94 416 THR A CA 1
ATOM 3092 C C . THR A 1 416 ? -5.219 13.060 1.883 1.00 96.94 416 THR A C 1
ATOM 3094 O O . THR A 1 416 ? -5.327 13.999 2.678 1.00 96.94 416 THR A O 1
ATOM 3097 N N . GLY A 1 417 ? -5.359 13.203 0.565 1.00 94.50 417 GLY A N 1
ATOM 3098 C CA . GLY A 1 417 ? -5.374 14.488 -0.124 1.00 94.50 417 GLY A CA 1
ATOM 3099 C C . GLY A 1 417 ? -3.978 14.889 -0.599 1.00 94.50 417 GLY A C 1
ATOM 3100 O O . GLY A 1 417 ? -2.964 14.337 -0.160 1.00 94.50 417 GLY A O 1
ATOM 3101 N N . ASN A 1 418 ? -3.919 15.876 -1.491 1.00 93.88 418 ASN A N 1
ATOM 3102 C CA . ASN A 1 418 ? -2.693 16.192 -2.222 1.00 93.88 418 ASN A CA 1
ATOM 3103 C C . ASN A 1 418 ? -2.098 17.546 -1.828 1.00 93.88 418 ASN A C 1
ATOM 3105 O O . ASN A 1 418 ? -2.797 18.548 -1.662 1.00 93.88 418 ASN A O 1
ATOM 3109 N N . VAL A 1 419 ? -0.773 17.593 -1.728 1.00 92.75 419 VAL A N 1
ATOM 3110 C CA . VAL A 1 419 ? -0.024 18.847 -1.805 1.00 92.75 419 VAL A CA 1
ATOM 3111 C C . VAL A 1 419 ? 0.093 19.232 -3.279 1.00 92.75 419 VAL A C 1
ATOM 3113 O O . VAL A 1 419 ? 0.634 18.478 -4.089 1.00 92.75 419 VAL A O 1
ATOM 3116 N N . THR A 1 420 ? -0.444 20.394 -3.646 1.00 86.50 420 THR A N 1
ATOM 3117 C CA . THR A 1 420 ? -0.246 20.972 -4.980 1.00 86.50 420 THR A CA 1
ATOM 3118 C C . THR A 1 420 ? 1.173 21.527 -5.059 1.00 86.50 420 THR A C 1
ATOM 3120 O O . THR A 1 420 ? 1.606 22.183 -4.113 1.00 86.50 420 THR A O 1
ATOM 3123 N N . GLY A 1 421 ? 1.893 21.252 -6.153 1.00 90.38 421 GLY A N 1
ATOM 3124 C CA . GLY A 1 421 ? 3.269 21.724 -6.353 1.00 90.38 421 GLY A CA 1
ATOM 3125 C C . GLY A 1 421 ? 3.443 23.226 -6.089 1.00 90.38 421 GLY A C 1
ATOM 3126 O O . GLY A 1 421 ? 2.488 24.001 -6.132 1.00 90.38 421 GLY A O 1
ATOM 3127 N N . GLY A 1 422 ? 4.668 23.640 -5.799 1.00 94.94 422 GLY A N 1
ATOM 3128 C CA . GLY A 1 422 ? 4.973 24.984 -5.319 1.00 94.94 422 GLY A CA 1
ATOM 3129 C C . GLY A 1 422 ? 6.443 25.126 -4.958 1.00 94.94 422 GLY A C 1
ATOM 3130 O O . GLY A 1 422 ? 7.249 24.245 -5.255 1.00 94.94 422 GLY A O 1
ATOM 3131 N N . MET A 1 423 ? 6.817 26.228 -4.309 1.00 96.00 423 MET A N 1
ATOM 3132 C CA . MET A 1 423 ? 8.184 26.358 -3.804 1.00 96.00 423 MET A CA 1
ATOM 3133 C C . MET A 1 423 ? 8.424 25.335 -2.697 1.00 96.00 423 MET A C 1
ATOM 3135 O O . MET A 1 423 ? 7.538 25.064 -1.890 1.00 96.00 423 MET A O 1
ATOM 3139 N N . LYS A 1 424 ? 9.642 24.789 -2.619 1.00 90.00 424 LYS A N 1
ATOM 3140 C CA . LYS A 1 424 ? 9.986 23.746 -1.638 1.00 90.00 424 LYS A CA 1
ATOM 3141 C C . LYS A 1 424 ? 9.585 24.086 -0.192 1.00 90.00 424 LYS A C 1
ATOM 3143 O O . LYS A 1 424 ? 9.154 23.205 0.541 1.00 90.00 424 LYS A O 1
ATOM 3148 N N . ALA A 1 425 ? 9.702 25.354 0.203 1.00 90.38 425 ALA A N 1
ATOM 3149 C CA . ALA A 1 425 ? 9.338 25.825 1.541 1.00 90.38 425 ALA A CA 1
ATOM 3150 C C . ALA A 1 425 ? 7.824 25.795 1.833 1.00 90.38 425 ALA A C 1
ATOM 3152 O O . ALA A 1 425 ? 7.440 25.777 2.998 1.00 90.38 425 ALA A O 1
ATOM 3153 N N . ASP A 1 426 ? 6.980 25.781 0.798 1.00 88.06 426 ASP A N 1
ATOM 3154 C CA . ASP A 1 426 ? 5.518 25.771 0.927 1.00 88.06 426 ASP A CA 1
ATOM 3155 C C . ASP A 1 426 ? 4.950 24.344 0.998 1.00 88.06 426 ASP A C 1
ATOM 3157 O O . ASP A 1 426 ? 3.814 24.149 1.431 1.00 88.06 426 ASP A O 1
ATOM 3161 N N . ILE A 1 427 ? 5.732 23.345 0.569 1.00 89.44 427 ILE A N 1
ATOM 3162 C CA . ILE A 1 427 ? 5.314 21.936 0.511 1.00 89.44 427 ILE A CA 1
ATOM 3163 C C . ILE A 1 427 ? 5.967 21.054 1.591 1.00 89.44 427 ILE A C 1
ATOM 3165 O O . ILE A 1 427 ? 5.515 19.929 1.807 1.00 89.44 427 ILE A O 1
ATOM 3169 N N . ASP A 1 428 ? 7.009 21.547 2.274 1.00 86.44 428 ASP A N 1
ATOM 3170 C CA . ASP A 1 428 ? 7.727 20.853 3.353 1.00 86.44 428 ASP A CA 1
ATOM 3171 C C . ASP A 1 428 ? 7.806 21.744 4.617 1.00 86.44 428 ASP A C 1
ATOM 3173 O O . ASP A 1 428 ? 8.468 22.787 4.587 1.00 86.44 428 ASP A O 1
ATOM 3177 N N . PRO A 1 429 ? 7.157 21.372 5.742 1.00 86.62 429 PRO A N 1
ATOM 3178 C CA . PRO A 1 429 ? 6.494 20.092 5.992 1.00 86.62 429 PRO A CA 1
ATOM 3179 C C . PRO A 1 429 ? 5.124 19.956 5.301 1.00 86.62 429 PRO A C 1
ATOM 3181 O O . PRO A 1 429 ? 4.455 20.962 5.061 1.00 86.62 429 PRO A O 1
ATOM 3184 N N . PRO A 1 430 ? 4.651 18.718 5.054 1.00 87.88 430 PRO A N 1
ATOM 3185 C CA . PRO A 1 430 ? 3.361 18.491 4.414 1.00 87.88 430 PRO A CA 1
ATOM 3186 C C . PRO A 1 430 ? 2.182 19.055 5.211 1.00 87.88 430 PRO A C 1
ATOM 3188 O O . PRO A 1 430 ? 2.139 18.971 6.444 1.00 87.88 430 PRO A O 1
ATOM 3191 N N . GLY A 1 431 ? 1.172 19.542 4.490 1.00 90.44 431 GLY A N 1
ATOM 3192 C CA . GLY A 1 431 ? -0.081 20.019 5.070 1.00 90.44 431 GLY A CA 1
ATOM 3193 C C . GLY A 1 431 ? -0.930 18.922 5.739 1.00 90.44 431 GLY A C 1
ATOM 3194 O O . GLY A 1 431 ? -0.664 17.721 5.585 1.00 90.44 431 GLY A O 1
ATOM 3195 N N . PRO A 1 432 ? -1.982 19.323 6.480 1.00 95.25 432 PRO A N 1
ATOM 3196 C CA . PRO A 1 432 ? -2.900 18.388 7.119 1.00 95.25 432 PRO A CA 1
ATOM 3197 C C . PRO A 1 432 ? -3.726 17.612 6.084 1.00 95.25 432 PRO A C 1
ATOM 3199 O O . PRO A 1 432 ? -4.003 18.149 5.010 1.00 95.25 432 PRO A O 1
ATOM 3202 N N . ILE A 1 433 ? -4.146 16.388 6.427 1.00 96.62 433 ILE A N 1
ATOM 3203 C CA . ILE A 1 433 ? -5.075 15.563 5.626 1.00 96.62 433 ILE A CA 1
ATOM 3204 C C . ILE A 1 433 ? -6.359 16.315 5.229 1.00 96.62 433 ILE A C 1
ATOM 3206 O O . ILE A 1 433 ? -6.785 17.237 5.923 1.00 96.62 433 ILE A O 1
ATOM 3210 N N . GLU A 1 434 ? -6.999 15.890 4.145 1.00 95.62 434 GLU A N 1
ATOM 3211 C CA . GLU A 1 434 ? -8.224 16.496 3.602 1.00 95.62 434 GLU A CA 1
ATOM 3212 C C . GLU A 1 434 ? -9.485 15.697 3.965 1.00 95.62 434 GLU A C 1
ATOM 3214 O O . GLU A 1 434 ? -9.411 14.543 4.380 1.00 95.62 434 GLU A O 1
ATOM 3219 N N . ASP A 1 435 ? -10.663 16.308 3.843 1.00 94.81 435 ASP A N 1
ATOM 3220 C CA . ASP A 1 435 ? -11.940 15.603 3.993 1.00 94.81 435 ASP A CA 1
ATOM 3221 C C . ASP A 1 435 ? -12.135 14.610 2.839 1.00 94.81 435 ASP A C 1
ATOM 3223 O O . ASP A 1 435 ? -11.927 15.033 1.703 1.00 94.81 435 ASP A O 1
ATOM 3227 N N . PRO A 1 436 ? -12.508 13.330 3.060 1.00 96.19 436 PRO A N 1
ATOM 3228 C CA . PRO A 1 436 ? -12.976 12.689 4.301 1.00 96.19 436 PRO A CA 1
ATOM 3229 C C . PRO A 1 436 ? -11.959 11.813 5.050 1.00 96.19 436 PRO A C 1
ATOM 3231 O O . PRO A 1 436 ? -12.343 10.921 5.818 1.00 96.19 436 PRO A O 1
ATOM 3234 N N . ALA A 1 437 ? -10.658 12.058 4.893 1.00 96.62 437 ALA A N 1
ATOM 3235 C CA . ALA A 1 437 ? -9.605 11.265 5.529 1.00 96.62 437 ALA A CA 1
ATOM 3236 C C . ALA A 1 437 ? -9.591 11.340 7.069 1.00 96.62 437 ALA A C 1
ATOM 3238 O O . ALA A 1 437 ? -8.895 10.557 7.717 1.00 96.62 437 ALA A O 1
ATOM 3239 N N . GLN A 1 438 ? -10.373 12.237 7.687 1.00 92.94 438 GLN A N 1
ATOM 3240 C CA . GLN A 1 438 ? -10.530 12.294 9.145 1.00 92.94 438 GLN A CA 1
ATOM 3241 C C . GLN A 1 438 ? -11.375 11.138 9.709 1.00 92.94 438 GLN A C 1
ATOM 3243 O O . GLN A 1 438 ? -11.466 11.014 10.933 1.00 92.94 438 GLN A O 1
ATOM 3248 N N . SER A 1 439 ? -12.002 10.314 8.858 1.00 95.81 439 SER A N 1
ATOM 3249 C CA . SER A 1 439 ? -12.803 9.149 9.265 1.00 95.81 439 SER A CA 1
ATOM 3250 C C . SER A 1 439 ? -12.023 8.236 10.216 1.00 95.81 439 SER A C 1
ATOM 3252 O O . SER A 1 439 ? -10.837 7.954 10.024 1.00 95.81 439 SER A O 1
ATOM 3254 N N . TRP A 1 440 ? -12.693 7.775 11.275 1.00 95.75 440 TRP A N 1
ATOM 3255 C CA . TRP A 1 440 ? -12.083 6.898 12.275 1.00 95.75 440 TRP A CA 1
ATOM 3256 C C . TRP A 1 440 ? -12.097 5.431 11.862 1.00 95.75 440 TRP A C 1
ATOM 3258 O O . TRP A 1 440 ? -11.313 4.653 12.410 1.00 95.75 440 TRP A O 1
ATOM 3268 N N . ASN A 1 441 ? -13.001 5.041 10.963 1.00 98.00 441 ASN A N 1
ATOM 3269 C CA . ASN A 1 441 ? -13.169 3.675 10.488 1.00 98.00 441 ASN A CA 1
ATOM 3270 C C . ASN A 1 441 ? -12.474 3.425 9.144 1.00 98.00 441 ASN A C 1
ATOM 3272 O O . ASN A 1 441 ? -11.896 2.350 8.975 1.00 98.00 441 ASN A O 1
ATOM 3276 N N . ALA A 1 442 ? -12.497 4.383 8.212 1.00 98.19 442 ALA A N 1
ATOM 3277 C CA . ALA A 1 442 ? -11.833 4.231 6.920 1.00 98.19 442 ALA A CA 1
ATOM 3278 C C . ALA A 1 442 ? -10.311 4.147 7.094 1.00 98.19 442 ALA A C 1
ATOM 3280 O O . ALA A 1 442 ? -9.736 4.838 7.940 1.00 98.19 442 ALA A O 1
ATOM 3281 N N . LEU A 1 443 ? -9.657 3.313 6.288 1.00 98.44 443 LEU A N 1
ATOM 3282 C CA . LEU A 1 443 ? -8.202 3.256 6.211 1.00 98.44 443 LEU A CA 1
ATOM 3283 C C . LEU A 1 443 ? -7.707 4.392 5.314 1.00 98.44 443 LEU A C 1
ATOM 3285 O O . LEU A 1 443 ? -8.163 4.530 4.183 1.00 98.44 443 LEU A O 1
ATOM 3289 N N . THR A 1 444 ? -6.778 5.210 5.790 1.00 98.56 444 THR A N 1
ATOM 3290 C CA . THR A 1 444 ? -6.258 6.332 5.009 1.00 98.56 444 THR A CA 1
ATOM 3291 C C . THR A 1 444 ? -4.916 5.987 4.386 1.00 98.56 444 THR A C 1
ATOM 3293 O O . THR A 1 444 ? -3.977 5.575 5.074 1.00 98.56 444 THR A O 1
ATOM 3296 N N . ILE A 1 445 ? -4.841 6.196 3.077 1.00 98.75 445 ILE A N 1
ATOM 3297 C CA . ILE A 1 445 ? -3.736 5.837 2.200 1.00 98.75 445 ILE A CA 1
ATOM 3298 C C . ILE A 1 445 ? -2.915 7.093 1.900 1.00 98.75 445 ILE A C 1
ATOM 3300 O O . ILE A 1 445 ? -3.403 8.041 1.283 1.00 98.75 445 ILE A O 1
ATOM 3304 N N . GLY A 1 446 ? -1.665 7.107 2.360 1.00 98.38 446 GLY A N 1
ATOM 3305 C CA . GLY A 1 446 ? -0.683 8.120 1.977 1.00 98.38 446 GLY A CA 1
ATOM 3306 C C . GLY A 1 446 ? 0.237 7.642 0.856 1.00 98.38 446 GLY A C 1
ATOM 3307 O O . GLY A 1 446 ? 0.187 6.489 0.429 1.00 98.38 446 GLY A O 1
ATOM 3308 N N . GLY A 1 447 ? 1.114 8.536 0.406 1.00 97.50 447 GLY A N 1
ATOM 3309 C CA . GLY A 1 447 ? 2.076 8.257 -0.658 1.00 97.50 447 GLY A CA 1
ATOM 3310 C C . GLY A 1 447 ? 3.508 8.078 -0.154 1.00 97.50 447 GLY A C 1
ATOM 3311 O O . GLY A 1 447 ? 4.011 8.937 0.569 1.00 97.50 447 GLY A O 1
ATOM 3312 N N . TYR A 1 448 ? 4.200 7.027 -0.588 1.00 97.75 448 TYR A N 1
ATOM 3313 C CA . TYR A 1 448 ? 5.670 6.985 -0.631 1.00 97.75 448 TYR A CA 1
ATOM 3314 C C . TYR A 1 448 ? 6.128 6.971 -2.091 1.00 97.75 448 TYR A C 1
ATOM 3316 O O . TYR A 1 448 ? 5.285 6.920 -2.988 1.00 97.75 448 TYR A O 1
ATOM 3324 N N . THR A 1 449 ? 7.435 7.054 -2.342 1.00 95.25 449 THR A N 1
ATOM 3325 C CA . THR A 1 449 ? 7.917 6.908 -3.717 1.00 95.25 449 THR A CA 1
ATOM 3326 C C . THR A 1 449 ? 9.259 6.207 -3.868 1.00 95.25 449 THR A C 1
ATOM 3328 O O . THR A 1 449 ? 10.199 6.486 -3.124 1.00 95.25 449 THR A O 1
ATOM 3331 N N . THR A 1 450 ? 9.360 5.316 -4.853 1.00 91.19 450 THR A N 1
ATOM 3332 C CA . THR A 1 450 ? 10.609 4.766 -5.402 1.00 91.19 450 THR A CA 1
ATOM 3333 C C . THR A 1 450 ? 11.078 5.529 -6.644 1.00 91.19 450 THR A C 1
ATOM 3335 O O . THR A 1 450 ? 12.249 5.427 -7.007 1.00 91.19 450 THR A O 1
ATOM 3338 N N . LYS A 1 451 ? 10.194 6.325 -7.264 1.00 91.19 451 LYS A N 1
ATOM 3339 C CA . LYS A 1 451 ? 10.408 7.023 -8.536 1.00 91.19 451 LYS A CA 1
ATOM 3340 C C . LYS A 1 451 ? 11.281 8.265 -8.343 1.00 91.19 451 LYS A C 1
ATOM 3342 O O . LYS A 1 451 ? 10.822 9.312 -7.884 1.00 91.19 451 LYS A O 1
ATOM 3347 N N . VAL A 1 452 ? 12.563 8.161 -8.680 1.00 90.31 452 VAL A N 1
ATOM 3348 C CA . VAL A 1 452 ? 13.539 9.243 -8.437 1.00 90.31 452 VAL A CA 1
ATOM 3349 C C . VAL A 1 452 ? 14.337 9.674 -9.655 1.00 90.31 452 VAL A C 1
ATOM 3351 O O . VAL A 1 452 ? 15.104 10.626 -9.548 1.00 90.31 452 VAL A O 1
ATOM 3354 N N . GLU A 1 453 ? 14.172 9.002 -10.790 1.00 86.00 453 GLU A N 1
ATOM 3355 C CA . GLU A 1 453 ? 14.978 9.252 -11.982 1.00 86.00 453 GLU A CA 1
ATOM 3356 C C . GLU A 1 453 ? 14.309 10.320 -12.877 1.00 86.00 453 GLU A C 1
ATOM 3358 O O . GLU A 1 453 ? 13.205 10.109 -13.392 1.00 86.00 453 GLU A O 1
ATOM 3363 N N . PRO A 1 454 ? 14.937 11.499 -13.059 1.00 87.69 454 PRO A N 1
ATOM 3364 C CA . PRO A 1 454 ? 14.466 12.503 -14.008 1.00 87.69 454 PRO A CA 1
ATOM 3365 C C . PRO A 1 454 ? 14.540 11.984 -15.449 1.00 87.69 454 PRO A C 1
ATOM 3367 O O . PRO A 1 454 ? 15.450 11.232 -15.801 1.00 87.69 454 PRO A O 1
ATOM 3370 N N . GLY A 1 455 ? 13.607 12.409 -16.299 1.00 85.62 455 GLY A N 1
ATOM 3371 C CA . GLY A 1 455 ? 13.623 12.088 -17.720 1.00 85.62 455 GLY A CA 1
ATOM 3372 C C . GLY A 1 455 ? 14.605 12.936 -18.541 1.00 85.62 455 GLY A C 1
ATOM 3373 O O . GLY A 1 455 ? 15.206 13.888 -18.035 1.00 85.62 455 GLY A O 1
ATOM 3374 N N . PRO A 1 456 ? 14.737 12.650 -19.849 1.00 82.62 456 PRO A N 1
ATOM 3375 C CA . PRO A 1 456 ? 15.545 13.455 -20.769 1.00 82.62 456 PRO A CA 1
ATOM 3376 C C . PRO A 1 456 ? 15.134 14.937 -20.822 1.00 82.62 456 PRO A C 1
ATOM 3378 O O . PRO A 1 456 ? 15.990 15.805 -20.969 1.00 82.62 456 PRO A O 1
ATOM 3381 N N . ASP A 1 457 ? 13.848 15.239 -20.621 1.00 84.88 457 ASP A N 1
ATOM 3382 C CA . ASP A 1 457 ? 13.310 16.610 -20.599 1.00 84.88 457 ASP A CA 1
ATOM 3383 C C . ASP A 1 457 ? 13.362 17.266 -19.203 1.00 84.88 457 ASP A C 1
ATOM 3385 O O . ASP A 1 457 ? 12.817 18.352 -18.979 1.00 84.88 457 ASP A O 1
ATOM 3389 N N . ASP A 1 458 ? 13.985 16.597 -18.233 1.00 87.44 458 ASP A N 1
ATOM 3390 C CA . ASP A 1 458 ? 14.110 17.025 -16.837 1.00 87.44 458 ASP A CA 1
ATOM 3391 C C . ASP A 1 458 ? 15.555 17.395 -16.471 1.00 87.44 458 ASP A C 1
ATOM 3393 O O . ASP A 1 458 ? 15.916 17.462 -15.294 1.00 87.44 458 ASP A O 1
ATOM 3397 N N . ILE A 1 459 ? 16.418 17.628 -17.467 1.00 80.62 459 ILE A N 1
ATOM 3398 C CA . ILE A 1 459 ? 17.848 17.867 -17.242 1.00 80.62 459 ILE A CA 1
ATOM 3399 C C . ILE A 1 459 ? 18.067 19.036 -16.273 1.00 80.62 459 ILE A C 1
ATOM 3401 O O . ILE A 1 459 ? 17.691 20.184 -16.515 1.00 80.62 459 ILE A O 1
ATOM 3405 N N . GLY A 1 460 ? 18.765 18.742 -15.176 1.00 84.75 460 GLY A N 1
ATOM 3406 C CA . GLY A 1 460 ? 19.076 19.709 -14.126 1.00 84.75 460 GLY A CA 1
ATOM 3407 C C . GLY A 1 460 ? 17.969 19.897 -13.089 1.00 84.75 460 GLY A C 1
ATOM 3408 O O . GLY A 1 460 ? 18.145 20.735 -12.205 1.00 84.75 460 GLY A O 1
ATOM 3409 N N . MET A 1 461 ? 16.875 19.136 -13.177 1.00 93.81 461 MET A N 1
ATOM 3410 C CA . MET A 1 461 ? 15.914 18.975 -12.092 1.00 93.81 461 MET A CA 1
ATOM 3411 C C . MET A 1 461 ? 16.357 17.863 -11.140 1.00 93.81 461 MET A C 1
ATOM 3413 O O . MET A 1 461 ? 17.115 16.965 -11.506 1.00 93.81 461 MET A O 1
ATOM 3417 N N . THR A 1 462 ? 15.892 17.933 -9.896 1.00 93.75 462 THR A N 1
ATOM 3418 C CA . THR A 1 462 ? 16.229 16.955 -8.852 1.00 93.75 462 THR A CA 1
ATOM 3419 C C . THR A 1 462 ? 14.971 16.422 -8.182 1.00 93.75 462 THR A C 1
ATOM 3421 O O . THR A 1 462 ? 14.040 17.196 -7.970 1.00 93.75 462 THR A O 1
ATOM 3424 N N . PRO A 1 463 ? 14.905 15.127 -7.838 1.00 93.69 463 PRO A N 1
ATOM 3425 C CA . PRO A 1 463 ? 13.752 14.587 -7.130 1.00 93.69 463 PRO A CA 1
ATOM 3426 C C . PRO A 1 463 ? 13.596 15.249 -5.757 1.00 93.69 463 PRO A C 1
ATOM 3428 O O . PRO A 1 463 ? 14.573 15.452 -5.031 1.00 93.69 463 PRO A O 1
ATOM 3431 N N . VAL A 1 464 ? 12.359 15.605 -5.403 1.00 95.56 464 VAL A N 1
ATOM 3432 C CA . VAL A 1 464 ? 12.054 16.283 -4.132 1.00 95.56 464 VAL A CA 1
ATOM 3433 C C . VAL A 1 464 ? 12.191 15.319 -2.961 1.00 95.56 464 VAL A C 1
ATOM 3435 O O . VAL A 1 464 ? 12.842 15.648 -1.967 1.00 95.56 464 VAL A O 1
ATOM 3438 N N . ALA A 1 465 ? 11.600 14.130 -3.086 1.00 93.75 465 ALA A N 1
ATOM 3439 C CA . ALA A 1 465 ? 11.794 13.041 -2.144 1.00 93.75 465 ALA A CA 1
ATOM 3440 C C . ALA A 1 465 ? 12.901 12.100 -2.627 1.00 93.75 465 ALA A C 1
ATOM 3442 O O . ALA A 1 465 ? 13.014 11.803 -3.816 1.00 93.75 465 ALA A O 1
ATOM 3443 N N . LEU A 1 466 ? 13.698 11.599 -1.684 1.00 91.50 466 LEU A N 1
ATOM 3444 C CA . LEU A 1 466 ? 14.596 10.474 -1.938 1.00 91.50 466 LEU A CA 1
ATOM 3445 C C . LEU A 1 466 ? 13.781 9.191 -2.138 1.00 91.50 466 LEU A C 1
ATOM 3447 O O . LEU A 1 466 ? 12.648 9.091 -1.665 1.00 91.50 466 LEU A O 1
ATOM 3451 N N . ALA A 1 467 ? 14.388 8.190 -2.772 1.00 88.12 467 ALA A N 1
ATOM 3452 C CA . ALA A 1 467 ? 13.750 6.894 -2.941 1.00 88.12 467 ALA A CA 1
ATOM 3453 C C . ALA A 1 467 ? 13.393 6.313 -1.572 1.00 88.12 467 ALA A C 1
ATOM 3455 O O . ALA A 1 467 ? 14.140 6.459 -0.596 1.00 88.12 467 ALA A O 1
ATOM 3456 N N . ASN A 1 468 ? 12.241 5.655 -1.513 1.00 92.81 468 ASN A N 1
ATOM 3457 C CA . ASN A 1 468 ? 11.676 5.044 -0.321 1.00 92.81 468 ASN A CA 1
ATOM 3458 C C . ASN A 1 468 ? 11.332 6.045 0.807 1.00 92.81 468 ASN A C 1
ATOM 3460 O O . ASN A 1 468 ?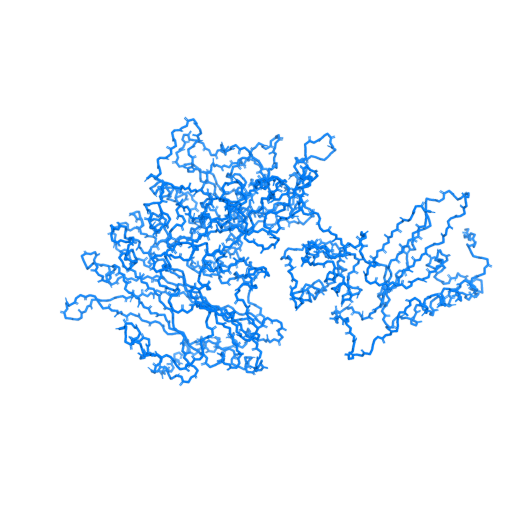 11.172 5.649 1.966 1.00 92.81 468 ASN A O 1
ATOM 3464 N N . ALA A 1 469 ? 11.221 7.342 0.496 1.00 94.25 469 ALA A N 1
ATOM 3465 C CA . ALA A 1 469 ? 10.744 8.374 1.416 1.00 94.25 469 ALA A CA 1
ATOM 3466 C C . ALA A 1 469 ? 9.256 8.702 1.188 1.00 94.25 469 ALA A C 1
ATOM 3468 O O . ALA A 1 469 ? 8.623 8.201 0.259 1.00 94.25 469 ALA A O 1
ATOM 3469 N N . LEU A 1 470 ? 8.688 9.532 2.071 1.00 96.12 470 LEU A N 1
ATOM 3470 C CA . LEU A 1 470 ? 7.327 10.048 1.908 1.00 96.12 470 LEU A CA 1
ATOM 3471 C C . LEU A 1 470 ? 7.250 10.836 0.593 1.00 96.12 470 LEU A C 1
ATOM 3473 O O . LEU A 1 470 ? 8.098 11.693 0.344 1.00 96.12 470 LEU A O 1
ATOM 3477 N N . SER A 1 471 ? 6.242 10.549 -0.228 1.00 97.19 471 SER A N 1
ATOM 3478 C CA . SER A 1 471 ? 6.009 11.283 -1.469 1.00 97.19 471 SER A CA 1
ATOM 3479 C C . SER A 1 471 ? 5.662 12.740 -1.144 1.00 97.19 471 SER A C 1
ATOM 3481 O O . SER A 1 471 ? 4.850 12.977 -0.242 1.00 97.19 471 SER A O 1
ATOM 3483 N N . PRO A 1 472 ? 6.205 13.724 -1.884 1.00 96.69 472 PRO A N 1
ATOM 3484 C CA . PRO A 1 472 ? 5.917 15.140 -1.655 1.00 96.69 472 PRO A CA 1
ATOM 3485 C C . PRO A 1 472 ? 4.451 15.504 -1.923 1.00 96.69 472 PRO A C 1
ATOM 3487 O O . PRO A 1 472 ? 4.008 16.572 -1.519 1.00 96.69 472 PRO A O 1
ATOM 3490 N N . PHE A 1 473 ? 3.679 14.624 -2.570 1.00 97.00 473 PHE A N 1
ATOM 3491 C CA . PHE A 1 473 ? 2.238 14.803 -2.734 1.00 97.00 473 PHE A CA 1
ATOM 3492 C C . PHE A 1 473 ? 1.437 14.477 -1.468 1.00 97.00 473 PHE A C 1
ATOM 3494 O O . PHE A 1 473 ? 0.303 14.932 -1.343 1.00 97.00 473 PHE A O 1
ATOM 3501 N N . SER A 1 474 ? 1.978 13.676 -0.545 1.00 96.56 474 SER A N 1
ATOM 3502 C CA . SER A 1 474 ? 1.204 13.111 0.562 1.00 96.56 474 SER A CA 1
ATOM 3503 C C . SER A 1 474 ? 0.993 14.108 1.699 1.00 96.56 474 SER A C 1
ATOM 3505 O O . SER A 1 474 ? 1.948 14.573 2.317 1.00 96.56 474 SER A O 1
ATOM 3507 N N . ARG A 1 475 ? -0.269 14.345 2.070 1.00 96.38 475 ARG A N 1
ATOM 3508 C CA . ARG A 1 475 ? -0.643 15.051 3.309 1.00 96.38 475 ARG A CA 1
ATOM 3509 C C . ARG A 1 475 ? -0.608 14.135 4.533 1.00 96.38 475 ARG A C 1
ATOM 3511 O O . ARG A 1 475 ? -0.605 12.910 4.399 1.00 96.38 475 ARG A O 1
ATOM 3518 N N . THR A 1 476 ? -0.566 14.718 5.738 1.00 95.38 476 THR A N 1
ATOM 3519 C CA . THR A 1 476 ? -0.346 13.961 6.990 1.00 95.38 476 THR A CA 1
ATOM 3520 C C . THR A 1 476 ? -1.162 14.474 8.180 1.00 95.38 476 THR A C 1
ATOM 3522 O O . THR A 1 476 ? -1.754 15.547 8.126 1.00 95.38 476 THR A O 1
ATOM 3525 N N . SER A 1 477 ? -1.205 13.731 9.291 1.00 95.25 477 SER A N 1
ATOM 3526 C CA . SER A 1 477 ? -1.846 14.180 10.545 1.00 95.25 477 SER A CA 1
ATOM 3527 C C . SER A 1 477 ? -0.851 14.626 11.616 1.00 95.25 477 SER A C 1
ATOM 3529 O O . SER A 1 477 ? -1.233 14.837 12.772 1.00 95.25 477 SER A O 1
ATOM 3531 N N . SER A 1 478 ? 0.426 14.770 11.253 1.00 93.69 478 SER A N 1
ATOM 3532 C CA . SER A 1 478 ? 1.532 15.069 12.174 1.00 93.69 478 SER A CA 1
ATOM 3533 C C . SER A 1 478 ? 1.332 16.361 12.976 1.00 93.69 478 SER A C 1
ATOM 3535 O O . SER A 1 478 ? 1.733 16.425 14.138 1.00 93.69 478 SER A O 1
ATOM 3537 N N . VAL A 1 479 ? 0.642 17.345 12.391 1.00 92.44 479 VAL A N 1
ATOM 3538 C CA . VAL A 1 479 ? 0.309 18.643 13.006 1.00 92.44 479 VAL A CA 1
ATOM 3539 C C . VAL A 1 479 ? -1.040 18.667 13.739 1.00 92.44 479 VAL A C 1
ATOM 3541 O O . VAL A 1 479 ? -1.390 19.678 14.345 1.00 92.44 479 VAL A O 1
ATOM 3544 N N . LEU A 1 480 ? -1.824 17.583 13.682 1.00 92.31 480 LEU A N 1
ATOM 3545 C CA . LEU A 1 480 ? -3.150 17.514 14.309 1.00 92.31 480 LEU A CA 1
ATOM 3546 C C . LEU A 1 480 ? -3.069 17.011 15.767 1.00 92.31 480 LEU A C 1
ATOM 3548 O O . LEU A 1 480 ? -2.171 16.226 16.087 1.00 92.31 480 LEU A O 1
ATOM 3552 N N . PRO A 1 481 ? -4.012 17.393 16.654 1.00 89.25 481 PRO A N 1
ATOM 3553 C CA . PRO A 1 481 ? -3.979 16.999 18.065 1.00 89.25 481 PRO A CA 1
ATOM 3554 C C . PRO A 1 481 ? -4.150 15.482 18.245 1.00 89.25 481 PRO A C 1
ATOM 3556 O O . PRO A 1 481 ? -5.200 14.922 17.917 1.00 89.25 481 PRO A O 1
ATOM 3559 N N . GLY A 1 482 ? -3.121 14.803 18.759 1.00 87.38 482 GLY A N 1
ATOM 3560 C CA . GLY A 1 482 ? -3.093 13.336 18.880 1.00 87.38 482 GLY A CA 1
ATOM 3561 C C . GLY A 1 482 ? -4.023 12.754 19.952 1.00 87.38 482 GLY A C 1
ATOM 3562 O O . GLY A 1 482 ? -4.335 11.568 19.923 1.00 87.38 482 GLY A O 1
ATOM 3563 N N . ASP A 1 483 ? -4.497 13.578 20.883 1.00 85.44 483 ASP A N 1
ATOM 3564 C CA . ASP A 1 483 ? -5.503 13.224 21.886 1.00 85.44 483 ASP A CA 1
ATOM 3565 C C . ASP A 1 483 ? -6.944 13.345 21.366 1.00 85.44 483 ASP A C 1
ATOM 3567 O O . ASP A 1 483 ? -7.860 12.814 21.997 1.00 85.44 483 ASP A O 1
ATOM 3571 N N . LEU A 1 484 ? -7.145 13.994 20.209 1.00 88.50 484 LEU A N 1
ATOM 3572 C CA . LEU A 1 484 ? -8.459 14.217 19.592 1.00 88.50 484 LEU A CA 1
ATOM 3573 C C . LEU A 1 484 ? -8.634 13.551 18.224 1.00 88.50 484 LEU A C 1
ATOM 3575 O O . LEU A 1 484 ? -9.769 13.321 17.808 1.00 88.50 484 LEU A O 1
ATOM 3579 N N . THR A 1 485 ? -7.542 13.230 17.524 1.00 91.62 485 THR A N 1
ATOM 3580 C CA . THR A 1 485 ? -7.579 12.722 16.143 1.00 91.62 485 THR A CA 1
ATOM 3581 C C . THR A 1 485 ? -6.782 11.423 15.981 1.00 91.62 485 THR A C 1
ATOM 3583 O O . THR A 1 485 ? -5.705 11.289 16.574 1.00 91.62 485 THR A O 1
ATOM 3586 N N . PRO A 1 486 ? -7.271 10.460 15.173 1.00 92.94 486 PRO A N 1
ATOM 3587 C CA . PRO A 1 486 ? -6.551 9.215 14.907 1.00 92.94 486 PRO A CA 1
ATOM 3588 C C . PRO A 1 486 ? -5.228 9.467 14.166 1.00 92.94 486 PRO A C 1
ATOM 3590 O O . PRO A 1 486 ? -4.980 10.559 13.652 1.00 92.94 486 PRO A O 1
ATOM 3593 N N . ILE A 1 487 ? -4.358 8.456 14.139 1.00 94.25 487 ILE A N 1
ATOM 3594 C CA . ILE A 1 487 ? -3.117 8.471 13.354 1.00 94.25 487 ILE A CA 1
ATOM 3595 C C . ILE A 1 487 ? -3.468 8.305 11.875 1.00 94.25 487 ILE A C 1
ATOM 3597 O O . ILE A 1 487 ? -4.041 7.287 11.512 1.00 94.25 487 ILE A O 1
ATOM 3601 N N . LYS A 1 488 ? -3.098 9.282 11.039 1.00 96.19 488 LYS A N 1
ATOM 3602 C CA . LYS A 1 488 ? -3.328 9.289 9.582 1.00 96.19 488 LYS A CA 1
ATOM 3603 C C . LYS A 1 488 ? -2.107 9.828 8.808 1.00 96.19 488 LYS A C 1
ATOM 3605 O O . LYS A 1 488 ? -1.530 10.816 9.267 1.00 96.19 488 LYS A O 1
ATOM 3610 N N . PRO A 1 489 ? -1.745 9.291 7.629 1.00 97.81 489 PRO A N 1
ATOM 3611 C CA . PRO A 1 489 ? -2.229 8.028 7.065 1.00 97.81 489 PRO A CA 1
ATOM 3612 C C . PRO A 1 489 ? -1.841 6.836 7.941 1.00 97.81 489 PRO A C 1
ATOM 3614 O O . PRO A 1 489 ? -0.894 6.917 8.723 1.00 97.81 489 PRO A O 1
ATOM 3617 N N . GLU A 1 490 ? -2.555 5.723 7.806 1.00 98.19 490 GLU A N 1
ATOM 3618 C CA . GLU A 1 490 ? -2.160 4.477 8.461 1.00 98.19 490 GLU A CA 1
ATOM 3619 C C . GLU A 1 490 ? -1.130 3.692 7.652 1.00 98.19 490 GLU A C 1
ATOM 3621 O O . GLU A 1 490 ? -0.257 3.058 8.245 1.00 98.19 490 GLU A O 1
ATOM 3626 N N . VAL A 1 491 ? -1.200 3.739 6.322 1.00 98.62 491 VAL A N 1
ATOM 3627 C CA . VAL A 1 491 ? -0.303 2.999 5.421 1.00 98.62 491 VAL A CA 1
ATOM 3628 C C . VAL A 1 491 ? 0.046 3.827 4.189 1.00 98.62 491 VAL A C 1
ATOM 3630 O O . VAL A 1 491 ? -0.649 4.792 3.863 1.00 98.62 491 VAL A O 1
ATOM 3633 N N . LEU A 1 492 ? 1.129 3.449 3.511 1.00 98.69 492 LEU A N 1
ATOM 3634 C CA . LEU A 1 492 ? 1.624 4.114 2.310 1.00 98.69 492 LEU A CA 1
ATOM 3635 C C . LEU A 1 492 ? 1.668 3.168 1.111 1.00 98.69 492 LEU A C 1
ATOM 3637 O O . LEU A 1 492 ? 2.018 1.999 1.258 1.00 98.69 492 LEU A O 1
ATOM 3641 N N . PHE A 1 493 ? 1.390 3.714 -0.070 1.00 98.62 493 PHE A N 1
ATOM 3642 C CA . PHE A 1 493 ? 1.581 3.064 -1.370 1.00 98.62 493 PHE A CA 1
ATOM 3643 C C . PHE A 1 493 ? 2.276 4.027 -2.350 1.00 98.62 493 PHE A C 1
ATOM 3645 O O . PHE A 1 493 ? 2.418 5.214 -2.044 1.00 98.62 493 PHE A O 1
ATOM 3652 N N . GLU A 1 494 ? 2.772 3.522 -3.483 1.00 97.62 494 GLU A N 1
ATOM 3653 C CA . GLU A 1 494 ? 3.518 4.325 -4.464 1.00 97.62 494 GLU A CA 1
ATOM 3654 C C . GLU A 1 494 ? 2.636 5.452 -5.023 1.00 97.62 494 GLU A C 1
ATOM 3656 O O . GLU A 1 494 ? 1.548 5.206 -5.540 1.00 97.62 494 GLU A O 1
ATOM 3661 N N . ALA A 1 495 ? 3.110 6.690 -4.905 1.00 97.25 495 ALA A N 1
ATOM 3662 C CA . ALA A 1 495 ? 2.401 7.900 -5.327 1.00 97.25 495 ALA A CA 1
ATOM 3663 C C . ALA A 1 495 ? 3.175 8.711 -6.378 1.00 97.25 495 ALA A C 1
ATOM 3665 O O . ALA A 1 495 ? 2.745 9.800 -6.759 1.00 97.25 495 ALA A O 1
ATOM 3666 N N . GLY A 1 496 ? 4.340 8.241 -6.814 1.00 96.12 496 GLY A N 1
ATOM 3667 C CA . GLY A 1 496 ? 5.264 9.038 -7.602 1.00 96.12 496 GLY A CA 1
ATOM 3668 C C . GLY A 1 496 ? 5.874 10.190 -6.803 1.00 96.12 496 GLY A C 1
ATOM 3669 O O . GLY A 1 496 ? 5.678 10.349 -5.589 1.00 96.12 496 GLY A O 1
ATOM 3670 N N . ASN A 1 497 ? 6.627 11.022 -7.509 1.00 96.06 497 ASN A N 1
ATOM 3671 C CA . ASN A 1 497 ? 7.445 12.080 -6.932 1.00 96.06 497 ASN A CA 1
ATOM 3672 C C . ASN A 1 497 ? 7.203 13.421 -7.632 1.00 96.06 497 ASN A C 1
ATOM 3674 O O . ASN A 1 497 ? 6.590 13.504 -8.695 1.00 96.06 497 ASN A O 1
ATOM 3678 N N . MET A 1 498 ? 7.717 14.486 -7.029 1.00 96.75 498 MET A N 1
ATOM 3679 C CA . MET A 1 498 ? 7.884 15.769 -7.700 1.00 96.75 498 MET A CA 1
ATOM 3680 C C . MET A 1 498 ? 9.347 15.934 -8.095 1.00 96.75 498 MET A C 1
ATOM 3682 O O . MET A 1 498 ? 10.245 15.438 -7.409 1.00 96.75 498 MET A O 1
ATOM 3686 N N . LEU A 1 499 ? 9.590 16.703 -9.151 1.00 96.19 499 LEU A N 1
ATOM 3687 C CA . LEU A 1 499 ? 10.919 17.217 -9.456 1.00 96.19 499 LEU A CA 1
ATOM 3688 C C . LEU A 1 499 ? 10.995 18.703 -9.099 1.00 96.19 499 LEU A C 1
ATOM 3690 O O . LEU A 1 499 ? 10.042 19.454 -9.303 1.00 96.19 499 LEU A O 1
ATOM 3694 N N . ALA A 1 500 ? 12.132 19.106 -8.538 1.00 96.44 500 ALA A N 1
ATOM 3695 C CA . ALA A 1 500 ? 12.491 20.483 -8.255 1.00 96.44 500 ALA A CA 1
ATOM 3696 C C . ALA A 1 500 ? 13.370 21.036 -9.377 1.00 96.44 500 ALA A C 1
ATOM 3698 O O . ALA A 1 500 ? 14.414 20.453 -9.687 1.00 96.44 500 ALA A O 1
ATOM 3699 N N . ASP A 1 501 ? 12.973 22.169 -9.950 1.00 94.38 501 ASP A N 1
ATOM 3700 C CA . ASP A 1 501 ? 13.805 22.916 -10.888 1.00 94.38 501 ASP A CA 1
ATOM 3701 C C . ASP A 1 501 ? 14.883 23.758 -10.172 1.00 94.38 501 ASP A C 1
ATOM 3703 O O . ASP A 1 501 ? 14.995 23.781 -8.943 1.00 94.38 501 ASP A O 1
ATOM 3707 N N . ARG A 1 502 ? 15.693 24.490 -10.948 1.00 92.19 502 ARG A N 1
ATOM 3708 C CA . ARG A 1 502 ? 16.777 25.334 -10.408 1.00 92.19 502 ARG A CA 1
ATOM 3709 C C . ARG A 1 502 ? 16.289 26.522 -9.575 1.00 92.19 502 ARG A C 1
ATOM 3711 O O . ARG A 1 502 ? 17.086 27.080 -8.826 1.00 92.19 502 ARG A O 1
ATOM 3718 N N . SER A 1 503 ? 15.029 26.931 -9.722 1.00 92.56 503 SER A N 1
ATOM 3719 C CA . SER A 1 503 ? 14.418 27.975 -8.894 1.00 92.56 503 SER A CA 1
ATOM 3720 C C . SER A 1 503 ? 13.945 27.440 -7.539 1.00 92.56 503 SER A C 1
ATOM 3722 O O . SER A 1 503 ? 13.690 28.224 -6.628 1.00 92.56 503 SER A O 1
ATOM 3724 N N . GLY A 1 504 ? 13.880 26.112 -7.387 1.00 92.25 504 GLY A N 1
ATOM 3725 C CA . GLY A 1 504 ? 13.318 25.449 -6.215 1.00 92.25 504 GLY A CA 1
ATOM 3726 C C . GLY A 1 504 ? 11.807 25.230 -6.313 1.00 92.25 504 GLY A C 1
ATOM 3727 O O . GLY A 1 504 ? 11.196 24.866 -5.305 1.00 92.25 504 GLY A O 1
ATOM 3728 N N . PHE A 1 505 ? 11.214 25.434 -7.494 1.00 96.12 505 PHE A N 1
ATOM 3729 C CA . PHE A 1 505 ? 9.824 25.087 -7.755 1.00 96.12 505 PHE A CA 1
ATOM 3730 C C . PHE A 1 505 ? 9.704 23.576 -7.938 1.00 96.12 505 PHE A C 1
ATOM 3732 O O . PHE A 1 505 ? 10.406 22.974 -8.750 1.00 96.12 505 PHE A O 1
ATOM 3739 N N . CYS A 1 506 ? 8.811 22.971 -7.168 1.00 96.69 506 CYS A N 1
ATOM 3740 C CA . CYS A 1 506 ? 8.549 21.546 -7.118 1.00 96.69 506 CYS A CA 1
ATOM 3741 C C . CYS A 1 506 ? 7.231 21.238 -7.826 1.00 96.69 506 CYS A C 1
ATOM 3743 O O . CYS A 1 506 ? 6.193 21.804 -7.482 1.00 96.69 506 CYS A O 1
ATOM 3745 N N . GLY A 1 507 ? 7.251 20.313 -8.782 1.00 95.38 507 GLY A N 1
ATOM 3746 C CA . GLY A 1 507 ? 6.060 19.972 -9.549 1.00 95.38 507 GLY A CA 1
ATOM 3747 C C . GLY A 1 507 ? 6.036 18.536 -10.042 1.00 95.38 507 GLY A C 1
ATOM 3748 O O . GLY A 1 507 ? 7.032 17.815 -10.012 1.00 95.38 507 GLY A O 1
ATOM 3749 N N . TYR A 1 508 ? 4.854 18.137 -10.496 1.00 94.38 508 TYR A N 1
ATOM 3750 C CA . TYR A 1 508 ? 4.624 16.872 -11.179 1.00 94.38 508 TYR A CA 1
ATOM 3751 C C . TYR A 1 508 ? 5.455 16.771 -12.468 1.00 94.38 508 TYR A C 1
ATOM 3753 O O . TYR A 1 508 ? 5.540 17.745 -13.220 1.00 94.38 508 TYR A O 1
ATOM 3761 N N . ARG A 1 509 ? 6.008 15.580 -12.740 1.00 95.00 509 ARG A N 1
ATOM 3762 C CA . ARG A 1 509 ? 6.608 15.202 -14.028 1.00 95.00 509 ARG A CA 1
ATOM 3763 C C . ARG A 1 509 ? 6.280 13.738 -14.363 1.00 95.00 509 ARG A C 1
ATOM 3765 O O . ARG A 1 509 ? 6.343 12.897 -13.462 1.00 95.00 509 ARG A O 1
ATOM 3772 N N . PRO A 1 510 ? 6.004 13.398 -15.640 1.00 93.81 510 PRO A N 1
ATOM 3773 C CA . PRO A 1 510 ? 5.710 12.018 -16.030 1.00 93.81 510 PRO A CA 1
ATOM 3774 C C . PRO A 1 510 ? 6.839 11.037 -15.697 1.00 93.81 510 PRO A C 1
ATOM 3776 O O . PRO A 1 510 ? 6.567 9.910 -15.305 1.00 93.81 510 PRO A O 1
ATOM 3779 N N . SER A 1 511 ? 8.105 11.465 -15.784 1.00 92.12 511 SER A N 1
ATOM 3780 C CA . SER A 1 511 ? 9.264 10.586 -15.575 1.00 92.12 511 SER A CA 1
ATOM 3781 C C . SER A 1 511 ? 9.303 9.932 -14.191 1.00 92.12 511 SER A C 1
ATOM 3783 O O . SER A 1 511 ? 9.870 8.854 -14.054 1.00 92.12 511 SER A O 1
ATOM 3785 N N . VAL A 1 512 ? 8.689 10.574 -13.191 1.00 94.38 512 VAL A N 1
ATOM 3786 C CA . VAL A 1 512 ? 8.627 10.117 -11.798 1.00 94.38 512 VAL A CA 1
ATOM 3787 C C . VAL A 1 512 ? 7.200 9.785 -11.346 1.00 94.38 512 VAL A C 1
ATOM 3789 O O . VAL A 1 512 ? 6.861 9.911 -10.169 1.00 94.38 512 VAL A O 1
ATOM 3792 N N . SER A 1 513 ? 6.352 9.379 -12.290 1.00 95.44 513 SER A N 1
ATOM 3793 C CA . SER A 1 513 ? 4.961 8.975 -12.058 1.00 95.44 513 SER A CA 1
ATOM 3794 C C . SER A 1 513 ? 4.759 7.482 -12.327 1.00 95.44 513 SER A C 1
ATOM 3796 O O . SER A 1 513 ? 5.666 6.800 -12.809 1.00 95.44 513 SER A O 1
ATOM 3798 N N . LEU A 1 514 ? 3.580 6.960 -11.985 1.00 96.44 514 LEU A N 1
ATOM 3799 C CA . LEU A 1 514 ? 3.180 5.596 -12.327 1.00 96.44 514 LEU A CA 1
ATOM 3800 C C . LEU A 1 514 ? 2.565 5.577 -13.730 1.00 96.44 514 LEU A C 1
ATOM 3802 O O . LEU A 1 514 ? 2.021 6.586 -14.183 1.00 96.44 514 LEU A O 1
ATOM 3806 N N . LEU A 1 515 ? 2.619 4.428 -14.397 1.00 96.12 515 LEU A N 1
ATOM 3807 C CA . LEU A 1 515 ? 2.007 4.213 -15.705 1.00 96.12 515 LEU A CA 1
ATOM 3808 C C . LEU A 1 515 ? 0.630 3.560 -15.555 1.00 96.12 515 LEU A C 1
ATOM 3810 O O . LEU A 1 515 ? 0.486 2.563 -14.842 1.00 96.12 515 LEU A O 1
ATOM 3814 N N . CYS A 1 516 ? -0.375 4.081 -16.258 1.00 97.50 516 CYS A N 1
ATOM 3815 C CA . CYS A 1 516 ? -1.716 3.506 -16.291 1.00 97.50 516 CYS A CA 1
ATOM 3816 C C . CYS A 1 516 ? -2.375 3.617 -17.678 1.00 97.50 516 CYS A C 1
ATOM 3818 O O . CYS A 1 516 ? -1.801 4.186 -18.609 1.00 97.50 516 CYS A O 1
ATOM 3820 N N . ALA A 1 517 ? -3.570 3.034 -17.828 1.00 97.75 517 ALA A N 1
ATOM 3821 C CA . ALA A 1 517 ? -4.370 3.176 -19.037 1.00 97.75 517 ALA A CA 1
ATOM 3822 C C . ALA A 1 517 ? -5.021 4.562 -19.107 1.00 97.75 517 ALA A C 1
ATOM 3824 O O . ALA A 1 517 ? -5.482 5.087 -18.092 1.00 97.75 517 ALA A O 1
ATOM 3825 N N . GLY A 1 518 ? -5.092 5.111 -20.316 1.00 97.12 518 GLY A N 1
ATOM 3826 C CA . GLY A 1 518 ? -5.783 6.356 -20.618 1.00 97.12 518 GLY A CA 1
ATOM 3827 C C . GLY A 1 518 ? -7.216 6.133 -21.110 1.00 97.12 518 GLY A C 1
ATOM 3828 O O . GLY A 1 518 ? -7.553 5.098 -21.691 1.00 97.12 518 GLY A O 1
ATOM 3829 N N . SER A 1 519 ? -8.077 7.121 -20.877 1.00 96.44 519 SER A N 1
ATOM 3830 C CA . SER A 1 519 ? -9.486 7.095 -21.269 1.00 96.44 519 SER A CA 1
ATOM 3831 C C . SER A 1 519 ? -9.707 7.288 -22.774 1.00 96.44 519 SER A C 1
ATOM 3833 O O . SER A 1 519 ? -10.675 6.753 -23.317 1.00 96.44 519 SER A O 1
ATOM 3835 N N . ASP A 1 520 ? -8.797 7.973 -23.479 1.00 95.25 520 ASP A N 1
ATOM 3836 C CA . ASP A 1 520 ? -8.774 8.005 -24.948 1.00 95.25 520 ASP A CA 1
ATOM 3837 C C . ASP A 1 520 ? -8.071 6.751 -25.484 1.00 95.25 520 ASP A C 1
ATOM 3839 O O . ASP A 1 520 ? -6.898 6.760 -25.853 1.00 95.25 520 ASP A O 1
ATOM 3843 N N . VAL A 1 521 ? -8.831 5.657 -25.551 1.00 94.00 521 VAL A N 1
ATOM 3844 C CA . VAL A 1 521 ? -8.360 4.325 -25.968 1.00 94.00 521 VAL A CA 1
ATOM 3845 C C . VAL A 1 521 ? -7.683 4.324 -27.350 1.00 94.00 521 VAL A C 1
ATOM 3847 O O . VAL A 1 521 ? -6.905 3.423 -27.652 1.00 94.00 521 VAL A O 1
ATOM 3850 N N . ILE A 1 522 ? -7.983 5.296 -28.217 1.00 91.06 522 ILE A N 1
ATOM 3851 C CA . ILE A 1 522 ? -7.477 5.316 -29.595 1.00 91.06 522 ILE A CA 1
ATOM 3852 C C . ILE A 1 522 ? -6.199 6.146 -29.703 1.00 91.06 522 ILE A C 1
ATOM 3854 O O . ILE A 1 522 ? -5.260 5.726 -30.377 1.00 91.06 522 ILE A O 1
ATOM 3858 N N . ARG A 1 523 ? -6.168 7.341 -29.106 1.00 91.06 523 ARG A N 1
ATOM 3859 C CA . ARG A 1 523 ? -5.081 8.312 -29.328 1.00 91.06 523 ARG A CA 1
ATOM 3860 C C . ARG A 1 523 ? -4.088 8.385 -28.178 1.00 91.06 523 ARG A C 1
ATOM 3862 O O . ARG A 1 523 ? -2.948 8.787 -28.396 1.00 91.06 523 ARG A O 1
ATOM 3869 N N . GLU A 1 524 ? -4.522 8.037 -26.974 1.00 92.69 524 GLU A N 1
ATOM 3870 C CA . GLU A 1 524 ? -3.730 8.112 -25.748 1.00 92.69 524 GLU A CA 1
ATOM 3871 C C . GLU A 1 524 ? -4.114 6.968 -24.798 1.00 92.69 524 GLU A C 1
ATOM 3873 O O . GLU A 1 524 ? -4.636 7.203 -23.707 1.00 92.69 524 GLU A O 1
ATOM 3878 N N . PRO A 1 525 ? -3.909 5.702 -25.213 1.00 95.19 525 PRO A N 1
ATOM 3879 C CA . PRO A 1 525 ? -4.290 4.559 -24.395 1.00 95.19 525 PRO A CA 1
ATOM 3880 C C . PRO A 1 525 ? -3.392 4.371 -23.163 1.00 95.19 525 PRO A C 1
ATOM 3882 O O . PRO A 1 525 ? -3.740 3.584 -22.290 1.00 95.19 525 PRO A O 1
ATOM 3885 N N . LEU A 1 526 ? -2.263 5.083 -23.049 1.00 96.25 526 LEU A N 1
ATOM 3886 C CA . LEU A 1 526 ? -1.405 5.096 -21.862 1.00 96.25 526 LEU A CA 1
ATOM 3887 C C . LEU A 1 526 ? -1.138 6.523 -21.378 1.00 96.25 526 LEU A C 1
ATOM 3889 O O . LEU A 1 526 ? -0.756 7.401 -22.155 1.00 96.25 526 LEU A O 1
ATOM 3893 N N . THR A 1 527 ? -1.289 6.730 -20.070 1.00 96.06 527 THR A N 1
ATOM 3894 C CA . THR A 1 527 ? -1.099 8.026 -19.409 1.00 96.06 527 THR A CA 1
ATOM 3895 C C . THR A 1 527 ? -0.363 7.862 -18.071 1.00 96.06 527 THR A C 1
ATOM 3897 O O . THR A 1 527 ? -0.408 6.791 -17.456 1.00 96.06 527 THR A O 1
ATOM 3900 N N . PRO A 1 528 ? 0.370 8.884 -17.604 1.00 96.31 528 PRO A N 1
ATOM 3901 C CA . PRO A 1 528 ? 0.874 8.941 -16.236 1.00 96.31 528 PRO A CA 1
ATOM 3902 C C . PRO A 1 528 ? -0.237 9.177 -15.199 1.00 96.31 528 PRO A C 1
ATOM 3904 O O . PRO A 1 528 ? -1.149 9.974 -15.406 1.00 96.31 528 PRO A O 1
ATOM 3907 N N . ILE A 1 529 ? -0.084 8.581 -14.017 1.00 96.56 529 ILE A N 1
ATOM 3908 C CA . ILE A 1 529 ? -0.887 8.868 -12.818 1.00 96.56 529 ILE A CA 1
ATOM 3909 C C . ILE A 1 529 ? 0.027 9.010 -11.595 1.00 96.56 529 ILE A C 1
ATOM 3911 O O . ILE A 1 529 ? 1.077 8.374 -11.499 1.00 96.56 529 ILE A O 1
ATOM 3915 N N . TRP A 1 530 ? -0.334 9.887 -10.661 1.00 96.50 530 TRP A N 1
ATOM 3916 C CA . TRP A 1 530 ? 0.514 10.251 -9.524 1.00 96.50 530 TRP A CA 1
ATOM 3917 C C . TRP A 1 530 ? -0.320 10.652 -8.302 1.00 96.50 530 TRP A C 1
ATOM 3919 O O . TRP A 1 530 ? -1.549 10.618 -8.313 1.00 96.50 530 TRP A O 1
ATOM 3929 N N . ALA A 1 531 ? 0.378 11.067 -7.249 1.00 96.94 531 ALA A N 1
ATOM 3930 C CA . ALA A 1 531 ? -0.157 11.514 -5.976 1.00 96.94 531 ALA A CA 1
ATOM 3931 C C . ALA A 1 531 ? -0.947 10.431 -5.221 1.00 96.94 531 ALA A C 1
ATOM 3933 O O . ALA A 1 531 ? -0.807 9.230 -5.456 1.00 96.94 531 ALA A O 1
ATOM 3934 N N . THR A 1 532 ? -1.729 10.841 -4.222 1.00 97.00 532 THR A N 1
ATOM 3935 C CA . THR A 1 532 ? -2.364 9.890 -3.296 1.00 97.00 532 THR A CA 1
ATOM 3936 C C . THR A 1 532 ? -3.560 9.148 -3.893 1.00 97.00 532 THR A C 1
ATOM 3938 O O . THR A 1 532 ? -3.959 8.108 -3.365 1.00 97.00 532 THR A O 1
ATOM 3941 N N . SER A 1 533 ? -4.069 9.597 -5.043 1.00 96.69 533 SER A N 1
ATOM 3942 C CA . SER A 1 533 ? -5.000 8.817 -5.858 1.00 96.69 533 SER A CA 1
ATOM 3943 C C . SER A 1 533 ? -4.316 7.610 -6.496 1.00 96.69 533 SER A C 1
ATOM 3945 O O . SER A 1 533 ? -4.852 6.507 -6.396 1.00 96.69 533 SER A O 1
ATOM 3947 N N . ALA A 1 534 ? -3.098 7.770 -7.032 1.00 97.75 534 ALA A N 1
ATOM 3948 C CA . ALA A 1 534 ? -2.303 6.641 -7.513 1.00 97.75 534 ALA A CA 1
ATOM 3949 C C . ALA A 1 534 ? -2.050 5.616 -6.397 1.00 97.75 534 ALA A C 1
ATOM 3951 O O . ALA A 1 534 ? -2.368 4.436 -6.547 1.00 97.75 534 ALA A O 1
ATOM 3952 N N . ALA A 1 535 ? -1.598 6.085 -5.229 1.00 98.50 535 ALA A N 1
ATOM 3953 C CA . ALA A 1 535 ? -1.399 5.234 -4.056 1.00 98.50 535 ALA A CA 1
ATOM 3954 C C . ALA A 1 535 ? -2.681 4.483 -3.653 1.00 98.50 535 ALA A C 1
ATOM 3956 O O . ALA A 1 535 ? -2.630 3.301 -3.314 1.00 98.50 535 ALA A O 1
ATOM 3957 N N . THR A 1 536 ? -3.842 5.142 -3.721 1.00 98.56 536 THR A N 1
ATOM 3958 C CA . THR A 1 536 ? -5.139 4.517 -3.418 1.00 98.56 536 THR A CA 1
ATOM 3959 C C . THR A 1 536 ? -5.490 3.437 -4.444 1.00 98.56 536 THR A C 1
ATOM 3961 O O . THR A 1 536 ? -5.951 2.367 -4.057 1.00 98.56 536 THR A O 1
ATOM 3964 N N . GLY A 1 537 ? -5.206 3.660 -5.729 1.00 98.19 537 GLY A N 1
ATOM 3965 C CA . GLY A 1 537 ? -5.363 2.649 -6.777 1.00 98.19 537 GLY A CA 1
ATOM 3966 C C . GLY A 1 537 ? -4.501 1.413 -6.528 1.00 98.19 537 GLY A C 1
ATOM 3967 O O . GLY A 1 537 ? -5.019 0.300 -6.519 1.00 98.19 537 GLY A O 1
ATOM 3968 N N . VAL A 1 538 ? -3.213 1.599 -6.219 1.00 98.56 538 VAL A N 1
ATOM 3969 C CA . VAL A 1 538 ? -2.307 0.486 -5.871 1.00 98.56 538 VAL A CA 1
ATOM 3970 C C . VAL A 1 538 ? -2.784 -0.245 -4.606 1.00 98.56 538 VAL A C 1
ATOM 3972 O O . VAL A 1 538 ? -2.731 -1.474 -4.540 1.00 98.56 538 VAL A O 1
ATOM 3975 N N . ALA A 1 539 ? -3.330 0.476 -3.620 1.00 98.56 539 ALA A N 1
ATOM 3976 C CA . ALA A 1 539 ? -3.964 -0.146 -2.457 1.00 98.56 539 ALA A CA 1
ATOM 3977 C C . ALA A 1 539 ? -5.158 -1.033 -2.858 1.00 98.56 539 ALA A C 1
ATOM 3979 O O . ALA A 1 539 ? -5.340 -2.107 -2.288 1.00 98.56 539 ALA A O 1
ATOM 3980 N N . GLY A 1 540 ? -5.928 -0.638 -3.878 1.00 98.31 540 GLY A N 1
ATOM 3981 C CA . GLY A 1 540 ? -6.971 -1.461 -4.494 1.00 98.31 540 GLY A CA 1
ATOM 3982 C C . GLY A 1 540 ? -6.473 -2.833 -4.935 1.00 98.31 540 GLY A C 1
ATOM 3983 O O . GLY A 1 540 ? -7.066 -3.848 -4.568 1.00 98.31 540 GLY A O 1
ATOM 3984 N N . GLN A 1 541 ? -5.341 -2.875 -5.642 1.00 98.00 541 GLN A N 1
ATOM 3985 C CA . GLN A 1 541 ? -4.720 -4.136 -6.052 1.00 98.00 541 GLN A CA 1
ATOM 3986 C C . GLN A 1 541 ? -4.331 -4.990 -4.848 1.00 98.00 541 GLN A C 1
ATOM 3988 O O . GLN A 1 541 ? -4.565 -6.200 -4.844 1.00 98.00 541 GLN A O 1
ATOM 3993 N N . PHE A 1 542 ? -3.756 -4.368 -3.816 1.00 98.00 542 PHE A N 1
ATOM 3994 C CA . PHE A 1 542 ? -3.408 -5.061 -2.582 1.00 98.00 542 PHE A CA 1
ATOM 3995 C C . PHE A 1 542 ? -4.641 -5.705 -1.931 1.00 98.00 542 PHE A C 1
ATOM 3997 O O . PHE A 1 542 ? -4.589 -6.887 -1.600 1.00 98.00 542 PHE A O 1
ATOM 4004 N N . PHE A 1 543 ? -5.750 -4.972 -1.777 1.00 98.25 543 PHE A N 1
ATOM 4005 C CA . PHE A 1 543 ? -6.969 -5.506 -1.157 1.00 98.25 543 PHE A CA 1
ATOM 4006 C C . PHE A 1 543 ? -7.595 -6.631 -1.977 1.00 98.25 543 PHE A C 1
ATOM 4008 O O . PHE A 1 543 ? -7.942 -7.664 -1.411 1.00 98.25 543 PHE A O 1
ATOM 4015 N N . GLY A 1 544 ? -7.691 -6.460 -3.298 1.00 97.25 544 GLY A N 1
ATOM 4016 C CA . GLY A 1 544 ? -8.279 -7.468 -4.178 1.00 97.25 544 GLY A CA 1
ATOM 4017 C C . GLY A 1 544 ? -7.497 -8.779 -4.139 1.00 97.25 544 GLY A C 1
ATOM 4018 O O . GLY A 1 544 ? -8.077 -9.848 -3.956 1.00 97.25 544 GLY A O 1
ATOM 4019 N N . ARG A 1 545 ? -6.161 -8.694 -4.189 1.00 96.00 545 ARG A N 1
ATOM 4020 C CA . ARG A 1 545 ? -5.283 -9.865 -4.057 1.00 96.00 545 ARG A CA 1
ATOM 4021 C C . ARG A 1 545 ? -5.310 -10.470 -2.653 1.00 96.00 545 ARG A C 1
ATOM 4023 O O . ARG A 1 545 ? -5.220 -11.688 -2.531 1.00 96.00 545 ARG A O 1
ATOM 4030 N N . LEU A 1 546 ? -5.416 -9.648 -1.607 1.00 95.75 546 LEU A N 1
ATOM 4031 C CA . LEU A 1 546 ? -5.492 -10.123 -0.225 1.00 95.75 546 LEU A CA 1
ATOM 4032 C C . LEU A 1 546 ? -6.774 -10.922 0.016 1.00 95.75 546 LEU A C 1
ATOM 4034 O O . LEU A 1 546 ? -6.708 -12.008 0.585 1.00 95.75 546 LEU A O 1
ATOM 4038 N N . GLU A 1 547 ? -7.922 -10.420 -0.434 1.00 95.75 547 GLU A N 1
ATOM 4039 C CA . GLU A 1 547 ? -9.195 -11.131 -0.298 1.00 95.75 547 GLU A CA 1
ATOM 4040 C C . GLU A 1 547 ? -9.250 -12.385 -1.170 1.00 95.75 547 GLU A C 1
ATOM 4042 O O . GLU A 1 547 ? -9.705 -13.427 -0.704 1.00 95.75 547 GLU A O 1
ATOM 4047 N N . ALA A 1 548 ? -8.710 -12.330 -2.392 1.00 94.81 548 ALA A N 1
ATOM 4048 C CA . ALA A 1 548 ? -8.610 -13.508 -3.251 1.00 94.81 548 ALA A CA 1
ATOM 4049 C C . ALA A 1 548 ? -7.751 -14.618 -2.617 1.00 94.81 548 ALA A C 1
ATOM 4051 O O . ALA A 1 548 ? -8.039 -15.801 -2.787 1.00 94.81 548 ALA A O 1
ATOM 4052 N N . ALA A 1 549 ? -6.701 -14.245 -1.878 1.00 92.19 549 ALA A N 1
ATOM 4053 C CA . ALA A 1 549 ? -5.818 -15.192 -1.205 1.00 92.19 549 ALA A CA 1
ATOM 4054 C C . ALA A 1 549 ? -6.365 -15.696 0.143 1.00 92.19 549 ALA A C 1
ATOM 4056 O O . ALA A 1 549 ? -6.125 -16.845 0.507 1.00 92.19 549 ALA A O 1
ATOM 4057 N N . LEU A 1 550 ? -7.084 -14.849 0.884 1.00 92.75 550 LEU A N 1
ATOM 4058 C CA . LEU A 1 550 ? -7.654 -15.154 2.199 1.00 92.75 550 LEU A CA 1
ATOM 4059 C C . LEU A 1 550 ? -9.157 -14.822 2.229 1.00 92.75 550 LEU A C 1
ATOM 4061 O O . LEU A 1 550 ? -9.544 -13.864 2.903 1.00 92.75 550 LEU A O 1
ATOM 4065 N N . PRO A 1 551 ? -10.017 -15.569 1.514 1.00 92.81 551 PRO A N 1
ATOM 4066 C CA . PRO A 1 551 ? -11.440 -15.254 1.423 1.00 92.81 551 PRO A CA 1
ATOM 4067 C C . PRO A 1 551 ? -12.178 -15.494 2.750 1.00 92.81 551 PRO A C 1
ATOM 4069 O O . PRO A 1 551 ? -11.836 -16.389 3.524 1.00 92.81 551 PRO A O 1
ATOM 4072 N N . GLY A 1 552 ? -13.241 -14.724 2.996 1.00 92.06 552 GLY A N 1
ATOM 4073 C CA . GLY A 1 552 ? -14.173 -14.947 4.112 1.00 92.06 552 GLY A CA 1
ATOM 4074 C C . GLY A 1 552 ? -13.773 -14.331 5.459 1.00 92.06 552 GLY A C 1
ATOM 4075 O O . GLY A 1 552 ? -14.452 -14.569 6.461 1.00 92.06 552 GLY A O 1
ATOM 4076 N N . LEU A 1 553 ? -12.707 -13.526 5.508 1.00 95.75 553 LEU A N 1
ATOM 4077 C CA . LEU A 1 553 ? -12.353 -12.757 6.704 1.00 95.75 553 LEU A CA 1
ATOM 4078 C C . LEU A 1 553 ? -13.264 -11.528 6.859 1.00 95.75 553 LEU A C 1
ATOM 4080 O O . LEU A 1 553 ? -13.942 -11.101 5.927 1.00 95.75 553 LEU A O 1
ATOM 4084 N N . TRP A 1 554 ? -13.305 -10.940 8.059 1.00 97.75 554 TRP A N 1
ATOM 4085 C CA . TRP A 1 554 ? -14.079 -9.714 8.268 1.00 97.75 554 TRP A CA 1
ATOM 4086 C C . TRP A 1 554 ? -13.332 -8.496 7.700 1.00 97.75 554 TRP A C 1
ATOM 4088 O O . TRP A 1 554 ? -12.100 -8.456 7.745 1.00 97.75 554 TRP A O 1
ATOM 4098 N N . PRO A 1 555 ? -14.046 -7.445 7.268 1.00 98.38 555 PRO A N 1
ATOM 4099 C CA . PRO A 1 555 ? -13.453 -6.163 6.878 1.00 98.38 555 PRO A CA 1
ATOM 4100 C C . PRO A 1 555 ? -12.505 -5.569 7.929 1.00 98.38 555 PRO A C 1
ATOM 4102 O O . PRO A 1 555 ? -11.455 -5.015 7.598 1.00 98.38 555 PRO A O 1
ATOM 4105 N N . GLU A 1 556 ? -12.827 -5.726 9.216 1.00 98.31 556 GLU A N 1
ATOM 4106 C CA . GLU A 1 556 ? -11.952 -5.350 10.323 1.00 98.31 556 GLU A CA 1
ATOM 4107 C C . GLU A 1 556 ? -10.618 -6.113 10.287 1.00 98.31 556 GLU A C 1
ATOM 4109 O O . GLU A 1 556 ? -9.575 -5.536 10.611 1.00 98.31 556 GLU A O 1
ATOM 4114 N N . THR A 1 557 ? -10.645 -7.387 9.890 1.00 98.12 557 THR A N 1
ATOM 4115 C CA . THR A 1 557 ? -9.472 -8.259 9.756 1.00 98.12 557 THR A CA 1
ATOM 4116 C C . THR A 1 557 ? -8.630 -7.878 8.551 1.00 98.12 557 THR A C 1
ATOM 4118 O O . THR A 1 557 ? -7.428 -7.700 8.728 1.00 98.12 557 THR A O 1
ATOM 4121 N N . TYR A 1 558 ? -9.225 -7.643 7.376 1.00 97.81 558 TYR A N 1
ATOM 4122 C CA . TYR A 1 558 ? -8.478 -7.132 6.219 1.00 97.81 558 TYR A CA 1
ATOM 4123 C C . TYR A 1 558 ? -7.779 -5.809 6.551 1.00 97.81 558 TYR A C 1
ATOM 4125 O O . TYR A 1 558 ? -6.573 -5.688 6.349 1.00 97.81 558 TYR A O 1
ATOM 4133 N N . ARG A 1 559 ? -8.481 -4.865 7.200 1.00 98.12 559 ARG A N 1
ATOM 4134 C CA . ARG A 1 559 ? -7.877 -3.607 7.678 1.00 98.12 559 ARG A CA 1
ATOM 4135 C C . ARG A 1 559 ? -6.710 -3.845 8.649 1.00 98.12 559 ARG A C 1
ATOM 4137 O O . ARG A 1 559 ? -5.702 -3.142 8.592 1.00 98.12 559 ARG A O 1
ATOM 4144 N N . GLY A 1 560 ? -6.847 -4.824 9.546 1.00 96.44 560 GLY A N 1
ATOM 4145 C CA . GLY A 1 560 ? -5.803 -5.218 10.494 1.00 96.44 560 GLY A CA 1
ATOM 4146 C C . GLY A 1 560 ? -4.569 -5.811 9.807 1.00 96.44 560 GLY A C 1
ATOM 4147 O O . GLY A 1 560 ? -3.453 -5.383 10.099 1.00 96.44 560 GLY A O 1
ATOM 4148 N N . LEU A 1 561 ? -4.768 -6.735 8.862 1.00 96.31 561 LEU A N 1
ATOM 4149 C CA . LEU A 1 561 ? -3.708 -7.382 8.081 1.00 96.31 561 LEU A CA 1
ATOM 4150 C C . LEU A 1 561 ? -2.939 -6.383 7.208 1.00 96.31 561 LEU A C 1
ATOM 4152 O O . LEU A 1 561 ? -1.712 -6.460 7.125 1.00 96.31 561 LEU A O 1
ATOM 4156 N N . THR A 1 562 ? -3.610 -5.387 6.623 1.00 96.94 562 THR A N 1
ATOM 4157 C CA . THR A 1 562 ? -2.941 -4.323 5.854 1.00 96.94 562 THR A CA 1
ATOM 4158 C C . THR A 1 562 ? -1.937 -3.548 6.709 1.00 96.94 562 THR A C 1
ATOM 4160 O O . THR A 1 562 ? -0.779 -3.389 6.333 1.00 96.94 562 THR A O 1
ATOM 4163 N N . VAL A 1 563 ? -2.341 -3.098 7.899 1.00 95.50 563 VAL A N 1
ATOM 4164 C CA . VAL A 1 563 ? -1.457 -2.345 8.810 1.00 95.50 563 VAL A CA 1
ATOM 4165 C C . VAL A 1 563 ? -0.381 -3.234 9.429 1.00 95.50 563 VAL A C 1
ATOM 4167 O O . VAL A 1 563 ? 0.761 -2.811 9.659 1.00 95.50 563 VAL A O 1
ATOM 4170 N N . GLN A 1 564 ? -0.735 -4.482 9.715 1.00 92.75 564 GLN A N 1
ATOM 4171 C CA . GLN A 1 564 ? 0.191 -5.447 10.270 1.00 92.75 564 GLN A CA 1
ATOM 4172 C C . GLN A 1 564 ? 1.333 -5.728 9.284 1.00 92.75 564 GLN A C 1
ATOM 4174 O O . GLN A 1 564 ? 2.506 -5.610 9.659 1.00 92.75 564 GLN A O 1
ATOM 4179 N N . SER A 1 565 ? 0.995 -6.032 8.033 1.00 93.12 565 SER A N 1
ATOM 4180 C CA . SER A 1 565 ? 1.952 -6.425 6.996 1.00 93.12 565 SER A CA 1
ATOM 4181 C C . SER A 1 565 ? 2.853 -5.280 6.536 1.00 93.12 565 SER A C 1
ATOM 4183 O O . SER A 1 565 ? 3.859 -5.524 5.871 1.00 93.12 565 SER A O 1
ATOM 4185 N N . ALA A 1 566 ? 2.543 -4.042 6.933 1.00 94.44 566 ALA A N 1
ATOM 4186 C CA . ALA A 1 566 ? 3.359 -2.879 6.631 1.00 94.44 566 ALA A CA 1
ATOM 4187 C C . ALA A 1 566 ? 4.758 -2.938 7.274 1.00 94.44 566 ALA A C 1
ATOM 4189 O O . ALA A 1 566 ? 4.920 -3.351 8.431 1.00 94.44 566 ALA A O 1
ATOM 4190 N N . ASP A 1 567 ? 5.784 -2.526 6.527 1.00 92.44 567 ASP A N 1
ATOM 4191 C CA . ASP A 1 567 ? 7.118 -2.207 7.057 1.00 92.44 567 ASP A CA 1
ATOM 4192 C C . ASP A 1 567 ? 7.538 -0.791 6.687 1.00 92.44 567 ASP A C 1
ATOM 4194 O O . ASP A 1 567 ? 7.106 -0.242 5.676 1.00 92.44 567 ASP A O 1
ATOM 4198 N N . TRP A 1 568 ? 8.462 -0.225 7.455 1.00 94.19 568 TRP A N 1
ATOM 4199 C CA . TRP A 1 568 ? 9.116 1.017 7.073 1.00 94.19 568 TRP A CA 1
ATOM 4200 C C . TRP A 1 568 ? 10.313 0.730 6.169 1.00 94.19 568 TRP A C 1
ATOM 4202 O O . TRP A 1 568 ? 11.240 0.031 6.604 1.00 94.19 568 TRP A O 1
ATOM 4212 N N . PRO A 1 569 ? 10.369 1.326 4.968 1.00 91.25 569 PRO A N 1
ATOM 4213 C CA . PRO A 1 569 ? 11.595 1.368 4.184 1.00 91.25 569 PRO A CA 1
ATOM 4214 C C . PRO A 1 569 ? 12.722 2.108 4.919 1.00 91.25 569 PRO A C 1
ATOM 4216 O O . PRO A 1 569 ? 12.471 2.856 5.876 1.00 91.25 569 PRO A O 1
ATOM 4219 N N . ALA A 1 570 ? 13.977 1.927 4.489 1.00 88.69 570 ALA A N 1
ATOM 4220 C CA . ALA A 1 570 ? 15.146 2.387 5.241 1.00 88.69 570 ALA A CA 1
ATOM 4221 C C . ALA A 1 570 ? 15.110 3.871 5.696 1.00 88.69 570 ALA A C 1
ATOM 4223 O O . ALA A 1 570 ? 15.429 4.120 6.869 1.00 88.69 570 ALA A O 1
ATOM 4224 N N . PRO A 1 571 ? 14.708 4.867 4.871 1.00 90.38 571 PRO A N 1
ATOM 4225 C CA . PRO A 1 571 ? 14.658 6.272 5.299 1.00 90.38 571 PRO A CA 1
ATOM 4226 C C . PRO A 1 571 ? 13.692 6.532 6.465 1.00 90.38 571 PRO A C 1
ATOM 4228 O O . PRO A 1 571 ? 14.006 7.301 7.376 1.00 90.38 571 PRO A O 1
ATOM 4231 N N . MET A 1 572 ? 12.537 5.865 6.473 1.00 94.19 572 MET A N 1
ATOM 4232 C CA . MET A 1 572 ? 11.530 5.974 7.536 1.00 94.19 572 MET A CA 1
ATOM 4233 C C . MET A 1 572 ? 11.953 5.171 8.769 1.00 94.19 572 MET A C 1
ATOM 4235 O O . MET A 1 572 ? 11.930 5.670 9.897 1.00 94.19 572 MET A O 1
ATOM 4239 N N . ARG A 1 573 ? 12.448 3.948 8.551 1.00 92.88 573 ARG A N 1
ATOM 4240 C CA . ARG A 1 573 ? 12.913 3.028 9.597 1.00 92.88 573 ARG A CA 1
ATOM 4241 C C . ARG A 1 573 ? 13.981 3.659 10.488 1.00 92.88 573 ARG A C 1
ATOM 4243 O O . ARG A 1 573 ? 13.908 3.553 11.712 1.00 92.88 573 ARG A O 1
ATOM 4250 N N . LYS A 1 574 ? 14.936 4.386 9.893 1.00 92.19 574 LYS A N 1
ATOM 4251 C CA . LYS A 1 574 ? 16.023 5.100 10.598 1.00 92.19 574 LYS A CA 1
ATOM 4252 C C . LYS A 1 574 ? 15.533 6.196 11.558 1.00 92.19 574 LYS A C 1
ATOM 4254 O O . LYS A 1 574 ? 16.299 6.639 12.424 1.00 92.19 574 LYS A O 1
ATOM 4259 N N . GLN A 1 575 ? 14.285 6.651 11.428 1.00 93.88 575 GLN A N 1
ATOM 4260 C CA . GLN A 1 575 ? 13.683 7.633 12.335 1.00 93.88 575 GLN A CA 1
ATOM 4261 C C . GLN A 1 575 ? 13.126 6.987 13.613 1.00 93.88 575 GLN A C 1
ATOM 4263 O O . GLN A 1 575 ? 13.028 7.663 14.637 1.00 93.88 575 GLN A O 1
ATOM 4268 N N . LEU A 1 576 ? 12.820 5.684 13.580 1.00 93.81 576 LEU A N 1
ATOM 4269 C CA . LEU A 1 576 ? 12.127 4.966 14.655 1.00 93.81 576 LEU A CA 1
ATOM 4270 C C . LEU A 1 576 ? 12.988 3.890 15.327 1.00 93.81 576 LEU A C 1
ATOM 4272 O O . LEU A 1 576 ? 12.887 3.708 16.542 1.00 93.81 576 LEU A O 1
ATOM 4276 N N . ILE A 1 577 ? 13.850 3.198 14.577 1.00 89.81 577 ILE A N 1
ATOM 4277 C CA . ILE A 1 577 ? 14.689 2.103 15.086 1.00 89.81 577 ILE A CA 1
ATOM 4278 C C . ILE A 1 577 ? 16.014 2.645 15.649 1.00 89.81 577 ILE A C 1
ATOM 4280 O O . ILE A 1 577 ? 16.672 3.486 15.032 1.00 89.81 577 ILE A O 1
ATOM 4284 N N . GLY A 1 578 ? 16.373 2.189 16.855 1.00 84.94 578 GLY A N 1
ATOM 4285 C CA . GLY A 1 578 ? 17.627 2.500 17.546 1.00 84.94 578 GLY A CA 1
ATOM 4286 C C . GLY A 1 578 ? 18.657 1.372 17.427 1.00 84.94 578 GLY A C 1
ATOM 4287 O O . GLY A 1 578 ? 18.575 0.527 16.540 1.00 84.94 578 GLY A O 1
ATOM 4288 N N . THR A 1 579 ? 19.645 1.358 18.321 1.00 78.56 579 THR A N 1
ATOM 4289 C CA . THR A 1 579 ? 20.664 0.299 18.397 1.00 78.56 579 THR A CA 1
ATOM 4290 C C . THR A 1 579 ? 20.234 -0.830 19.337 1.00 78.56 579 THR A C 1
ATOM 4292 O O . THR A 1 579 ? 19.441 -0.625 20.262 1.00 78.56 579 THR A O 1
ATOM 4295 N N . GLY A 1 580 ? 20.764 -2.038 19.115 1.00 81.94 580 GLY A N 1
ATOM 4296 C CA . GLY A 1 580 ? 20.432 -3.210 19.933 1.00 81.94 580 GLY A CA 1
ATOM 4297 C C . GLY A 1 580 ? 18.925 -3.456 19.956 1.00 81.94 580 GLY A C 1
ATOM 4298 O O . GLY A 1 580 ? 18.277 -3.278 18.931 1.00 81.94 580 GLY A O 1
ATOM 4299 N N . ALA A 1 581 ? 18.358 -3.801 21.113 1.00 79.62 581 ALA A N 1
ATOM 4300 C CA . ALA A 1 581 ? 16.935 -4.108 21.294 1.00 79.62 581 ALA A CA 1
ATOM 4301 C C . ALA A 1 581 ? 16.013 -2.873 21.396 1.00 79.62 581 ALA A C 1
ATOM 4303 O O . ALA A 1 581 ? 14.799 -3.015 21.505 1.00 79.62 581 ALA A O 1
ATOM 4304 N N . HIS A 1 582 ? 16.542 -1.647 21.313 1.00 85.56 582 HIS A N 1
ATOM 4305 C CA . HIS A 1 582 ? 15.766 -0.440 21.609 1.00 85.56 582 HIS A CA 1
ATOM 4306 C C . HIS A 1 582 ? 15.246 0.299 20.373 1.00 85.56 582 HIS A C 1
ATOM 4308 O O . HIS A 1 582 ? 15.895 0.384 19.328 1.00 85.56 582 HIS A O 1
ATOM 4314 N N . TRP A 1 583 ? 14.069 0.907 20.517 1.00 92.25 583 TRP A N 1
ATOM 4315 C CA . TRP A 1 583 ? 13.632 1.990 19.637 1.00 92.25 583 TRP A CA 1
ATOM 4316 C C . TRP A 1 583 ? 14.554 3.202 19.780 1.00 92.25 583 TRP A C 1
ATOM 4318 O O . TRP A 1 583 ? 15.268 3.350 20.773 1.00 92.25 583 TRP A O 1
ATOM 4328 N N . LYS A 1 584 ? 14.505 4.118 18.814 1.00 90.75 584 LYS A N 1
ATOM 4329 C CA . LYS A 1 584 ? 15.299 5.344 18.849 1.00 90.75 584 LYS A CA 1
ATOM 4330 C C . LYS A 1 584 ? 15.026 6.134 20.133 1.00 90.75 584 LYS A C 1
ATOM 4332 O O . LYS A 1 584 ? 13.870 6.294 20.545 1.00 90.75 584 LYS A O 1
ATOM 4337 N N . THR A 1 585 ? 16.091 6.609 20.775 1.00 85.75 585 THR A N 1
ATOM 4338 C CA . THR A 1 585 ? 16.013 7.361 22.033 1.00 85.75 585 THR A CA 1
ATOM 4339 C C . THR A 1 585 ? 15.207 8.646 21.846 1.00 85.75 585 THR A C 1
ATOM 4341 O O . THR A 1 585 ? 15.380 9.363 20.860 1.00 85.75 585 THR A O 1
ATOM 4344 N N . GLY A 1 586 ? 14.320 8.942 22.795 1.00 86.00 586 GLY A N 1
ATOM 4345 C CA . GLY A 1 586 ? 13.463 10.126 22.773 1.00 86.00 586 GLY A CA 1
ATOM 4346 C C . GLY A 1 586 ? 12.053 9.851 23.306 1.00 86.00 586 GLY A C 1
ATOM 4347 O O . GLY A 1 586 ? 11.682 8.689 23.511 1.00 86.00 586 GLY A O 1
ATOM 4348 N N . PRO A 1 587 ? 11.253 10.910 23.530 1.00 88.62 587 PRO A N 1
ATOM 4349 C CA . PRO A 1 587 ? 9.914 10.786 24.094 1.00 88.62 587 PRO A CA 1
ATOM 4350 C C . PRO A 1 587 ? 8.957 10.073 23.130 1.00 88.62 587 PRO A C 1
ATOM 4352 O O . PRO A 1 587 ? 9.013 10.285 21.915 1.00 88.62 587 PRO A O 1
ATOM 4355 N N . LYS A 1 588 ? 8.020 9.284 23.674 1.00 88.44 588 LYS A N 1
ATOM 4356 C CA . LYS A 1 588 ? 6.976 8.592 22.891 1.00 88.44 588 LYS A CA 1
ATOM 4357 C C . LYS A 1 588 ? 6.137 9.552 22.043 1.00 88.44 588 LYS A C 1
ATOM 4359 O O . LYS A 1 588 ? 5.836 9.226 20.902 1.00 88.44 588 LYS A O 1
ATOM 4364 N N . GLY A 1 589 ? 5.874 10.769 22.529 1.00 89.56 589 GLY A N 1
ATOM 4365 C CA . GLY A 1 589 ? 5.178 11.807 21.755 1.00 89.56 589 GLY A CA 1
ATOM 4366 C C . GLY A 1 589 ? 5.866 12.153 20.428 1.00 89.56 589 GLY A C 1
ATOM 4367 O O . GLY A 1 589 ? 5.198 12.277 19.411 1.00 89.56 589 GLY A O 1
ATOM 4368 N N . LYS A 1 590 ? 7.207 12.198 20.383 1.00 92.06 590 LYS A N 1
ATOM 4369 C CA . LYS A 1 590 ? 7.939 12.445 19.127 1.00 92.06 590 LYS A CA 1
ATOM 4370 C C . LYS A 1 590 ? 7.786 11.283 18.142 1.00 92.06 590 LYS A C 1
ATOM 4372 O O . LYS A 1 590 ? 7.629 11.512 16.949 1.00 92.06 590 LYS A O 1
ATOM 4377 N N . LYS A 1 591 ? 7.802 10.041 18.637 1.00 93.19 591 LYS A N 1
ATOM 4378 C CA . LYS A 1 591 ? 7.553 8.838 17.821 1.00 93.19 591 LYS A CA 1
ATOM 4379 C C . LYS A 1 591 ? 6.125 8.828 17.275 1.00 93.19 591 LYS A C 1
ATOM 4381 O O . LYS A 1 591 ? 5.934 8.510 16.110 1.00 93.19 591 LYS A O 1
ATOM 4386 N N . GLN A 1 592 ? 5.150 9.249 18.082 1.00 91.88 592 GLN A N 1
ATOM 4387 C CA . GLN A 1 592 ? 3.765 9.430 17.642 1.00 91.88 592 GLN A CA 1
ATOM 4388 C C . GLN A 1 592 ? 3.666 10.478 16.526 1.00 91.88 592 GLN A C 1
ATOM 4390 O O . GLN A 1 592 ? 3.044 10.195 15.510 1.00 91.88 592 GLN A O 1
ATOM 4395 N N . THR A 1 593 ? 4.324 11.639 16.645 1.00 92.88 593 THR A N 1
ATOM 4396 C CA . THR A 1 593 ? 4.373 12.639 15.559 1.00 92.88 593 THR A CA 1
ATOM 4397 C C . THR A 1 593 ? 4.971 12.066 14.273 1.00 92.88 593 THR A C 1
ATOM 4399 O O . THR A 1 593 ? 4.413 12.287 13.206 1.00 92.88 593 THR A O 1
ATOM 4402 N N . ILE A 1 594 ? 6.058 11.293 14.371 1.00 94.81 594 ILE A N 1
ATOM 4403 C CA . ILE A 1 594 ? 6.703 10.643 13.217 1.00 94.81 594 ILE A CA 1
ATOM 4404 C C . ILE A 1 594 ? 5.753 9.638 12.544 1.00 94.81 594 ILE A C 1
ATOM 4406 O O . ILE A 1 594 ? 5.573 9.677 11.330 1.00 94.81 594 ILE A O 1
ATOM 4410 N N . ILE A 1 595 ? 5.095 8.774 13.322 1.00 95.00 595 ILE A N 1
ATOM 4411 C CA . ILE A 1 595 ? 4.110 7.817 12.794 1.00 95.00 595 ILE A CA 1
ATOM 4412 C C . ILE A 1 595 ? 2.913 8.533 12.158 1.00 95.00 595 ILE A C 1
ATOM 4414 O O . ILE A 1 595 ? 2.379 8.075 11.160 1.00 95.00 595 ILE A O 1
ATOM 4418 N N . ARG A 1 596 ? 2.518 9.702 12.661 1.00 95.06 596 ARG A N 1
ATOM 4419 C CA . ARG A 1 596 ? 1.471 10.528 12.040 1.00 95.06 596 ARG A CA 1
ATOM 4420 C C . ARG A 1 596 ? 1.896 11.189 10.724 1.00 95.06 596 ARG A C 1
ATOM 4422 O O . ARG A 1 596 ? 1.050 11.800 10.078 1.00 95.06 596 ARG A O 1
ATOM 4429 N N . SER A 1 597 ? 3.167 11.083 10.329 1.00 94.75 597 SER A N 1
ATOM 4430 C CA . SER A 1 597 ? 3.652 11.527 9.018 1.00 94.75 597 SER A CA 1
ATOM 4431 C C . SER A 1 597 ? 3.549 10.437 7.951 1.00 94.75 597 SER A C 1
ATOM 4433 O O . SER A 1 597 ? 3.138 10.726 6.835 1.00 94.75 597 SER A O 1
ATOM 4435 N N . PHE A 1 598 ? 3.917 9.194 8.270 1.00 95.50 598 PHE A N 1
ATOM 4436 C CA . PHE A 1 598 ? 4.042 8.112 7.277 1.00 95.50 598 PHE A CA 1
ATOM 4437 C C . PHE A 1 598 ? 3.411 6.774 7.701 1.00 95.50 598 PHE A C 1
ATOM 4439 O O . PHE A 1 598 ? 3.666 5.733 7.097 1.00 95.50 598 PHE A O 1
ATOM 4446 N N . GLY A 1 599 ? 2.592 6.783 8.749 1.00 96.06 599 GLY A N 1
ATOM 4447 C CA . GLY A 1 599 ? 1.874 5.615 9.238 1.00 96.06 599 GLY A CA 1
ATOM 4448 C C . GLY A 1 599 ? 2.782 4.463 9.667 1.00 96.06 599 GLY A C 1
ATOM 4449 O O . GLY A 1 599 ? 3.920 4.631 10.118 1.00 96.06 599 GLY A O 1
ATOM 4450 N N . TYR A 1 600 ? 2.259 3.253 9.506 1.00 96.38 600 TYR A N 1
ATOM 4451 C CA . TYR A 1 600 ? 2.938 1.998 9.816 1.00 96.38 600 TYR A CA 1
ATOM 4452 C C . TYR A 1 600 ? 3.806 1.476 8.660 1.00 96.38 600 TYR A C 1
ATOM 4454 O O . TYR A 1 600 ? 4.392 0.401 8.787 1.00 96.38 600 TYR A O 1
ATOM 4462 N N . GLY A 1 601 ? 3.931 2.256 7.578 1.00 96.94 601 GLY A N 1
ATOM 4463 C CA . GLY A 1 601 ? 4.791 1.974 6.432 1.00 96.94 601 GLY A CA 1
ATOM 4464 C C . GLY A 1 601 ? 4.045 1.410 5.221 1.00 96.94 601 GLY A C 1
ATOM 4465 O O . GLY A 1 601 ? 2.865 1.696 5.022 1.00 96.94 601 GLY A O 1
ATOM 4466 N N . VAL A 1 602 ? 4.756 0.627 4.412 1.00 97.81 602 VAL A N 1
ATOM 4467 C CA . VAL A 1 602 ? 4.304 0.073 3.129 1.00 97.81 602 VAL A CA 1
ATOM 4468 C C . VAL A 1 602 ? 3.860 -1.383 3.319 1.00 97.81 602 VAL A C 1
ATOM 4470 O O . VAL A 1 602 ? 4.697 -2.201 3.718 1.00 97.81 602 VAL A O 1
ATOM 4473 N N . PRO A 1 603 ? 2.574 -1.724 3.093 1.00 95.88 603 PRO A N 1
ATOM 4474 C CA . PRO A 1 603 ? 2.062 -3.095 3.171 1.00 95.88 603 PRO A CA 1
ATOM 4475 C C . PRO A 1 603 ? 2.754 -4.054 2.197 1.00 95.88 603 PRO A C 1
ATOM 4477 O O . PRO A 1 603 ? 3.122 -3.677 1.089 1.00 95.88 603 PRO A O 1
ATOM 4480 N N . SER A 1 604 ? 2.891 -5.318 2.600 1.00 90.88 604 SER A N 1
ATOM 4481 C CA . SER A 1 604 ? 3.449 -6.394 1.772 1.00 90.88 604 SER A CA 1
ATOM 4482 C C . SER A 1 604 ? 2.449 -7.538 1.694 1.00 90.88 604 SER A C 1
ATOM 4484 O O . SER A 1 604 ? 2.066 -8.094 2.723 1.00 90.88 604 SER A O 1
ATOM 4486 N N . LEU A 1 605 ? 2.021 -7.887 0.478 1.00 88.00 605 LEU A N 1
ATOM 4487 C CA . LEU A 1 605 ? 1.024 -8.940 0.284 1.00 88.00 605 LEU A CA 1
ATOM 4488 C C . LEU A 1 605 ? 1.542 -10.295 0.779 1.00 88.00 605 LEU A C 1
ATOM 4490 O O . LEU A 1 605 ? 0.827 -10.991 1.494 1.00 88.00 605 LEU A O 1
ATOM 4494 N N . ASP A 1 606 ? 2.801 -10.623 0.484 1.00 82.94 606 ASP A N 1
ATOM 4495 C CA . ASP A 1 606 ? 3.426 -11.873 0.928 1.00 82.94 606 ASP A CA 1
ATOM 4496 C C . ASP A 1 606 ? 3.402 -11.997 2.455 1.00 82.94 606 ASP A C 1
ATOM 4498 O O . ASP A 1 606 ? 3.062 -13.048 2.987 1.00 82.94 606 ASP A O 1
ATOM 4502 N N . ARG A 1 607 ? 3.676 -10.901 3.176 1.00 84.38 607 ARG A N 1
ATOM 4503 C CA . ARG A 1 607 ? 3.601 -10.869 4.647 1.00 84.38 607 ARG A CA 1
ATOM 4504 C C . ARG A 1 607 ? 2.172 -10.903 5.185 1.00 84.38 607 ARG A C 1
ATOM 4506 O O . ARG A 1 607 ? 1.978 -11.304 6.328 1.00 84.38 607 ARG A O 1
ATOM 4513 N N . ALA A 1 608 ? 1.200 -10.419 4.414 1.00 87.50 608 ALA A N 1
ATOM 4514 C CA . ALA A 1 608 ? -0.206 -10.420 4.804 1.00 87.50 608 ALA A CA 1
ATOM 4515 C C . ALA A 1 608 ? -0.846 -11.809 4.645 1.00 87.50 608 ALA A C 1
ATOM 4517 O O . ALA A 1 608 ? -1.692 -12.177 5.456 1.00 87.50 608 ALA A O 1
ATOM 4518 N N . VAL A 1 609 ? -0.443 -12.562 3.613 1.00 82.88 609 VAL A N 1
ATOM 4519 C CA . VAL A 1 609 ? -1.023 -13.867 3.257 1.00 82.88 609 VAL A CA 1
ATOM 4520 C C . VAL A 1 609 ? -0.254 -15.035 3.872 1.00 82.88 609 VAL A C 1
ATOM 4522 O O . VAL A 1 609 ? -0.868 -16.008 4.307 1.00 82.88 609 VAL A O 1
ATOM 4525 N N . ALA A 1 610 ? 1.078 -14.971 3.914 1.00 68.06 610 ALA A N 1
ATOM 4526 C CA . ALA A 1 610 ? 1.903 -16.091 4.348 1.00 68.06 610 ALA A CA 1
ATOM 4527 C C . ALA A 1 610 ? 2.411 -15.915 5.785 1.00 68.06 610 ALA A C 1
ATOM 4529 O O . ALA A 1 610 ? 2.914 -14.858 6.167 1.00 68.06 610 ALA A O 1
ATOM 4530 N N . SER A 1 611 ? 2.359 -17.003 6.558 1.00 58.91 611 SER A N 1
ATOM 4531 C CA . SER A 1 611 ? 3.252 -17.188 7.704 1.00 58.91 611 SER A CA 1
ATOM 4532 C C . SER A 1 611 ? 4.490 -17.958 7.233 1.00 58.91 611 SER A C 1
ATOM 4534 O O . SER A 1 611 ? 4.372 -19.013 6.614 1.00 58.91 611 SER A O 1
ATOM 4536 N N . ALA A 1 612 ? 5.683 -17.426 7.491 1.00 54.22 612 ALA A N 1
ATOM 4537 C CA . ALA A 1 612 ? 6.954 -18.111 7.261 1.00 54.22 612 ALA A CA 1
ATOM 4538 C C . ALA A 1 612 ? 7.411 -18.826 8.544 1.00 54.22 612 ALA A C 1
ATOM 4540 O O . ALA A 1 612 ? 6.964 -18.492 9.641 1.00 54.22 612 ALA A O 1
ATOM 4541 N N . ARG A 1 613 ? 8.372 -19.757 8.440 1.00 54.22 613 ARG A N 1
ATOM 4542 C CA . ARG A 1 613 ? 8.947 -20.457 9.612 1.00 54.22 613 ARG A CA 1
ATOM 4543 C C . ARG A 1 613 ? 9.365 -19.494 10.730 1.00 54.22 613 ARG A C 1
ATOM 4545 O O . ARG A 1 613 ? 9.091 -19.751 11.897 1.00 54.22 613 ARG A O 1
ATOM 4552 N N . ASN A 1 614 ? 9.946 -18.352 10.366 1.00 52.91 614 ASN A N 1
ATOM 4553 C CA . ASN A 1 614 ? 10.436 -17.323 11.284 1.00 52.91 614 ASN A CA 1
ATOM 4554 C C . ASN A 1 614 ? 9.553 -16.055 11.357 1.00 52.91 614 ASN A C 1
ATOM 4556 O O . ASN A 1 614 ? 9.989 -15.044 11.920 1.00 52.91 614 ASN A O 1
ATOM 4560 N N . ALA A 1 615 ? 8.333 -16.091 10.807 1.00 69.38 615 ALA A N 1
ATOM 4561 C CA . ALA A 1 615 ? 7.369 -14.994 10.877 1.00 69.38 615 ALA A CA 1
ATOM 4562 C C . ALA A 1 615 ? 5.928 -15.526 10.893 1.00 69.38 615 ALA A C 1
ATOM 4564 O O . ALA A 1 615 ? 5.439 -16.003 9.874 1.00 69.38 615 ALA A O 1
ATOM 4565 N N . VAL A 1 616 ? 5.239 -15.431 12.032 1.00 82.88 616 VAL A N 1
ATOM 4566 C CA . VAL A 1 616 ? 3.899 -16.025 12.209 1.00 82.88 616 VAL A CA 1
ATOM 4567 C C . VAL A 1 616 ? 2.843 -14.955 12.440 1.00 82.88 616 VAL A C 1
ATOM 4569 O O . VAL A 1 616 ? 3.113 -13.973 13.138 1.00 82.88 616 VAL A O 1
ATOM 4572 N N . THR A 1 617 ? 1.642 -15.185 11.900 1.00 86.69 617 THR A N 1
ATOM 4573 C CA . THR A 1 617 ? 0.456 -14.346 12.101 1.00 86.69 617 THR A CA 1
ATOM 4574 C C . THR A 1 617 ? -0.661 -15.087 12.823 1.00 86.69 617 THR A C 1
ATOM 4576 O O . THR A 1 617 ? -1.172 -16.092 12.346 1.00 86.69 617 THR A O 1
ATOM 4579 N N . LEU A 1 618 ? -1.071 -14.552 13.975 1.00 89.69 618 LEU A N 1
ATOM 4580 C CA . LEU A 1 618 ? -2.219 -15.009 14.752 1.00 89.69 618 LEU A CA 1
ATOM 4581 C C . LEU A 1 618 ? -3.397 -14.061 14.527 1.00 89.69 618 LEU A C 1
ATOM 4583 O O . LEU A 1 618 ? -3.246 -12.846 14.672 1.00 89.69 618 LEU A O 1
ATOM 4587 N N . ILE A 1 619 ? -4.568 -14.618 14.220 1.00 92.50 619 ILE A N 1
ATOM 4588 C CA . ILE A 1 619 ? -5.797 -13.865 13.955 1.00 92.50 619 ILE A CA 1
ATOM 4589 C C . ILE A 1 619 ? -6.893 -14.344 14.906 1.00 92.50 619 ILE A C 1
ATOM 4591 O O . ILE A 1 619 ? -7.119 -15.543 15.053 1.00 92.50 619 ILE A O 1
ATOM 4595 N N . ALA A 1 620 ? -7.599 -13.403 15.528 1.00 94.50 620 ALA A N 1
ATOM 4596 C CA . ALA A 1 620 ? -8.823 -13.669 16.272 1.00 94.50 620 ALA A CA 1
ATOM 4597 C C . ALA A 1 620 ? -9.919 -12.676 15.874 1.00 94.50 620 ALA A C 1
ATOM 4599 O O . ALA A 1 620 ? -9.709 -11.463 15.910 1.00 94.50 620 ALA A O 1
ATOM 4600 N N . GLN A 1 621 ? -11.098 -13.200 15.542 1.00 97.06 621 GLN A N 1
ATOM 4601 C CA . GLN A 1 621 ? -12.310 -12.439 15.240 1.00 97.06 621 GLN A CA 1
ATOM 4602 C C . GLN A 1 621 ? -13.355 -12.756 16.305 1.00 97.06 621 GLN A C 1
ATOM 4604 O O . GLN A 1 621 ? -13.643 -13.925 16.558 1.00 97.06 621 GLN A O 1
ATOM 4609 N N . ALA A 1 622 ? -13.890 -11.733 16.966 1.00 97.44 622 ALA A N 1
ATOM 4610 C CA . ALA A 1 622 ? -14.847 -11.933 18.048 1.00 97.44 622 ALA A CA 1
ATOM 4611 C C . ALA A 1 622 ? -15.884 -10.810 18.124 1.00 97.44 622 ALA A C 1
ATOM 4613 O O . ALA A 1 622 ? -15.625 -9.658 17.761 1.00 97.44 622 ALA A O 1
ATOM 4614 N N . GLU A 1 623 ? -17.062 -11.159 18.638 1.00 97.75 623 GLU A N 1
ATOM 4615 C CA . GLU A 1 623 ? -18.059 -10.190 19.085 1.00 97.75 623 GLU A CA 1
ATOM 4616 C C . GLU A 1 623 ? -17.853 -9.886 20.564 1.00 97.75 623 GLU A C 1
ATOM 4618 O O . GLU A 1 623 ? -17.584 -10.801 21.332 1.00 97.75 623 GLU A O 1
ATOM 4623 N N . ILE A 1 624 ? -18.006 -8.628 20.968 1.00 96.69 624 ILE A N 1
ATOM 4624 C CA . ILE A 1 624 ? -17.883 -8.190 22.361 1.00 96.69 624 ILE A CA 1
ATOM 4625 C C . ILE A 1 624 ? -19.056 -7.290 22.732 1.00 96.69 624 ILE A C 1
ATOM 4627 O O . ILE A 1 624 ? -19.417 -6.385 21.975 1.00 96.69 624 ILE A O 1
ATOM 4631 N N . GLN A 1 625 ? -19.636 -7.509 23.908 1.00 96.94 625 GLN A N 1
ATOM 4632 C CA . GLN A 1 625 ? -20.622 -6.634 24.527 1.00 96.94 625 GLN A CA 1
ATOM 4633 C C . GLN A 1 625 ? -19.910 -5.678 25.502 1.00 96.94 625 GLN A C 1
ATOM 4635 O O . GLN A 1 625 ? -19.687 -6.024 26.667 1.00 96.94 625 GLN A O 1
ATOM 4640 N N . PRO A 1 626 ? -19.526 -4.461 25.069 1.00 95.38 626 PRO A N 1
ATOM 4641 C CA . PRO A 1 626 ? -18.668 -3.579 25.862 1.00 95.38 626 PRO A CA 1
ATOM 4642 C C . PRO A 1 626 ? -19.328 -3.096 27.159 1.00 95.38 626 PRO A C 1
ATOM 4644 O O . PRO A 1 626 ? -18.633 -2.810 28.141 1.00 95.38 626 PRO A O 1
ATOM 4647 N N . PHE A 1 627 ? -20.658 -2.981 27.166 1.00 94.81 627 PHE A N 1
ATOM 4648 C CA . PHE A 1 627 ? -21.426 -2.430 28.275 1.00 94.81 627 PHE A CA 1
ATOM 4649 C C . PHE A 1 627 ? -22.637 -3.306 28.620 1.00 94.81 627 PHE A C 1
ATOM 4651 O O . PHE A 1 627 ? -23.051 -4.168 27.846 1.00 94.81 627 PHE A O 1
ATOM 4658 N N . ALA A 1 628 ? -23.188 -3.095 29.812 1.00 92.88 628 ALA A N 1
ATOM 4659 C CA . ALA A 1 628 ? -24.445 -3.691 30.251 1.00 92.88 628 ALA A CA 1
ATOM 4660 C C . ALA A 1 628 ? -25.178 -2.739 31.202 1.00 92.88 628 ALA A C 1
ATOM 4662 O O . ALA A 1 628 ? -24.574 -1.833 31.790 1.00 92.88 628 ALA A O 1
ATOM 4663 N N . ALA A 1 629 ? -26.483 -2.943 31.368 1.00 87.94 629 ALA A N 1
ATOM 4664 C CA . ALA A 1 629 ? -27.254 -2.247 32.391 1.00 87.94 629 ALA A CA 1
ATOM 4665 C C . ALA A 1 629 ? -26.778 -2.636 33.805 1.00 87.94 629 ALA A C 1
ATOM 4667 O O . ALA A 1 629 ? -26.573 -3.812 34.103 1.00 87.94 629 ALA A O 1
ATOM 4668 N N . ALA A 1 630 ? -26.622 -1.653 34.695 1.00 83.88 630 ALA A N 1
ATOM 4669 C CA . ALA A 1 630 ? -26.331 -1.909 36.103 1.00 83.88 630 ALA A CA 1
ATOM 4670 C C . ALA A 1 630 ? -27.525 -2.586 36.802 1.00 83.88 630 ALA A C 1
ATOM 4672 O O . ALA A 1 630 ? -28.673 -2.199 36.577 1.00 83.88 630 ALA A O 1
ATOM 4673 N N . GLN A 1 631 ? -27.255 -3.522 37.722 1.00 73.44 631 GLN A N 1
ATOM 4674 C CA . GLN A 1 631 ? -28.288 -4.264 38.465 1.00 73.44 631 GLN A CA 1
ATOM 4675 C C . GLN A 1 631 ? -29.226 -3.369 39.308 1.00 73.44 631 GLN A C 1
ATOM 4677 O O . GLN A 1 631 ? -30.366 -3.746 39.549 1.00 73.44 631 GLN A O 1
ATOM 4682 N N . GLU A 1 632 ? -28.795 -2.164 39.703 1.00 71.25 632 GLU A N 1
ATOM 4683 C CA . GLU A 1 632 ? -29.582 -1.216 40.520 1.00 71.25 632 GLU A CA 1
ATOM 4684 C C . GLU A 1 632 ? -30.145 -0.013 39.729 1.00 71.25 632 GLU A C 1
ATOM 4686 O O . GLU A 1 632 ? -30.473 1.022 40.309 1.00 71.25 632 GLU A O 1
ATOM 4691 N N . GLY A 1 633 ? -30.197 -0.074 38.393 1.00 61.75 633 GLY A N 1
ATOM 4692 C CA . GLY A 1 633 ? -30.745 1.016 37.565 1.00 61.75 633 GLY A CA 1
ATOM 4693 C C . GLY A 1 633 ? -29.885 2.290 37.504 1.00 61.75 633 GLY A C 1
ATOM 4694 O O . GLY A 1 633 ? -30.298 3.295 36.927 1.00 61.75 633 GLY A O 1
ATOM 4695 N N . ARG A 1 634 ? -28.661 2.263 38.048 1.00 65.44 634 ARG A N 1
ATOM 4696 C CA . ARG A 1 634 ? -27.702 3.388 38.065 1.00 65.44 634 ARG A CA 1
ATOM 4697 C C . ARG A 1 634 ? -26.887 3.516 36.768 1.00 65.44 634 ARG A C 1
ATOM 4699 O O . ARG A 1 634 ? -25.684 3.764 36.798 1.00 65.44 634 ARG A O 1
ATOM 4706 N N . GLY A 1 635 ? -27.540 3.357 35.621 1.00 79.69 635 GLY A N 1
ATOM 4707 C CA . GLY A 1 635 ? -26.928 3.522 34.301 1.00 79.69 635 GLY A CA 1
ATOM 4708 C C . GLY A 1 635 ? -26.150 2.314 33.774 1.00 79.69 635 GLY A C 1
ATOM 4709 O O . GLY A 1 635 ? -26.419 1.181 34.160 1.00 79.69 635 GLY A O 1
ATOM 4710 N N . ALA A 1 636 ? -25.223 2.549 32.839 1.00 87.81 636 ALA A N 1
ATOM 4711 C CA . ALA A 1 636 ? -24.469 1.498 32.153 1.00 87.81 636 ALA A CA 1
ATOM 4712 C C . ALA A 1 636 ? -23.070 1.284 32.761 1.00 87.81 636 ALA A C 1
ATOM 4714 O O . ALA A 1 636 ? -22.331 2.242 33.018 1.00 87.81 636 ALA A O 1
ATOM 4715 N N . VAL A 1 637 ? -22.684 0.021 32.935 1.00 91.06 637 VAL A N 1
ATOM 4716 C CA . VAL A 1 637 ? -21.367 -0.424 33.425 1.00 91.06 637 VAL A CA 1
ATOM 4717 C C . VAL A 1 637 ? -20.556 -1.069 32.299 1.00 91.06 637 VAL A C 1
ATOM 4719 O O . VAL A 1 637 ? -21.095 -1.347 31.231 1.00 91.06 637 VAL A O 1
ATOM 4722 N N . TYR A 1 638 ? -19.249 -1.255 32.505 1.00 92.56 638 TYR A N 1
ATOM 4723 C CA . TYR A 1 638 ? -18.443 -2.113 31.626 1.00 92.56 638 TYR A CA 1
ATOM 4724 C C . TYR A 1 638 ? -18.855 -3.577 31.830 1.00 92.56 638 TYR A C 1
ATOM 4726 O O . TYR A 1 638 ? -19.221 -3.934 32.948 1.00 92.56 638 TYR A O 1
ATOM 4734 N N . ASN A 1 639 ? -18.823 -4.387 30.769 1.00 94.19 639 ASN A N 1
ATOM 4735 C CA . ASN A 1 639 ? -19.312 -5.767 30.807 1.00 94.19 639 ASN A CA 1
ATOM 4736 C C . ASN A 1 639 ? -18.231 -6.788 30.421 1.00 94.19 639 ASN A C 1
ATOM 4738 O O . ASN A 1 639 ? -17.545 -7.303 31.300 1.00 94.19 639 ASN A O 1
ATOM 4742 N N . GLU A 1 640 ? -18.046 -7.071 29.131 1.00 95.69 640 GLU A N 1
ATOM 4743 C CA . GLU A 1 640 ? -17.125 -8.125 28.695 1.00 95.69 640 GLU A CA 1
ATOM 4744 C C . GLU A 1 640 ? -15.672 -7.638 28.570 1.00 95.69 640 GLU A C 1
ATOM 4746 O O . GLU A 1 640 ? -15.390 -6.508 28.164 1.00 95.69 640 GLU A O 1
ATOM 4751 N 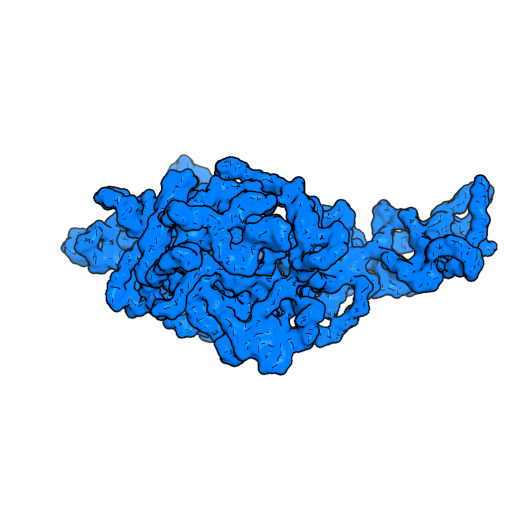N . MET A 1 641 ? -14.743 -8.540 28.888 1.00 95.44 641 MET A N 1
ATOM 4752 C CA . MET A 1 641 ? -13.319 -8.464 28.563 1.00 95.44 641 MET A CA 1
ATOM 4753 C C . MET A 1 641 ? -12.882 -9.822 28.036 1.00 95.44 641 MET A C 1
ATOM 4755 O O . MET A 1 641 ? -13.248 -10.850 28.606 1.00 95.44 641 MET A O 1
ATOM 4759 N N . HIS A 1 642 ? -12.066 -9.837 26.991 1.00 96.62 642 HIS A N 1
ATOM 4760 C CA . HIS A 1 642 ? -11.557 -11.078 26.420 1.00 96.62 642 HIS A CA 1
ATOM 4761 C C . HIS A 1 642 ? -10.088 -11.249 26.770 1.00 96.62 642 HIS A C 1
ATOM 4763 O O . HIS A 1 642 ? -9.304 -10.321 26.599 1.00 96.62 642 HIS A O 1
ATOM 4769 N N . PHE A 1 643 ? -9.714 -12.436 27.237 1.00 95.56 643 PHE A N 1
ATOM 4770 C CA . PHE A 1 643 ? -8.336 -12.797 27.551 1.00 95.56 643 PHE A CA 1
ATOM 4771 C C . PHE A 1 643 ? -7.924 -13.942 26.632 1.00 95.56 643 PHE A C 1
ATOM 4773 O O . PHE A 1 643 ? -8.586 -14.977 26.596 1.00 95.56 643 PHE A O 1
ATOM 4780 N N . TYR A 1 644 ? -6.847 -13.741 25.884 1.00 93.44 644 TYR A N 1
ATOM 4781 C CA . TYR A 1 644 ? -6.295 -14.719 24.959 1.00 93.44 644 TYR A CA 1
ATOM 4782 C C . TYR A 1 644 ? -4.976 -15.241 25.502 1.00 93.44 644 TYR A C 1
ATOM 4784 O O . TYR A 1 644 ? -4.024 -14.474 25.652 1.00 93.44 644 TYR A O 1
ATOM 4792 N N . ASN A 1 645 ? -4.914 -16.552 25.723 1.00 91.19 645 ASN A N 1
ATOM 4793 C CA . ASN A 1 645 ? -3.658 -17.252 25.962 1.00 91.19 645 ASN A CA 1
ATOM 4794 C C . ASN A 1 645 ? -2.973 -17.461 24.614 1.00 91.19 645 ASN A C 1
ATOM 4796 O O . ASN A 1 645 ? -3.451 -18.254 23.791 1.00 91.19 645 ASN A O 1
ATOM 4800 N N . LEU A 1 646 ? -1.870 -16.753 24.390 1.00 89.88 646 LEU A N 1
ATOM 4801 C CA . LEU A 1 646 ? -1.113 -16.829 23.151 1.00 89.88 646 LEU A CA 1
ATOM 4802 C C . LEU A 1 646 ? -0.503 -18.236 23.032 1.00 89.88 646 LEU A C 1
ATOM 4804 O O . LEU A 1 646 ? 0.074 -18.734 24.000 1.00 89.88 646 LEU A O 1
ATOM 4808 N N . PRO A 1 647 ? -0.645 -18.924 21.887 1.00 85.44 647 PRO A N 1
ATOM 4809 C CA . PRO A 1 647 ? 0.080 -20.162 21.617 1.00 85.44 647 PRO A CA 1
ATOM 4810 C C . PRO A 1 647 ? 1.549 -19.808 21.360 1.00 85.44 647 PRO A C 1
ATOM 4812 O O . PRO A 1 647 ? 1.991 -19.799 20.223 1.00 85.44 647 PRO A O 1
ATOM 4815 N N . TRP A 1 648 ? 2.276 -19.378 22.388 1.00 86.12 648 TRP A N 1
ATOM 4816 C CA . TRP A 1 648 ? 3.610 -18.821 22.208 1.00 86.12 648 TRP A CA 1
ATOM 4817 C C . TRP A 1 648 ? 4.631 -19.922 21.916 1.00 86.12 648 TRP A C 1
ATOM 4819 O O . TRP A 1 648 ? 4.618 -20.937 22.614 1.00 86.12 648 TRP A O 1
ATOM 4829 N N . PRO A 1 649 ? 5.516 -19.750 20.917 1.00 84.44 649 PRO A N 1
ATOM 4830 C CA . PRO A 1 649 ? 6.529 -20.741 20.588 1.00 84.44 649 PRO A CA 1
ATOM 4831 C C . PRO A 1 649 ? 7.703 -20.592 21.561 1.00 84.44 649 PRO A C 1
ATOM 4833 O O . PRO A 1 649 ? 8.772 -20.087 21.216 1.00 84.44 649 PRO A O 1
ATOM 4836 N N . THR A 1 650 ? 7.458 -20.926 22.829 1.00 86.06 650 THR A N 1
ATOM 4837 C CA . THR A 1 650 ? 8.388 -20.679 23.933 1.00 86.06 650 THR A CA 1
ATOM 4838 C C . THR A 1 650 ? 9.729 -21.350 23.678 1.00 86.06 650 THR A C 1
ATOM 4840 O O . THR A 1 650 ? 10.752 -20.704 23.879 1.00 86.06 650 THR A O 1
ATOM 4843 N N . ARG A 1 651 ? 9.757 -22.589 23.165 1.00 86.00 651 ARG A N 1
ATOM 4844 C CA . ARG A 1 651 ? 11.026 -23.290 22.911 1.00 86.00 651 ARG A CA 1
ATOM 4845 C C . ARG A 1 651 ? 11.816 -22.619 21.794 1.00 86.00 651 ARG A C 1
ATOM 4847 O O . ARG A 1 651 ? 13.017 -22.408 21.943 1.00 86.00 651 ARG A O 1
ATOM 4854 N N . ALA A 1 652 ? 11.152 -22.256 20.698 1.00 85.19 652 ALA A N 1
ATOM 4855 C CA . ALA A 1 652 ? 11.773 -21.522 19.601 1.00 85.19 652 ALA A CA 1
ATOM 4856 C C . ALA A 1 652 ? 12.316 -20.151 20.043 1.00 85.19 652 ALA A C 1
ATOM 4858 O O . ALA A 1 652 ? 13.413 -19.766 19.643 1.00 85.19 652 ALA A O 1
ATOM 4859 N N . LEU A 1 653 ? 11.583 -19.420 20.889 1.00 86.75 653 LEU A N 1
ATOM 4860 C CA . LEU A 1 653 ? 12.024 -18.129 21.425 1.00 86.75 653 LEU A CA 1
ATOM 4861 C C . LEU A 1 653 ? 13.174 -18.264 22.428 1.00 86.75 653 LEU A C 1
ATOM 4863 O O . LEU A 1 653 ? 14.091 -17.448 22.417 1.00 86.75 653 LEU A O 1
ATOM 4867 N N . GLU A 1 654 ? 13.154 -19.288 23.277 1.00 86.69 654 GLU A N 1
ATOM 4868 C CA . GLU A 1 654 ? 14.249 -19.582 24.206 1.00 86.69 654 GLU A CA 1
ATOM 4869 C C . GLU A 1 654 ? 15.534 -19.964 23.460 1.00 86.69 654 GLU A C 1
ATOM 4871 O O . GLU A 1 654 ? 16.612 -19.524 23.854 1.00 86.69 654 GLU A O 1
ATOM 4876 N N . ALA A 1 655 ? 15.425 -20.694 22.343 1.00 87.62 655 ALA A N 1
ATOM 4877 C CA . ALA A 1 655 ? 16.560 -21.052 21.488 1.00 87.62 655 ALA A CA 1
ATOM 4878 C C . ALA A 1 655 ? 17.241 -19.839 20.823 1.00 87.62 655 ALA A C 1
ATOM 4880 O O . ALA A 1 655 ? 18.411 -19.918 20.456 1.00 87.62 655 ALA A O 1
ATOM 4881 N N . LEU A 1 656 ? 16.523 -18.722 20.678 1.00 86.69 656 LEU A N 1
ATOM 4882 C CA . LEU A 1 656 ? 17.061 -17.455 20.178 1.00 86.69 656 LEU A CA 1
ATOM 4883 C C . LEU A 1 656 ? 17.765 -16.622 21.266 1.00 86.69 656 LEU A C 1
ATOM 4885 O O . LEU A 1 656 ? 18.410 -15.626 20.951 1.00 86.69 656 LEU A O 1
ATOM 4889 N N . GLU A 1 657 ? 17.642 -16.986 22.545 1.00 87.88 657 GLU A N 1
ATOM 4890 C CA . GLU A 1 657 ? 18.257 -16.293 23.683 1.00 87.88 657 GLU A CA 1
ATOM 4891 C C . GLU A 1 657 ? 18.096 -14.750 23.651 1.00 87.88 657 GLU A C 1
ATOM 4893 O O . GLU A 1 657 ? 17.012 -14.206 23.885 1.00 87.88 657 GLU A O 1
ATOM 4898 N N . ASN A 1 658 ? 19.197 -14.026 23.404 1.00 89.50 658 ASN A N 1
ATOM 4899 C CA . ASN A 1 658 ? 19.277 -12.565 23.424 1.00 89.50 658 ASN A CA 1
ATOM 4900 C C . ASN A 1 658 ? 19.025 -11.916 22.056 1.00 89.50 658 ASN A C 1
ATOM 4902 O O . ASN A 1 658 ? 19.138 -10.689 21.953 1.00 89.50 658 ASN A O 1
ATOM 4906 N N . GLU A 1 659 ? 18.684 -12.699 21.032 1.00 89.94 659 GLU A N 1
ATOM 4907 C CA . GLU A 1 659 ? 18.368 -12.161 19.715 1.00 89.94 659 GLU A CA 1
ATOM 4908 C C . GLU A 1 659 ? 17.120 -11.283 19.744 1.00 89.94 659 GLU A C 1
ATOM 4910 O O . GLU A 1 659 ? 16.201 -11.454 20.555 1.00 89.94 659 GLU A O 1
ATOM 4915 N N . ILE A 1 660 ? 17.108 -10.284 18.864 1.00 90.50 660 ILE A N 1
ATOM 4916 C CA . ILE A 1 660 ? 16.067 -9.258 18.851 1.00 90.50 660 ILE A CA 1
ATOM 4917 C C . ILE A 1 660 ? 14.909 -9.724 17.984 1.00 90.50 660 ILE A C 1
ATOM 4919 O O . ILE A 1 660 ? 15.061 -9.947 16.784 1.00 90.50 660 ILE A O 1
ATOM 4923 N N . VAL A 1 661 ? 13.727 -9.756 18.583 1.00 91.31 661 VAL A N 1
ATOM 4924 C CA . VAL A 1 661 ? 12.476 -10.053 17.891 1.00 91.31 661 VAL A CA 1
ATOM 4925 C C . VAL A 1 661 ? 11.560 -8.837 17.913 1.00 91.31 661 VAL A C 1
ATOM 4927 O O . VAL A 1 661 ? 11.666 -7.949 18.768 1.00 91.31 661 VAL A O 1
ATOM 4930 N N . VAL A 1 662 ? 10.652 -8.788 16.943 1.00 92.12 662 VAL A N 1
ATOM 4931 C CA . VAL A 1 662 ? 9.611 -7.765 16.870 1.00 92.12 662 VAL A CA 1
ATOM 4932 C C . VAL A 1 662 ? 8.260 -8.451 16.920 1.00 92.12 662 VAL A C 1
ATOM 4934 O O . VAL A 1 662 ? 7.972 -9.322 16.099 1.00 92.12 662 VAL A O 1
ATOM 4937 N N . MET A 1 663 ? 7.423 -8.014 17.857 1.00 93.31 663 MET A N 1
ATOM 4938 C CA . MET A 1 663 ? 6.008 -8.350 17.869 1.00 93.31 663 MET A CA 1
ATOM 4939 C C . MET A 1 663 ? 5.196 -7.112 17.491 1.00 93.31 663 MET A C 1
ATOM 4941 O O . MET A 1 663 ? 5.386 -6.043 18.064 1.00 93.31 663 MET A O 1
ATOM 4945 N N . LYS A 1 664 ? 4.274 -7.243 16.541 1.00 94.06 664 LYS A N 1
ATOM 4946 C CA . LYS A 1 664 ? 3.318 -6.188 16.180 1.00 94.06 664 LYS A CA 1
ATOM 4947 C C . LYS A 1 664 ? 1.916 -6.651 16.554 1.00 94.06 664 LYS A C 1
ATOM 4949 O O . LYS A 1 664 ? 1.528 -7.758 16.193 1.00 94.06 664 LYS A O 1
ATOM 4954 N N . VAL A 1 665 ? 1.174 -5.805 17.261 1.00 95.31 665 VAL A N 1
ATOM 4955 C CA . VAL A 1 665 ? -0.213 -6.064 17.667 1.00 95.31 665 VAL A CA 1
ATOM 4956 C C . VAL A 1 665 ? -1.106 -5.037 16.995 1.00 95.31 665 VAL A C 1
ATOM 4958 O O . VAL A 1 665 ? -0.914 -3.844 17.214 1.00 95.31 665 VAL A O 1
ATOM 4961 N N . ALA A 1 666 ? -2.083 -5.494 16.212 1.00 95.62 666 ALA A N 1
ATOM 4962 C CA . ALA A 1 666 ? -3.101 -4.666 15.580 1.00 95.62 666 ALA A CA 1
ATOM 4963 C C . ALA A 1 666 ? -4.500 -5.065 16.079 1.00 95.62 666 ALA A C 1
ATOM 4965 O O . ALA A 1 666 ? -4.932 -6.205 15.916 1.00 95.62 666 ALA A O 1
ATOM 4966 N N . LEU A 1 667 ? -5.215 -4.114 16.677 1.00 97.25 667 LEU A N 1
ATOM 4967 C CA . LEU A 1 667 ? -6.605 -4.238 17.105 1.00 97.25 667 LEU A CA 1
ATOM 4968 C C . LEU A 1 667 ? -7.469 -3.330 16.229 1.00 97.25 667 LEU A C 1
ATOM 4970 O O . LEU A 1 667 ? -7.327 -2.109 16.254 1.00 97.25 667 LEU A O 1
ATOM 4974 N N . SER A 1 668 ? -8.370 -3.937 15.467 1.00 97.94 668 SER A N 1
ATOM 4975 C CA . SER A 1 668 ? -9.206 -3.274 14.469 1.00 97.94 668 SER A CA 1
ATOM 4976 C C . SER A 1 668 ? -10.677 -3.549 14.768 1.00 97.94 668 SER A C 1
ATOM 4978 O O . SER A 1 668 ? -11.082 -4.699 14.887 1.00 97.94 668 SER A O 1
ATOM 4980 N N . TYR A 1 669 ? -11.481 -2.502 14.907 1.00 98.31 669 TYR A N 1
ATOM 4981 C CA . TYR A 1 669 ? -12.937 -2.580 15.070 1.00 98.31 669 TYR A CA 1
ATOM 4982 C C . TYR A 1 669 ? -13.601 -1.377 14.402 1.00 98.31 669 TYR A C 1
ATOM 4984 O O . TYR A 1 669 ? -12.931 -0.377 14.170 1.00 98.31 669 TYR A O 1
ATOM 4992 N N . PHE A 1 670 ? -14.897 -1.425 14.107 1.00 98.31 670 PHE A N 1
ATOM 4993 C CA . PHE A 1 670 ? -15.615 -0.245 13.619 1.00 98.31 670 PHE A CA 1
ATOM 4994 C C . PHE A 1 670 ? -16.512 0.343 14.702 1.00 98.31 670 PHE A C 1
ATOM 4996 O O . PHE A 1 670 ? -17.215 -0.376 15.414 1.00 98.31 670 PHE A O 1
ATOM 5003 N N . ILE A 1 671 ? -16.467 1.669 14.835 1.00 96.38 671 ILE A N 1
ATOM 5004 C CA . ILE A 1 671 ? -17.324 2.417 15.758 1.00 96.38 671 ILE A CA 1
ATOM 5005 C C . ILE A 1 671 ? -18.538 2.957 15.024 1.00 96.38 671 ILE A C 1
ATOM 5007 O O . ILE A 1 671 ? -18.447 3.303 13.854 1.00 96.38 671 ILE A O 1
ATOM 5011 N N . GLU A 1 672 ? -19.662 3.089 15.718 1.00 95.25 672 GLU A N 1
ATOM 5012 C CA . GLU A 1 672 ? -20.756 3.902 15.198 1.00 95.25 672 GLU A CA 1
ATOM 5013 C C . GLU A 1 672 ? -20.495 5.361 15.582 1.00 95.25 672 GLU A C 1
ATOM 5015 O O . GLU A 1 672 ? -20.296 5.648 16.776 1.00 95.25 672 GLU A O 1
ATOM 5020 N N . PRO A 1 673 ? -20.470 6.281 14.607 1.00 94.12 673 PRO A N 1
ATOM 5021 C CA . PRO A 1 673 ? -20.175 7.679 14.860 1.00 94.12 673 PRO A CA 1
ATOM 5022 C C . PRO A 1 673 ? -21.389 8.401 15.451 1.00 94.12 673 PRO A C 1
ATOM 5024 O O . PRO A 1 673 ? -22.541 8.107 15.134 1.00 94.12 673 PRO A O 1
ATOM 5027 N N . ASN A 1 674 ? -21.128 9.411 16.273 1.00 90.56 674 ASN A N 1
ATOM 5028 C CA . ASN A 1 674 ? -22.130 10.345 16.770 1.00 90.56 674 ASN A CA 1
ATOM 5029 C C . ASN A 1 674 ? -21.620 11.782 16.612 1.00 90.56 674 ASN A C 1
ATOM 5031 O O . ASN A 1 674 ? -20.913 12.328 17.466 1.00 90.56 674 ASN A O 1
ATOM 5035 N N . LEU A 1 675 ? -21.971 12.391 15.480 1.00 82.88 675 LEU A N 1
ATOM 5036 C CA . LEU A 1 675 ? -21.628 13.768 15.138 1.00 82.88 675 LEU A CA 1
ATOM 5037 C C . LEU A 1 675 ? -22.467 14.748 15.970 1.00 82.88 675 LEU A C 1
ATOM 5039 O O . LEU A 1 675 ? -23.530 15.204 15.559 1.00 82.88 675 LEU A O 1
ATOM 5043 N N . THR A 1 676 ? -21.969 15.098 17.153 1.00 77.62 676 THR A N 1
ATOM 5044 C CA . THR A 1 676 ? -22.495 16.214 17.955 1.00 77.62 676 THR A CA 1
ATOM 5045 C C . THR A 1 676 ? -21.471 17.343 18.020 1.00 77.62 676 THR A C 1
ATOM 5047 O O . THR A 1 676 ? -20.275 17.110 17.859 1.00 77.62 676 THR A O 1
ATOM 5050 N N . GLY A 1 677 ? -21.887 18.567 18.364 1.00 68.75 677 GLY A N 1
ATOM 5051 C CA . GLY A 1 677 ? -20.943 19.677 18.578 1.00 68.75 677 GLY A CA 1
ATOM 5052 C C . GLY A 1 677 ? -19.861 19.399 19.641 1.00 68.75 677 GLY A C 1
ATOM 5053 O O . GLY A 1 677 ? -18.834 20.071 19.663 1.00 68.75 677 GLY A O 1
ATOM 5054 N N . ARG A 1 678 ? -20.056 18.387 20.506 1.00 74.19 678 ARG A N 1
ATOM 5055 C CA . ARG A 1 678 ? -19.077 17.938 21.512 1.00 74.19 678 ARG A CA 1
ATOM 5056 C C . ARG A 1 678 ? -18.067 16.922 20.965 1.00 74.19 678 ARG A C 1
ATOM 5058 O O . ARG A 1 678 ? -16.978 16.823 21.525 1.00 74.19 678 ARG A O 1
ATOM 5065 N N . ALA A 1 679 ? -18.378 16.231 19.866 1.00 72.12 679 ALA A N 1
ATOM 5066 C CA . ALA A 1 679 ? -17.533 15.189 19.277 1.00 72.12 679 ALA A CA 1
ATOM 5067 C C . ALA A 1 679 ? -16.134 15.695 18.891 1.00 72.12 679 ALA A C 1
ATOM 5069 O O . ALA A 1 679 ? -15.158 14.968 19.040 1.00 72.12 679 ALA A O 1
ATOM 5070 N N . ALA A 1 680 ? -16.021 16.965 18.488 1.00 69.88 680 ALA A N 1
ATOM 5071 C CA . ALA A 1 680 ? -14.753 17.590 18.107 1.00 69.88 680 ALA A CA 1
ATOM 5072 C C . ALA A 1 680 ? -13.764 17.791 19.274 1.00 69.88 680 ALA A C 1
ATOM 5074 O O . ALA A 1 680 ? -12.583 18.006 19.038 1.00 69.88 680 ALA A O 1
ATOM 5075 N N . THR A 1 681 ? -14.232 17.760 20.526 1.00 78.50 681 THR A N 1
ATOM 5076 C CA . THR A 1 681 ? -13.386 17.964 21.722 1.00 78.50 681 THR A CA 1
ATOM 5077 C C . THR A 1 681 ? -13.461 16.807 22.714 1.00 78.50 681 THR A C 1
ATOM 5079 O O . THR A 1 681 ? -12.728 16.786 23.701 1.00 78.50 681 THR A O 1
ATOM 5082 N N . ARG A 1 682 ? -14.360 15.843 22.480 1.00 83.69 682 ARG A N 1
ATOM 5083 C CA . ARG A 1 682 ? -14.607 14.692 23.352 1.00 83.69 682 ARG A CA 1
ATOM 5084 C C . ARG A 1 682 ? -14.728 13.418 22.513 1.00 83.69 682 ARG A C 1
ATOM 5086 O O . ARG A 1 682 ? -15.846 13.044 22.140 1.00 83.69 682 ARG A O 1
ATOM 5093 N N . PRO A 1 683 ? -13.600 12.746 22.220 1.00 85.38 683 PRO A N 1
ATOM 5094 C CA . PRO A 1 683 ? -13.544 11.508 21.436 1.00 85.38 683 PRO A CA 1
ATOM 5095 C C . PRO A 1 683 ? -14.540 10.420 21.879 1.00 85.38 683 PRO A C 1
ATOM 5097 O O . PRO A 1 683 ? -15.088 9.685 21.060 1.00 85.38 683 PRO A O 1
ATOM 5100 N N . ASP A 1 684 ? -14.814 10.325 23.179 1.00 85.31 684 ASP A N 1
ATOM 5101 C CA . ASP A 1 684 ? -15.763 9.384 23.783 1.00 85.31 684 ASP A CA 1
ATOM 5102 C C . ASP A 1 684 ? -17.235 9.696 23.469 1.00 85.31 684 ASP A C 1
ATOM 5104 O O . ASP A 1 684 ? -18.084 8.816 23.576 1.00 85.31 684 ASP A O 1
ATOM 5108 N N . THR A 1 685 ? -17.549 10.927 23.061 1.00 88.44 685 THR A N 1
ATOM 5109 C CA . THR A 1 685 ? -18.893 11.291 22.583 1.00 88.44 685 THR A CA 1
ATOM 5110 C C . THR A 1 685 ? -19.100 10.982 21.105 1.00 88.44 685 THR A C 1
ATOM 5112 O O . THR A 1 685 ? -20.249 10.885 20.687 1.00 88.44 685 THR A O 1
ATOM 5115 N N . TYR A 1 686 ? -18.014 10.791 20.343 1.00 92.06 686 TYR A N 1
ATOM 5116 C CA . TYR A 1 686 ? -18.058 10.427 18.927 1.00 92.06 686 TYR A CA 1
ATOM 5117 C C . TYR A 1 686 ? -18.205 8.916 18.718 1.00 92.06 686 TYR A C 1
ATOM 5119 O O . TYR A 1 686 ? -19.063 8.489 17.958 1.00 92.06 686 TYR A O 1
ATOM 5127 N N . ARG A 1 687 ? -17.409 8.094 19.414 1.00 93.81 687 ARG A N 1
ATOM 5128 C CA . ARG A 1 687 ? -17.434 6.627 19.258 1.00 93.81 687 ARG A CA 1
ATOM 5129 C C . ARG A 1 687 ? -18.527 5.949 20.078 1.00 93.81 687 ARG A C 1
ATOM 5131 O O . ARG A 1 687 ? -18.732 6.303 21.240 1.00 93.81 687 ARG A O 1
ATOM 5138 N N . SER A 1 688 ? -19.150 4.911 19.530 1.00 94.81 688 SER A N 1
ATOM 5139 C CA . SER A 1 688 ? -20.085 4.038 20.257 1.00 94.81 688 SER A CA 1
ATOM 5140 C C . SER A 1 688 ? -19.453 3.380 21.480 1.00 94.81 688 SER A C 1
ATOM 5142 O O . SER A 1 688 ? -19.970 3.477 22.593 1.00 94.81 688 SER A O 1
ATOM 5144 N N . PHE A 1 689 ? -18.294 2.766 21.273 1.00 95.12 689 PHE A N 1
ATOM 5145 C CA . PHE A 1 689 ? -17.425 2.166 22.276 1.00 95.12 689 PHE A CA 1
ATOM 5146 C C . PHE A 1 689 ? -15.970 2.312 21.816 1.00 95.12 689 PHE A C 1
ATOM 5148 O O . PHE A 1 689 ? -15.695 2.598 20.651 1.00 95.12 689 PHE A O 1
ATOM 5155 N N . GLY A 1 690 ? -15.014 2.156 22.728 1.00 94.19 690 GLY A N 1
ATOM 5156 C CA . GLY A 1 690 ? -13.609 1.983 22.361 1.00 94.19 690 GLY A CA 1
ATOM 5157 C C . GLY A 1 690 ? -13.082 0.663 22.895 1.00 94.19 690 GLY A C 1
ATOM 5158 O O . GLY A 1 690 ? -13.575 0.194 23.914 1.00 94.19 690 GLY A O 1
ATOM 5159 N N . LEU A 1 691 ? -12.070 0.097 22.245 1.00 94.94 691 LEU A N 1
ATOM 5160 C CA . LEU A 1 691 ? -11.363 -1.091 22.720 1.00 94.94 691 LEU A CA 1
ATOM 5161 C C . LEU A 1 691 ? -9.879 -0.783 22.901 1.00 94.94 691 LEU A C 1
ATOM 5163 O O . LEU A 1 691 ? -9.303 0.040 22.184 1.00 94.94 691 LEU A O 1
ATOM 5167 N N . ARG A 1 692 ? -9.261 -1.440 23.876 1.00 93.56 692 ARG A N 1
ATOM 5168 C CA . ARG A 1 692 ? -7.821 -1.405 24.136 1.00 93.56 692 ARG A CA 1
ATOM 5169 C C . ARG A 1 692 ? -7.305 -2.817 24.286 1.00 93.56 692 ARG A C 1
ATOM 5171 O O . ARG A 1 692 ? -8.072 -3.710 24.639 1.00 93.56 692 ARG A O 1
ATOM 5178 N N . PHE A 1 693 ? -6.007 -2.979 24.059 1.00 93.31 693 PHE A N 1
ATOM 5179 C CA . PHE A 1 693 ? -5.313 -4.201 24.412 1.00 93.31 693 PHE A CA 1
ATOM 5180 C C . PHE A 1 693 ? -4.308 -3.959 25.536 1.00 93.31 693 PHE A C 1
ATOM 5182 O O . PHE A 1 693 ? -3.746 -2.871 25.666 1.00 93.31 693 PHE A O 1
ATOM 5189 N N . GLY A 1 694 ? -4.087 -4.984 26.349 1.00 91.62 694 GLY A N 1
ATOM 5190 C CA . GLY A 1 694 ? -3.029 -5.025 27.349 1.00 91.62 694 GLY A CA 1
ATOM 5191 C C . GLY A 1 694 ? -2.328 -6.372 27.290 1.00 91.62 694 GLY A C 1
ATOM 5192 O O . GLY A 1 694 ? -2.991 -7.391 27.155 1.00 91.62 694 GLY A O 1
ATOM 5193 N N . MET A 1 695 ? -1.003 -6.380 27.383 1.00 91.88 695 MET A N 1
ATOM 5194 C CA . MET A 1 695 ? -0.205 -7.608 27.419 1.00 91.88 695 MET A CA 1
ATOM 5195 C C . MET A 1 695 ? 0.080 -8.002 28.873 1.00 91.88 695 MET A C 1
ATOM 5197 O O . MET A 1 695 ? 0.295 -7.120 29.716 1.00 91.88 695 MET A O 1
ATOM 5201 N N . LYS A 1 696 ? 0.054 -9.302 29.174 1.00 91.88 696 LYS A N 1
ATOM 5202 C CA . LYS A 1 696 ? 0.458 -9.857 30.472 1.00 91.88 696 LYS A CA 1
ATOM 5203 C C . LYS A 1 696 ? 1.955 -9.645 30.682 1.00 91.88 696 LYS A C 1
ATOM 5205 O O . LYS A 1 696 ? 2.729 -9.743 29.732 1.00 91.88 696 LYS A O 1
ATOM 5210 N N . ARG A 1 697 ? 2.369 -9.303 31.903 1.00 89.38 697 ARG A N 1
ATOM 5211 C CA . ARG A 1 697 ? 3.793 -9.102 32.233 1.00 89.38 697 ARG A CA 1
ATOM 5212 C C . ARG A 1 697 ? 4.473 -10.437 32.532 1.00 89.38 697 ARG A C 1
ATOM 5214 O O . ARG A 1 697 ? 3.823 -11.347 33.036 1.00 89.38 697 ARG A O 1
ATOM 5221 N N . ARG A 1 698 ? 5.792 -10.523 32.333 1.00 84.38 698 ARG A N 1
ATOM 5222 C CA . ARG A 1 698 ? 6.562 -11.777 32.461 1.00 84.38 698 ARG A CA 1
ATOM 5223 C C . ARG A 1 698 ? 6.396 -12.515 33.799 1.00 84.38 698 ARG A C 1
ATOM 5225 O O . ARG A 1 698 ? 6.442 -13.737 33.836 1.00 84.38 698 ARG A O 1
ATOM 5232 N N . GLY A 1 699 ? 6.267 -11.783 34.905 1.00 82.62 699 GLY A N 1
ATOM 5233 C CA . GLY A 1 699 ? 6.137 -12.354 36.255 1.00 82.62 699 GLY A CA 1
ATOM 5234 C C . GLY A 1 699 ? 4.728 -12.277 36.843 1.00 82.62 699 GLY A C 1
ATOM 5235 O O . GLY A 1 699 ? 4.552 -12.530 38.032 1.00 82.62 699 GLY A O 1
ATOM 5236 N N . GLU A 1 700 ? 3.747 -11.845 36.055 1.00 88.50 700 GLU A N 1
ATOM 5237 C CA . GLU A 1 700 ? 2.379 -11.622 36.512 1.00 88.50 700 GLU A CA 1
ATOM 5238 C C . GLU A 1 700 ? 1.560 -12.909 36.379 1.00 88.50 700 GLU A C 1
ATOM 5240 O O . GLU A 1 700 ? 1.602 -13.563 35.343 1.00 88.50 700 GLU A O 1
ATOM 5245 N N . THR A 1 701 ? 0.802 -13.284 37.412 1.00 90.56 701 THR A N 1
ATOM 5246 C CA . THR A 1 701 ? -0.165 -14.392 37.306 1.00 90.56 701 THR A CA 1
ATOM 5247 C C . THR A 1 701 ? -1.424 -13.944 36.566 1.00 90.56 701 THR A C 1
ATOM 5249 O O . THR A 1 701 ? -1.739 -12.755 36.533 1.00 90.56 701 THR A O 1
ATOM 5252 N N . ASP A 1 702 ? -2.220 -14.873 36.035 1.00 89.88 702 ASP A N 1
ATOM 5253 C CA . ASP A 1 702 ? -3.454 -14.516 35.315 1.00 89.88 702 ASP A CA 1
ATOM 5254 C C . ASP A 1 702 ? -4.444 -13.729 36.190 1.00 89.88 702 ASP A C 1
ATOM 5256 O O . ASP A 1 702 ? -5.108 -12.803 35.721 1.00 89.88 702 ASP A O 1
ATOM 5260 N N . VAL A 1 703 ? -4.492 -14.029 37.492 1.00 92.31 703 VAL A N 1
ATOM 5261 C CA . VAL A 1 703 ? -5.300 -13.287 38.473 1.00 92.31 703 VAL A CA 1
ATOM 5262 C C . VAL A 1 703 ? -4.802 -11.848 38.623 1.00 92.31 703 VAL A C 1
ATOM 5264 O O . VAL A 1 703 ? -5.602 -10.911 38.597 1.00 92.31 703 VAL A O 1
ATOM 5267 N N . GLN A 1 704 ? -3.485 -11.655 38.749 1.00 91.44 704 GLN A N 1
ATOM 5268 C CA . GLN A 1 704 ? -2.884 -10.322 38.836 1.00 91.44 704 GLN A CA 1
ATOM 5269 C C . GLN A 1 704 ? -3.105 -9.532 37.541 1.00 91.44 704 GLN A C 1
ATOM 5271 O O . GLN A 1 704 ? -3.470 -8.358 37.600 1.00 91.44 704 GLN A O 1
ATOM 5276 N N . PHE A 1 705 ? -2.990 -10.194 36.387 1.00 91.88 705 PHE A N 1
ATOM 5277 C CA . PHE A 1 705 ? -3.224 -9.593 35.080 1.00 91.88 705 PHE A CA 1
ATOM 5278 C C . PHE A 1 705 ? -4.662 -9.099 34.924 1.00 91.88 705 PHE A C 1
ATOM 5280 O O . PHE A 1 705 ? -4.888 -7.931 34.594 1.00 91.88 705 PHE A O 1
ATOM 5287 N N . ARG A 1 706 ? -5.644 -9.945 35.250 1.00 91.38 706 ARG A N 1
ATOM 5288 C CA . ARG A 1 706 ? -7.065 -9.568 35.261 1.00 91.38 706 ARG A CA 1
ATOM 5289 C C . ARG A 1 706 ? -7.323 -8.397 36.210 1.00 91.38 706 ARG A C 1
ATOM 5291 O O . ARG A 1 706 ? -7.990 -7.436 35.827 1.00 91.38 706 ARG A O 1
ATOM 5298 N N . ALA A 1 707 ? -6.763 -8.431 37.422 1.00 89.00 707 ALA A N 1
ATOM 5299 C CA . ALA A 1 707 ? -6.900 -7.347 38.395 1.00 89.00 707 ALA A CA 1
ATOM 5300 C C . ALA A 1 707 ? -6.312 -6.022 37.878 1.00 89.00 707 ALA A C 1
ATOM 5302 O O . ALA A 1 707 ? -6.949 -4.975 38.007 1.00 89.00 707 ALA A O 1
ATOM 5303 N N . ARG A 1 708 ? -5.142 -6.056 37.227 1.00 88.88 708 ARG A N 1
ATOM 5304 C CA . ARG A 1 708 ? -4.505 -4.874 36.633 1.00 88.88 708 ARG A CA 1
ATOM 5305 C C . ARG A 1 708 ? -5.327 -4.283 35.490 1.00 88.88 708 ARG A C 1
ATOM 5307 O O . ARG A 1 708 ? -5.479 -3.064 35.431 1.00 88.88 708 ARG A O 1
ATOM 5314 N N . VAL A 1 709 ? -5.859 -5.116 34.595 1.00 86.94 709 VAL A N 1
ATOM 5315 C CA . VAL A 1 709 ? -6.717 -4.655 33.488 1.00 86.94 709 VAL A CA 1
ATOM 5316 C C . VAL A 1 709 ? -8.009 -4.025 34.028 1.00 86.94 709 VAL A C 1
ATOM 5318 O O . VAL A 1 709 ? -8.397 -2.945 33.579 1.00 86.94 709 VAL A O 1
ATOM 5321 N N . ASN A 1 710 ? -8.615 -4.624 35.059 1.00 85.31 710 ASN A N 1
ATOM 5322 C CA . ASN A 1 710 ? -9.774 -4.056 35.757 1.00 85.31 710 ASN A CA 1
ATOM 5323 C C . ASN A 1 710 ? -9.462 -2.698 36.413 1.00 85.31 710 ASN A C 1
ATOM 5325 O O . ASN A 1 710 ? -10.214 -1.739 36.236 1.00 85.31 710 ASN A O 1
ATOM 5329 N N . ALA A 1 711 ? -8.334 -2.575 37.120 1.00 83.31 711 ALA A N 1
ATOM 5330 C CA . ALA A 1 711 ? -7.918 -1.315 37.744 1.00 83.31 711 ALA A CA 1
ATOM 5331 C C . ALA A 1 711 ? -7.614 -0.218 36.705 1.00 83.31 711 ALA A C 1
ATOM 5333 O O . ALA A 1 711 ? -7.967 0.950 36.890 1.00 83.31 711 ALA A O 1
ATOM 5334 N N . ALA A 1 712 ? -7.021 -0.586 35.563 1.00 73.88 712 ALA A N 1
ATOM 5335 C CA . ALA A 1 712 ? -6.763 0.339 34.462 1.00 73.88 712 ALA A CA 1
ATOM 5336 C C . ALA A 1 712 ? -8.060 0.940 33.884 1.00 73.88 712 ALA A C 1
ATOM 5338 O O . ALA A 1 712 ? -8.079 2.121 33.527 1.00 73.88 712 ALA A O 1
ATOM 5339 N N . GLN A 1 713 ? -9.167 0.185 33.854 1.00 71.31 713 GLN A N 1
ATOM 5340 C CA . GLN A 1 713 ? -10.486 0.719 33.483 1.00 71.31 713 GLN A CA 1
ATOM 5341 C C . GLN A 1 713 ? -11.045 1.745 34.486 1.00 71.31 713 GLN A C 1
ATOM 5343 O O . GLN A 1 713 ? -11.839 2.603 34.088 1.00 71.31 713 GLN A O 1
ATOM 5348 N N . GLN A 1 714 ? -10.626 1.693 35.755 1.00 60.91 714 GLN A N 1
ATOM 5349 C CA . GLN A 1 714 ? -11.046 2.621 36.815 1.00 60.91 714 GLN A CA 1
ATOM 5350 C C . GLN A 1 714 ? -10.144 3.866 36.933 1.00 60.91 714 GLN A C 1
ATOM 5352 O O . GLN A 1 714 ? -10.420 4.742 37.746 1.00 60.91 714 GLN A O 1
ATOM 5357 N N . LYS A 1 715 ? -9.121 4.006 36.069 1.00 60.91 715 LYS A N 1
ATOM 5358 C CA . LYS A 1 715 ? -8.097 5.077 36.100 1.00 60.91 715 LYS A CA 1
ATOM 5359 C C . LYS A 1 715 ? -7.254 5.111 37.389 1.00 60.91 715 LYS A C 1
ATOM 5361 O O . LYS A 1 715 ? -6.680 6.146 37.710 1.00 60.91 715 LYS A O 1
ATOM 5366 N N . GLU A 1 716 ? -7.109 3.979 38.076 1.00 40.50 716 GLU A N 1
ATOM 5367 C CA . GLU A 1 716 ? -6.310 3.833 39.308 1.00 40.50 716 GLU A CA 1
ATOM 5368 C C . GLU A 1 716 ? -4.944 3.161 39.048 1.00 40.50 716 GLU A C 1
ATOM 5370 O O . GLU A 1 716 ? -4.435 2.389 39.859 1.00 40.50 716 GLU A O 1
ATOM 5375 N N . ALA A 1 717 ? -4.340 3.392 37.878 1.00 47.44 717 ALA A N 1
ATOM 5376 C CA . ALA A 1 717 ? -3.125 2.679 37.486 1.00 47.44 717 ALA A CA 1
ATOM 5377 C C . ALA A 1 717 ? -1.885 3.158 38.270 1.00 47.44 717 ALA A C 1
ATOM 5379 O O . ALA A 1 717 ? -1.515 4.331 38.226 1.00 47.44 717 ALA A O 1
ATOM 5380 N N . VAL A 1 718 ? -1.214 2.220 38.945 1.00 48.09 718 VAL A N 1
ATOM 5381 C CA . VAL A 1 718 ? 0.085 2.420 39.610 1.00 48.09 718 VAL A CA 1
ATOM 5382 C C . VAL A 1 718 ? 1.218 2.382 38.574 1.00 48.09 718 VAL A C 1
ATOM 5384 O O . VAL A 1 718 ? 1.159 1.612 37.614 1.00 48.09 718 VAL A O 1
ATOM 5387 N N . ALA A 1 719 ? 2.251 3.209 38.774 1.00 48.94 719 ALA A N 1
ATOM 5388 C CA . ALA A 1 719 ? 3.420 3.305 37.898 1.00 48.94 719 ALA A CA 1
ATOM 5389 C C . ALA A 1 719 ? 4.153 1.961 37.714 1.00 48.94 719 ALA A C 1
ATOM 5391 O O . ALA A 1 719 ? 4.274 1.164 38.648 1.00 48.94 719 ALA A O 1
ATOM 5392 N N . ASP A 1 720 ? 4.640 1.736 36.492 1.00 56.34 720 ASP A N 1
ATOM 5393 C CA . ASP A 1 720 ? 5.207 0.465 36.040 1.00 56.34 720 ASP A CA 1
ATOM 5394 C C . ASP A 1 720 ? 6.660 0.245 36.504 1.00 56.34 720 ASP A C 1
ATOM 5396 O O . ASP A 1 720 ? 7.428 1.200 36.628 1.00 56.34 720 ASP A O 1
ATOM 5400 N N . LYS A 1 721 ? 7.043 -1.016 36.755 1.00 59.25 721 LYS A N 1
ATOM 5401 C CA . LYS A 1 721 ? 8.422 -1.411 37.131 1.00 59.25 721 LYS A CA 1
ATOM 5402 C C . LYS A 1 721 ? 9.172 -2.152 36.015 1.00 59.25 721 LYS A C 1
ATOM 5404 O O . LYS A 1 721 ? 10.375 -2.357 36.148 1.00 59.25 721 LYS A O 1
ATOM 5409 N N . GLU A 1 722 ? 8.483 -2.570 34.953 1.00 71.75 722 GLU A N 1
ATOM 5410 C CA . GLU A 1 722 ? 9.069 -3.295 33.816 1.00 71.75 722 GLU A CA 1
ATOM 5411 C C . GLU A 1 722 ? 9.581 -2.330 32.734 1.00 71.75 722 GLU A C 1
ATOM 5413 O O . GLU A 1 722 ? 9.086 -1.209 32.596 1.00 71.75 722 GLU A O 1
ATOM 5418 N N . ALA A 1 723 ? 10.596 -2.754 31.977 1.00 73.12 723 ALA A N 1
ATOM 5419 C CA . ALA A 1 723 ? 11.119 -1.973 30.864 1.00 73.12 723 ALA A CA 1
ATOM 5420 C C . ALA A 1 723 ? 10.075 -1.853 29.740 1.00 73.12 723 ALA A C 1
ATOM 5422 O O . ALA A 1 723 ? 9.435 -2.824 29.341 1.00 73.12 723 ALA A O 1
ATOM 5423 N N . ASP A 1 724 ? 9.908 -0.644 29.209 1.00 82.81 724 ASP A N 1
ATOM 5424 C CA . ASP A 1 724 ? 8.926 -0.363 28.165 1.00 82.81 724 ASP A CA 1
ATOM 5425 C C . ASP A 1 724 ? 9.530 -0.584 26.770 1.00 82.81 724 ASP A C 1
ATOM 5427 O O . ASP A 1 724 ? 10.242 0.263 26.224 1.00 82.81 724 ASP A O 1
ATOM 5431 N N . HIS A 1 725 ? 9.232 -1.749 26.199 1.00 90.75 725 HIS A N 1
ATOM 5432 C CA . HIS A 1 725 ? 9.669 -2.178 24.868 1.00 90.75 725 HIS A CA 1
ATOM 5433 C C . HIS A 1 725 ? 8.738 -1.720 23.733 1.00 90.75 725 HIS A C 1
ATOM 5435 O O . HIS A 1 725 ? 9.010 -1.992 22.559 1.00 90.75 725 HIS A O 1
ATOM 5441 N N . TRP A 1 726 ? 7.643 -1.024 24.051 1.00 92.75 726 TRP A N 1
ATOM 5442 C CA . TRP A 1 726 ? 6.665 -0.572 23.065 1.00 92.75 726 TRP A CA 1
ATOM 5443 C C . TRP A 1 726 ? 7.097 0.727 22.387 1.00 92.75 726 TRP A C 1
ATOM 5445 O O . TRP A 1 726 ? 7.584 1.659 23.037 1.00 92.75 726 TRP A O 1
ATOM 5455 N N . LEU A 1 727 ? 6.861 0.827 21.078 1.00 93.44 727 LEU A N 1
ATOM 5456 C CA . LEU A 1 727 ? 7.190 2.018 20.301 1.00 93.44 727 LEU A CA 1
ATOM 5457 C C . LEU A 1 727 ? 6.369 3.230 20.759 1.00 93.44 727 LEU A C 1
ATOM 5459 O O . LEU A 1 727 ? 6.931 4.305 21.002 1.00 93.44 727 LEU A O 1
ATOM 5463 N N . LEU A 1 728 ? 5.050 3.059 20.874 1.00 88.69 728 LEU A N 1
ATOM 5464 C CA . LEU A 1 728 ? 4.100 4.160 21.033 1.00 88.69 728 LEU A CA 1
ATOM 5465 C C . LEU A 1 728 ? 3.484 4.242 22.430 1.00 88.69 728 LEU A C 1
ATOM 5467 O O . LEU A 1 728 ? 3.261 5.349 22.934 1.00 88.69 728 LEU A O 1
ATOM 5471 N N . GLY A 1 729 ? 3.272 3.092 23.074 1.00 83.75 729 GLY A N 1
ATOM 5472 C CA . GLY A 1 729 ? 2.655 2.974 24.389 1.00 83.75 729 GLY A CA 1
ATOM 5473 C C . GLY A 1 729 ? 1.152 3.278 24.406 1.00 83.75 729 GLY A C 1
ATOM 5474 O O . GLY A 1 729 ? 0.580 3.762 23.429 1.00 83.75 729 GLY A O 1
ATOM 5475 N N . PRO A 1 730 ? 0.500 3.078 25.564 1.00 70.69 730 PRO A N 1
ATOM 5476 C CA . PRO A 1 730 ? -0.959 3.108 25.683 1.00 70.69 730 PRO A CA 1
ATOM 5477 C C . PRO A 1 730 ? -1.590 4.469 25.344 1.00 70.69 730 PRO A C 1
ATOM 5479 O O . PRO A 1 730 ? -2.747 4.520 24.934 1.00 70.69 730 PRO A O 1
ATOM 5482 N N . MET A 1 731 ? -0.849 5.578 25.475 1.00 64.12 731 MET A N 1
ATOM 5483 C CA . MET A 1 731 ? -1.373 6.918 25.182 1.00 64.12 731 MET A CA 1
ATOM 5484 C C . MET A 1 731 ? -1.517 7.226 23.687 1.00 64.12 731 MET A C 1
ATOM 5486 O O . MET A 1 731 ? -2.327 8.077 23.329 1.00 64.12 731 MET A O 1
ATOM 5490 N N . ALA A 1 732 ? -0.776 6.540 22.812 1.00 66.38 732 ALA A N 1
ATOM 5491 C CA . ALA A 1 732 ? -0.919 6.713 21.363 1.00 66.38 732 ALA A CA 1
ATOM 5492 C C . ALA A 1 732 ? -2.217 6.109 20.814 1.00 66.38 732 ALA A C 1
ATOM 5494 O O . ALA A 1 732 ? -2.657 6.439 19.720 1.00 66.38 732 ALA A O 1
ATOM 5495 N N . VAL A 1 733 ? -2.824 5.220 21.598 1.00 64.31 733 VAL A N 1
ATOM 5496 C CA . VAL A 1 733 ? -3.939 4.349 21.225 1.00 64.31 733 VAL A CA 1
ATOM 5497 C C . VAL A 1 733 ? -5.276 4.958 21.683 1.00 64.31 733 VAL A C 1
ATOM 5499 O O . VAL A 1 733 ? -6.282 4.281 21.863 1.00 64.31 733 VAL A O 1
ATOM 5502 N N . ASN A 1 734 ? -5.307 6.264 21.970 1.00 72.50 734 ASN A N 1
ATOM 5503 C CA . ASN A 1 734 ? -6.423 6.895 22.676 1.00 72.50 734 ASN A CA 1
ATOM 5504 C C . ASN A 1 734 ? -7.645 7.207 21.794 1.00 72.50 734 ASN A C 1
ATOM 5506 O O . ASN A 1 734 ? -8.785 7.200 22.287 1.00 72.50 734 ASN A O 1
ATOM 5510 N N . VAL A 1 735 ? -7.431 7.414 20.498 1.00 84.25 735 VAL A N 1
ATOM 5511 C CA . VAL A 1 735 ? -8.435 7.884 19.535 1.00 84.25 735 VAL A CA 1
ATOM 5512 C C . VAL A 1 735 ? -8.467 6.961 18.323 1.00 84.25 735 VAL A C 1
ATOM 5514 O O . VAL A 1 735 ? -7.466 6.331 18.005 1.00 84.25 735 VAL A O 1
ATOM 5517 N N . GLY A 1 736 ? -9.618 6.874 17.657 1.00 91.62 736 GLY A N 1
ATOM 5518 C CA . GLY A 1 736 ? -9.804 6.010 16.497 1.00 91.62 736 GLY A CA 1
ATOM 5519 C C . GLY A 1 736 ? -10.323 4.621 16.854 1.00 91.62 736 GLY A C 1
ATOM 5520 O O . GLY A 1 736 ? -10.690 4.325 18.001 1.00 91.62 736 GLY A O 1
ATOM 5521 N N . SER A 1 737 ? -10.384 3.788 15.822 1.00 95.69 737 SER A N 1
ATOM 5522 C CA . SER A 1 737 ? -10.934 2.430 15.857 1.00 95.69 737 SER A CA 1
ATOM 5523 C C . SER A 1 737 ? -9.936 1.361 15.374 1.00 95.69 737 SER A C 1
ATOM 5525 O O . SER A 1 737 ? -10.238 0.169 15.346 1.00 95.69 737 SER A O 1
ATOM 5527 N N . LEU A 1 738 ? -8.725 1.798 15.022 1.00 96.44 738 LEU A N 1
ATOM 5528 C CA . LEU A 1 738 ? -7.608 0.978 14.587 1.00 96.44 738 LEU A CA 1
ATOM 5529 C C . LEU A 1 738 ? -6.388 1.340 15.428 1.00 96.44 738 LEU A C 1
ATOM 5531 O O . LEU A 1 738 ? -5.951 2.488 15.455 1.00 96.44 738 LEU A O 1
ATOM 5535 N N . HIS A 1 739 ? -5.854 0.340 16.110 1.00 95.38 739 HIS A N 1
ATOM 5536 C CA . HIS A 1 739 ? -4.799 0.489 17.097 1.00 95.38 739 HIS A CA 1
ATOM 5537 C C . HIS A 1 739 ? -3.665 -0.453 16.752 1.00 95.38 739 HIS A C 1
ATOM 5539 O O . HIS A 1 739 ? -3.887 -1.657 16.698 1.00 95.38 739 HIS A O 1
ATOM 5545 N N . CYS A 1 740 ? -2.459 0.069 16.547 1.00 94.69 740 CYS A N 1
ATOM 5546 C CA . CYS A 1 740 ? -1.289 -0.760 16.289 1.00 94.69 740 CYS A CA 1
ATOM 5547 C C . CYS A 1 740 ? -0.070 -0.253 17.066 1.00 94.69 740 CYS A C 1
ATOM 5549 O O . CYS A 1 740 ? 0.234 0.944 17.046 1.00 94.69 740 CYS A O 1
ATOM 5551 N N . ASP A 1 741 ? 0.614 -1.164 17.758 1.00 94.50 741 ASP A N 1
ATOM 5552 C CA . ASP A 1 741 ? 1.879 -0.892 18.443 1.00 94.50 741 ASP A CA 1
ATOM 5553 C C . ASP A 1 741 ? 2.865 -2.045 18.213 1.00 94.50 741 ASP A C 1
ATOM 5555 O O . ASP A 1 741 ? 2.482 -3.180 17.907 1.00 94.50 741 ASP A O 1
ATOM 5559 N N . LEU A 1 742 ? 4.151 -1.723 18.322 1.00 94.44 742 LEU A N 1
ATOM 5560 C CA . LEU A 1 742 ? 5.250 -2.641 18.078 1.00 94.44 742 LEU A CA 1
ATOM 5561 C C . LEU A 1 742 ? 6.068 -2.797 19.355 1.00 94.44 742 LEU A C 1
ATOM 5563 O O . LEU A 1 742 ? 6.594 -1.824 19.899 1.00 94.44 742 LEU A O 1
ATOM 5567 N N . TRP A 1 743 ? 6.204 -4.037 19.794 1.00 93.81 743 TRP A N 1
ATOM 5568 C CA . TRP A 1 743 ? 7.112 -4.453 20.845 1.00 93.81 743 TRP A CA 1
ATOM 5569 C C . TRP A 1 743 ? 8.429 -4.896 20.210 1.00 93.81 743 TRP A C 1
ATOM 5571 O O . TRP A 1 743 ? 8.433 -5.660 19.242 1.00 93.81 743 TRP A O 1
ATOM 5581 N N . ARG A 1 744 ? 9.551 -4.411 20.742 1.00 93.00 744 ARG A N 1
ATOM 5582 C CA . ARG A 1 744 ? 10.893 -4.793 20.291 1.00 93.00 744 ARG A CA 1
ATOM 5583 C C . ARG A 1 744 ? 11.796 -5.040 21.490 1.00 93.00 744 ARG A C 1
ATOM 5585 O O . ARG A 1 744 ? 11.992 -4.155 22.324 1.00 93.00 744 ARG A O 1
ATOM 5592 N N . GLY A 1 745 ? 12.349 -6.241 21.561 1.00 92.38 745 GLY A N 1
ATOM 5593 C CA . GLY A 1 745 ? 13.081 -6.723 22.726 1.00 92.38 745 GLY A CA 1
ATOM 5594 C C . GLY A 1 745 ? 13.732 -8.073 22.456 1.00 92.38 745 GLY A C 1
ATOM 5595 O O . GLY A 1 745 ? 13.746 -8.540 21.315 1.00 92.38 745 GLY A O 1
ATOM 5596 N N . ARG A 1 746 ? 14.305 -8.681 23.496 1.00 91.62 746 ARG A N 1
ATOM 5597 C CA . ARG A 1 746 ? 14.983 -9.979 23.368 1.00 91.62 746 ARG A CA 1
ATOM 5598 C C . ARG A 1 746 ? 13.967 -11.117 23.308 1.00 91.62 746 ARG A C 1
ATOM 5600 O O . ARG A 1 746 ? 12.955 -11.067 24.007 1.00 91.62 746 ARG A O 1
ATOM 5607 N N . ALA A 1 747 ? 14.250 -12.160 22.533 1.00 90.00 747 ALA A N 1
ATOM 5608 C CA . ALA A 1 747 ? 13.365 -13.315 22.385 1.00 90.00 747 ALA A CA 1
ATOM 5609 C C . ALA A 1 747 ? 12.997 -13.956 23.737 1.00 90.00 747 ALA A C 1
ATOM 5611 O O . ALA A 1 747 ? 11.817 -14.180 24.014 1.00 90.00 747 ALA A O 1
ATOM 5612 N N . ILE A 1 748 ? 13.980 -14.132 24.626 1.00 88.00 748 ILE A N 1
ATOM 5613 C CA . ILE A 1 748 ? 13.773 -14.682 25.975 1.00 88.00 748 ILE A CA 1
ATOM 5614 C C . ILE A 1 748 ? 12.886 -13.809 26.880 1.00 88.00 748 ILE A C 1
ATOM 5616 O O . ILE A 1 748 ? 12.205 -14.315 27.770 1.00 88.00 748 ILE A O 1
ATOM 5620 N N . GLU A 1 749 ? 12.880 -12.488 26.678 1.00 88.00 749 GLU A N 1
ATOM 5621 C CA . GLU A 1 749 ? 11.995 -11.579 27.418 1.00 88.00 749 GLU A CA 1
ATOM 5622 C C . GLU A 1 749 ? 10.562 -11.733 26.913 1.00 88.00 749 GLU A C 1
ATOM 5624 O O . GLU A 1 749 ? 9.626 -11.827 27.708 1.00 88.00 749 GLU A O 1
ATOM 5629 N N . LEU A 1 750 ? 10.408 -11.843 25.590 1.00 90.25 750 LEU A N 1
ATOM 5630 C CA . LEU A 1 750 ? 9.118 -12.029 24.949 1.00 90.25 750 LEU A CA 1
ATOM 5631 C C . LEU A 1 750 ? 8.462 -13.367 25.299 1.00 90.25 750 LEU A C 1
ATOM 5633 O O . LEU A 1 750 ? 7.240 -13.428 25.399 1.00 90.25 750 LEU A O 1
ATOM 5637 N N . ALA A 1 751 ? 9.253 -14.420 25.517 1.00 87.06 751 ALA A N 1
ATOM 5638 C CA . ALA A 1 751 ? 8.770 -15.756 25.861 1.00 87.06 751 ALA A CA 1
ATOM 5639 C C . ALA A 1 751 ? 7.858 -15.783 27.108 1.00 87.06 751 ALA A C 1
ATOM 5641 O O . ALA A 1 751 ? 6.975 -16.631 27.199 1.00 87.06 751 ALA A O 1
ATOM 5642 N N . GLY A 1 752 ? 8.041 -14.841 28.043 1.00 85.31 752 GLY A N 1
ATOM 5643 C CA . GLY A 1 752 ? 7.221 -14.719 29.253 1.00 85.31 752 GLY A CA 1
ATOM 5644 C C . GLY A 1 752 ? 5.942 -13.886 29.103 1.00 85.31 752 GLY A C 1
ATOM 5645 O O . GLY A 1 752 ? 5.179 -13.778 30.059 1.00 85.31 752 GLY A O 1
ATOM 5646 N N . HIS A 1 753 ? 5.702 -13.271 27.943 1.00 89.06 753 HIS A N 1
ATOM 5647 C CA . HIS A 1 753 ? 4.509 -12.468 27.666 1.00 89.06 753 HIS A CA 1
ATOM 5648 C C . HIS A 1 753 ? 3.452 -13.310 26.932 1.00 89.06 753 HIS A C 1
ATOM 5650 O O . HIS A 1 753 ? 3.202 -13.139 25.742 1.00 89.06 753 HIS A O 1
ATOM 5656 N N . ASP A 1 754 ? 2.836 -14.243 27.654 1.00 88.81 754 ASP A N 1
ATOM 5657 C CA . ASP A 1 754 ? 2.028 -15.349 27.117 1.00 88.81 754 ASP A CA 1
ATOM 5658 C C . ASP A 1 754 ? 0.521 -15.058 26.967 1.00 88.81 754 ASP A C 1
ATOM 5660 O O . ASP A 1 754 ? -0.234 -15.922 26.517 1.00 88.81 754 ASP A O 1
ATOM 5664 N N . ALA A 1 755 ? 0.049 -13.859 27.321 1.00 93.25 755 ALA A N 1
ATOM 5665 C CA . ALA A 1 755 ? -1.364 -13.510 27.196 1.00 93.25 755 ALA A CA 1
ATOM 5666 C C . ALA A 1 755 ? -1.609 -12.047 26.820 1.00 93.25 755 ALA A C 1
ATOM 5668 O O . ALA A 1 755 ? -0.846 -11.137 27.163 1.00 93.25 755 ALA A O 1
ATOM 5669 N N . ILE A 1 756 ? -2.740 -11.815 26.156 1.00 94.50 756 ILE A N 1
ATOM 5670 C CA . ILE A 1 756 ? -3.227 -10.484 25.795 1.00 94.50 756 ILE A CA 1
ATOM 5671 C C . ILE A 1 756 ? -4.711 -10.347 26.137 1.00 94.50 756 ILE A C 1
ATOM 5673 O O . ILE A 1 756 ? -5.504 -11.266 25.939 1.00 94.50 756 ILE A O 1
ATOM 5677 N N . ALA A 1 757 ? -5.094 -9.190 26.664 1.00 95.75 757 ALA A N 1
ATOM 5678 C CA . ALA A 1 757 ? -6.465 -8.863 27.020 1.00 95.75 757 ALA A CA 1
ATOM 5679 C C . ALA A 1 757 ? -7.013 -7.788 26.090 1.00 95.75 757 ALA A C 1
ATOM 5681 O O . ALA A 1 757 ? -6.307 -6.820 25.820 1.00 95.75 757 ALA A O 1
ATOM 5682 N N . ILE A 1 758 ? -8.272 -7.916 25.672 1.00 95.81 758 ILE A N 1
ATOM 5683 C CA . ILE A 1 758 ? -9.054 -6.885 24.989 1.00 95.81 758 ILE A CA 1
ATOM 5684 C C . ILE A 1 758 ? -10.143 -6.403 25.939 1.00 95.81 758 ILE A C 1
ATOM 5686 O O . ILE A 1 758 ? -10.920 -7.205 26.458 1.00 95.81 758 ILE A O 1
ATOM 5690 N N . TYR A 1 759 ? -10.204 -5.094 26.174 1.00 94.50 759 TYR A N 1
ATOM 5691 C CA . TYR A 1 759 ? -11.142 -4.515 27.132 1.00 94.50 759 TYR A CA 1
ATOM 5692 C C . TYR A 1 759 ? -11.752 -3.196 26.637 1.00 94.50 759 TYR A C 1
ATOM 5694 O O . TYR A 1 759 ? -11.087 -2.418 25.939 1.00 94.50 759 TYR A O 1
ATOM 5702 N N . PRO A 1 760 ? -13.017 -2.914 26.998 1.00 94.19 760 PRO A N 1
ATOM 5703 C CA . PRO A 1 760 ? -13.706 -1.716 26.555 1.00 94.19 760 PRO A CA 1
ATOM 5704 C C . PRO A 1 760 ? -13.257 -0.457 27.305 1.00 94.19 760 PRO A C 1
ATOM 5706 O O . PRO A 1 760 ? -12.869 -0.488 28.472 1.00 94.19 760 PRO A O 1
ATOM 5709 N N . VAL A 1 761 ? -13.375 0.685 26.637 1.00 91.56 761 VAL A N 1
ATOM 5710 C CA . VAL A 1 761 ? -13.281 2.035 27.206 1.00 91.56 761 VAL A CA 1
ATOM 5711 C C . VAL A 1 761 ? -14.506 2.853 26.789 1.00 91.56 761 VAL A C 1
ATOM 5713 O O . VAL A 1 761 ? -15.240 2.477 25.876 1.00 91.56 761 VAL A O 1
ATOM 5716 N N . GLY A 1 762 ? -14.747 3.973 27.477 1.00 89.06 762 GLY A N 1
ATOM 5717 C CA . GLY A 1 762 ? -15.969 4.771 27.329 1.00 89.06 762 GLY A CA 1
ATOM 5718 C C . GLY A 1 762 ? -16.323 5.168 25.888 1.00 89.06 762 GLY A C 1
ATOM 5719 O O . GLY A 1 762 ? -15.441 5.434 25.063 1.00 89.06 762 GLY A O 1
ATOM 5720 N N . GLY A 1 763 ? -17.630 5.232 25.631 1.00 92.75 763 GLY A N 1
ATOM 5721 C CA . GLY A 1 763 ? -18.261 5.629 24.374 1.00 92.75 763 GLY A CA 1
ATOM 5722 C C . GLY A 1 763 ? -19.742 5.974 24.582 1.00 92.75 763 GLY A C 1
ATOM 5723 O O . GLY A 1 763 ? -20.281 5.800 25.686 1.00 92.75 763 GLY A O 1
ATOM 5724 N N . TRP A 1 764 ? -20.414 6.470 23.543 1.00 92.75 764 TRP A N 1
ATOM 5725 C CA . TRP A 1 764 ? -21.785 6.967 23.660 1.00 92.75 764 TRP A CA 1
ATOM 5726 C C . TRP A 1 764 ? -22.831 5.872 23.916 1.00 92.75 764 TRP A C 1
ATOM 5728 O O . TRP A 1 764 ? -23.851 6.184 24.528 1.00 92.75 764 TRP A O 1
ATOM 5738 N N . TRP A 1 765 ? -22.567 4.595 23.595 1.00 93.25 765 TRP A N 1
ATOM 5739 C CA . TRP A 1 765 ? -23.447 3.480 23.998 1.00 93.25 765 TRP A CA 1
ATOM 5740 C C . TRP A 1 765 ? -23.591 3.373 25.524 1.00 93.25 765 TRP A C 1
ATOM 5742 O O . TRP A 1 765 ? -24.646 2.978 26.017 1.00 93.25 765 TRP A O 1
ATOM 5752 N N . LYS A 1 766 ? -22.560 3.780 26.281 1.00 91.50 766 LYS A N 1
ATOM 5753 C CA . LYS A 1 766 ? -22.588 3.831 27.751 1.00 91.50 766 LYS A CA 1
ATOM 5754 C C . LYS A 1 766 ? -23.244 5.110 28.281 1.00 91.50 766 LYS A C 1
ATOM 5756 O O . LYS A 1 766 ? -23.986 5.065 29.260 1.00 91.50 766 LYS A O 1
ATOM 5761 N N . SER A 1 767 ? -22.941 6.264 27.681 1.00 87.25 767 SER A N 1
ATOM 5762 C CA . SER A 1 767 ? -23.338 7.575 28.224 1.00 87.25 767 SER A CA 1
ATOM 5763 C C . SER A 1 767 ? -24.718 8.065 27.765 1.00 87.25 767 SER A C 1
ATOM 5765 O O . SER A 1 767 ? -25.375 8.785 28.513 1.00 87.25 767 SER A O 1
ATOM 5767 N N . HIS A 1 768 ? -25.195 7.665 26.580 1.00 86.19 768 HIS A N 1
ATOM 5768 C CA . HIS A 1 768 ? -26.467 8.116 25.995 1.00 86.19 768 HIS A CA 1
ATOM 5769 C C . HIS A 1 768 ? -27.557 7.045 26.138 1.00 86.19 768 HIS A C 1
ATOM 5771 O O . HIS A 1 768 ? -28.047 6.484 25.159 1.00 86.19 768 HIS A O 1
ATOM 5777 N N . GLN A 1 769 ? -27.966 6.773 27.380 1.00 81.00 769 GLN A N 1
ATOM 5778 C CA . GLN A 1 769 ? -28.909 5.692 27.719 1.00 81.00 769 GLN A CA 1
ATOM 5779 C C . GLN A 1 769 ? -30.250 5.772 26.968 1.00 81.00 769 GLN A C 1
ATOM 5781 O O . GLN A 1 769 ? -30.849 4.737 26.683 1.00 81.00 769 GLN A O 1
ATOM 5786 N N . GLY A 1 770 ? -30.692 6.978 26.586 1.00 79.81 770 GLY A N 1
ATOM 5787 C CA . GLY A 1 770 ? -31.911 7.185 25.796 1.00 79.81 770 GLY A CA 1
ATOM 5788 C C . GLY A 1 770 ? -31.903 6.490 24.429 1.00 79.81 770 GLY A C 1
ATOM 5789 O O . GLY A 1 770 ? -32.967 6.144 23.932 1.00 79.81 770 GLY A O 1
ATOM 5790 N N . GLN A 1 771 ? -30.721 6.212 23.863 1.00 83.38 771 GLN A N 1
ATOM 5791 C CA . GLN A 1 771 ? -30.571 5.480 22.599 1.00 83.38 771 GLN A CA 1
ATOM 5792 C C . GLN A 1 771 ? -30.701 3.955 22.766 1.00 83.38 771 GLN A C 1
ATOM 5794 O O . GLN A 1 771 ? -30.714 3.230 21.779 1.00 83.38 771 GLN A O 1
ATOM 5799 N N . ARG A 1 772 ? -30.771 3.452 24.011 1.00 86.12 772 ARG A N 1
ATOM 5800 C CA . ARG A 1 772 ? -30.951 2.025 24.353 1.00 86.12 772 ARG A CA 1
ATOM 5801 C C . ARG A 1 772 ? -29.911 1.071 23.741 1.00 86.12 772 ARG A C 1
ATOM 5803 O O . ARG A 1 772 ? -30.164 -0.118 23.624 1.00 86.12 772 ARG A O 1
ATOM 5810 N N . ARG A 1 773 ? -28.712 1.573 23.429 1.00 89.25 773 ARG A N 1
ATOM 5811 C CA . ARG A 1 773 ? -27.614 0.805 22.807 1.00 89.25 773 ARG A CA 1
ATOM 5812 C C . ARG A 1 773 ? -26.670 0.125 23.806 1.00 89.25 773 ARG A C 1
ATOM 5814 O O . ARG A 1 773 ? -25.702 -0.504 23.410 1.00 89.25 773 ARG A O 1
ATOM 5821 N N . MET A 1 774 ? -26.907 0.262 25.111 1.00 89.25 774 MET A N 1
ATOM 5822 C CA . MET A 1 774 ? -25.949 -0.192 26.131 1.00 89.25 774 MET A CA 1
ATOM 5823 C C . MET A 1 774 ? -25.749 -1.713 26.181 1.00 89.25 774 MET A C 1
ATOM 5825 O O . MET A 1 774 ? -24.741 -2.145 26.717 1.00 89.25 774 MET A O 1
ATOM 5829 N N . ASN A 1 775 ? -26.683 -2.503 25.644 1.00 90.81 775 ASN A N 1
ATOM 5830 C CA . ASN A 1 775 ? -26.589 -3.966 25.589 1.00 90.81 775 ASN A CA 1
ATOM 5831 C C . ASN A 1 775 ? -26.167 -4.484 24.200 1.00 90.81 775 ASN A C 1
ATOM 5833 O O . ASN A 1 775 ? -26.197 -5.690 23.971 1.00 90.81 775 ASN A O 1
ATOM 5837 N N . ASP A 1 776 ? -25.810 -3.597 23.265 1.00 93.38 776 ASP A N 1
ATOM 5838 C CA . ASP A 1 776 ? -25.378 -4.015 21.932 1.00 93.38 776 ASP A CA 1
ATOM 5839 C C . ASP A 1 776 ? -23.991 -4.649 21.937 1.00 93.38 776 ASP A C 1
ATOM 5841 O O . ASP A 1 776 ? -23.140 -4.360 22.782 1.00 93.38 776 ASP A O 1
ATOM 5845 N N . LYS A 1 777 ? -23.759 -5.476 20.917 1.00 95.75 777 LYS A N 1
ATOM 5846 C CA . LYS A 1 777 ? -22.476 -6.113 20.632 1.00 95.75 777 LYS A CA 1
ATOM 5847 C C . LYS A 1 777 ? -21.789 -5.439 19.453 1.00 95.75 777 LYS A C 1
ATOM 5849 O O . LYS A 1 777 ? -22.436 -5.105 18.463 1.00 95.75 777 LYS A O 1
ATOM 5854 N N . GLY A 1 778 ? -20.477 -5.259 19.554 1.00 95.56 778 GLY A N 1
ATOM 5855 C CA . GLY A 1 778 ? -19.603 -4.865 18.449 1.00 95.56 778 GLY A CA 1
ATOM 5856 C C . GLY A 1 778 ? -18.736 -6.033 17.982 1.00 95.56 778 GLY A C 1
ATOM 5857 O O . GLY A 1 778 ? -18.639 -7.044 18.672 1.00 95.56 778 GLY A O 1
ATOM 5858 N N . ARG A 1 779 ? -18.084 -5.883 16.827 1.00 97.19 779 ARG A N 1
ATOM 5859 C CA . ARG A 1 779 ? -17.074 -6.821 16.312 1.00 97.19 779 ARG A CA 1
ATOM 5860 C C . ARG A 1 779 ? -15.682 -6.223 16.439 1.00 97.19 779 ARG A C 1
ATOM 5862 O O . ARG A 1 779 ? -15.521 -5.006 16.347 1.00 97.19 779 ARG A O 1
ATOM 5869 N N . TYR A 1 780 ? -14.681 -7.074 16.624 1.00 98.19 780 TYR A N 1
ATOM 5870 C CA . TYR A 1 780 ? -13.286 -6.689 16.460 1.00 98.19 780 TYR A CA 1
ATOM 5871 C C . TYR A 1 780 ? -12.454 -7.829 15.875 1.00 98.19 780 TYR A C 1
ATOM 5873 O O . TYR A 1 780 ? -12.799 -9.006 15.990 1.00 98.19 780 TYR A O 1
ATOM 5881 N N . SER A 1 781 ? -11.322 -7.445 15.295 1.00 97.94 781 SER A N 1
ATOM 5882 C CA . SER A 1 781 ? -10.241 -8.326 14.883 1.00 97.94 781 SER A CA 1
ATOM 5883 C C . SER A 1 781 ? -8.976 -7.981 15.661 1.00 97.94 781 SER A C 1
ATOM 5885 O O . SER A 1 781 ? -8.565 -6.819 15.715 1.00 97.94 781 SER A O 1
ATOM 5887 N N . LEU A 1 782 ? -8.342 -8.995 16.238 1.00 97.31 782 LEU A N 1
ATOM 5888 C CA . LEU A 1 782 ? -7.014 -8.924 16.835 1.00 97.31 782 LEU A CA 1
ATOM 5889 C C . LEU A 1 782 ? -6.045 -9.684 15.931 1.00 97.31 782 LEU A C 1
ATOM 5891 O O . LEU A 1 782 ? -6.250 -10.863 15.664 1.00 97.31 782 LEU A O 1
ATOM 5895 N N . THR A 1 783 ? -5.005 -9.000 15.467 1.00 95.00 783 THR A N 1
ATOM 5896 C CA . THR A 1 783 ? -3.928 -9.593 14.667 1.00 95.00 783 THR A CA 1
ATOM 5897 C C . THR A 1 783 ? -2.611 -9.400 15.400 1.00 95.00 783 THR A C 1
ATOM 5899 O O . THR A 1 783 ? -2.290 -8.280 15.803 1.00 95.00 783 THR A O 1
ATOM 5902 N N . ILE A 1 784 ? -1.849 -10.472 15.587 1.00 94.00 784 ILE A N 1
ATOM 5903 C CA . ILE A 1 784 ? -0.542 -10.430 16.247 1.00 94.00 784 ILE A CA 1
ATOM 5904 C C . ILE A 1 784 ? 0.468 -11.103 15.344 1.00 94.00 784 ILE A C 1
ATOM 5906 O O . ILE A 1 784 ? 0.240 -12.226 14.904 1.00 94.00 784 ILE A O 1
ATOM 5910 N N . THR A 1 785 ? 1.596 -10.441 15.111 1.00 90.62 785 THR A N 1
ATOM 5911 C CA . THR A 1 785 ? 2.713 -11.063 14.403 1.00 90.62 785 THR A CA 1
ATOM 5912 C C . THR A 1 785 ? 3.986 -11.026 15.177 1.00 90.62 785 THR A C 1
ATOM 5914 O O . THR A 1 785 ? 4.304 -9.996 15.766 1.00 90.62 785 THR A O 1
ATOM 5917 N N . LEU A 1 786 ? 4.726 -12.117 15.078 1.00 89.75 786 LEU A N 1
ATOM 5918 C CA . LEU A 1 786 ? 6.036 -12.304 15.667 1.00 89.75 786 LEU A CA 1
ATOM 5919 C C . LEU A 1 786 ? 7.044 -12.538 14.545 1.00 89.75 786 LEU A C 1
ATOM 5921 O O . LEU A 1 786 ? 6.834 -13.420 13.720 1.00 89.75 786 LEU A O 1
ATOM 5925 N N . SER A 1 787 ? 8.118 -11.749 14.515 1.00 87.25 787 SER A N 1
ATOM 5926 C CA . SER A 1 787 ? 9.176 -11.849 13.508 1.00 87.25 787 SER A CA 1
ATOM 5927 C C . SER A 1 787 ? 10.555 -11.903 14.161 1.00 87.25 787 SER A C 1
ATOM 5929 O O . SER A 1 787 ? 10.912 -11.011 14.937 1.00 87.25 787 SER A O 1
ATOM 5931 N N . ALA A 1 788 ? 11.340 -12.915 13.785 1.00 82.94 788 ALA A N 1
ATOM 5932 C CA . ALA A 1 788 ? 12.751 -13.087 14.138 1.00 82.94 788 ALA A CA 1
ATOM 5933 C C . ALA A 1 788 ? 13.632 -12.940 12.884 1.00 82.94 788 ALA A C 1
ATOM 5935 O O . ALA A 1 788 ? 14.383 -13.840 12.504 1.00 82.94 788 ALA A O 1
ATOM 5936 N N . SER A 1 789 ? 13.489 -11.811 12.184 1.00 71.06 789 SER A N 1
ATOM 5937 C CA . SER A 1 789 ? 14.142 -11.564 10.894 1.00 71.06 789 SER A CA 1
ATOM 5938 C C . SER A 1 789 ? 15.654 -11.810 10.959 1.00 71.06 789 SER A C 1
ATOM 5940 O O . SER A 1 789 ? 16.329 -11.302 11.849 1.00 71.06 789 SER A O 1
ATOM 5942 N N . GLY A 1 790 ? 16.179 -12.576 9.998 1.00 69.31 790 GLY A N 1
ATOM 5943 C CA . GLY A 1 790 ? 17.601 -12.933 9.925 1.00 69.31 790 GLY A CA 1
ATOM 5944 C C . GLY A 1 790 ? 17.989 -14.229 10.643 1.00 69.31 790 GLY A C 1
ATOM 5945 O O . GLY A 1 790 ? 19.136 -14.641 10.512 1.00 69.31 790 GLY A O 1
ATOM 5946 N N . HIS A 1 791 ? 17.052 -14.895 11.325 1.00 72.44 791 HIS A N 1
ATOM 5947 C CA . HIS A 1 791 ? 17.303 -16.144 12.046 1.00 72.44 791 HIS A CA 1
ATOM 5948 C C . HIS A 1 791 ? 16.558 -17.326 11.419 1.00 72.44 791 HIS A C 1
ATOM 5950 O O . HIS A 1 791 ? 15.407 -17.193 10.986 1.00 72.44 791 HIS A O 1
ATOM 5956 N N . GLU A 1 792 ? 17.208 -18.492 11.399 1.00 73.00 792 GLU A N 1
ATOM 5957 C CA . GLU A 1 792 ? 16.590 -19.768 11.035 1.00 73.00 792 GLU A CA 1
ATOM 5958 C C . GLU A 1 792 ? 15.982 -20.423 12.278 1.00 73.00 792 GLU A C 1
ATOM 5960 O O . GLU A 1 792 ? 16.611 -21.224 12.964 1.00 73.00 792 GLU A O 1
ATOM 5965 N N . VAL A 1 793 ? 14.741 -20.048 12.579 1.00 76.69 793 VAL A N 1
ATOM 5966 C CA . VAL A 1 793 ? 13.938 -20.638 13.652 1.00 76.69 793 VAL A CA 1
ATOM 5967 C C . VAL A 1 793 ? 12.574 -21.036 13.097 1.00 76.69 793 VAL A C 1
ATOM 5969 O O . VAL A 1 793 ? 12.022 -20.328 12.253 1.00 76.69 793 VAL A O 1
ATOM 5972 N N . ASP A 1 794 ? 12.034 -22.167 13.549 1.00 79.06 794 ASP A N 1
ATOM 5973 C CA . ASP A 1 794 ? 10.700 -22.632 13.164 1.00 79.06 794 ASP A CA 1
ATOM 5974 C C . ASP A 1 794 ? 9.692 -22.376 14.288 1.00 79.06 794 ASP A C 1
ATOM 5976 O O . ASP A 1 794 ? 9.414 -23.234 15.123 1.00 79.06 794 ASP A O 1
ATOM 5980 N N . MET A 1 795 ? 9.173 -21.151 14.317 1.00 81.00 795 MET A N 1
ATOM 5981 C CA . MET A 1 795 ? 8.091 -20.755 15.212 1.00 81.00 795 MET A CA 1
ATOM 5982 C C . MET A 1 795 ? 6.742 -21.299 14.732 1.00 81.00 795 MET A C 1
ATOM 5984 O O . MET A 1 795 ? 5.885 -21.600 15.556 1.00 81.00 795 MET A O 1
ATOM 5988 N N . HIS A 1 796 ? 6.543 -21.439 13.418 1.00 83.94 796 HIS A N 1
ATOM 5989 C CA . HIS A 1 796 ? 5.262 -21.851 12.840 1.00 83.94 796 HIS A CA 1
ATOM 5990 C C . HIS A 1 796 ? 4.839 -23.244 13.310 1.00 83.94 796 HIS A C 1
ATOM 5992 O O . HIS A 1 796 ? 3.747 -23.397 13.856 1.00 83.94 796 HIS A O 1
ATOM 5998 N N . SER A 1 797 ? 5.714 -24.241 13.156 1.00 82.94 797 SER A N 1
ATOM 5999 C CA . SER A 1 797 ? 5.393 -25.635 13.492 1.00 82.94 797 SER A CA 1
ATOM 6000 C C . SER A 1 797 ? 5.071 -25.823 14.984 1.00 82.94 797 SER A C 1
ATOM 6002 O O . SER A 1 797 ? 4.191 -26.609 15.345 1.00 82.94 797 SER A O 1
ATOM 6004 N N . GLU A 1 798 ? 5.752 -25.086 15.873 1.00 84.88 798 GLU A N 1
ATOM 6005 C CA . GLU A 1 798 ? 5.472 -25.122 17.316 1.00 84.88 798 GLU A CA 1
ATOM 6006 C C . GLU A 1 798 ? 4.093 -24.522 17.630 1.00 84.88 798 GLU A C 1
ATOM 6008 O O . GLU A 1 798 ? 3.310 -25.131 18.361 1.00 84.88 798 GLU A O 1
ATOM 6013 N N . ILE A 1 799 ? 3.766 -23.368 17.039 1.00 85.88 799 ILE A N 1
ATOM 6014 C CA . ILE A 1 799 ? 2.459 -22.713 17.206 1.00 85.88 799 ILE A CA 1
ATOM 6015 C C . ILE A 1 799 ? 1.327 -23.608 16.692 1.00 85.88 799 ILE A C 1
ATOM 6017 O O . ILE A 1 799 ? 0.317 -23.763 17.378 1.00 85.88 799 ILE A O 1
ATOM 6021 N N . GLU A 1 800 ? 1.495 -24.206 15.514 1.00 86.00 800 GLU A N 1
ATOM 6022 C CA . GLU A 1 800 ? 0.518 -25.114 14.904 1.00 86.00 800 GLU A CA 1
ATOM 6023 C C . GLU A 1 800 ? 0.236 -26.311 15.819 1.00 86.00 800 GLU A C 1
ATOM 6025 O O . GLU A 1 800 ? -0.916 -26.560 16.174 1.00 86.00 800 GLU A O 1
ATOM 6030 N N . THR A 1 801 ? 1.287 -26.954 16.336 1.00 86.69 801 THR A N 1
ATOM 6031 C CA . THR A 1 801 ? 1.162 -28.069 17.290 1.00 86.69 801 THR A CA 1
ATOM 6032 C C . THR A 1 801 ? 0.403 -27.656 18.561 1.00 86.69 801 THR A C 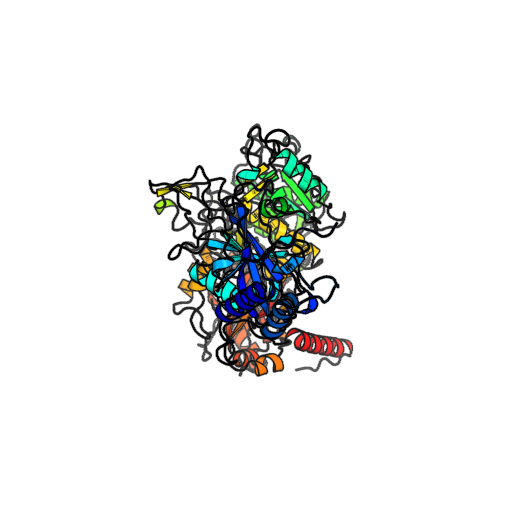1
ATOM 6034 O O . THR A 1 801 ? -0.456 -28.391 19.057 1.00 86.69 801 THR A O 1
ATOM 6037 N N . LEU A 1 802 ? 0.695 -26.469 19.111 1.00 87.25 802 LEU A N 1
ATOM 6038 C CA . LEU A 1 802 ? 0.006 -25.942 20.297 1.00 87.25 802 LEU A CA 1
ATOM 6039 C C . LEU A 1 802 ? -1.477 -25.651 20.024 1.00 87.25 802 LEU A C 1
ATOM 6041 O O . LEU A 1 802 ? -2.320 -25.866 20.901 1.00 87.25 802 LEU A O 1
ATOM 6045 N N . LEU A 1 803 ? -1.801 -25.153 18.829 1.00 85.75 803 LEU A N 1
ATOM 6046 C CA . LEU A 1 803 ? -3.174 -24.892 18.409 1.00 85.75 803 LEU A CA 1
ATOM 6047 C C . LEU A 1 803 ? -3.954 -26.192 18.215 1.00 85.75 803 LEU A C 1
ATOM 6049 O O . LEU A 1 803 ? -5.042 -26.314 18.776 1.00 85.75 803 LEU A O 1
ATOM 6053 N N . GLU A 1 804 ? -3.396 -27.177 17.511 1.00 87.44 804 GLU A N 1
ATOM 6054 C CA . GLU A 1 804 ? -4.015 -28.495 17.324 1.00 87.44 804 GLU A CA 1
ATOM 6055 C C . GLU A 1 804 ? -4.335 -29.163 18.665 1.00 87.44 804 GLU A C 1
ATOM 6057 O O . GLU A 1 804 ? -5.456 -29.633 18.881 1.00 87.44 804 GLU A O 1
ATOM 6062 N N . ALA A 1 805 ? -3.391 -29.128 19.611 1.00 85.44 805 ALA A N 1
ATOM 6063 C CA . ALA A 1 805 ? -3.596 -29.660 20.954 1.00 85.44 805 ALA A CA 1
ATOM 6064 C C . ALA A 1 805 ? -4.730 -28.935 21.704 1.00 85.44 805 ALA A C 1
ATOM 6066 O O . ALA A 1 805 ? -5.570 -29.587 22.331 1.00 85.44 805 ALA A O 1
ATOM 6067 N N . LYS A 1 806 ? -4.799 -27.596 21.621 1.00 83.69 806 LYS A N 1
ATOM 6068 C CA . LYS A 1 806 ? -5.882 -26.804 22.236 1.00 83.69 806 LYS A CA 1
ATOM 6069 C C . LYS A 1 806 ? -7.242 -27.092 21.598 1.00 83.69 806 LYS A C 1
ATOM 6071 O O . LYS A 1 806 ? -8.235 -27.219 22.318 1.00 83.69 806 LYS A O 1
ATOM 6076 N N . VAL A 1 807 ? -7.303 -27.210 20.272 1.00 83.44 807 VAL A N 1
ATOM 6077 C CA . VAL A 1 807 ? -8.537 -27.541 19.546 1.00 83.44 807 VAL A CA 1
ATOM 6078 C C . VAL A 1 807 ? -9.017 -28.936 19.942 1.00 83.44 807 VAL A C 1
ATOM 6080 O O . VAL A 1 807 ? -10.181 -29.095 20.309 1.00 83.44 807 VAL A O 1
ATOM 6083 N N . ALA A 1 808 ? -8.121 -29.927 19.971 1.00 79.50 808 ALA A N 1
ATOM 6084 C CA . ALA A 1 808 ? -8.445 -31.283 20.403 1.00 79.50 808 ALA A CA 1
ATOM 6085 C C . ALA A 1 808 ? -8.950 -31.328 21.856 1.00 79.50 808 ALA A C 1
ATOM 6087 O O . ALA A 1 808 ? -9.976 -31.951 22.127 1.00 79.50 808 ALA A O 1
ATOM 6088 N N . ALA A 1 809 ? -8.292 -30.624 22.784 1.00 78.69 809 ALA A N 1
ATOM 6089 C CA . ALA A 1 809 ? -8.725 -30.542 24.182 1.00 78.69 809 ALA A CA 1
ATOM 6090 C C . ALA A 1 809 ? -10.122 -29.912 24.326 1.00 78.69 809 ALA A C 1
ATOM 6092 O O . ALA A 1 809 ? -10.954 -30.413 25.085 1.00 78.69 809 ALA A O 1
ATOM 6093 N N . THR A 1 810 ? -10.401 -28.860 23.548 1.00 78.06 810 THR A N 1
ATOM 6094 C CA . THR A 1 810 ? -11.710 -28.190 23.526 1.00 78.06 810 THR A CA 1
ATOM 6095 C C . THR A 1 810 ? -12.803 -29.123 23.000 1.00 78.06 810 THR A C 1
ATOM 6097 O O . THR A 1 810 ? -13.865 -29.231 23.610 1.00 78.06 810 THR A O 1
ATOM 6100 N N . LEU A 1 811 ? -12.538 -29.850 21.908 1.00 73.12 811 LEU A N 1
ATOM 6101 C CA . LEU A 1 811 ? -13.477 -30.816 21.321 1.00 73.12 811 LEU A CA 1
ATOM 6102 C C . LEU A 1 811 ? -13.750 -32.016 22.238 1.00 73.12 811 LEU A C 1
ATOM 6104 O O . LEU A 1 811 ? -14.859 -32.545 22.244 1.00 73.12 811 LEU A O 1
ATOM 6108 N N . LEU A 1 812 ? -12.762 -32.432 23.033 1.00 73.81 812 LEU A N 1
ATOM 6109 C CA . LEU A 1 812 ? -12.888 -33.528 23.998 1.00 73.81 812 LEU A CA 1
ATOM 6110 C C . LEU A 1 812 ? -13.556 -33.105 25.320 1.00 73.81 812 LEU A C 1
ATOM 6112 O O . LEU A 1 812 ? -13.685 -33.930 26.223 1.00 73.81 812 LEU A O 1
ATOM 6116 N N . GLY A 1 813 ? -13.974 -31.840 25.461 1.00 51.34 813 GLY A N 1
ATOM 6117 C CA . GLY A 1 813 ? -14.558 -31.316 26.702 1.00 51.34 813 GLY A CA 1
ATOM 6118 C C . GLY A 1 813 ? -13.563 -31.242 27.865 1.00 51.34 813 GLY A C 1
ATOM 6119 O O . GLY A 1 813 ? -13.965 -31.038 29.007 1.00 51.34 813 GLY A O 1
ATOM 6120 N N . VAL A 1 814 ? -12.264 -31.386 27.586 1.00 51.09 814 VAL A N 1
ATOM 6121 C CA . VAL A 1 814 ? -11.174 -31.278 28.562 1.00 51.09 814 VAL A CA 1
ATOM 6122 C C . VAL A 1 814 ? -10.641 -29.844 28.533 1.00 51.09 814 VAL A C 1
ATOM 6124 O O . VAL A 1 814 ? -9.453 -29.597 28.349 1.00 51.09 814 VAL A O 1
ATOM 6127 N N . ALA A 1 815 ? -11.528 -28.860 28.666 1.00 41.88 815 ALA A N 1
ATOM 6128 C CA . ALA A 1 815 ? -11.104 -27.508 28.997 1.00 41.88 815 ALA A CA 1
ATOM 6129 C C . ALA A 1 815 ? -10.991 -27.451 30.521 1.00 41.88 815 ALA A C 1
ATOM 6131 O O . ALA A 1 815 ? -11.990 -27.302 31.221 1.00 41.88 815 ALA A O 1
ATOM 6132 N N . ALA A 1 816 ? -9.777 -27.665 31.030 1.00 34.53 816 ALA A N 1
ATOM 6133 C CA . ALA A 1 816 ? -9.476 -27.445 32.434 1.00 34.53 816 ALA A CA 1
ATOM 6134 C C . ALA A 1 816 ? -9.878 -26.011 32.808 1.00 34.53 816 ALA A C 1
ATOM 6136 O O . ALA A 1 816 ? -9.436 -25.054 32.171 1.00 34.53 816 ALA A O 1
ATOM 6137 N N . GLU A 1 817 ? -10.717 -25.883 33.835 1.00 32.44 817 GLU A N 1
ATOM 6138 C CA . GLU A 1 817 ? -10.806 -24.661 34.623 1.00 32.44 817 GLU A CA 1
ATOM 6139 C C . GLU A 1 817 ? -9.385 -24.299 35.085 1.00 32.44 817 GLU A C 1
ATOM 6141 O O . GLU A 1 817 ? -8.782 -25.026 35.879 1.00 32.44 817 GLU A O 1
ATOM 6146 N N . ALA A 1 818 ? -8.838 -23.210 34.547 1.00 30.62 818 ALA A N 1
ATOM 6147 C CA . ALA A 1 818 ? -7.639 -22.541 35.043 1.00 30.62 818 ALA A CA 1
ATOM 6148 C C . ALA A 1 818 ? -7.759 -21.032 34.799 1.00 30.62 818 ALA A C 1
ATOM 6150 O O . ALA A 1 818 ? -7.986 -20.631 33.631 1.00 30.62 818 ALA A O 1
#